Protein 8G6R (pdb70)

Structure (mmCIF, N/CA/C/O backbone):
data_8G6R
#
_entry.id   8G6R
#
_cell.length_a   1.00
_cell.length_b   1.00
_cell.length_c   1.00
_cell.angle_alpha   90.00
_cell.angle_beta   90.00
_cell.angle_gamma   90.00
#
_symmetry.space_group_name_H-M   'P 1'
#
loop_
_entity.id
_entity.type
_entity.pdbx_description
1 polymer nsp12
2 polymer nsp8
3 polymer nsp7
4 polymer "RNA (5'-R(P*AP*AP*GP*AP*AP*GP*CP*UP*AP*UP*UP*AP*AP*AP*AP*UP*CP*AP*CP*A)-3')"
5 polymer "RNA (5'-R(P*GP*GP*UP*UP*GP*UP*GP*AP*UP*UP*UP*UP*AP*AP*UP*AP*GP*CP*UP*U)-3')"
6 non-polymer 'ZINC ION'
#
loop_
_atom_site.group_PDB
_atom_site.id
_atom_site.type_symbol
_atom_site.label_atom_id
_atom_site.label_alt_id
_atom_site.label_comp_id
_atom_site.label_asym_id
_atom_site.label_entity_id
_atom_site.label_seq_id
_atom_site.pdbx_PDB_ins_code
_atom_site.Cartn_x
_atom_site.Cartn_y
_atom_site.Cartn_z
_atom_site.occupancy
_atom_site.B_iso_or_equiv
_atom_site.auth_seq_id
_atom_site.auth_comp_id
_atom_site.auth_asym_id
_atom_site.auth_atom_id
_atom_site.pdbx_PDB_model_num
ATOM 1 N N . ASP A 1 1 ? 146.384 120.471 148.420 1.00 181.89 3 ASP A N 1
ATOM 2 C CA . ASP A 1 1 ? 145.126 119.841 147.927 1.00 181.89 3 ASP A CA 1
ATOM 3 C C . ASP A 1 1 ? 144.594 118.827 148.932 1.00 181.89 3 ASP A C 1
ATOM 4 O O . ASP A 1 1 ? 143.409 118.834 149.266 1.00 181.89 3 ASP A O 1
ATOM 9 N N . MET A 1 2 ? 145.486 117.962 149.421 1.00 183.51 4 MET A N 1
ATOM 10 C CA . MET A 1 2 ? 145.065 116.892 150.319 1.00 183.51 4 MET A CA 1
ATOM 11 C C . MET A 1 2 ? 144.302 117.437 151.517 1.00 183.51 4 MET A C 1
ATOM 12 O O . MET A 1 2 ? 143.373 116.786 152.007 1.00 183.51 4 MET A O 1
ATOM 17 N N . ALA A 1 3 ? 144.672 118.625 151.999 1.00 180.18 5 ALA A N 1
ATOM 18 C CA . ALA A 1 3 ? 143.936 119.229 153.102 1.00 180.18 5 ALA A CA 1
ATOM 19 C C . ALA A 1 3 ? 142.459 119.357 152.757 1.00 180.18 5 ALA A C 1
ATOM 20 O O . ALA A 1 3 ? 141.589 118.946 153.532 1.00 180.18 5 ALA A O 1
ATOM 22 N N . TYR A 1 4 ? 142.160 119.902 151.577 1.00 178.87 6 TYR A N 1
ATOM 23 C CA . TYR A 1 4 ? 140.771 120.033 151.154 1.00 178.87 6 TYR A CA 1
ATOM 24 C C . TYR A 1 4 ? 140.103 118.669 151.059 1.00 178.87 6 TYR A C 1
ATOM 25 O O . TYR A 1 4 ? 138.958 118.496 151.492 1.00 178.87 6 TYR A O 1
ATOM 34 N N . LEU A 1 5 ? 140.808 117.682 150.503 1.00 179.79 7 LEU A N 1
ATOM 35 C CA . LEU A 1 5 ? 140.246 116.342 150.397 1.00 179.79 7 LEU A CA 1
ATOM 36 C C . LEU A 1 5 ? 139.997 115.725 151.766 1.00 179.79 7 LEU A C 1
ATOM 37 O O . LEU A 1 5 ? 139.080 114.911 151.919 1.00 179.79 7 LEU A O 1
ATOM 42 N N . ASN A 1 6 ? 140.793 116.103 152.769 1.00 179.08 8 ASN A N 1
ATOM 43 C CA . ASN A 1 6 ? 140.710 115.439 154.065 1.00 179.08 8 ASN A CA 1
ATOM 44 C C . ASN A 1 6 ? 139.300 115.507 154.635 1.00 179.08 8 ASN A C 1
ATOM 45 O O . ASN A 1 6 ? 138.838 114.558 155.278 1.00 179.08 8 ASN A O 1
ATOM 50 N N . ARG A 1 7 ? 138.600 116.619 154.411 1.00 173.44 9 ARG A N 1
ATOM 51 C CA . ARG A 1 7 ? 137.239 116.739 154.921 1.00 173.44 9 ARG A CA 1
ATOM 52 C C . ARG A 1 7 ? 136.350 115.641 154.353 1.00 173.44 9 ARG A C 1
ATOM 53 O O . ARG A 1 7 ? 135.596 114.992 155.087 1.00 173.44 9 ARG A O 1
ATOM 61 N N . VAL A 1 8 ? 136.429 115.417 153.041 1.00 174.41 10 VAL A N 1
ATOM 62 C CA . VAL A 1 8 ? 135.630 114.367 152.418 1.00 174.41 10 VAL A CA 1
ATOM 63 C C . VAL A 1 8 ? 136.145 112.993 152.822 1.00 174.41 10 VAL A C 1
ATOM 64 O O . VAL A 1 8 ? 135.363 112.083 153.124 1.00 174.41 10 VAL A O 1
ATOM 68 N N . ARG A 1 9 ? 137.467 112.823 152.840 1.00 180.56 11 ARG A N 1
ATOM 69 C CA . ARG A 1 9 ? 138.047 111.499 153.031 1.00 180.56 11 ARG A CA 1
ATOM 70 C C . ARG A 1 9 ? 137.677 110.900 154.381 1.00 180.56 11 ARG A C 1
ATOM 71 O O . ARG A 1 9 ? 137.544 109.676 154.498 1.00 180.56 11 ARG A O 1
ATOM 79 N N . GLY A 1 10 ? 137.505 111.735 155.406 1.00 179.36 12 GLY A N 1
ATOM 80 C CA . GLY A 1 10 ? 137.330 111.207 156.751 1.00 179.36 12 GLY A CA 1
ATOM 81 C C . GLY A 1 10 ? 136.142 110.271 156.865 1.00 179.36 12 GLY A C 1
ATOM 82 O O . GLY A 1 10 ? 136.250 109.174 157.419 1.00 179.36 12 GLY A O 1
ATOM 83 N N . SER A 1 11 ? 134.991 110.688 156.338 1.00 176.03 13 SER A N 1
ATOM 84 C CA . SER A 1 11 ? 133.802 109.848 156.413 1.00 176.03 13 SER A CA 1
ATOM 85 C C . SER A 1 11 ? 133.836 108.717 155.395 1.00 176.03 13 SER A C 1
ATOM 86 O O . SER A 1 11 ? 133.278 107.644 155.650 1.00 176.03 13 SER A O 1
ATOM 89 N N . SER A 1 12 ? 134.483 108.930 154.253 1.00 177.32 14 SER A N 1
ATOM 90 C CA . SER A 1 12 ? 134.499 107.964 153.164 1.00 177.32 14 SER A CA 1
ATOM 91 C C . SER A 1 12 ? 135.643 106.966 153.273 1.00 177.32 14 SER A C 1
ATOM 92 O O . SER A 1 12 ? 135.897 106.228 152.316 1.00 177.32 14 SER A O 1
ATOM 95 N N . ALA A 1 13 ? 136.343 106.931 154.405 1.00 178.43 15 ALA A N 1
ATOM 96 C CA . ALA A 1 13 ? 137.481 106.049 154.637 1.00 178.43 15 ALA A CA 1
ATOM 97 C C . ALA A 1 13 ? 138.670 106.389 153.749 1.00 178.43 15 ALA A C 1
ATOM 98 O O . ALA A 1 13 ? 139.603 105.583 153.641 1.00 178.43 15 ALA A O 1
ATOM 100 N N . ALA A 1 14 ? 138.665 107.555 153.105 1.00 179.05 16 ALA A N 1
ATOM 101 C CA . ALA A 1 14 ? 139.782 108.026 152.291 1.00 179.05 16 ALA A CA 1
ATOM 102 C C . ALA A 1 14 ? 140.048 107.128 151.088 1.00 179.05 16 ALA A C 1
ATOM 103 O O . ALA A 1 14 ? 141.143 107.163 150.517 1.00 179.05 16 ALA A O 1
ATOM 105 N N . ARG A 1 15 ? 139.070 106.323 150.682 1.00 170.60 17 ARG A N 1
ATOM 106 C CA . ARG A 1 15 ? 139.236 105.430 149.536 1.00 170.60 17 ARG A CA 1
ATOM 107 C C . ARG A 1 15 ? 138.783 106.132 148.254 1.00 170.60 17 ARG A C 1
ATOM 108 O O . ARG A 1 15 ? 137.911 105.667 147.521 1.00 170.60 17 ARG A O 1
ATOM 116 N N . LEU A 1 16 ? 139.411 107.276 147.991 1.00 170.45 18 LEU A N 1
ATOM 117 C CA . LEU A 1 16 ? 139.036 108.140 146.883 1.00 170.45 18 LEU A CA 1
ATOM 118 C C . LEU A 1 16 ? 140.274 108.527 146.087 1.00 170.45 18 LEU A C 1
ATOM 119 O O . LEU A 1 16 ? 141.399 108.492 146.589 1.00 170.45 18 LEU A O 1
ATOM 124 N N . GLU A 1 17 ? 140.048 108.895 144.827 1.00 169.66 19 GLU A N 1
ATOM 125 C CA . GLU A 1 17 ? 141.100 109.398 143.960 1.00 169.66 19 GLU A CA 1
ATOM 126 C C . GLU A 1 17 ? 140.629 110.675 143.278 1.00 169.66 19 GLU A C 1
ATOM 127 O O . GLU A 1 17 ? 139.466 110.765 142.867 1.00 169.66 19 GLU A O 1
ATOM 133 N N . PRO A 1 18 ? 141.495 111.677 143.144 1.00 173.92 20 PRO A N 1
ATOM 134 C CA . PRO A 1 18 ? 141.096 112.913 142.469 1.00 173.92 20 PRO A CA 1
ATOM 135 C C . PRO A 1 18 ? 141.410 112.909 140.983 1.00 173.92 20 PRO A C 1
ATOM 136 O O . PRO A 1 18 ? 142.330 112.242 140.506 1.00 173.92 20 PRO A O 1
ATOM 140 N N . CYS A 1 19 ? 140.614 113.682 140.249 1.00 178.17 21 CYS A N 1
ATOM 141 C CA . CYS A 1 19 ? 140.807 113.892 138.818 1.00 178.17 21 CYS A CA 1
ATOM 142 C C . CYS A 1 19 ? 141.500 115.235 138.622 1.00 178.17 21 CYS A C 1
ATOM 143 O O . CYS A 1 19 ? 140.892 116.290 138.831 1.00 178.17 21 CYS A O 1
ATOM 146 N N . ASN A 1 20 ? 142.768 115.196 138.217 1.00 182.29 22 ASN A N 1
ATOM 147 C CA . ASN A 1 20 ? 143.556 116.411 138.019 1.00 182.29 22 ASN A CA 1
ATOM 148 C C . ASN A 1 20 ? 143.566 117.266 139.282 1.00 182.29 22 ASN A C 1
ATOM 149 O O . ASN A 1 20 ? 143.436 118.491 139.234 1.00 182.29 22 ASN A O 1
ATOM 154 N N . GLY A 1 21 ? 143.719 116.610 140.430 1.00 181.31 23 GLY A N 1
ATOM 155 C CA . GLY A 1 21 ? 143.750 117.330 141.685 1.00 181.31 23 GLY A CA 1
ATOM 156 C C . GLY A 1 21 ? 142.381 117.877 142.062 1.00 181.31 23 GLY A C 1
ATOM 157 O O . GLY A 1 21 ? 141.337 117.441 141.569 1.00 181.31 23 GLY A O 1
ATOM 158 N N . THR A 1 22 ? 142.403 118.861 142.961 1.00 179.88 24 THR A N 1
ATOM 159 C CA . THR A 1 22 ? 141.178 119.486 143.441 1.00 179.88 24 THR A CA 1
ATOM 160 C C . THR A 1 22 ? 140.498 120.346 142.385 1.00 179.88 24 THR A C 1
ATOM 161 O O . THR A 1 22 ? 139.368 120.793 142.609 1.00 179.88 24 THR A O 1
ATOM 165 N N . ASP A 1 23 ? 141.153 120.592 141.253 1.00 178.80 25 ASP A N 1
ATOM 166 C CA . ASP A 1 23 ? 140.568 121.431 140.218 1.00 178.80 25 ASP A CA 1
ATOM 167 C C . ASP A 1 23 ? 139.285 120.810 139.682 1.00 178.80 25 ASP A C 1
ATOM 168 O O . ASP A 1 23 ? 139.210 119.601 139.443 1.00 178.80 25 ASP A O 1
ATOM 173 N N . THR A 1 24 ? 138.269 121.648 139.493 1.00 167.57 26 THR A N 1
ATOM 174 C CA . THR A 1 24 ? 137.019 121.179 138.912 1.00 167.57 26 THR A CA 1
ATOM 175 C C . THR A 1 24 ? 137.264 120.666 137.500 1.00 167.57 26 THR A C 1
ATOM 176 O O . THR A 1 24 ? 138.008 121.268 136.721 1.00 167.57 26 THR A O 1
ATOM 180 N N . GLN A 1 25 ? 136.633 119.544 137.171 1.00 159.73 27 GLN A N 1
ATOM 181 C CA . GLN A 1 25 ? 136.814 118.929 135.865 1.00 159.73 27 GLN A CA 1
ATOM 182 C C . GLN A 1 25 ? 136.073 119.729 134.802 1.00 159.73 27 GLN A C 1
ATOM 183 O O . GLN A 1 25 ? 134.914 120.110 134.993 1.00 159.73 27 GLN A O 1
ATOM 189 N N . HIS A 1 26 ? 136.747 119.987 133.684 1.00 150.45 28 HIS A N 1
ATOM 190 C CA . HIS A 1 26 ? 136.142 120.674 132.545 1.00 150.45 28 HIS A CA 1
ATOM 191 C C . HIS A 1 26 ? 135.450 119.623 131.689 1.00 150.45 28 HIS A C 1
ATOM 192 O O . HIS A 1 26 ? 136.068 119.016 130.810 1.00 150.45 28 HIS A O 1
ATOM 199 N N . VAL A 1 27 ? 134.165 119.401 131.945 1.00 139.01 29 VAL A N 1
ATOM 200 C CA . VAL A 1 27 ? 133.416 118.356 131.259 1.00 139.01 29 VAL A CA 1
ATOM 201 C C . VAL A 1 27 ? 132.048 118.901 130.884 1.00 139.01 29 VAL A C 1
ATOM 202 O O . VAL A 1 27 ? 131.373 119.539 131.695 1.00 139.01 29 VAL A O 1
ATOM 206 N N . TYR A 1 28 ? 131.643 118.636 129.646 1.00 125.82 30 TYR A N 1
ATOM 207 C CA . TYR A 1 28 ? 130.328 119.022 129.162 1.00 125.82 30 TYR A CA 1
ATOM 208 C C . TYR A 1 28 ? 129.290 118.061 129.715 1.00 125.82 30 TYR A C 1
ATOM 209 O O . TYR A 1 28 ? 129.545 116.859 129.824 1.00 125.82 30 TYR A O 1
ATOM 218 N N . ARG A 1 29 ? 128.125 118.591 130.067 1.00 117.31 31 ARG A N 1
ATOM 219 C CA . ARG A 1 29 ? 127.087 117.780 130.675 1.00 117.31 31 ARG A CA 1
ATOM 220 C C . ARG A 1 29 ? 125.733 118.248 130.173 1.00 117.31 31 ARG A C 1
ATOM 221 O O . ARG A 1 29 ? 125.497 119.446 130.012 1.00 117.31 31 ARG A O 1
ATOM 229 N N . ALA A 1 30 ? 124.845 117.295 129.923 1.00 108.03 32 ALA A N 1
ATOM 230 C CA . ALA A 1 30 ? 123.494 117.637 129.511 1.00 108.03 32 ALA A CA 1
ATOM 231 C C . ALA A 1 30 ? 122.757 118.328 130.648 1.00 108.03 32 ALA A C 1
ATOM 232 O O . ALA A 1 30 ? 123.036 118.101 131.826 1.00 108.03 32 ALA A O 1
ATOM 234 N N . PHE A 1 31 ? 121.814 119.191 130.287 1.00 109.81 33 PHE A N 1
ATOM 235 C CA . PHE A 1 31 ? 121.016 119.900 131.272 1.00 109.81 33 PHE A CA 1
ATOM 236 C C . PHE A 1 31 ? 119.654 120.234 130.698 1.00 109.81 33 PHE A C 1
ATOM 237 O O . PHE A 1 31 ? 119.460 120.264 129.482 1.00 109.81 33 PHE A O 1
ATOM 245 N N . ASP A 1 32 ? 118.713 120.489 131.597 1.00 108.36 34 ASP A N 1
ATOM 246 C CA . ASP A 1 32 ? 117.385 120.980 131.261 1.00 108.36 34 ASP A CA 1
ATOM 247 C C . ASP A 1 32 ? 117.136 122.166 132.178 1.00 108.36 34 ASP A C 1
ATOM 248 O O . ASP A 1 32 ? 116.539 122.018 133.246 1.00 108.36 34 ASP A O 1
ATOM 253 N N . ILE A 1 33 ? 117.592 123.342 131.763 1.00 105.66 35 ILE A N 1
ATOM 254 C CA . ILE A 1 33 ? 117.519 124.543 132.582 1.00 105.66 35 ILE A CA 1
ATOM 255 C C . ILE A 1 33 ? 116.550 125.508 131.924 1.00 105.66 35 ILE A C 1
ATOM 256 O O . ILE A 1 33 ? 116.748 125.908 130.772 1.00 105.66 35 ILE A O 1
ATOM 261 N N . TYR A 1 34 ? 115.502 125.872 132.651 1.00 102.48 36 TYR A N 1
ATOM 262 C CA . TYR A 1 34 ? 114.578 126.916 132.239 1.00 102.48 36 TYR A CA 1
ATOM 263 C C . TYR A 1 34 ? 114.831 128.127 133.119 1.00 102.48 36 TYR A C 1
ATOM 264 O O . TYR A 1 34 ? 114.733 128.038 134.346 1.00 102.48 36 TYR A O 1
ATOM 273 N N . ASN A 1 35 ? 115.150 129.252 132.494 1.00 104.47 37 ASN A N 1
ATOM 274 C CA . ASN A 1 35 ? 115.628 130.407 133.231 1.00 104.47 37 ASN A CA 1
ATOM 275 C C . ASN A 1 35 ? 115.366 131.651 132.400 1.00 104.47 37 ASN A C 1
ATOM 276 O O . ASN A 1 35 ? 115.091 131.571 131.202 1.00 104.47 37 ASN A O 1
ATOM 281 N N . LYS A 1 36 ? 115.451 132.807 133.057 1.00 106.93 38 LYS A N 1
ATOM 282 C CA . LYS A 1 36 ? 115.199 134.061 132.358 1.00 106.93 38 LYS A CA 1
ATOM 283 C C . LYS A 1 36 ? 116.119 134.207 131.157 1.00 106.93 38 LYS A C 1
ATOM 284 O O . LYS A 1 36 ? 115.674 134.573 130.064 1.00 106.93 38 LYS A O 1
ATOM 290 N N . ASP A 1 37 ? 117.403 133.915 131.334 1.00 110.61 39 ASP A N 1
ATOM 291 C CA . ASP A 1 37 ? 118.363 134.048 130.251 1.00 110.61 39 ASP A CA 1
ATOM 292 C C . ASP A 1 37 ? 118.393 132.842 129.327 1.00 110.61 39 ASP A C 1
ATOM 293 O O . ASP A 1 37 ? 118.669 133.005 128.134 1.00 110.61 39 ASP A O 1
ATOM 298 N N . VAL A 1 38 ? 118.123 131.644 129.838 1.00 105.61 40 VAL A N 1
ATOM 299 C CA . VAL A 1 38 ? 118.264 130.421 129.060 1.00 105.61 40 VAL A CA 1
ATOM 300 C C . VAL A 1 38 ? 117.033 129.552 129.258 1.00 105.61 40 VAL A C 1
ATOM 301 O O . VAL A 1 38 ? 116.465 129.497 130.353 1.00 105.61 40 VAL A O 1
ATOM 305 N N . ALA A 1 39 ? 116.619 128.879 128.188 1.00 100.59 41 ALA A N 1
ATOM 306 C CA . ALA A 1 39 ? 115.573 127.859 128.261 1.00 100.59 41 ALA A CA 1
ATOM 307 C C . ALA A 1 39 ? 115.931 126.814 127.208 1.00 100.59 41 ALA A C 1
ATOM 308 O O . ALA A 1 39 ? 115.546 126.931 126.045 1.00 100.59 41 ALA A O 1
ATOM 310 N N . CYS A 1 40 ? 116.658 125.788 127.636 1.00 105.79 42 CYS A N 1
ATOM 311 C CA . CYS A 1 40 ? 117.329 124.886 126.718 1.00 105.79 42 CYS A CA 1
ATOM 312 C C . CYS A 1 40 ? 117.306 123.472 127.271 1.00 105.79 42 CYS A C 1
ATOM 313 O O . CYS A 1 40 ? 117.100 123.252 128.465 1.00 105.79 42 CYS A O 1
ATOM 316 N N . LEU A 1 41 ? 117.517 122.509 126.377 1.00 100.25 43 LEU A N 1
ATOM 317 C CA . LEU A 1 41 ? 117.733 121.123 126.763 1.00 100.25 43 LEU A CA 1
ATOM 318 C C . LEU A 1 41 ? 119.071 120.602 126.267 1.00 100.25 43 LEU A C 1
ATOM 319 O O . LEU A 1 41 ? 119.321 119.397 126.342 1.00 100.25 43 LEU A O 1
ATOM 324 N N . GLY A 1 42 ? 119.932 121.475 125.756 1.00 103.56 44 GLY A N 1
ATOM 325 C CA . GLY A 1 42 ? 121.247 121.074 125.315 1.00 103.56 44 GLY A CA 1
ATOM 326 C C . GLY A 1 42 ? 122.224 121.020 126.463 1.00 103.56 44 GLY A C 1
ATOM 327 O O . GLY A 1 42 ? 121.895 121.283 127.618 1.00 103.56 44 GLY A O 1
ATOM 328 N N . LYS A 1 43 ? 123.460 120.673 126.134 1.00 107.82 45 LYS A N 1
ATOM 329 C CA . LYS A 1 43 ? 124.493 120.509 127.140 1.00 107.82 45 LYS A CA 1
ATOM 330 C C . LYS A 1 43 ? 125.359 121.755 127.219 1.00 107.82 45 LYS A C 1
ATOM 331 O O . LYS A 1 43 ? 125.476 122.516 126.258 1.00 107.82 45 LYS A O 1
ATOM 337 N N . PHE A 1 44 ? 125.962 121.955 128.385 1.00 113.39 46 PHE A N 1
ATOM 338 C CA . PHE A 1 44 ? 126.756 123.133 128.682 1.00 113.39 46 PHE A CA 1
ATOM 339 C C . PHE A 1 44 ? 128.076 122.699 129.297 1.00 113.39 46 PHE A C 1
ATOM 340 O O . PHE A 1 44 ? 128.371 121.508 129.418 1.00 113.39 46 PHE A O 1
ATOM 348 N N . LEU A 1 45 ? 128.871 123.685 129.688 1.00 131.39 47 LEU A N 1
ATOM 349 C CA . LEU A 1 45 ? 130.100 123.456 130.433 1.00 131.39 47 LEU A CA 1
ATOM 350 C C . LEU A 1 45 ? 129.959 124.079 131.813 1.00 131.39 47 LEU A C 1
ATOM 351 O O . LEU A 1 45 ? 129.693 125.279 131.929 1.00 131.39 47 LEU A O 1
ATOM 356 N N . LYS A 1 46 ? 130.138 123.269 132.852 1.00 137.51 48 LYS A N 1
ATOM 357 C CA . LYS A 1 46 ? 130.143 123.757 134.224 1.00 137.51 48 LYS A CA 1
ATOM 358 C C . LYS A 1 46 ? 131.419 123.298 134.908 1.00 137.51 48 LYS A C 1
ATOM 359 O O . LYS A 1 46 ? 131.764 122.114 134.856 1.00 137.51 48 LYS A O 1
ATOM 365 N N . VAL A 1 47 ? 132.112 124.237 135.547 1.00 150.68 49 VAL A N 1
ATOM 366 C CA . VAL A 1 47 ? 133.396 123.958 136.175 1.00 150.68 49 VAL A CA 1
ATOM 367 C C . VAL A 1 47 ? 133.358 124.410 137.627 1.00 150.68 49 VAL A C 1
ATOM 368 O O . VAL A 1 47 ? 134.395 124.727 138.218 1.00 150.68 49 VAL A O 1
ATOM 372 N N . ASN A 1 48 ? 132.164 124.448 138.209 1.00 157.88 50 ASN A N 1
ATOM 373 C CA . ASN A 1 48 ? 131.989 124.857 139.594 1.00 157.88 50 ASN A CA 1
ATOM 374 C C . ASN A 1 48 ? 131.881 123.673 140.546 1.00 157.88 50 ASN A C 1
ATOM 375 O O . ASN A 1 48 ? 131.496 123.859 141.704 1.00 157.88 50 ASN A O 1
ATOM 380 N N . CYS A 1 49 ? 132.199 122.466 140.086 1.00 162.88 51 CYS A N 1
ATOM 381 C CA . CYS A 1 49 ? 132.112 121.269 140.909 1.00 162.88 51 CYS A CA 1
ATOM 382 C C . CYS A 1 49 ? 133.338 120.399 140.679 1.00 162.88 51 CYS A C 1
ATOM 383 O O . CYS A 1 49 ? 133.798 120.247 139.544 1.00 162.88 51 CYS A O 1
ATOM 386 N N . VAL A 1 50 ? 133.866 119.833 141.762 1.00 167.22 52 VAL A N 1
ATOM 387 C CA . VAL A 1 50 ? 135.005 118.926 141.699 1.00 167.22 52 VAL A CA 1
ATOM 388 C C . VAL A 1 50 ? 134.485 117.500 141.756 1.00 167.22 52 VAL A C 1
ATOM 389 O O . VAL A 1 50 ? 133.519 117.195 142.463 1.00 167.22 52 VAL A O 1
ATOM 393 N N . ARG A 1 51 ? 135.135 116.613 141.005 1.00 158.49 53 ARG A N 1
ATOM 394 C CA . ARG A 1 51 ? 134.710 115.225 140.885 1.00 158.49 53 ARG A CA 1
ATOM 395 C C . ARG A 1 51 ? 135.824 114.318 141.382 1.00 158.49 53 ARG A C 1
ATOM 396 O O . ARG A 1 51 ? 136.957 114.400 140.898 1.00 158.49 53 ARG A O 1
ATOM 404 N N . LEU A 1 52 ? 135.496 113.452 142.336 1.00 167.05 54 LEU A N 1
ATOM 405 C CA . LEU A 1 52 ? 136.435 112.498 142.908 1.00 167.05 54 LEU A CA 1
ATOM 406 C C . LEU A 1 52 ? 135.914 111.092 142.656 1.00 167.05 54 LEU A C 1
ATOM 407 O O . LEU A 1 52 ? 134.756 110.793 142.965 1.00 167.05 54 LEU A O 1
ATOM 412 N N . LYS A 1 53 ? 136.764 110.232 142.104 1.00 163.47 55 LYS A N 1
ATOM 413 C CA . LYS A 1 53 ? 136.362 108.866 141.798 1.00 163.47 55 LYS A CA 1
ATOM 414 C C . LYS A 1 53 ? 136.451 108.011 143.053 1.00 163.47 55 LYS A C 1
ATOM 415 O O . LYS A 1 53 ? 137.526 107.883 143.649 1.00 163.47 55 LYS A O 1
ATOM 421 N N . ASN A 1 54 ? 135.328 107.422 143.451 1.00 166.39 56 ASN A N 1
ATOM 422 C CA . ASN A 1 54 ? 135.328 106.495 144.573 1.00 166.39 56 ASN A CA 1
ATOM 423 C C . ASN A 1 54 ? 135.972 105.185 144.142 1.00 166.39 56 ASN A C 1
ATOM 424 O O . ASN A 1 54 ? 135.410 104.448 143.326 1.00 166.39 56 ASN A O 1
ATOM 429 N N . LEU A 1 55 ? 137.149 104.894 144.690 1.00 167.11 57 LEU A N 1
ATOM 430 C CA . LEU A 1 55 ? 137.884 103.697 144.309 1.00 167.11 57 LEU A CA 1
ATOM 431 C C . LEU A 1 55 ? 137.249 102.418 144.834 1.00 167.11 57 LEU A C 1
ATOM 432 O O . LEU A 1 55 ? 137.668 101.329 144.429 1.00 167.11 57 LEU A O 1
ATOM 437 N N . ASP A 1 56 ? 136.255 102.518 145.717 1.00 164.94 58 ASP A N 1
ATOM 438 C CA . ASP A 1 56 ? 135.600 101.321 146.231 1.00 164.94 58 ASP A CA 1
ATOM 439 C C . ASP A 1 56 ? 134.677 100.708 145.185 1.00 164.94 58 ASP A C 1
ATOM 440 O O . ASP A 1 56 ? 134.898 99.581 144.730 1.00 164.94 58 ASP A O 1
ATOM 445 N N . LYS A 1 57 ? 133.643 101.440 144.787 1.00 162.19 59 LYS A N 1
ATOM 446 C CA . LYS A 1 57 ? 132.740 100.963 143.753 1.00 162.19 59 LYS A CA 1
ATOM 447 C C . LYS A 1 57 ? 133.351 101.189 142.378 1.00 162.19 59 LYS A C 1
ATOM 448 O O . LYS A 1 57 ? 134.138 102.115 142.167 1.00 162.19 59 LYS A O 1
ATOM 454 N N . HIS A 1 58 ? 132.982 100.323 141.435 1.00 153.05 60 HIS A N 1
ATOM 455 C CA . HIS A 1 58 ? 133.561 100.395 140.102 1.00 153.05 60 HIS A CA 1
ATOM 456 C C . HIS A 1 58 ? 133.177 101.671 139.367 1.00 153.05 60 HIS A C 1
ATOM 457 O O . HIS A 1 58 ? 133.868 102.050 138.416 1.00 153.05 60 HIS A O 1
ATOM 464 N N . ASP A 1 59 ? 132.097 102.339 139.778 1.00 150.07 61 ASP A N 1
ATOM 465 C CA . ASP A 1 59 ? 131.599 103.502 139.058 1.00 150.07 61 ASP A CA 1
ATOM 466 C C . ASP A 1 59 ? 131.290 104.694 139.953 1.00 150.07 61 ASP A C 1
ATOM 467 O O . ASP A 1 59 ? 131.239 105.817 139.447 1.00 150.07 61 ASP A O 1
ATOM 472 N N . ALA A 1 60 ? 131.106 104.500 141.255 1.00 158.85 62 ALA A N 1
ATOM 473 C CA . ALA A 1 60 ? 130.665 105.595 142.108 1.00 158.85 62 ALA A CA 1
ATOM 474 C C . ALA A 1 60 ? 131.660 106.750 142.067 1.00 158.85 62 ALA A C 1
ATOM 475 O O . ALA A 1 60 ? 132.874 106.554 141.965 1.00 158.85 62 ALA A O 1
ATOM 477 N N . PHE A 1 61 ? 131.129 107.968 142.136 1.00 155.79 63 PHE A N 1
ATOM 478 C CA . PHE A 1 61 ? 131.934 109.179 142.127 1.00 155.79 63 PHE A CA 1
ATOM 479 C C . PHE A 1 61 ? 131.499 110.093 143.261 1.00 155.79 63 PHE A C 1
ATOM 480 O O . PHE A 1 61 ? 130.323 110.118 143.635 1.00 155.79 63 PHE A O 1
ATOM 488 N N . TYR A 1 62 ? 132.459 110.834 143.804 1.00 161.91 64 TYR A N 1
ATOM 489 C CA . TYR A 1 62 ? 132.199 111.865 144.799 1.00 161.91 64 TYR A CA 1
ATOM 490 C C . TYR A 1 62 ? 132.301 113.224 144.122 1.00 161.91 64 TYR A C 1
ATOM 491 O O . TYR A 1 62 ? 133.350 113.566 143.565 1.00 161.91 64 TYR A O 1
ATOM 500 N N . VAL A 1 63 ? 131.220 113.995 144.172 1.00 157.67 65 VAL A N 1
ATOM 501 C CA . VAL A 1 63 ? 131.155 115.307 143.545 1.00 157.67 65 VAL A CA 1
ATOM 502 C C . VAL A 1 63 ? 130.802 116.328 144.612 1.00 157.67 65 VAL A C 1
ATOM 503 O O . VAL A 1 63 ? 129.882 116.108 145.408 1.00 157.67 65 VAL A O 1
ATOM 507 N N . VAL A 1 64 ? 131.534 117.438 144.629 1.00 163.88 66 VAL A N 1
ATOM 508 C CA . VAL A 1 64 ? 131.340 118.498 145.609 1.00 163.88 66 VAL A CA 1
ATOM 509 C C . VAL A 1 64 ? 131.168 119.814 144.868 1.00 163.88 66 VAL A C 1
ATOM 510 O O . VAL A 1 64 ? 131.945 120.125 143.958 1.00 163.88 66 VAL A O 1
ATOM 514 N N . LYS A 1 65 ? 130.155 120.581 145.258 1.00 163.09 67 LYS A N 1
ATOM 515 C CA . LYS A 1 65 ? 129.881 121.889 144.676 1.00 163.09 67 LYS A CA 1
ATOM 516 C C . LYS A 1 65 ? 130.395 122.955 145.637 1.00 163.09 67 LYS A C 1
ATOM 517 O O . LYS A 1 65 ? 129.834 123.147 146.720 1.00 163.09 67 LYS A O 1
ATOM 523 N N . ARG A 1 66 ? 131.462 123.643 145.239 1.00 172.63 68 ARG A N 1
ATOM 524 C CA . ARG A 1 66 ? 132.096 124.651 146.087 1.00 172.63 68 ARG A CA 1
ATOM 525 C C . ARG A 1 66 ? 131.608 126.043 145.690 1.00 172.63 68 ARG A C 1
ATOM 526 O O . ARG A 1 66 ? 132.335 126.856 145.120 1.00 172.63 68 ARG A O 1
ATOM 534 N N . CYS A 1 67 ? 130.347 126.316 146.012 1.00 169.66 69 CYS A N 1
ATOM 535 C CA . CYS A 1 67 ? 129.754 127.590 145.635 1.00 169.66 69 CYS A CA 1
ATOM 536 C C . CYS A 1 67 ? 128.549 127.872 146.520 1.00 169.66 69 CYS A C 1
ATOM 537 O O . CYS A 1 67 ? 128.040 126.993 147.218 1.00 169.66 69 CYS A O 1
ATOM 540 N N . THR A 1 68 ? 128.103 129.127 146.475 1.00 171.58 70 THR A N 1
ATOM 541 C CA . THR A 1 68 ? 126.860 129.558 147.109 1.00 171.58 70 THR A CA 1
ATOM 542 C C . THR A 1 68 ? 126.911 129.358 148.624 1.00 171.58 70 THR A C 1
ATOM 543 O O . THR A 1 68 ? 126.076 128.674 149.219 1.00 171.58 70 THR A O 1
ATOM 547 N N . LYS A 1 69 ? 127.911 129.987 149.244 1.00 173.54 71 LYS A N 1
ATOM 548 C CA . LYS A 1 69 ? 128.004 129.957 150.698 1.00 173.54 71 LYS A CA 1
ATOM 549 C C . LYS A 1 69 ? 126.693 130.398 151.333 1.00 173.54 71 LYS A C 1
ATOM 550 O O . LYS A 1 69 ? 126.238 129.809 152.319 1.00 173.54 71 LYS A O 1
ATOM 556 N N . SER A 1 70 ? 126.069 131.434 150.773 1.00 168.46 72 SER A N 1
ATOM 557 C CA . SER A 1 70 ? 124.804 131.913 151.314 1.00 168.46 72 SER A CA 1
ATOM 558 C C . SER A 1 70 ? 123.678 130.914 151.086 1.00 168.46 72 SER A C 1
ATOM 559 O O . SER A 1 70 ? 122.639 130.997 151.746 1.00 168.46 72 SER A O 1
ATOM 562 N N . ALA A 1 71 ? 123.852 129.980 150.155 1.00 166.11 73 ALA A N 1
ATOM 563 C CA . ALA A 1 71 ? 122.827 128.981 149.886 1.00 166.11 73 ALA A CA 1
ATOM 564 C C . ALA A 1 71 ? 122.982 127.731 150.739 1.00 166.11 73 ALA A C 1
ATOM 565 O O . ALA A 1 71 ? 122.123 126.845 150.668 1.00 166.11 73 ALA A O 1
ATOM 567 N N . MET A 1 72 ? 124.042 127.639 151.542 1.00 167.75 74 MET A N 1
ATOM 568 C CA . MET A 1 72 ? 124.271 126.428 152.319 1.00 167.75 74 MET A CA 1
ATOM 569 C C . MET A 1 72 ? 123.081 126.132 153.220 1.00 167.75 74 MET A C 1
ATOM 570 O O . MET A 1 72 ? 122.593 124.998 153.274 1.00 167.75 74 MET A O 1
ATOM 575 N N . GLU A 1 73 ? 122.594 127.149 153.931 1.00 167.15 75 GLU A N 1
ATOM 576 C CA . GLU A 1 73 ? 121.471 126.936 154.836 1.00 167.15 75 GLU A CA 1
ATOM 577 C C . GLU A 1 73 ? 120.215 126.541 154.070 1.00 167.15 75 GLU A C 1
ATOM 578 O O . GLU A 1 73 ? 119.454 125.678 154.519 1.00 167.15 75 GLU A O 1
ATOM 584 N N . HIS A 1 74 ? 119.979 127.158 152.912 1.00 156.43 76 HIS A N 1
ATOM 585 C CA . HIS A 1 74 ? 118.859 126.742 152.076 1.00 156.43 76 HIS A CA 1
ATOM 586 C C . HIS A 1 74 ? 119.021 125.288 151.656 1.00 156.43 76 HIS A C 1
ATOM 587 O O . HIS A 1 74 ? 118.122 124.458 151.854 1.00 156.43 76 HIS A O 1
ATOM 594 N N . GLU A 1 75 ? 120.184 124.962 151.093 1.00 160.41 77 GLU A N 1
ATOM 595 C CA . GLU A 1 75 ? 120.456 123.594 150.679 1.00 160.41 77 GLU A CA 1
ATOM 596 C C . GLU A 1 75 ? 120.415 122.648 151.868 1.00 160.41 77 GLU A C 1
ATOM 597 O O . GLU A 1 75 ? 119.861 121.548 151.776 1.00 160.41 77 GLU A O 1
ATOM 603 N N . GLN A 1 76 ? 121.001 123.058 152.993 1.00 159.87 78 GLN A N 1
ATOM 604 C CA . GLN A 1 76 ? 121.030 122.198 154.170 1.00 159.87 78 GLN A CA 1
ATOM 605 C C . GLN A 1 76 ? 119.621 121.888 154.654 1.00 159.87 78 GLN A C 1
ATOM 606 O O . GLN A 1 76 ? 119.292 120.734 154.949 1.00 159.87 78 GLN A O 1
ATOM 612 N N . SER A 1 77 ? 118.773 122.912 154.741 1.00 153.46 79 SER A N 1
ATOM 613 C CA . SER A 1 77 ? 117.411 122.705 155.214 1.00 153.46 79 SER A CA 1
ATOM 614 C C . SER A 1 77 ? 116.628 121.823 154.255 1.00 153.46 79 SER A C 1
ATOM 615 O O . SER A 1 77 ? 115.891 120.927 154.684 1.00 153.46 79 SER A O 1
ATOM 618 N N . ILE A 1 78 ? 116.771 122.059 152.950 1.00 147.93 80 ILE A N 1
ATOM 619 C CA . ILE A 1 78 ? 116.049 121.237 151.984 1.00 147.93 80 ILE A CA 1
ATOM 620 C C . ILE A 1 78 ? 116.506 119.789 152.079 1.00 147.93 80 ILE A C 1
ATOM 621 O O . ILE A 1 78 ? 115.689 118.861 152.071 1.00 147.93 80 ILE A O 1
ATOM 626 N N . TYR A 1 79 ? 117.816 119.572 152.179 1.00 148.97 81 TYR A N 1
ATOM 627 C CA . TYR A 1 79 ? 118.334 118.216 152.285 1.00 148.97 81 TYR A CA 1
ATOM 628 C C . TYR A 1 79 ? 117.837 117.542 153.553 1.00 148.97 81 TYR A C 1
ATOM 629 O O . TYR A 1 79 ? 117.481 116.358 153.539 1.00 148.97 81 TYR A O 1
ATOM 638 N N . SER A 1 80 ? 117.806 118.281 154.662 1.00 150.73 82 SER A N 1
ATOM 639 C CA . SER A 1 80 ? 117.281 117.724 155.902 1.00 150.73 82 SER A CA 1
ATOM 640 C C . SER A 1 80 ? 115.824 117.325 155.739 1.00 150.73 82 SER A C 1
ATOM 641 O O . SER A 1 80 ? 115.411 116.249 156.187 1.00 150.73 82 SER A O 1
ATOM 644 N N . ARG A 1 81 ? 115.031 118.178 155.093 1.00 147.31 83 ARG A N 1
ATOM 645 C CA . ARG A 1 81 ? 113.622 117.864 154.892 1.00 147.31 83 ARG A CA 1
ATOM 646 C C . ARG A 1 81 ? 113.457 116.629 154.016 1.00 147.31 83 ARG A C 1
ATOM 647 O O . ARG A 1 81 ? 112.575 115.799 154.261 1.00 147.31 83 ARG A O 1
ATOM 655 N N . LEU A 1 82 ? 114.300 116.489 152.992 1.00 141.96 84 LEU A N 1
ATOM 656 C CA . LEU A 1 82 ? 114.140 115.437 151.998 1.00 141.96 84 LEU A CA 1
ATOM 657 C C . LEU A 1 82 ? 114.980 114.196 152.268 1.00 141.96 84 LEU A C 1
ATOM 658 O O . LEU A 1 82 ? 114.702 113.147 151.680 1.00 141.96 84 LEU A O 1
ATOM 663 N N . GLU A 1 83 ? 115.994 114.280 153.130 1.00 147.34 85 GLU A N 1
ATOM 664 C CA . GLU A 1 83 ? 116.877 113.137 153.328 1.00 147.34 85 GLU A CA 1
ATOM 665 C C . GLU A 1 83 ? 116.130 111.904 153.819 1.00 147.34 85 GLU A C 1
ATOM 666 O O . GLU A 1 83 ? 116.564 110.781 153.544 1.00 147.34 85 GLU A O 1
ATOM 672 N N . LYS A 1 84 ? 115.011 112.078 154.521 1.00 146.53 86 LYS A N 1
ATOM 673 C CA . LYS A 1 84 ? 114.341 110.924 155.111 1.00 146.53 86 LYS A CA 1
ATOM 674 C C . LYS A 1 84 ? 113.866 109.939 154.049 1.00 146.53 86 LYS A C 1
ATOM 675 O O . LYS A 1 84 ? 113.888 108.726 154.282 1.00 146.53 86 LYS A O 1
ATOM 681 N N . CYS A 1 85 ? 113.438 110.428 152.890 1.00 134.90 87 CYS A N 1
ATOM 682 C CA . CYS A 1 85 ? 113.044 109.528 151.818 1.00 134.90 87 CYS A CA 1
ATOM 683 C C . CYS A 1 85 ? 114.270 108.817 151.253 1.00 134.90 87 CYS A C 1
ATOM 684 O O . CYS A 1 85 ? 115.411 109.254 151.422 1.00 134.90 87 CYS A O 1
ATOM 687 N N . GLY A 1 86 ? 114.020 107.706 150.573 1.00 125.91 88 GLY A N 1
ATOM 688 C CA . GLY A 1 86 ? 115.073 106.860 150.058 1.00 125.91 88 GLY A CA 1
ATOM 689 C C . GLY A 1 86 ? 115.530 107.171 148.651 1.00 125.91 88 GLY A C 1
ATOM 690 O O . GLY A 1 86 ? 116.273 106.372 148.072 1.00 125.91 88 GLY A O 1
ATOM 691 N N . ALA A 1 87 ? 115.116 108.298 148.078 1.00 122.65 89 ALA A N 1
ATOM 692 C CA . ALA A 1 87 ? 115.450 108.639 146.702 1.00 122.65 89 ALA A CA 1
ATOM 693 C C . ALA A 1 87 ? 116.438 109.793 146.600 1.00 122.65 89 ALA A C 1
ATOM 694 O O . ALA A 1 87 ? 116.634 110.331 145.506 1.00 122.65 89 ALA A O 1
ATOM 696 N N . VAL A 1 88 ? 117.070 110.181 147.702 1.00 133.23 90 VAL A N 1
ATOM 697 C CA . VAL A 1 88 ? 117.956 111.336 147.737 1.00 133.23 90 VAL A CA 1
ATOM 698 C C . VAL A 1 88 ? 119.358 110.860 148.075 1.00 133.23 90 VAL A C 1
ATOM 699 O O . VAL A 1 88 ? 119.553 110.139 149.059 1.00 133.23 90 VAL A O 1
ATOM 703 N N . ALA A 1 89 ? 120.329 111.267 147.266 1.00 138.32 91 ALA A N 1
ATOM 704 C CA . ALA A 1 89 ? 121.706 110.878 147.510 1.00 138.32 91 ALA A CA 1
ATOM 705 C C . ALA A 1 89 ? 122.236 111.561 148.764 1.00 138.32 91 ALA A C 1
ATOM 706 O O . ALA A 1 89 ? 121.687 112.555 149.245 1.00 138.32 91 ALA A O 1
ATOM 708 N N . GLU A 1 90 ? 123.316 111.004 149.301 1.00 152.03 92 GLU A N 1
ATOM 709 C CA . GLU A 1 90 ? 123.914 111.536 150.515 1.00 152.03 92 GLU A CA 1
ATOM 710 C C . GLU A 1 90 ? 124.631 112.848 150.228 1.00 152.03 92 GLU A C 1
ATOM 711 O O . GLU A 1 90 ? 125.320 112.989 149.214 1.00 152.03 92 GLU A O 1
ATOM 717 N N . HIS A 1 91 ? 124.472 113.806 151.136 1.00 150.78 93 HIS A N 1
ATOM 718 C CA . HIS A 1 91 ? 125.126 115.101 151.039 1.00 150.78 93 HIS A CA 1
ATOM 719 C C . HIS A 1 91 ? 125.920 115.382 152.305 1.00 150.78 93 HIS A C 1
ATOM 720 O O . HIS A 1 91 ? 125.546 114.957 153.402 1.00 150.78 93 HIS A O 1
ATOM 727 N N . ASP A 1 92 ? 127.020 116.108 152.140 1.00 161.19 94 ASP A N 1
ATOM 728 C CA . ASP A 1 92 ? 127.780 116.659 153.250 1.00 161.19 94 ASP A CA 1
ATOM 729 C C . ASP A 1 92 ? 127.920 118.159 153.051 1.00 161.19 94 ASP A C 1
ATOM 730 O O . ASP A 1 92 ? 128.150 118.627 151.932 1.00 161.19 94 ASP A O 1
ATOM 735 N N . PHE A 1 93 ? 127.779 118.910 154.139 1.00 159.76 95 PHE A N 1
ATOM 736 C CA . PHE A 1 93 ? 127.822 120.364 154.104 1.00 159.76 95 PHE A CA 1
ATOM 737 C C . PHE A 1 93 ? 128.936 120.856 155.013 1.00 159.76 95 PHE A C 1
ATOM 738 O O . PHE A 1 93 ? 129.067 120.391 156.150 1.00 159.76 95 PHE A O 1
ATOM 746 N N . PHE A 1 94 ? 129.732 121.791 154.512 1.00 171.41 96 PHE A N 1
ATOM 747 C CA . PHE A 1 94 ? 130.817 122.368 155.291 1.00 171.41 96 PHE A CA 1
ATOM 748 C C . PHE A 1 94 ? 131.360 123.567 154.530 1.00 171.41 96 PHE A C 1
ATOM 749 O O . PHE A 1 94 ? 131.051 123.774 153.353 1.00 171.41 96 PHE A O 1
ATOM 757 N N . THR A 1 95 ? 132.179 124.351 155.221 1.00 179.42 97 THR A N 1
ATOM 758 C CA . THR A 1 95 ? 132.855 125.500 154.640 1.00 179.42 97 THR A CA 1
ATOM 759 C C . THR A 1 95 ? 134.357 125.301 154.765 1.00 179.42 97 THR A C 1
ATOM 760 O O . THR A 1 95 ? 134.838 124.733 155.750 1.00 179.42 97 THR A O 1
ATOM 764 N N . TRP A 1 96 ? 135.094 125.765 153.761 1.00 180.47 98 TRP A N 1
ATOM 765 C CA . TRP A 1 96 ? 136.534 125.581 153.709 1.00 180.47 98 TRP A CA 1
ATOM 766 C C . TRP A 1 96 ? 137.210 126.911 153.415 1.00 180.47 98 TRP A C 1
ATOM 767 O O . TRP A 1 96 ? 136.682 127.746 152.676 1.00 180.47 98 TRP A O 1
ATOM 778 N N . LYS A 1 97 ? 138.386 127.098 154.005 1.00 186.11 99 LYS A N 1
ATOM 779 C CA . LYS A 1 97 ? 139.118 128.346 153.857 1.00 186.11 99 LYS A CA 1
ATOM 780 C C . LYS A 1 97 ? 139.862 128.382 152.531 1.00 186.11 99 LYS A C 1
ATOM 781 O O . LYS A 1 97 ? 140.408 127.373 152.078 1.00 186.11 99 LYS A O 1
ATOM 787 N N . ASP A 1 98 ? 139.882 129.560 151.911 1.00 195.60 100 ASP A N 1
ATOM 788 C CA . ASP A 1 98 ? 140.594 129.753 150.655 1.00 195.60 100 ASP A CA 1
ATOM 789 C C . ASP A 1 98 ? 140.785 131.242 150.430 1.00 195.60 100 ASP A C 1
ATOM 790 O O . ASP A 1 98 ? 139.815 132.004 150.458 1.00 195.60 100 ASP A O 1
ATOM 795 N N . GLY A 1 99 ? 142.027 131.650 150.199 1.00 201.35 101 GLY A N 1
ATOM 796 C CA . GLY A 1 99 ? 142.292 133.062 149.990 1.00 201.35 101 GLY A CA 1
ATOM 797 C C . GLY A 1 99 ? 141.883 133.872 151.203 1.00 201.35 101 GLY A C 1
ATOM 798 O O . GLY A 1 99 ? 142.212 133.537 152.346 1.00 201.35 101 GLY A O 1
ATOM 799 N N . ARG A 1 100 ? 141.150 134.956 150.957 1.00 202.26 102 ARG A N 1
ATOM 800 C CA . ARG A 1 100 ? 140.766 135.886 152.009 1.00 202.26 102 ARG A CA 1
ATOM 801 C C . ARG A 1 100 ? 139.408 135.578 152.628 1.00 202.26 102 ARG A C 1
ATOM 802 O O . ARG A 1 100 ? 139.015 136.262 153.579 1.00 202.26 102 ARG A O 1
ATOM 810 N N . ALA A 1 101 ? 138.685 134.579 152.126 1.00 195.26 103 ALA A N 1
ATOM 811 C CA . ALA A 1 101 ? 137.346 134.303 152.624 1.00 195.26 103 ALA A CA 1
ATOM 812 C C . ALA A 1 101 ? 137.033 132.825 152.461 1.00 195.26 103 ALA A C 1
ATOM 813 O O . ALA A 1 101 ? 137.671 132.114 151.681 1.00 195.26 103 ALA A O 1
ATOM 815 N N . ILE A 1 102 ? 136.036 132.372 153.212 1.00 186.77 104 ILE A N 1
ATOM 816 C CA . ILE A 1 102 ? 135.589 130.990 153.149 1.00 186.77 104 ILE A CA 1
ATOM 817 C C . ILE A 1 102 ? 134.426 130.886 152.170 1.00 186.77 104 ILE A C 1
ATOM 818 O O . ILE A 1 102 ? 133.700 131.851 151.921 1.00 186.77 104 ILE A O 1
ATOM 823 N N . TYR A 1 103 ? 134.246 129.692 151.611 1.00 181.50 105 TYR A N 1
ATOM 824 C CA . TYR A 1 103 ? 133.114 129.408 150.744 1.00 181.50 105 TYR A CA 1
ATOM 825 C C . TYR A 1 103 ? 132.507 128.074 151.149 1.00 181.50 105 TYR A C 1
ATOM 826 O O . TYR A 1 103 ? 133.198 127.177 151.639 1.00 181.50 105 TYR A O 1
ATOM 835 N N . GLY A 1 104 ? 131.201 127.953 150.936 1.00 177.54 106 GLY A N 1
ATOM 836 C CA . GLY A 1 104 ? 130.509 126.737 151.298 1.00 177.54 106 GLY A CA 1
ATOM 837 C C . GLY A 1 104 ? 130.852 125.584 150.377 1.00 177.54 106 GLY A C 1
ATOM 838 O O . GLY A 1 104 ? 131.239 125.757 149.221 1.00 177.54 106 GLY A O 1
ATOM 839 N N . ASN A 1 105 ? 130.706 124.376 150.913 1.00 173.38 107 ASN A N 1
ATOM 840 C CA . ASN A 1 105 ? 130.954 123.158 150.156 1.00 173.38 107 ASN A CA 1
ATOM 841 C C . ASN A 1 105 ? 129.814 122.185 150.400 1.00 173.38 107 ASN A C 1
ATOM 842 O O . ASN A 1 105 ? 129.476 121.898 151.552 1.00 173.38 107 ASN A O 1
ATOM 847 N N . VAL A 1 106 ? 129.223 121.687 149.319 1.00 162.89 108 VAL A N 1
ATOM 848 C CA . VAL A 1 106 ? 128.222 120.631 149.380 1.00 162.89 108 VAL A CA 1
ATOM 849 C C . VAL A 1 106 ? 128.806 119.441 148.640 1.00 162.89 108 VAL A C 1
ATOM 850 O O . VAL A 1 106 ? 129.011 119.500 147.421 1.00 162.89 108 VAL A O 1
ATOM 854 N N . CYS A 1 107 ? 129.075 118.364 149.369 1.00 163.76 109 CYS A N 1
ATOM 855 C CA . CYS A 1 107 ? 129.661 117.158 148.807 1.00 163.76 109 CYS A CA 1
ATOM 856 C C . CYS A 1 107 ? 128.588 116.090 148.673 1.00 163.76 109 CYS A C 1
ATOM 857 O O . CYS A 1 107 ? 127.929 115.738 149.657 1.00 163.76 109 CYS A O 1
ATOM 860 N N . ARG A 1 108 ? 128.422 115.580 147.459 1.00 153.58 110 ARG A N 1
ATOM 861 C CA . ARG A 1 108 ? 127.482 114.510 147.172 1.00 153.58 110 ARG A CA 1
ATOM 862 C C . ARG A 1 108 ? 128.260 113.212 147.035 1.00 153.58 110 ARG A C 1
ATOM 863 O O . ARG A 1 108 ? 129.275 113.165 146.332 1.00 153.58 110 ARG A O 1
ATOM 871 N N . LYS A 1 109 ? 127.789 112.171 147.706 1.00 157.29 111 LYS A N 1
ATOM 872 C CA . LYS A 1 109 ? 128.517 110.917 147.801 1.00 157.29 111 LYS A CA 1
ATOM 873 C C . LYS A 1 109 ? 127.983 109.896 146.806 1.00 157.29 111 LYS A C 1
ATOM 874 O O . LYS A 1 109 ? 126.827 109.945 146.380 1.00 157.29 111 LYS A O 1
ATOM 880 N N . ASP A 1 110 ? 128.859 108.960 146.445 1.00 156.62 112 ASP A N 1
ATOM 881 C CA . ASP A 1 110 ? 128.515 107.776 145.664 1.00 156.62 112 ASP A CA 1
ATOM 882 C C . ASP A 1 110 ? 127.596 108.079 144.488 1.00 156.62 112 ASP A C 1
ATOM 883 O O . ASP A 1 110 ? 126.773 107.240 144.111 1.00 156.62 112 ASP A O 1
ATOM 888 N N . LEU A 1 111 ? 127.727 109.259 143.895 1.00 143.60 113 LEU A N 1
ATOM 889 C CA . LEU A 1 111 ? 126.971 109.571 142.694 1.00 143.60 113 LEU A CA 1
ATOM 890 C C . LEU A 1 111 ? 127.636 108.945 141.478 1.00 143.60 113 LEU A C 1
ATOM 891 O O . LEU A 1 111 ? 128.864 108.861 141.389 1.00 143.60 113 LEU A O 1
ATOM 896 N N . THR A 1 112 ? 126.812 108.499 140.539 1.00 129.07 114 THR A N 1
ATOM 897 C CA . THR A 1 112 ? 127.321 107.888 139.325 1.00 129.07 114 THR A CA 1
ATOM 898 C C . THR A 1 112 ? 127.860 108.957 138.382 1.00 129.07 114 THR A C 1
ATOM 899 O O . THR A 1 112 ? 127.592 110.149 138.529 1.00 129.07 114 THR A O 1
ATOM 903 N N . GLU A 1 113 ? 128.633 108.508 137.394 1.00 135.75 115 GLU A N 1
ATOM 904 C CA . GLU A 1 113 ? 129.318 109.446 136.513 1.00 135.75 115 GLU A CA 1
ATOM 905 C C . GLU A 1 113 ? 128.336 110.302 135.729 1.00 135.75 115 GLU A C 1
ATOM 906 O O . GLU A 1 113 ? 128.515 111.519 135.621 1.00 135.75 115 GLU A O 1
ATOM 912 N N . TYR A 1 114 ? 127.297 109.690 135.176 1.00 117.07 116 TYR A N 1
ATOM 913 C CA . TYR A 1 114 ? 126.427 110.347 134.215 1.00 117.07 116 TYR A CA 1
ATOM 914 C C . TYR A 1 114 ? 125.015 110.446 134.762 1.00 117.07 116 TYR A C 1
ATOM 915 O O . TYR A 1 114 ? 124.482 109.482 135.314 1.00 117.07 116 TYR A O 1
ATOM 924 N N . THR A 1 115 ? 124.414 111.614 134.592 1.00 110.22 117 THR A N 1
ATOM 925 C CA . THR A 1 115 ? 123.063 111.841 135.062 1.00 110.22 117 THR A CA 1
ATOM 926 C C . THR A 1 115 ? 122.059 111.253 134.082 1.00 110.22 117 THR A C 1
ATOM 927 O O . THR A 1 115 ? 122.327 111.115 132.888 1.00 110.22 117 THR A O 1
ATOM 931 N N . MET A 1 116 ? 120.878 110.918 134.600 1.00 105.06 118 MET A N 1
ATOM 932 C CA . MET A 1 116 ? 119.853 110.321 133.752 1.00 105.06 118 MET A CA 1
ATOM 933 C C . MET A 1 116 ? 119.603 111.173 132.518 1.00 105.06 118 MET A C 1
ATOM 934 O O . MET A 1 116 ? 119.366 110.645 131.427 1.00 105.06 118 MET A O 1
ATOM 939 N N . MET A 1 117 ? 119.636 112.495 132.673 1.00 103.19 119 MET A N 1
ATOM 940 C CA . MET A 1 117 ? 119.598 113.376 131.513 1.00 103.19 119 MET A CA 1
ATOM 941 C C . MET A 1 117 ? 120.675 112.989 130.515 1.00 103.19 119 MET A C 1
ATOM 942 O O . MET A 1 117 ? 120.404 112.799 129.325 1.00 103.19 119 MET A O 1
ATOM 947 N N . ASP A 1 118 ? 121.905 112.831 130.995 1.00 106.04 120 ASP A N 1
ATOM 948 C CA . ASP A 1 118 ? 123.010 112.539 130.096 1.00 106.04 120 ASP A CA 1
ATOM 949 C C . ASP A 1 118 ? 122.754 111.273 129.297 1.00 106.04 120 ASP A C 1
ATOM 950 O O . ASP A 1 118 ? 123.324 111.097 128.217 1.00 106.04 120 ASP A O 1
ATOM 955 N N . LEU A 1 119 ? 121.923 110.373 129.817 1.00 99.01 121 LEU A N 1
ATOM 956 C CA . LEU A 1 119 ? 121.497 109.224 129.030 1.00 99.01 121 LEU A CA 1
ATOM 957 C C . LEU A 1 119 ? 120.399 109.620 128.055 1.00 99.01 121 LEU A C 1
ATOM 958 O O . LEU A 1 119 ? 120.570 109.523 126.835 1.00 99.01 121 LEU A O 1
ATOM 963 N N . CYS A 1 120 ? 119.266 110.093 128.579 1.00 96.76 122 CYS A N 1
ATOM 964 C CA . CYS A 1 120 ? 118.132 110.413 127.720 1.00 96.76 122 CYS A CA 1
ATOM 965 C C . CYS A 1 120 ? 118.556 111.311 126.575 1.00 96.76 122 CYS A C 1
ATOM 966 O O . CYS A 1 120 ? 118.101 111.142 125.441 1.00 96.76 122 CYS A O 1
ATOM 969 N N . TYR A 1 121 ? 119.426 112.278 126.852 1.00 96.81 123 TYR A N 1
ATOM 970 C CA . TYR A 1 121 ? 119.936 113.124 125.783 1.00 96.81 123 TYR A CA 1
ATOM 971 C C . TYR A 1 121 ? 120.804 112.331 124.826 1.00 96.81 123 TYR A C 1
ATOM 972 O O . TYR A 1 121 ? 120.636 112.421 123.607 1.00 96.81 123 TYR A O 1
ATOM 981 N N . ALA A 1 122 ? 121.736 111.543 125.355 1.00 91.49 124 ALA A N 1
ATOM 982 C CA . ALA A 1 122 ? 122.667 110.838 124.487 1.00 91.49 124 ALA A CA 1
ATOM 983 C C . ALA A 1 122 ? 121.939 109.858 123.585 1.00 91.49 124 ALA A C 1
ATOM 984 O O . ALA A 1 122 ? 122.281 109.722 122.408 1.00 91.49 124 ALA A O 1
ATOM 986 N N . LEU A 1 123 ? 120.944 109.156 124.116 1.00 89.46 125 LEU A N 1
ATOM 987 C CA . LEU A 1 123 ? 120.200 108.220 123.285 1.00 89.46 125 LEU A CA 1
ATOM 988 C C . LEU A 1 123 ? 119.460 108.949 122.173 1.00 89.46 125 LEU A C 1
ATOM 989 O O . LEU A 1 123 ? 119.481 108.513 121.019 1.00 89.46 125 LEU A O 1
ATOM 994 N N . ARG A 1 124 ? 118.795 110.053 122.496 1.00 90.52 126 ARG A N 1
ATOM 995 C CA . ARG A 1 124 ? 118.413 110.993 121.459 1.00 90.52 126 ARG A CA 1
ATOM 996 C C . ARG A 1 124 ? 119.671 111.686 120.949 1.00 90.52 126 ARG A C 1
ATOM 997 O O . ARG A 1 124 ? 120.776 111.449 121.435 1.00 90.52 126 ARG A O 1
ATOM 1005 N N . ASN A 1 125 ? 119.514 112.540 119.948 1.00 91.24 127 ASN A N 1
ATOM 1006 C CA . ASN A 1 125 ? 120.665 113.237 119.386 1.00 91.24 127 ASN A CA 1
ATOM 1007 C C . ASN A 1 125 ? 121.783 112.263 119.041 1.00 91.24 127 ASN A C 1
ATOM 1008 O O . ASN A 1 125 ? 122.964 112.608 119.085 1.00 91.24 127 ASN A O 1
ATOM 1013 N N . PHE A 1 126 ? 121.418 111.030 118.711 1.00 91.20 128 PHE A N 1
ATOM 1014 C CA . PHE A 1 126 ? 122.409 110.005 118.436 1.00 91.20 128 PHE A CA 1
ATOM 1015 C C . PHE A 1 126 ? 123.113 110.286 117.117 1.00 91.20 128 PHE A C 1
ATOM 1016 O O . PHE A 1 126 ? 122.575 110.958 116.235 1.00 91.20 128 PHE A O 1
ATOM 1024 N N . ASP A 1 127 ? 124.336 109.780 116.990 1.00 99.35 129 ASP A N 1
ATOM 1025 C CA . ASP A 1 127 ? 125.054 109.871 115.727 1.00 99.35 129 ASP A CA 1
ATOM 1026 C C . ASP A 1 127 ? 126.143 108.812 115.696 1.00 99.35 129 ASP A C 1
ATOM 1027 O O . ASP A 1 127 ? 126.549 108.289 116.735 1.00 99.35 129 ASP A O 1
ATOM 1032 N N . GLU A 1 128 ? 126.618 108.513 114.488 1.00 100.02 130 GLU A N 1
ATOM 1033 C CA . GLU A 1 128 ? 127.605 107.452 114.328 1.00 100.02 130 GLU A CA 1
ATOM 1034 C C . GLU A 1 128 ? 128.854 107.751 115.135 1.00 100.02 130 GLU A C 1
ATOM 1035 O O . GLU A 1 128 ? 129.310 106.918 115.925 1.00 100.02 130 GLU A O 1
ATOM 1041 N N . ASN A 1 129 ? 129.416 108.935 114.953 1.00 104.05 131 ASN A N 1
ATOM 1042 C CA . ASN A 1 129 ? 130.605 109.359 115.667 1.00 104.05 131 ASN A CA 1
ATOM 1043 C C . ASN A 1 129 ? 130.208 110.263 116.822 1.00 104.05 131 ASN A C 1
ATOM 1044 O O . ASN A 1 129 ? 129.034 110.578 117.023 1.00 104.05 131 ASN A O 1
ATOM 1049 N N . ASN A 1 130 ? 131.206 110.678 117.593 1.00 109.98 132 ASN A N 1
ATOM 1050 C CA . ASN A 1 130 ? 130.974 111.464 118.796 1.00 109.98 132 ASN A CA 1
ATOM 1051 C C . ASN A 1 130 ? 130.000 110.772 119.738 1.00 109.98 132 ASN A C 1
ATOM 1052 O O . ASN A 1 130 ? 129.329 111.430 120.537 1.00 109.98 132 ASN A O 1
ATOM 1057 N N . CYS A 1 131 ? 129.905 109.445 119.650 1.00 104.48 133 CYS A N 1
ATOM 1058 C CA . CYS A 1 131 ? 128.996 108.660 120.472 1.00 104.48 133 CYS A CA 1
ATOM 1059 C C . CYS A 1 131 ? 129.665 108.120 121.722 1.00 104.48 133 CYS A C 1
ATOM 1060 O O . CYS A 1 131 ? 129.269 107.063 122.226 1.00 104.48 133 CYS A O 1
ATOM 1063 N N . ASP A 1 132 ? 130.674 108.819 122.240 1.00 104.32 134 ASP A N 1
ATOM 1064 C CA . ASP A 1 132 ? 131.443 108.285 123.357 1.00 104.32 134 ASP A CA 1
ATOM 1065 C C . ASP A 1 132 ? 130.574 108.081 124.591 1.00 104.32 134 ASP A C 1
ATOM 1066 O O . ASP A 1 132 ? 130.691 107.060 125.280 1.00 104.32 134 ASP A O 1
ATOM 1071 N N . VAL A 1 133 ? 129.699 109.040 124.890 1.00 102.92 135 VAL A N 1
ATOM 1072 C CA . VAL A 1 133 ? 128.944 108.978 126.137 1.00 102.92 135 VAL A CA 1
ATOM 1073 C C . VAL A 1 133 ? 128.048 107.750 126.162 1.00 102.92 135 VAL A C 1
ATOM 1074 O O . VAL A 1 133 ? 127.930 107.073 127.190 1.00 102.92 135 VAL A O 1
ATOM 1078 N N . LEU A 1 134 ? 127.388 107.449 125.047 1.00 96.55 136 LEU A N 1
ATOM 1079 C CA . LEU A 1 134 ? 126.509 106.289 125.027 1.00 96.55 136 LEU A CA 1
ATOM 1080 C C . LEU A 1 134 ? 127.296 105.010 125.255 1.00 96.55 136 LEU A C 1
ATOM 1081 O O . LEU A 1 134 ? 126.864 104.131 126.008 1.00 96.55 136 LEU A O 1
ATOM 1086 N N . LYS A 1 135 ? 128.455 104.885 124.612 1.00 101.47 137 LYS A N 1
ATOM 1087 C CA . LYS A 1 135 ? 129.287 103.711 124.832 1.00 101.47 137 LYS A CA 1
ATOM 1088 C C . LYS A 1 135 ? 129.667 103.591 126.298 1.00 101.47 137 LYS A C 1
ATOM 1089 O O . LYS A 1 135 ? 129.569 102.513 126.896 1.00 101.47 137 LYS A O 1
ATOM 1095 N N . SER A 1 136 ? 130.114 104.695 126.893 1.00 105.04 138 SER A N 1
ATOM 1096 C CA . SER A 1 136 ? 130.554 104.637 128.278 1.00 105.04 138 SER A CA 1
ATOM 1097 C C . SER A 1 136 ? 129.408 104.234 129.191 1.00 105.04 138 SER A C 1
ATOM 1098 O O . SER A 1 136 ? 129.591 103.427 130.108 1.00 105.04 138 SER A O 1
ATOM 1101 N N . ILE A 1 137 ? 128.216 104.779 128.954 1.00 103.31 139 ILE A N 1
ATOM 1102 C CA . ILE A 1 137 ? 127.075 104.424 129.789 1.00 103.31 139 ILE A CA 1
ATOM 1103 C C . ILE A 1 137 ? 126.735 102.954 129.618 1.00 103.31 139 ILE A C 1
ATOM 1104 O O . ILE A 1 137 ? 126.436 102.255 130.593 1.00 103.31 139 ILE A O 1
ATOM 1109 N N . LEU A 1 138 ? 126.760 102.459 128.381 1.00 101.13 140 LEU A N 1
ATOM 1110 C CA . LEU A 1 138 ? 126.438 101.055 128.165 1.00 101.13 140 LEU A CA 1
ATOM 1111 C C . LEU A 1 138 ? 127.423 100.157 128.893 1.00 101.13 140 LEU A C 1
ATOM 1112 O O . LEU A 1 138 ? 127.027 99.160 129.508 1.00 101.13 140 LEU A O 1
ATOM 1117 N N . ILE A 1 139 ? 128.710 100.492 128.843 1.00 106.91 141 ILE A N 1
ATOM 1118 C CA . ILE A 1 139 ? 129.698 99.681 129.548 1.00 106.91 141 ILE A CA 1
ATOM 1119 C C . ILE A 1 139 ? 129.460 99.745 131.051 1.00 106.91 141 ILE A C 1
ATOM 1120 O O . ILE A 1 139 ? 129.405 98.715 131.732 1.00 106.91 141 ILE A O 1
ATOM 1125 N N . LYS A 1 140 ? 129.296 100.954 131.590 1.00 114.26 142 LYS A N 1
ATOM 1126 C CA . LYS A 1 140 ? 129.162 101.099 133.035 1.00 114.26 142 LYS A CA 1
ATOM 1127 C C . LYS A 1 140 ? 127.940 100.357 133.552 1.00 114.26 142 LYS A C 1
ATOM 1128 O O . LYS A 1 140 ? 128.015 99.655 134.566 1.00 114.26 142 LYS A O 1
ATOM 1134 N N . VAL A 1 141 ? 126.803 100.490 132.869 1.00 104.19 143 VAL A N 1
ATOM 1135 C CA . VAL A 1 141 ? 125.616 99.744 133.263 1.00 104.19 143 VAL A CA 1
ATOM 1136 C C . VAL A 1 141 ? 125.790 98.251 133.055 1.00 104.19 143 VAL A C 1
ATOM 1137 O O . VAL A 1 141 ? 124.962 97.466 133.526 1.00 104.19 143 VAL A O 1
ATOM 1141 N N . GLY A 1 142 ? 126.853 97.837 132.373 1.00 106.03 144 GLY A N 1
ATOM 1142 C CA . GLY A 1 142 ? 127.082 96.427 132.149 1.00 106.03 144 GLY A CA 1
ATOM 1143 C C . GLY A 1 142 ? 126.230 95.822 131.064 1.00 106.03 144 GLY A C 1
ATOM 1144 O O . GLY A 1 142 ? 126.107 94.596 130.999 1.00 106.03 144 GLY A O 1
ATOM 1145 N N . ALA A 1 143 ? 125.630 96.644 130.204 1.00 102.78 145 ALA A N 1
ATOM 1146 C CA . ALA A 1 143 ? 124.830 96.102 129.115 1.00 102.78 145 ALA A CA 1
ATOM 1147 C C . ALA A 1 143 ? 125.680 95.247 128.186 1.00 102.78 145 ALA A C 1
ATOM 1148 O O . ALA A 1 143 ? 125.238 94.189 127.726 1.00 102.78 145 ALA A O 1
ATOM 1150 N N . CYS A 1 144 ? 126.898 95.690 127.891 1.00 107.12 146 CYS A N 1
ATOM 1151 C CA . CYS A 1 144 ? 127.788 94.921 127.036 1.00 107.12 146 CYS A CA 1
ATOM 1152 C C . CYS A 1 144 ? 129.214 95.405 127.238 1.00 107.12 146 CYS A C 1
ATOM 1153 O O . CYS A 1 144 ? 129.455 96.606 127.376 1.00 107.12 146 CYS A O 1
ATOM 1156 N N . GLU A 1 145 ? 130.149 94.463 127.252 1.00 112.30 147 GLU A N 1
ATOM 1157 C CA . GLU A 1 145 ? 131.558 94.806 127.337 1.00 112.30 147 GLU A CA 1
ATOM 1158 C C . GLU A 1 145 ? 132.002 95.529 126.070 1.00 112.30 147 GLU A C 1
ATOM 1159 O O . GLU A 1 145 ? 131.386 95.415 125.009 1.00 112.30 147 GLU A O 1
ATOM 1165 N N . GLU A 1 146 ? 133.107 96.268 126.190 1.00 110.76 148 GLU A N 1
ATOM 1166 C CA . GLU A 1 146 ? 133.542 97.131 125.096 1.00 110.76 148 GLU A CA 1
ATOM 1167 C C . GLU A 1 146 ? 133.758 96.351 123.807 1.00 110.76 148 GLU A C 1
ATOM 1168 O O . GLU A 1 146 ? 133.625 96.911 122.714 1.00 110.76 148 GLU A O 1
ATOM 1174 N N . SER A 1 147 ? 134.084 95.063 123.908 1.00 107.92 149 SER A N 1
ATOM 1175 C CA . SER A 1 147 ? 134.278 94.268 122.704 1.00 107.92 149 SER A CA 1
ATOM 1176 C C . SER A 1 147 ? 133.043 94.288 121.820 1.00 107.92 149 SER A C 1
ATOM 1177 O O . SER A 1 147 ? 133.147 94.103 120.603 1.00 107.92 149 SER A O 1
ATOM 1180 N N . TYR A 1 148 ? 131.870 94.518 122.406 1.00 103.17 150 TYR A N 1
ATOM 1181 C CA . TYR A 1 148 ? 130.649 94.563 121.617 1.00 103.17 150 TYR A CA 1
ATOM 1182 C C . TYR A 1 148 ? 130.696 95.638 120.549 1.00 103.17 150 TYR A C 1
ATOM 1183 O O . TYR A 1 148 ? 129.938 95.561 119.579 1.00 103.17 150 TYR A O 1
ATOM 1192 N N . PHE A 1 149 ? 131.554 96.639 120.703 1.00 103.52 151 PHE A N 1
ATOM 1193 C CA . PHE A 1 149 ? 131.611 97.746 119.762 1.00 103.52 151 PHE A CA 1
ATOM 1194 C C . PHE A 1 149 ? 132.606 97.518 118.636 1.00 103.52 151 PHE A C 1
ATOM 1195 O O . PHE A 1 149 ? 132.825 98.428 117.831 1.00 103.52 151 PHE A O 1
ATOM 1203 N N . ASN A 1 150 ? 133.219 96.339 118.558 1.00 103.71 152 ASN A N 1
ATOM 1204 C CA . ASN A 1 150 ? 134.024 96.020 117.386 1.00 103.71 152 ASN A CA 1
ATOM 1205 C C . ASN A 1 150 ? 133.157 95.908 116.141 1.00 103.71 152 ASN A C 1
ATOM 1206 O O . ASN A 1 150 ? 133.628 96.165 115.029 1.00 103.71 152 ASN A O 1
ATOM 1211 N N . ASN A 1 151 ? 131.896 95.527 116.308 1.00 100.55 153 ASN A N 1
ATOM 1212 C CA . ASN A 1 151 ? 130.956 95.427 115.197 1.00 100.55 153 ASN A CA 1
ATOM 1213 C C . ASN A 1 151 ? 130.548 96.834 114.787 1.00 100.55 153 ASN A C 1
ATOM 1214 O O . ASN A 1 151 ? 129.629 97.419 115.361 1.00 100.55 153 ASN A O 1
ATOM 1219 N N . LYS A 1 152 ? 131.204 97.367 113.754 1.00 101.55 154 LYS A N 1
ATOM 1220 C CA . LYS A 1 152 ? 131.073 98.785 113.438 1.00 101.55 154 LYS A CA 1
ATOM 1221 C C . LYS A 1 152 ? 129.636 99.194 113.159 1.00 101.55 154 LYS A C 1
ATOM 1222 O O . LYS A 1 152 ? 129.319 100.384 113.238 1.00 101.55 154 LYS A O 1
ATOM 1228 N N . VAL A 1 153 ? 128.769 98.249 112.824 1.00 97.54 155 VAL A N 1
ATOM 1229 C CA . VAL A 1 153 ? 127.360 98.533 112.619 1.00 97.54 155 VAL A CA 1
ATOM 1230 C C . VAL A 1 153 ? 126.531 98.126 113.837 1.00 97.54 155 VAL A C 1
ATOM 1231 O O . VAL A 1 153 ? 125.335 97.874 113.713 1.00 97.54 155 VAL A O 1
ATOM 1235 N N . TRP A 1 154 ? 127.150 98.065 115.017 1.00 96.43 156 TRP A N 1
ATOM 1236 C CA . TRP A 1 154 ? 126.453 97.550 116.190 1.00 96.43 156 TRP A CA 1
ATOM 1237 C C . TRP A 1 154 ? 125.173 98.325 116.470 1.00 96.43 156 TRP A C 1
ATOM 1238 O O . TRP A 1 154 ? 124.156 97.735 116.847 1.00 96.43 156 TRP A O 1
ATOM 1249 N N . PHE A 1 155 ? 125.197 99.643 116.287 1.00 94.60 157 PHE A N 1
ATOM 1250 C CA . PHE A 1 155 ? 124.060 100.471 116.671 1.00 94.60 157 PHE A CA 1
ATOM 1251 C C . PHE A 1 155 ? 122.881 100.359 115.718 1.00 94.60 157 PHE A C 1
ATOM 1252 O O . PHE A 1 155 ? 121.768 100.738 116.092 1.00 94.60 157 PHE A O 1
ATOM 1260 N N . ASP A 1 156 ? 123.086 99.860 114.515 1.00 97.50 158 ASP A N 1
ATOM 1261 C CA . ASP A 1 156 ? 122.020 99.844 113.527 1.00 97.50 158 ASP A CA 1
ATOM 1262 C C . ASP A 1 156 ? 120.891 98.922 113.974 1.00 97.50 158 ASP A C 1
ATOM 1263 O O . ASP A 1 156 ? 121.119 97.717 114.140 1.00 97.50 158 ASP A O 1
ATOM 1268 N N . PRO A 1 157 ? 119.669 99.426 114.162 1.00 94.52 159 PRO A N 1
ATOM 1269 C CA . PRO A 1 157 ? 118.570 98.542 114.580 1.00 94.52 159 PRO A CA 1
ATOM 1270 C C . PRO A 1 157 ? 118.156 97.518 113.542 1.00 94.52 159 PRO A C 1
ATOM 1271 O O . PRO A 1 157 ? 117.621 96.472 113.924 1.00 94.52 159 PRO A O 1
ATOM 1275 N N . VAL A 1 158 ? 118.360 97.776 112.252 1.00 95.78 160 VAL A N 1
ATOM 1276 C CA . VAL A 1 158 ? 117.949 96.824 111.227 1.00 95.78 160 VAL A CA 1
ATOM 1277 C C . VAL A 1 158 ? 119.065 95.861 110.845 1.00 95.78 160 VAL A C 1
ATOM 1278 O O . VAL A 1 158 ? 118.780 94.808 110.257 1.00 95.78 160 VAL A O 1
ATOM 1282 N N . GLU A 1 159 ? 120.316 96.187 111.150 1.00 98.93 161 GLU A N 1
ATOM 1283 C CA . GLU A 1 159 ? 121.421 95.278 110.895 1.00 98.93 161 GLU A CA 1
ATOM 1284 C C . GLU A 1 159 ? 121.826 94.483 112.128 1.00 98.93 161 GLU A C 1
ATOM 1285 O O . GLU A 1 159 ? 122.384 93.391 111.987 1.00 98.93 161 GLU A O 1
ATOM 1291 N N . ASN A 1 160 ? 121.562 94.999 113.327 1.00 99.83 162 ASN A N 1
ATOM 1292 C CA . ASN A 1 160 ? 121.817 94.283 114.576 1.00 99.83 162 ASN A CA 1
ATOM 1293 C C . ASN A 1 160 ? 120.528 94.279 115.379 1.00 99.83 162 ASN A C 1
ATOM 1294 O O . ASN A 1 160 ? 120.343 95.114 116.265 1.00 99.83 162 ASN A O 1
ATOM 1299 N N . GLU A 1 161 ? 119.651 93.318 115.100 1.00 102.14 163 GLU A N 1
ATOM 1300 C CA . GLU A 1 161 ? 118.492 93.151 115.960 1.00 102.14 163 GLU A CA 1
ATOM 1301 C C . GLU A 1 161 ? 118.912 92.789 117.372 1.00 102.14 163 GLU A C 1
ATOM 1302 O O . GLU A 1 161 ? 118.101 92.889 118.298 1.00 102.14 163 GLU A O 1
ATOM 1308 N N . ASP A 1 162 ? 120.162 92.365 117.554 1.00 100.52 164 ASP A N 1
ATOM 1309 C CA . ASP A 1 162 ? 120.690 92.170 118.893 1.00 100.52 164 ASP A CA 1
ATOM 1310 C C . ASP A 1 162 ? 120.768 93.469 119.677 1.00 100.52 164 ASP A C 1
ATOM 1311 O O . ASP A 1 162 ? 120.816 93.428 120.910 1.00 100.52 164 ASP A O 1
ATOM 1316 N N . ILE A 1 163 ? 120.785 94.622 119.006 1.00 96.21 165 ILE A N 1
ATOM 1317 C CA . ILE A 1 163 ? 120.878 95.876 119.746 1.00 96.21 165 ILE A CA 1
ATOM 1318 C C . ILE A 1 163 ? 119.699 96.013 120.693 1.00 96.21 165 ILE A C 1
ATOM 1319 O O . ILE A 1 163 ? 119.865 96.380 121.860 1.00 96.21 165 ILE A O 1
ATOM 1324 N N . HIS A 1 164 ? 118.494 95.697 120.219 1.00 94.75 166 HIS A N 1
ATOM 1325 C CA . HIS A 1 164 ? 117.328 95.804 121.083 1.00 94.75 166 HIS A CA 1
ATOM 1326 C C . HIS A 1 164 ? 117.509 94.991 122.351 1.00 94.75 166 HIS A C 1
ATOM 1327 O O . HIS A 1 164 ? 117.004 95.374 123.409 1.00 94.75 166 HIS A O 1
ATOM 1334 N N . ARG A 1 165 ? 118.231 93.874 122.273 1.00 96.71 167 ARG A N 1
ATOM 1335 C CA . ARG A 1 165 ? 118.567 93.146 123.488 1.00 96.71 167 ARG A CA 1
ATOM 1336 C C . ARG A 1 165 ? 119.438 93.994 124.399 1.00 96.71 167 ARG A C 1
ATOM 1337 O O . ARG A 1 165 ? 119.227 94.027 125.615 1.00 96.71 167 ARG A O 1
ATOM 1345 N N . VAL A 1 166 ? 120.424 94.688 123.833 1.00 95.82 168 VAL A N 1
ATOM 1346 C CA . VAL A 1 166 ? 121.297 95.520 124.653 1.00 95.82 168 VAL A CA 1
ATOM 1347 C C . VAL A 1 166 ? 120.485 96.603 125.344 1.00 95.82 168 VAL A C 1
ATOM 1348 O O . VAL A 1 166 ? 120.619 96.832 126.549 1.00 95.82 168 VAL A O 1
ATOM 1352 N N . TYR A 1 167 ? 119.622 97.279 124.591 1.00 90.98 169 TYR A N 1
ATOM 1353 C CA . TYR A 1 167 ? 118.827 98.352 125.172 1.00 90.98 169 TYR A CA 1
ATOM 1354 C C . TYR A 1 167 ? 117.870 97.818 126.222 1.00 90.98 169 TYR A C 1
ATOM 1355 O O . TYR A 1 167 ? 117.681 98.443 127.270 1.00 90.98 169 TYR A O 1
ATOM 1364 N N . ALA A 1 168 ? 117.275 96.653 125.977 1.00 93.58 170 ALA A N 1
ATOM 1365 C CA . ALA A 1 168 ? 116.324 96.116 126.937 1.00 93.58 170 ALA A CA 1
ATOM 1366 C C . ALA A 1 168 ? 116.942 96.021 128.320 1.00 93.58 170 ALA A C 1
ATOM 1367 O O . ALA A 1 168 ? 116.232 96.112 129.326 1.00 93.58 170 ALA A O 1
ATOM 1369 N N . LEU A 1 169 ? 118.260 95.844 128.394 1.00 96.20 171 LEU A N 1
ATOM 1370 C CA . LEU A 1 169 ? 118.920 95.842 129.692 1.00 96.20 171 LEU A CA 1
ATOM 1371 C C . LEU A 1 169 ? 118.768 97.189 130.382 1.00 96.20 171 LEU A C 1
ATOM 1372 O O . LEU A 1 169 ? 118.528 97.249 131.592 1.00 96.20 171 LEU A O 1
ATOM 1377 N N . LEU A 1 170 ? 118.894 98.283 129.632 1.00 96.62 172 LEU A N 1
ATOM 1378 C CA . LEU A 1 170 ? 118.684 99.594 130.231 1.00 96.62 172 LEU A CA 1
ATOM 1379 C C . LEU A 1 170 ? 117.256 99.777 130.717 1.00 96.62 172 LEU A C 1
ATOM 1380 O O . LEU A 1 170 ? 116.998 100.678 131.521 1.00 96.62 172 LEU A O 1
ATOM 1385 N N . GLY A 1 171 ? 116.326 98.945 130.260 1.00 96.63 173 GLY A N 1
ATOM 1386 C CA . GLY A 1 171 ? 114.952 99.090 130.696 1.00 96.63 173 GLY A CA 1
ATOM 1387 C C . GLY A 1 171 ? 114.815 99.077 132.202 1.00 96.63 173 GLY A C 1
ATOM 1388 O O . GLY A 1 171 ? 113.973 99.785 132.760 1.00 96.63 173 GLY A O 1
ATOM 1389 N N . THR A 1 172 ? 115.637 98.282 132.885 1.00 100.63 174 THR A N 1
ATOM 1390 C CA . THR A 1 172 ? 115.588 98.267 134.340 1.00 100.63 174 THR A CA 1
ATOM 1391 C C . THR A 1 172 ? 115.960 99.625 134.909 1.00 100.63 174 THR A C 1
ATOM 1392 O O . THR A 1 172 ? 115.319 100.110 135.847 1.00 100.63 174 THR A O 1
ATOM 1396 N N . ILE A 1 173 ? 116.992 100.259 134.353 1.00 100.93 175 ILE A N 1
ATOM 1397 C CA . ILE A 1 173 ? 117.428 101.551 134.871 1.00 100.93 175 ILE A CA 1
ATOM 1398 C C . ILE A 1 173 ? 116.311 102.575 134.748 1.00 100.93 175 ILE A C 1
ATOM 1399 O O . ILE A 1 173 ? 116.034 103.332 135.683 1.00 100.93 175 ILE A O 1
ATOM 1404 N N . VAL A 1 174 ? 115.649 102.614 133.594 1.00 95.99 176 VAL A N 1
ATOM 1405 C CA . VAL A 1 174 ? 114.604 103.609 133.375 1.00 95.99 176 VAL A CA 1
ATOM 1406 C C . VAL A 1 174 ? 113.442 103.382 134.332 1.00 95.99 176 VAL A C 1
ATOM 1407 O O . VAL A 1 174 ? 112.907 104.326 134.925 1.00 95.99 176 VAL A O 1
ATOM 1411 N N . SER A 1 175 ? 113.017 102.128 134.480 1.00 98.54 177 SER A N 1
ATOM 1412 C CA . SER A 1 175 ? 111.905 101.840 135.375 1.00 98.54 177 SER A CA 1
ATOM 1413 C C . SER A 1 175 ? 112.255 102.198 136.810 1.00 98.54 177 SER A C 1
ATOM 1414 O O . SER A 1 175 ? 111.445 102.799 137.530 1.00 98.54 177 SER A O 1
ATOM 1417 N N . ARG A 1 176 ? 113.460 101.840 137.245 1.00 104.11 178 ARG A N 1
ATOM 1418 C CA . ARG A 1 176 ? 113.887 102.208 138.585 1.00 104.11 178 ARG A CA 1
ATOM 1419 C C . ARG A 1 176 ? 113.883 103.716 138.747 1.00 104.11 178 ARG A C 1
ATOM 1420 O O . ARG A 1 176 ? 113.466 104.237 139.787 1.00 104.11 178 ARG A O 1
ATOM 1428 N N . ALA A 1 177 ? 114.348 104.436 137.728 1.00 102.45 179 ALA A N 1
ATOM 1429 C CA . ALA A 1 177 ? 114.389 105.887 137.818 1.00 102.45 179 ALA A CA 1
ATOM 1430 C C . ALA A 1 177 ? 112.992 106.464 137.960 1.00 102.45 179 ALA A C 1
ATOM 1431 O O . ALA A 1 177 ? 112.770 107.370 138.766 1.00 102.45 179 ALA A O 1
ATOM 1433 N N . MET A 1 178 ? 112.033 105.957 137.188 1.00 100.24 180 MET A N 1
ATOM 1434 C CA . MET A 1 178 ? 110.673 106.469 137.316 1.00 100.24 180 MET A CA 1
ATOM 1435 C C . MET A 1 178 ? 110.116 106.186 138.700 1.00 100.24 180 MET A C 1
ATOM 1436 O O . MET A 1 178 ? 109.444 107.035 139.295 1.00 100.24 180 MET A O 1
ATOM 1441 N N . LEU A 1 179 ? 110.352 104.984 139.220 1.00 101.73 181 LEU A N 1
ATOM 1442 C CA . LEU A 1 179 ? 109.837 104.677 140.548 1.00 101.73 181 LEU A CA 1
ATOM 1443 C C . LEU A 1 179 ? 110.444 105.607 141.588 1.00 101.73 181 LEU A C 1
ATOM 1444 O O . LEU A 1 179 ? 109.738 106.134 142.461 1.00 101.73 181 LEU A O 1
ATOM 1449 N N . LYS A 1 180 ? 111.751 105.838 141.500 1.00 111.22 182 LYS A N 1
ATOM 1450 C CA . LYS A 1 180 ? 112.386 106.750 142.436 1.00 111.22 182 LYS A CA 1
ATOM 1451 C C . LYS A 1 180 ? 111.824 108.153 142.285 1.00 111.22 182 LYS A C 1
ATOM 1452 O O . LYS A 1 180 ? 111.658 108.868 143.274 1.00 111.22 182 LYS A O 1
ATOM 1458 N N . CYS A 1 181 ? 111.529 108.568 141.053 1.00 108.41 183 CYS A N 1
ATOM 1459 C CA . CYS A 1 181 ? 110.952 109.892 140.851 1.00 108.41 183 CYS A CA 1
ATOM 1460 C C . CYS A 1 181 ? 109.575 109.990 141.480 1.00 108.41 183 CYS A C 1
ATOM 1461 O O . CYS A 1 181 ? 109.213 111.028 142.038 1.00 108.41 183 CYS A O 1
ATOM 1464 N N . VAL A 1 182 ? 108.778 108.932 141.373 1.00 104.76 184 VAL A N 1
ATOM 1465 C CA . VAL A 1 182 ? 107.467 108.947 142.009 1.00 104.76 184 VAL A CA 1
ATOM 1466 C C . VAL A 1 182 ? 107.627 109.116 143.510 1.00 104.76 184 VAL A C 1
ATOM 1467 O O . VAL A 1 182 ? 106.960 109.946 144.142 1.00 104.76 184 VAL A O 1
ATOM 1471 N N . LYS A 1 183 ? 108.535 108.341 144.100 1.00 112.71 185 LYS A N 1
ATOM 1472 C CA . LYS A 1 183 ? 108.759 108.462 145.535 1.00 112.71 185 LYS A CA 1
ATOM 1473 C C . LYS A 1 183 ? 109.242 109.860 145.895 1.00 112.71 185 LYS A C 1
ATOM 1474 O O . LYS A 1 183 ? 108.812 110.437 146.899 1.00 112.71 185 LYS A O 1
ATOM 1480 N N . PHE A 1 184 ? 110.135 110.420 145.083 1.00 120.84 186 PHE A N 1
ATOM 1481 C CA . PHE A 1 184 ? 110.696 111.733 145.374 1.00 120.84 186 PHE A CA 1
ATOM 1482 C C . PHE A 1 184 ? 109.640 112.822 145.272 1.00 120.84 186 PHE A C 1
ATOM 1483 O O . PHE A 1 184 ? 109.613 113.747 146.089 1.00 120.84 186 PHE A O 1
ATOM 1491 N N . CYS A 1 185 ? 108.770 112.741 144.268 1.00 119.77 187 CYS A N 1
ATOM 1492 C CA . CYS A 1 185 ? 107.678 113.699 144.164 1.00 119.77 187 CYS A CA 1
ATOM 1493 C C . CYS A 1 185 ? 106.755 113.588 145.364 1.00 119.77 187 CYS A C 1
ATOM 1494 O O . CYS A 1 185 ? 106.307 114.603 145.910 1.00 119.77 187 CYS A O 1
ATOM 1497 N N . ASP A 1 186 ? 106.459 112.362 145.794 1.00 123.15 188 ASP A N 1
ATOM 1498 C CA . ASP A 1 186 ? 105.631 112.198 146.981 1.00 123.15 188 ASP A CA 1
ATOM 1499 C C . ASP A 1 186 ? 106.293 112.834 148.195 1.00 123.15 188 ASP A C 1
ATOM 1500 O O . ASP A 1 186 ? 105.633 113.507 148.998 1.00 123.15 188 ASP A O 1
ATOM 1505 N N . ALA A 1 187 ? 107.600 112.632 148.343 1.00 130.35 189 ALA A N 1
ATOM 1506 C CA . ALA A 1 187 ? 108.312 113.222 149.467 1.00 130.35 189 ALA A CA 1
ATOM 1507 C C . ALA A 1 187 ? 108.267 114.741 149.405 1.00 130.35 189 ALA A C 1
ATOM 1508 O O . ALA A 1 187 ? 108.065 115.403 150.427 1.00 130.35 189 ALA A O 1
ATOM 1510 N N . MET A 1 188 ? 108.464 115.313 148.218 1.00 132.67 190 MET A N 1
ATOM 1511 C CA . MET A 1 188 ? 108.394 116.764 148.087 1.00 132.67 190 MET A CA 1
ATOM 1512 C C . MET A 1 188 ? 107.011 117.273 148.456 1.00 132.67 190 MET A C 1
ATOM 1513 O O . MET A 1 188 ? 106.876 118.308 149.119 1.00 132.67 190 MET A O 1
ATOM 1518 N N . VAL A 1 189 ? 105.969 116.560 148.032 1.00 130.99 191 VAL A N 1
ATOM 1519 C CA . VAL A 1 189 ? 104.611 116.967 148.375 1.00 130.99 191 VAL A CA 1
ATOM 1520 C C . VAL A 1 189 ? 104.434 116.969 149.884 1.00 130.99 191 VAL A C 1
ATOM 1521 O O . VAL A 1 189 ? 103.931 117.935 150.470 1.00 130.99 191 VAL A O 1
ATOM 1525 N N . GLU A 1 190 ? 104.853 115.887 150.538 1.00 137.27 192 GLU A N 1
ATOM 1526 C CA . GLU A 1 190 ? 104.634 115.772 151.975 1.00 137.27 192 GLU A CA 1
ATOM 1527 C C . GLU A 1 190 ? 105.428 116.824 152.740 1.00 137.27 192 GLU A C 1
ATOM 1528 O O . GLU A 1 190 ? 104.884 117.523 153.600 1.00 137.27 192 GLU A O 1
ATOM 1534 N N . GLN A 1 191 ? 106.716 116.958 152.431 1.00 141.44 193 GLN A N 1
ATOM 1535 C CA . GLN A 1 191 ? 107.576 117.887 153.151 1.00 141.44 193 GLN A CA 1
ATOM 1536 C C . GLN A 1 191 ? 107.255 119.342 152.852 1.00 141.44 193 GLN A C 1
ATOM 1537 O O . GLN A 1 191 ? 107.799 120.224 153.523 1.00 141.44 193 GLN A O 1
ATOM 1543 N N . GLY A 1 192 ? 106.411 119.618 151.864 1.00 142.49 194 GLY A N 1
ATOM 1544 C CA . GLY A 1 192 ? 105.989 120.977 151.601 1.00 142.49 194 GLY A CA 1
ATOM 1545 C C . GLY A 1 192 ? 106.884 121.773 150.682 1.00 142.49 194 GLY A C 1
ATOM 1546 O O . GLY A 1 192 ? 106.812 123.006 150.694 1.00 142.49 194 GLY A O 1
ATOM 1547 N N . ILE A 1 193 ? 107.721 121.122 149.897 1.00 141.12 195 ILE A N 1
ATOM 1548 C CA . ILE A 1 193 ? 108.596 121.811 148.958 1.00 141.12 195 ILE A CA 1
ATOM 1549 C C . ILE A 1 193 ? 107.884 121.941 147.622 1.00 141.12 195 ILE A C 1
ATOM 1550 O O . ILE A 1 193 ? 107.066 121.099 147.241 1.00 141.12 195 ILE A O 1
ATOM 1555 N N . VAL A 1 194 ? 108.194 123.018 146.907 1.00 134.25 196 VAL A N 1
ATOM 1556 C CA . VAL A 1 194 ? 107.645 123.285 145.586 1.00 134.25 196 VAL A CA 1
ATOM 1557 C C . VAL A 1 194 ? 108.802 123.449 144.618 1.00 134.25 196 VAL A C 1
ATOM 1558 O O . VAL A 1 194 ? 109.784 124.133 144.928 1.00 134.25 196 VAL A O 1
ATOM 1562 N N . GLY A 1 195 ? 108.689 122.820 143.456 1.00 124.94 197 GLY A N 1
ATOM 1563 C CA . GLY A 1 195 ? 109.706 122.956 142.437 1.00 124.94 197 GLY A CA 1
ATOM 1564 C C . GLY A 1 195 ? 109.557 121.944 141.325 1.00 124.94 197 GLY A C 1
ATOM 1565 O O . GLY A 1 195 ? 108.806 120.974 141.448 1.00 124.94 197 GLY A O 1
ATOM 1566 N N . VAL A 1 196 ? 110.270 122.167 140.235 1.00 115.73 198 VAL A N 1
ATOM 1567 C CA . VAL A 1 196 ? 110.274 121.240 139.119 1.00 115.73 198 VAL A CA 1
ATOM 1568 C C . VAL A 1 196 ? 111.427 120.263 139.296 1.00 115.73 198 VAL A C 1
ATOM 1569 O O . VAL A 1 196 ? 112.443 120.569 139.921 1.00 115.73 198 VAL A O 1
ATOM 1573 N N . VAL A 1 197 ? 111.269 119.071 138.731 1.00 111.84 199 VAL A N 1
ATOM 1574 C CA . VAL A 1 197 ? 112.287 118.032 138.778 1.00 111.84 199 VAL A CA 1
ATOM 1575 C C . VAL A 1 197 ? 112.729 117.743 137.355 1.00 111.84 199 VAL A C 1
ATOM 1576 O O . VAL A 1 197 ? 111.892 117.562 136.466 1.00 111.84 199 VAL A O 1
ATOM 1580 N N . THR A 1 198 ? 114.037 117.715 137.139 1.00 108.49 200 THR A N 1
ATOM 1581 C CA . THR A 1 198 ? 114.598 117.516 135.816 1.00 108.49 200 THR A CA 1
ATOM 1582 C C . THR A 1 198 ? 115.594 116.372 135.857 1.00 108.49 200 THR A C 1
ATOM 1583 O O . THR A 1 198 ? 116.186 116.070 136.895 1.00 108.49 200 THR A O 1
ATOM 1587 N N . LEU A 1 199 ? 115.785 115.742 134.701 1.00 101.64 201 LEU A N 1
ATOM 1588 C CA . LEU A 1 199 ? 116.652 114.577 134.640 1.00 101.64 201 LEU A CA 1
ATOM 1589 C C . LEU A 1 199 ? 118.062 114.886 135.104 1.00 101.64 201 LEU A C 1
ATOM 1590 O O . LEU A 1 199 ? 118.757 113.981 135.572 1.00 101.64 201 LEU A O 1
ATOM 1595 N N . ASP A 1 200 ? 118.506 116.134 135.001 1.00 110.92 202 ASP A N 1
ATOM 1596 C CA . ASP A 1 200 ? 119.816 116.458 135.540 1.00 110.92 202 ASP A CA 1
ATOM 1597 C C . ASP A 1 200 ? 119.882 116.271 137.045 1.00 110.92 202 ASP A C 1
ATOM 1598 O O . ASP A 1 200 ? 120.984 116.222 137.599 1.00 110.92 202 ASP A O 1
ATOM 1603 N N . ASN A 1 201 ? 118.740 116.172 137.716 1.00 118.47 203 ASN A N 1
ATOM 1604 C CA . ASN A 1 201 ? 118.712 116.021 139.162 1.00 118.47 203 ASN A CA 1
ATOM 1605 C C . ASN A 1 201 ? 118.859 114.578 139.617 1.00 118.47 203 ASN A C 1
ATOM 1606 O O . ASN A 1 201 ? 118.928 114.342 140.824 1.00 118.47 203 ASN A O 1
ATOM 1611 N N . GLN A 1 202 ? 118.918 113.616 138.701 1.00 113.15 204 GLN A N 1
ATOM 1612 C CA . GLN A 1 202 ? 118.852 112.205 139.050 1.00 113.15 204 GLN A CA 1
ATOM 1613 C C . GLN A 1 202 ? 120.023 111.450 138.443 1.00 113.15 204 GLN A C 1
ATOM 1614 O O . GLN A 1 202 ? 120.467 111.760 137.336 1.00 113.15 204 GLN A O 1
ATOM 1620 N N . ASP A 1 203 ? 120.509 110.451 139.170 1.00 120.27 205 ASP A N 1
ATOM 1621 C CA . ASP A 1 203 ? 121.585 109.586 138.711 1.00 120.27 205 ASP A CA 1
ATOM 1622 C C . ASP A 1 203 ? 121.037 108.235 138.271 1.00 120.27 205 ASP A C 1
ATOM 1623 O O . ASP A 1 203 ? 119.934 107.831 138.642 1.00 120.27 205 ASP A O 1
ATOM 1628 N N . LEU A 1 204 ? 121.847 107.524 137.485 1.00 111.16 206 LEU A N 1
ATOM 1629 C CA . LEU A 1 204 ? 121.450 106.204 137.015 1.00 111.16 206 LEU A CA 1
ATOM 1630 C C . LEU A 1 204 ? 121.054 105.295 138.167 1.00 111.16 206 LEU A C 1
ATOM 1631 O O . LEU A 1 204 ? 120.173 104.444 138.012 1.00 111.16 206 LEU A O 1
ATOM 1636 N N . ASN A 1 205 ? 121.683 105.456 139.329 1.00 115.25 207 ASN A N 1
ATOM 1637 C CA . ASN A 1 205 ? 121.233 104.722 140.501 1.00 115.25 207 ASN A CA 1
ATOM 1638 C C . ASN A 1 205 ? 119.821 105.107 140.906 1.00 115.25 207 ASN A C 1
ATOM 1639 O O . ASN A 1 205 ? 119.199 104.381 141.686 1.00 115.25 207 ASN A O 1
ATOM 1644 N N . GLY A 1 206 ? 119.305 106.222 140.401 1.00 114.33 208 GLY A N 1
ATOM 1645 C CA . GLY A 1 206 ? 117.941 106.614 140.658 1.00 114.33 208 GLY A CA 1
ATOM 1646 C C . GLY A 1 206 ? 117.743 107.514 141.850 1.00 114.33 208 GLY A C 1
ATOM 1647 O O . GLY A 1 206 ? 116.618 107.609 142.347 1.00 114.33 208 GLY A O 1
ATOM 1648 N N . ASP A 1 207 ? 118.790 108.174 142.329 1.00 125.60 209 ASP A N 1
ATOM 1649 C CA . ASP A 1 207 ? 118.699 109.032 143.501 1.00 125.60 209 ASP A CA 1
ATOM 1650 C C . ASP A 1 207 ? 118.917 110.487 143.113 1.00 125.60 209 ASP A C 1
ATOM 1651 O O . ASP A 1 207 ? 119.872 110.816 142.405 1.00 125.60 209 ASP A O 1
ATOM 1656 N N . PHE A 1 208 ? 118.027 111.355 143.581 1.00 121.02 210 PHE A N 1
ATOM 1657 C CA . PHE A 1 208 ? 118.118 112.777 143.293 1.00 121.02 210 PHE A CA 1
ATOM 1658 C C . PHE A 1 208 ? 119.172 113.418 144.181 1.00 121.02 210 PHE A C 1
ATOM 1659 O O . PHE A 1 208 ? 119.362 113.014 145.330 1.00 121.02 210 PHE A O 1
ATOM 1667 N N . TYR A 1 209 ? 119.874 114.416 143.640 1.00 131.22 211 TYR A N 1
ATOM 1668 C CA . TYR A 1 209 ? 121.009 114.966 144.365 1.00 131.22 211 TYR A CA 1
ATOM 1669 C C . TYR A 1 209 ? 121.153 116.479 144.311 1.00 131.22 211 TYR A C 1
ATOM 1670 O O . TYR A 1 209 ? 122.091 116.999 144.924 1.00 131.22 211 TYR A O 1
ATOM 1679 N N . ASP A 1 210 ? 120.290 117.205 143.606 1.00 134.74 212 ASP A N 1
ATOM 1680 C CA . ASP A 1 210 ? 120.452 118.648 143.457 1.00 134.74 212 ASP A CA 1
ATOM 1681 C C . ASP A 1 210 ? 119.144 119.344 143.795 1.00 134.74 212 ASP A C 1
ATOM 1682 O O . ASP A 1 210 ? 118.111 119.059 143.181 1.00 134.74 212 ASP A O 1
ATOM 1687 N N . PHE A 1 211 ? 119.192 120.261 144.763 1.00 135.27 213 PHE A N 1
ATOM 1688 C CA . PHE A 1 211 ? 118.008 120.961 145.250 1.00 135.27 213 PHE A CA 1
ATOM 1689 C C . PHE A 1 211 ? 118.175 122.474 145.205 1.00 135.27 213 PHE A C 1
ATOM 1690 O O . PHE A 1 211 ? 117.458 123.192 145.909 1.00 135.27 213 PHE A O 1
ATOM 1698 N N . GLY A 1 212 ? 119.099 122.978 144.389 1.00 137.68 214 GLY A N 1
ATOM 1699 C CA . GLY A 1 212 ? 119.437 124.390 144.463 1.00 137.68 214 GLY A CA 1
ATOM 1700 C C . GLY A 1 212 ? 118.242 125.298 144.248 1.00 137.68 214 GLY A C 1
ATOM 1701 O O . GLY A 1 212 ? 118.016 126.240 145.011 1.00 137.68 214 GLY A O 1
ATOM 1702 N N . ASP A 1 213 ? 117.451 125.019 143.218 1.00 136.85 215 ASP A N 1
ATOM 1703 C CA . ASP A 1 213 ? 116.379 125.916 142.810 1.00 136.85 215 ASP A CA 1
ATOM 1704 C C . ASP A 1 213 ? 115.058 125.640 143.514 1.00 136.85 215 ASP A C 1
ATOM 1705 O O . ASP A 1 213 ? 114.083 126.356 143.267 1.00 136.85 215 ASP A O 1
ATOM 1710 N N . PHE A 1 214 ? 114.992 124.633 144.378 1.00 136.40 216 PHE A N 1
ATOM 1711 C CA . PHE A 1 214 ? 113.740 124.326 145.048 1.00 136.40 216 PHE A CA 1
ATOM 1712 C C . PHE A 1 214 ? 113.441 125.382 146.108 1.00 136.40 216 PHE A C 1
ATOM 1713 O O . PHE A 1 214 ? 114.304 126.170 146.503 1.00 136.40 216 PHE A O 1
ATOM 1721 N N . THR A 1 215 ? 112.193 125.399 146.567 1.00 140.35 217 THR A N 1
ATOM 1722 C CA . THR A 1 215 ? 111.756 126.364 147.563 1.00 140.35 217 THR A CA 1
ATOM 1723 C C . THR A 1 215 ? 110.930 125.661 148.625 1.00 140.35 217 THR A C 1
ATOM 1724 O O . THR A 1 215 ? 110.115 124.790 148.313 1.00 140.35 217 THR A O 1
ATOM 1728 N N . CYS A 1 216 ? 111.136 126.057 149.875 1.00 148.85 218 CYS A N 1
ATOM 1729 C CA . CYS A 1 216 ? 110.404 125.495 150.997 1.00 148.85 218 CYS A CA 1
ATOM 1730 C C . CYS A 1 216 ? 109.058 126.192 151.160 1.00 148.85 218 CYS A C 1
ATOM 1731 O O . CYS A 1 216 ? 108.868 127.339 150.751 1.00 148.85 218 CYS A O 1
ATOM 1734 N N . SER A 1 217 ? 108.116 125.477 151.766 1.00 146.87 219 SER A N 1
ATOM 1735 C CA . SER A 1 217 ? 106.778 126.003 151.999 1.00 146.87 219 SER A CA 1
ATOM 1736 C C . SER A 1 217 ? 106.104 125.140 153.062 1.00 146.87 219 SER A C 1
ATOM 1737 O O . SER A 1 217 ? 106.744 124.297 153.699 1.00 146.87 219 SER A O 1
ATOM 1740 N N . ILE A 1 218 ? 104.801 125.355 153.254 1.00 145.40 220 ILE A N 1
ATOM 1741 C CA . ILE A 1 218 ? 104.078 124.668 154.316 1.00 145.40 220 ILE A CA 1
ATOM 1742 C C . ILE A 1 218 ? 104.161 123.162 154.122 1.00 145.40 220 ILE A C 1
ATOM 1743 O O . ILE A 1 218 ? 104.049 122.649 153.001 1.00 145.40 220 ILE A O 1
ATOM 1748 N N . LYS A 1 219 ? 104.342 122.445 155.229 1.00 144.52 221 LYS A N 1
ATOM 1749 C CA . LYS A 1 219 ? 104.438 120.993 155.182 1.00 144.52 221 LYS A CA 1
ATOM 1750 C C . LYS A 1 219 ? 103.201 120.400 154.523 1.00 144.52 221 LYS A C 1
ATOM 1751 O O . LYS A 1 219 ? 102.070 120.774 154.844 1.00 144.52 221 LYS A O 1
ATOM 1757 N N . GLY A 1 220 ? 103.420 119.474 153.591 1.00 140.80 222 GLY A N 1
ATOM 1758 C CA . GLY A 1 220 ? 102.335 118.808 152.910 1.00 140.80 222 GLY A CA 1
ATOM 1759 C C . GLY A 1 220 ? 101.646 119.639 151.855 1.00 140.80 222 GLY A C 1
ATOM 1760 O O . GLY A 1 220 ? 100.799 119.106 151.128 1.00 140.80 222 GLY A O 1
ATOM 1761 N N . MET A 1 221 ? 101.978 120.921 151.741 1.00 142.28 223 MET A N 1
ATOM 1762 C CA . MET A 1 221 ? 101.373 121.810 150.762 1.00 142.28 223 MET A CA 1
ATOM 1763 C C . MET A 1 221 ? 102.209 121.932 149.498 1.00 142.28 223 MET A C 1
ATOM 1764 O O . MET A 1 221 ? 101.882 122.744 148.629 1.00 142.28 223 MET A O 1
ATOM 1769 N N . GLY A 1 222 ? 103.274 121.147 149.375 1.00 138.12 224 GLY A N 1
ATOM 1770 C CA . GLY A 1 222 ? 104.159 121.286 148.241 1.00 138.12 224 GLY A CA 1
ATOM 1771 C C . GLY A 1 222 ? 103.494 120.899 146.935 1.00 138.12 224 GLY A C 1
ATOM 1772 O O . GLY A 1 222 ? 102.477 120.206 146.896 1.00 138.12 224 GLY A O 1
ATOM 1773 N N . ILE A 1 223 ? 104.085 121.369 145.842 1.00 130.18 225 ILE A N 1
ATOM 1774 C CA . ILE A 1 223 ? 103.585 121.075 144.504 1.00 130.18 225 ILE A CA 1
ATOM 1775 C C . ILE A 1 223 ? 104.766 120.803 143.582 1.00 130.18 225 ILE A C 1
ATOM 1776 O O . ILE A 1 223 ? 105.492 121.739 143.220 1.00 130.18 225 ILE A O 1
ATOM 1781 N N . PRO A 1 224 ? 105.010 119.557 143.191 1.00 121.54 226 PRO A N 1
ATOM 1782 C CA . PRO A 1 224 ? 106.043 119.281 142.194 1.00 121.54 226 PRO A CA 1
ATOM 1783 C C . PRO A 1 224 ? 105.474 119.236 140.787 1.00 121.54 226 PRO A C 1
ATOM 1784 O O . PRO A 1 224 ? 104.396 118.698 140.534 1.00 121.54 226 PRO A O 1
ATOM 1788 N N . ILE A 1 225 ? 106.228 119.817 139.860 1.00 114.57 227 ILE A N 1
ATOM 1789 C CA . ILE A 1 225 ? 105.884 119.816 138.444 1.00 114.57 227 ILE A CA 1
ATOM 1790 C C . ILE A 1 225 ? 106.925 118.976 137.723 1.00 114.57 227 ILE A C 1
ATOM 1791 O O . ILE A 1 225 ? 108.108 119.336 137.696 1.00 114.57 227 ILE A O 1
ATOM 1796 N N . CYS A 1 226 ? 106.487 117.864 137.137 1.00 104.69 228 CYS A N 1
ATOM 1797 C CA . CYS A 1 226 ? 107.387 116.925 136.482 1.00 104.69 228 CYS A CA 1
ATOM 1798 C C . CYS A 1 226 ? 107.061 116.755 135.006 1.00 104.69 228 CYS A C 1
ATOM 1799 O O . CYS A 1 226 ? 107.412 115.733 134.414 1.00 104.69 228 CYS A O 1
ATOM 1802 N N . THR A 1 227 ? 106.399 117.737 134.397 1.00 98.86 229 THR A N 1
ATOM 1803 C CA . THR A 1 227 ? 105.977 117.583 133.011 1.00 98.86 229 THR A CA 1
ATOM 1804 C C . THR A 1 227 ? 107.170 117.333 132.104 1.00 98.86 229 THR A C 1
ATOM 1805 O O . THR A 1 227 ? 107.140 116.436 131.256 1.00 98.86 229 THR A O 1
ATOM 1809 N N . SER A 1 228 ? 108.235 118.119 132.267 1.00 98.55 230 SER A N 1
ATOM 1810 C CA . SER A 1 228 ? 109.409 117.948 131.421 1.00 98.55 230 SER A CA 1
ATOM 1811 C C . SER A 1 228 ? 110.199 116.701 131.780 1.00 98.55 230 SER A C 1
ATOM 1812 O O . SER A 1 228 ? 110.920 116.173 130.928 1.00 98.55 230 SER A O 1
ATOM 1815 N N . TYR A 1 229 ? 110.101 116.233 133.020 1.00 101.70 231 TYR A N 1
ATOM 1816 C CA . TYR A 1 229 ? 110.790 115.018 133.427 1.00 101.70 231 TYR A CA 1
ATOM 1817 C C . TYR A 1 229 ? 110.255 113.815 132.669 1.00 101.70 231 TYR A C 1
ATOM 1818 O O . TYR A 1 229 ? 110.965 113.217 131.860 1.00 101.70 231 TYR A O 1
ATOM 1827 N N . TYR A 1 230 ? 108.994 113.465 132.912 1.00 94.56 232 TYR A N 1
ATOM 1828 C CA . TYR A 1 230 ? 108.423 112.298 132.257 1.00 94.56 232 TYR A CA 1
ATOM 1829 C C . TYR A 1 230 ? 108.495 112.431 130.747 1.00 94.56 232 TYR A C 1
ATOM 1830 O O . TYR A 1 230 ? 108.978 111.531 130.054 1.00 94.56 232 TYR A O 1
ATOM 1839 N N . SER A 1 231 ? 108.030 113.557 130.217 1.00 94.17 233 SER A N 1
ATOM 1840 C CA . SER A 1 231 ? 107.864 113.663 128.776 1.00 94.17 233 SER A CA 1
ATOM 1841 C C . SER A 1 231 ? 109.187 113.481 128.058 1.00 94.17 233 SER A C 1
ATOM 1842 O O . SER A 1 231 ? 109.241 112.856 126.997 1.00 94.17 233 SER A O 1
ATOM 1845 N N . TYR A 1 232 ? 110.266 114.019 128.615 1.00 93.63 234 TYR A N 1
ATOM 1846 C CA . TYR A 1 232 ? 111.513 114.034 127.866 1.00 93.63 234 TYR A CA 1
ATOM 1847 C C . TYR A 1 232 ? 112.050 112.634 127.601 1.00 93.63 234 TYR A C 1
ATOM 1848 O O . TYR A 1 232 ? 112.583 112.388 126.517 1.00 93.63 234 TYR A O 1
ATOM 1857 N N . MET A 1 233 ? 111.953 111.713 128.559 1.00 92.68 235 MET A N 1
ATOM 1858 C CA . MET A 1 233 ? 112.488 110.377 128.333 1.00 92.68 235 MET A CA 1
ATOM 1859 C C . MET A 1 233 ? 111.530 109.483 127.569 1.00 92.68 235 MET A C 1
ATOM 1860 O O . MET A 1 233 ? 111.895 108.350 127.250 1.00 92.68 235 MET A O 1
ATOM 1865 N N . MET A 1 234 ? 110.321 109.943 127.280 1.00 88.80 236 MET A N 1
ATOM 1866 C CA . MET A 1 234 ? 109.338 109.061 126.664 1.00 88.80 236 MET A CA 1
ATOM 1867 C C . MET A 1 234 ? 109.892 108.311 125.464 1.00 88.80 236 MET A C 1
ATOM 1868 O O . MET A 1 234 ? 109.678 107.090 125.387 1.00 88.80 236 MET A O 1
ATOM 1873 N N . PRO A 1 235 ? 110.599 108.932 124.523 1.00 87.09 237 PRO A N 1
ATOM 1874 C CA . PRO A 1 235 ? 111.234 108.123 123.477 1.00 87.09 237 PRO A CA 1
ATOM 1875 C C . PRO A 1 235 ? 112.192 107.089 124.034 1.00 87.09 237 PRO A C 1
ATOM 1876 O O . PRO A 1 235 ? 112.202 105.947 123.563 1.00 87.09 237 PRO A O 1
ATOM 1880 N N . VAL A 1 236 ? 112.994 107.446 125.037 1.00 89.41 238 VAL A N 1
ATOM 1881 C CA . VAL A 1 236 ? 113.834 106.448 125.690 1.00 89.41 238 VAL A CA 1
ATOM 1882 C C . VAL A 1 236 ? 112.971 105.430 126.416 1.00 89.41 238 VAL A C 1
ATOM 1883 O O . VAL A 1 236 ? 113.233 104.225 126.373 1.00 89.41 238 VAL A O 1
ATOM 1887 N N . MET A 1 237 ? 111.925 105.897 127.091 1.00 89.95 239 MET A N 1
ATOM 1888 C CA . MET A 1 237 ? 111.050 104.987 127.815 1.00 89.95 239 MET A CA 1
ATOM 1889 C C . MET A 1 237 ? 110.461 103.937 126.891 1.00 89.95 239 MET A C 1
ATOM 1890 O O . MET A 1 237 ? 110.113 102.842 127.338 1.00 89.95 239 MET A O 1
ATOM 1895 N N . GLY A 1 238 ? 110.331 104.252 125.610 1.00 87.06 240 GLY A N 1
ATOM 1896 C CA . GLY A 1 238 ? 109.786 103.303 124.666 1.00 87.06 240 GLY A CA 1
ATOM 1897 C C . GLY A 1 238 ? 110.853 102.467 123.998 1.00 87.06 240 GLY A C 1
ATOM 1898 O O . GLY A 1 238 ? 110.637 101.291 123.702 1.00 87.06 240 GLY A O 1
ATOM 1899 N N . MET A 1 239 ? 112.013 103.069 123.745 1.00 88.65 241 MET A N 1
ATOM 1900 C CA . MET A 1 239 ? 113.077 102.358 123.049 1.00 88.65 241 MET A CA 1
ATOM 1901 C C . MET A 1 239 ? 113.634 101.226 123.901 1.00 88.65 241 MET A C 1
ATOM 1902 O O . MET A 1 239 ? 113.740 100.085 123.441 1.00 88.65 241 MET A O 1
ATOM 1907 N N . THR A 1 240 ? 113.999 101.522 125.143 1.00 89.28 242 THR A N 1
ATOM 1908 C CA . THR A 1 240 ? 114.627 100.538 126.011 1.00 89.28 242 THR A CA 1
ATOM 1909 C C . THR A 1 240 ? 113.628 99.584 126.632 1.00 89.28 242 THR A C 1
ATOM 1910 O O . THR A 1 240 ? 113.987 98.852 127.556 1.00 89.28 242 THR A O 1
ATOM 1914 N N . ASN A 1 241 ? 112.384 99.597 126.170 1.00 93.25 243 ASN A N 1
ATOM 1915 C CA . ASN A 1 241 ? 111.409 98.579 126.539 1.00 93.25 243 ASN A CA 1
ATOM 1916 C C . ASN A 1 241 ? 111.335 98.392 128.048 1.00 93.25 243 ASN A C 1
ATOM 1917 O O . ASN A 1 241 ? 111.288 97.270 128.552 1.00 93.25 243 ASN A O 1
ATOM 1922 N N . CYS A 1 242 ? 111.328 99.495 128.785 1.00 97.90 244 CYS A N 1
ATOM 1923 C CA . CYS A 1 242 ? 111.033 99.380 130.200 1.00 97.90 244 CYS A CA 1
ATOM 1924 C C . CYS A 1 242 ? 109.584 98.937 130.378 1.00 97.90 244 CYS A C 1
ATOM 1925 O O . CYS A 1 242 ? 108.822 98.810 129.418 1.00 97.90 244 CYS A O 1
ATOM 1928 N N . LEU A 1 243 ? 109.205 98.698 131.628 1.00 95.19 245 LEU A N 1
ATOM 1929 C CA . LEU A 1 243 ? 107.922 98.119 132.006 1.00 95.19 245 LEU A CA 1
ATOM 1930 C C . LEU A 1 243 ? 107.826 96.651 131.632 1.00 95.19 245 LEU A C 1
ATOM 1931 O O . LEU A 1 243 ? 106.827 96.009 131.966 1.00 95.19 245 LEU A O 1
ATOM 1936 N N . ALA A 1 244 ? 108.833 96.089 130.962 1.00 96.94 246 ALA A N 1
ATOM 1937 C CA . ALA A 1 244 ? 108.805 94.667 130.660 1.00 96.94 246 ALA A CA 1
ATOM 1938 C C . ALA A 1 244 ? 108.680 93.835 131.922 1.00 96.94 246 ALA A C 1
ATOM 1939 O O . ALA A 1 244 ? 108.175 92.710 131.866 1.00 96.94 246 ALA A O 1
ATOM 1941 N N . SER A 1 245 ? 109.116 94.370 133.060 1.00 101.71 247 SER A N 1
ATOM 1942 C CA . SER A 1 245 ? 108.952 93.681 134.329 1.00 101.71 247 SER A CA 1
ATOM 1943 C C . SER A 1 245 ? 107.491 93.530 134.720 1.00 101.71 247 SER A C 1
ATOM 1944 O O . SER A 1 245 ? 107.191 92.762 135.638 1.00 101.71 247 SER A O 1
ATOM 1947 N N . GLU A 1 246 ? 106.584 94.239 134.054 1.00 102.50 248 GLU A N 1
ATOM 1948 C CA . GLU A 1 246 ? 105.167 94.210 134.379 1.00 102.50 248 GLU A CA 1
ATOM 1949 C C . GLU A 1 246 ? 104.361 93.329 133.439 1.00 102.50 248 GLU A C 1
ATOM 1950 O O . GLU A 1 246 ? 103.130 93.407 133.443 1.00 102.50 248 GLU A O 1
ATOM 1956 N N . CYS A 1 247 ? 105.015 92.496 132.635 1.00 108.87 249 CYS A N 1
ATOM 1957 C CA . CYS A 1 247 ? 104.294 91.687 131.663 1.00 108.87 249 CYS A CA 1
ATOM 1958 C C . CYS A 1 247 ? 103.199 90.883 132.348 1.00 108.87 249 CYS A C 1
ATOM 1959 O O . CYS A 1 247 ? 103.432 90.231 133.368 1.00 108.87 249 CYS A O 1
ATOM 1962 N N . PHE A 1 248 ? 101.995 90.943 131.780 1.00 113.30 250 PHE A N 1
ATOM 1963 C CA . PHE A 1 248 ? 100.843 90.326 132.426 1.00 113.30 250 PHE A CA 1
ATOM 1964 C C . PHE A 1 248 ? 100.959 88.810 132.448 1.00 113.30 250 PHE A C 1
ATOM 1965 O O . PHE A 1 248 ? 100.772 88.186 133.497 1.00 113.30 250 PHE A O 1
ATOM 1973 N N . VAL A 1 249 ? 101.262 88.201 131.306 1.00 126.97 251 VAL A N 1
ATOM 1974 C CA . VAL A 1 249 ? 101.451 86.759 131.200 1.00 126.97 251 VAL A CA 1
ATOM 1975 C C . VAL A 1 249 ? 102.937 86.485 131.055 1.00 126.97 251 VAL A C 1
ATOM 1976 O O . VAL A 1 249 ? 103.621 87.124 130.247 1.00 126.97 251 VAL A O 1
ATOM 1980 N N . LYS A 1 250 ? 103.434 85.531 131.832 1.00 134.00 252 LYS A N 1
ATOM 1981 C CA . LYS A 1 250 ? 104.859 85.258 131.937 1.00 134.00 252 LYS A CA 1
ATOM 1982 C C . LYS A 1 250 ? 105.178 83.828 131.516 1.00 134.00 252 LYS A C 1
ATOM 1983 O O . LYS A 1 250 ? 105.985 83.143 132.145 1.00 134.00 252 LYS A O 1
ATOM 1989 N N . SER A 1 251 ? 104.546 83.358 130.443 1.00 141.21 253 SER A N 1
ATOM 1990 C CA . SER A 1 251 ? 104.824 82.026 129.928 1.00 141.21 253 SER A CA 1
ATOM 1991 C C . SER A 1 251 ? 104.565 82.004 128.429 1.00 141.21 253 SER A C 1
ATOM 1992 O O . SER A 1 251 ? 103.789 82.802 127.900 1.00 141.21 253 SER A O 1
ATOM 1995 N N . ASP A 1 252 ? 105.228 81.072 127.752 1.00 149.39 254 ASP A N 1
ATOM 1996 C CA . ASP A 1 252 ? 105.054 80.921 126.317 1.00 149.39 254 ASP A CA 1
ATOM 1997 C C . ASP A 1 252 ? 103.714 80.262 126.005 1.00 149.39 254 ASP A C 1
ATOM 1998 O O . ASP A 1 252 ? 103.143 79.529 126.817 1.00 149.39 254 ASP A O 1
ATOM 2003 N N . ILE A 1 253 ? 103.217 80.527 124.797 1.00 141.78 255 ILE A N 1
ATOM 2004 C CA . ILE A 1 253 ? 101.923 79.988 124.394 1.00 141.78 255 ILE A CA 1
ATOM 2005 C C . ILE A 1 253 ? 101.995 78.474 124.266 1.00 141.78 255 ILE A C 1
ATOM 2006 O O . ILE A 1 253 ? 101.135 77.750 124.781 1.00 141.78 255 ILE A O 1
ATOM 2011 N N . PHE A 1 254 ? 103.012 77.971 123.574 1.00 145.79 256 PHE A N 1
ATOM 2012 C CA . PHE A 1 254 ? 103.185 76.536 123.406 1.00 145.79 256 PHE A CA 1
ATOM 2013 C C . PHE A 1 254 ? 104.008 75.908 124.521 1.00 145.79 256 PHE A C 1
ATOM 2014 O O . PHE A 1 254 ? 104.213 74.690 124.507 1.00 145.79 256 PHE A O 1
ATOM 2022 N N . GLY A 1 255 ? 104.483 76.699 125.479 1.00 147.16 257 GLY A N 1
ATOM 2023 C CA . GLY A 1 255 ? 105.062 76.125 126.674 1.00 147.16 257 GLY A CA 1
ATOM 2024 C C . GLY A 1 255 ? 104.012 75.418 127.509 1.00 147.16 257 GLY A C 1
ATOM 2025 O O . GLY A 1 255 ? 102.860 75.841 127.596 1.00 147.16 257 GLY A O 1
ATOM 2026 N N . GLU A 1 256 ? 104.423 74.316 128.138 1.00 146.46 258 GLU A N 1
ATOM 2027 C CA . GLU A 1 256 ? 103.469 73.507 128.890 1.00 146.46 258 GLU A CA 1
ATOM 2028 C C . GLU A 1 256 ? 102.844 74.304 130.026 1.00 146.46 258 GLU A C 1
ATOM 2029 O O . GLU A 1 256 ? 101.655 74.147 130.326 1.00 146.46 258 GLU A O 1
ATOM 2035 N N . ASP A 1 257 ? 103.629 75.166 130.671 1.00 150.44 259 ASP A N 1
ATOM 2036 C CA . ASP A 1 257 ? 103.144 75.991 131.777 1.00 150.44 259 ASP A CA 1
ATOM 2037 C C . ASP A 1 257 ? 102.285 77.115 131.204 1.00 150.44 259 ASP A C 1
ATOM 2038 O O . ASP A 1 257 ? 102.726 78.250 131.006 1.00 150.44 259 ASP A O 1
ATOM 2043 N N . PHE A 1 258 ? 101.025 76.787 130.932 1.00 139.36 260 PHE A N 1
ATOM 2044 C CA . PHE A 1 258 ? 100.107 77.753 130.353 1.00 139.36 260 PHE A CA 1
ATOM 2045 C C . PHE A 1 258 ? 98.681 77.333 130.670 1.00 139.36 260 PHE A C 1
ATOM 2046 O O . PHE A 1 258 ? 98.414 76.178 131.008 1.00 139.36 260 PHE A O 1
ATOM 2054 N N . LYS A 1 259 ? 97.765 78.289 130.557 1.00 140.73 261 LYS A N 1
ATOM 2055 C CA . LYS A 1 259 ? 96.353 78.062 130.821 1.00 140.73 261 LYS A CA 1
ATOM 2056 C C . LYS A 1 259 ? 95.531 78.422 129.593 1.00 140.73 261 LYS A C 1
ATOM 2057 O O . LYS A 1 259 ? 95.770 79.448 128.951 1.00 140.73 261 LYS A O 1
ATOM 2063 N N . SER A 1 260 ? 94.560 77.567 129.273 1.00 138.69 262 SER A N 1
ATOM 2064 C CA . SER A 1 260 ? 93.714 77.810 128.111 1.00 138.69 262 SER A CA 1
ATOM 2065 C C . SER A 1 260 ? 92.842 79.042 128.312 1.00 138.69 262 SER A C 1
ATOM 2066 O O . SER A 1 260 ? 92.809 79.936 127.461 1.00 138.69 262 SER A O 1
ATOM 2069 N N . TYR A 1 261 ? 92.136 79.113 129.441 1.00 137.20 263 TYR A N 1
ATOM 2070 C CA . TYR A 1 261 ? 91.243 80.239 129.682 1.00 137.20 263 TYR A CA 1
ATOM 2071 C C . TYR A 1 261 ? 91.999 81.550 129.828 1.00 137.20 263 TYR A C 1
ATOM 2072 O O . TYR A 1 261 ? 91.379 82.617 129.798 1.00 137.20 263 TYR A O 1
ATOM 2081 N N . ASP A 1 262 ? 93.321 81.497 129.993 1.00 136.12 264 ASP A N 1
ATOM 2082 C CA . ASP A 1 262 ? 94.092 82.726 130.125 1.00 136.12 264 ASP A CA 1
ATOM 2083 C C . ASP A 1 262 ? 93.930 83.627 128.911 1.00 136.12 264 ASP A C 1
ATOM 2084 O O . ASP A 1 262 ? 93.836 84.850 129.054 1.00 136.12 264 ASP A O 1
ATOM 2089 N N . LEU A 1 263 ? 93.896 83.048 127.712 1.00 129.52 265 LEU A N 1
ATOM 2090 C CA . LEU A 1 263 ? 93.853 83.863 126.505 1.00 129.52 265 LEU A CA 1
ATOM 2091 C C . LEU A 1 263 ? 92.599 84.723 126.448 1.00 129.52 265 LEU A C 1
ATOM 2092 O O . LEU A 1 263 ? 92.640 85.844 125.932 1.00 129.52 265 LEU A O 1
ATOM 2097 N N . LEU A 1 264 ? 91.483 84.227 126.983 1.00 131.66 266 LEU A N 1
ATOM 2098 C CA . LEU A 1 264 ? 90.210 84.919 126.825 1.00 131.66 266 LEU A CA 1
ATOM 2099 C C . LEU A 1 264 ? 90.214 86.310 127.442 1.00 131.66 266 LEU A C 1
ATOM 2100 O O . LEU A 1 264 ? 89.359 87.128 127.092 1.00 131.66 266 LEU A O 1
ATOM 2105 N N . GLU A 1 265 ? 91.138 86.598 128.350 1.00 125.39 267 GLU A N 1
ATOM 2106 C CA . GLU A 1 265 ? 91.171 87.915 128.969 1.00 125.39 267 GLU A CA 1
ATOM 2107 C C . GLU A 1 265 ? 91.579 88.960 127.944 1.00 125.39 267 GLU A C 1
ATOM 2108 O O . GLU A 1 265 ? 92.575 88.794 127.234 1.00 125.39 267 GLU A O 1
ATOM 2114 N N . TYR A 1 266 ? 90.803 90.037 127.862 1.00 115.42 268 TYR A N 1
ATOM 2115 C CA . TYR A 1 266 ? 91.075 91.121 126.931 1.00 115.42 268 TYR A CA 1
ATOM 2116 C C . TYR A 1 266 ? 90.968 92.507 127.540 1.00 115.42 268 TYR A C 1
ATOM 2117 O O . TYR A 1 266 ? 91.566 93.439 126.994 1.00 115.42 268 TYR A O 1
ATOM 2126 N N . ASP A 1 267 ? 90.232 92.682 128.636 1.00 109.45 269 ASP A N 1
ATOM 2127 C CA . ASP A 1 267 ? 89.907 94.016 129.124 1.00 109.45 269 ASP A CA 1
ATOM 2128 C C . ASP A 1 267 ? 91.155 94.810 129.478 1.00 109.45 269 ASP A C 1
ATOM 2129 O O . ASP A 1 267 ? 91.456 95.822 128.840 1.00 109.45 269 ASP A O 1
ATOM 2134 N N . PHE A 1 268 ? 91.884 94.372 130.496 1.00 104.08 270 PHE A N 1
ATOM 2135 C CA . PHE A 1 268 ? 93.128 95.013 130.899 1.00 104.08 270 PHE A CA 1
ATOM 2136 C C . PHE A 1 268 ? 92.953 96.494 131.205 1.00 104.08 270 PHE A C 1
ATOM 2137 O O . PHE A 1 268 ? 93.935 97.237 131.252 1.00 104.08 270 PHE A O 1
ATOM 2145 N N . THR A 1 269 ? 91.723 96.956 131.412 1.00 104.24 271 THR A N 1
ATOM 2146 C CA . THR A 1 269 ? 91.529 98.354 131.772 1.00 104.24 271 THR A CA 1
ATOM 2147 C C . THR A 1 269 ? 92.125 98.646 133.140 1.00 104.24 271 THR A C 1
ATOM 2148 O O . THR A 1 269 ? 92.900 99.597 133.305 1.00 104.24 271 THR A O 1
ATOM 2152 N N . GLU A 1 270 ? 91.780 97.831 134.136 1.00 104.91 272 GLU A N 1
ATOM 2153 C CA . GLU A 1 270 ? 92.314 98.045 135.473 1.00 104.91 272 GLU A CA 1
ATOM 2154 C C . GLU A 1 270 ? 93.824 97.901 135.478 1.00 104.91 272 GLU A C 1
ATOM 2155 O O . GLU A 1 270 ? 94.526 98.666 136.142 1.00 104.91 272 GLU A O 1
ATOM 2161 N N . HIS A 1 271 ? 94.344 96.922 134.744 1.00 97.43 273 HIS A N 1
ATOM 2162 C CA . HIS A 1 271 ? 95.787 96.775 134.637 1.00 97.43 273 HIS A CA 1
ATOM 2163 C C . HIS A 1 271 ? 96.430 98.067 134.157 1.00 97.43 273 HIS A C 1
ATOM 2164 O O . HIS A 1 271 ? 97.373 98.577 134.772 1.00 97.43 273 HIS A O 1
ATOM 2171 N N . LYS A 1 272 ? 95.917 98.621 133.060 1.00 95.21 274 LYS A N 1
ATOM 2172 C CA . LYS A 1 272 ? 96.538 99.807 132.487 1.00 95.21 274 LYS A CA 1
ATOM 2173 C C . LYS A 1 272 ? 96.410 101.007 133.413 1.00 95.21 274 LYS A C 1
ATOM 2174 O O . LYS A 1 272 ? 97.381 101.745 133.613 1.00 95.21 274 LYS A O 1
ATOM 2180 N N . THR A 1 273 ? 95.230 101.230 133.987 1.00 95.23 275 THR A N 1
ATOM 2181 C CA . THR A 1 273 ? 95.078 102.392 134.853 1.00 95.23 275 THR A CA 1
ATOM 2182 C C . THR A 1 273 ? 95.941 102.262 136.102 1.00 95.23 275 THR A C 1
ATOM 2183 O O . THR A 1 273 ? 96.535 103.247 136.561 1.00 95.23 275 THR A O 1
ATOM 2187 N N . ALA A 1 274 ? 96.029 101.057 136.668 1.00 96.65 276 ALA A N 1
ATOM 2188 C CA . ALA A 1 274 ? 96.883 100.856 137.829 1.00 96.65 276 ALA A CA 1
ATOM 2189 C C . ALA A 1 274 ? 98.335 101.115 137.478 1.00 96.65 276 ALA A C 1
ATOM 2190 O O . ALA A 1 274 ? 99.065 101.734 138.255 1.00 96.65 276 ALA A O 1
ATOM 2192 N N . LEU A 1 275 ? 98.778 100.650 136.311 1.00 94.67 277 LEU A N 1
ATOM 2193 C CA . LEU A 1 275 ? 100.135 100.961 135.888 1.00 94.67 277 LEU A CA 1
ATOM 2194 C C . LEU A 1 275 ? 100.334 102.462 135.783 1.00 94.67 277 LEU A C 1
ATOM 2195 O O . LEU A 1 275 ? 101.348 102.998 136.245 1.00 94.67 277 LEU A O 1
ATOM 2200 N N . PHE A 1 276 ? 99.371 103.158 135.183 1.00 92.43 278 PHE A N 1
ATOM 2201 C CA . PHE A 1 276 ? 99.516 104.596 135.010 1.00 92.43 278 PHE A CA 1
ATOM 2202 C C . PHE A 1 276 ? 99.672 105.286 136.354 1.00 92.43 278 PHE A C 1
ATOM 2203 O O . PHE A 1 276 ? 100.543 106.145 136.528 1.00 92.43 278 PHE A O 1
ATOM 2211 N N . ASN A 1 277 ? 98.839 104.915 137.325 1.00 95.00 279 ASN A N 1
ATOM 2212 C CA . ASN A 1 277 ? 98.950 105.535 138.640 1.00 95.00 279 ASN A CA 1
ATOM 2213 C C . ASN A 1 277 ? 100.249 105.152 139.335 1.00 95.00 279 ASN A C 1
ATOM 2214 O O . ASN A 1 277 ? 100.847 105.981 140.029 1.00 95.00 279 ASN A O 1
ATOM 2219 N N . LYS A 1 278 ? 100.699 103.910 139.166 1.00 95.78 280 LYS A N 1
ATOM 2220 C CA . LYS A 1 278 ? 101.929 103.475 139.812 1.00 95.78 280 LYS A CA 1
ATOM 2221 C C . LYS A 1 278 ? 103.131 104.247 139.294 1.00 95.78 280 LYS A C 1
ATOM 2222 O O . LYS A 1 278 ? 104.000 104.644 140.074 1.00 95.78 280 LYS A O 1
ATOM 2228 N N . TYR A 1 279 ? 103.205 104.462 137.985 1.00 97.31 281 TYR A N 1
ATOM 2229 C CA . TYR A 1 279 ? 104.382 105.083 137.395 1.00 97.31 281 TYR A CA 1
ATOM 2230 C C . TYR A 1 279 ? 104.209 106.562 137.096 1.00 97.31 281 TYR A C 1
ATOM 2231 O O . TYR A 1 279 ? 105.189 107.309 137.160 1.00 97.31 281 TYR A O 1
ATOM 2240 N N . PHE A 1 280 ? 103.004 107.007 136.771 1.00 91.48 282 PHE A N 1
ATOM 2241 C CA . PHE A 1 280 ? 102.767 108.367 136.316 1.00 91.48 282 PHE A CA 1
ATOM 2242 C C . PHE A 1 280 ? 101.801 109.092 137.237 1.00 91.48 282 PHE A C 1
ATOM 2243 O O . PHE A 1 280 ? 100.914 109.817 136.789 1.00 91.48 282 PHE A O 1
ATOM 2251 N N . LYS A 1 281 ? 101.966 108.912 138.545 1.00 100.40 283 LYS A N 1
ATOM 2252 C CA . LYS A 1 281 ? 101.013 109.496 139.479 1.00 100.40 283 LYS A CA 1
ATOM 2253 C C . LYS A 1 281 ? 100.976 111.012 139.372 1.00 100.40 283 LYS A C 1
ATOM 2254 O O . LYS A 1 281 ? 99.959 111.630 139.704 1.00 100.40 283 LYS A O 1
ATOM 2260 N N . TYR A 1 282 ? 102.061 111.628 138.908 1.00 105.76 284 TYR A N 1
ATOM 2261 C CA . TYR A 1 282 ? 102.186 113.079 138.886 1.00 105.76 284 TYR A CA 1
ATOM 2262 C C . TYR A 1 282 ? 102.168 113.649 137.474 1.00 105.76 284 TYR A C 1
ATOM 2263 O O . TYR A 1 282 ? 102.800 114.676 137.219 1.00 105.76 284 TYR A O 1
ATOM 2272 N N . TRP A 1 283 ? 101.459 113.009 136.550 1.00 93.94 285 TRP A N 1
ATOM 2273 C CA . TRP A 1 283 ? 101.381 113.536 135.197 1.00 93.94 285 TRP A CA 1
ATOM 2274 C C . TRP A 1 283 ? 100.314 114.606 135.041 1.00 93.94 285 TRP A C 1
ATOM 2275 O O . TRP A 1 283 ? 100.244 115.238 133.983 1.00 93.94 285 TRP A O 1
ATOM 2286 N N . GLY A 1 284 ? 99.475 114.813 136.046 1.00 95.29 286 GLY A N 1
ATOM 2287 C CA . GLY A 1 284 ? 98.536 115.913 136.013 1.00 95.29 286 GLY A CA 1
ATOM 2288 C C . GLY A 1 284 ? 97.427 115.711 135.007 1.00 95.29 286 GLY A C 1
ATOM 2289 O O . GLY A 1 284 ? 96.249 115.684 135.370 1.00 95.29 286 GLY A O 1
ATOM 2290 N N . LEU A 1 285 ? 97.787 115.566 133.737 1.00 93.49 287 LEU A N 1
ATOM 2291 C CA . LEU A 1 285 ? 96.781 115.370 132.707 1.00 93.49 287 LEU A CA 1
ATOM 2292 C C . LEU A 1 285 ? 96.102 114.022 132.890 1.00 93.49 287 LEU A C 1
ATOM 2293 O O . LEU A 1 285 ? 96.757 113.014 133.160 1.00 93.49 287 LEU A O 1
ATOM 2298 N N . GLN A 1 286 ? 94.783 114.006 132.740 1.00 95.95 288 GLN A N 1
ATOM 2299 C CA . GLN A 1 286 ? 94.035 112.777 132.936 1.00 95.95 288 GLN A CA 1
ATOM 2300 C C . GLN A 1 286 ? 94.436 111.745 131.893 1.00 95.95 288 GLN A C 1
ATOM 2301 O O . GLN A 1 286 ? 94.880 112.081 130.794 1.00 95.95 288 GLN A O 1
ATOM 2307 N N . TYR A 1 287 ? 94.291 110.477 132.255 1.00 93.51 289 TYR A N 1
ATOM 2308 C CA . TYR A 1 287 ? 94.536 109.361 131.355 1.00 93.51 289 TYR A CA 1
ATOM 2309 C C . TYR A 1 287 ? 93.236 108.608 131.136 1.00 93.51 289 TYR A C 1
ATOM 2310 O O . TYR A 1 287 ? 92.529 108.297 132.099 1.00 93.51 289 TYR A O 1
ATOM 2319 N N . HIS A 1 288 ? 92.929 108.309 129.880 1.00 97.78 290 HIS A N 1
ATOM 2320 C CA . HIS A 1 288 ? 91.734 107.546 129.542 1.00 97.78 290 HIS A CA 1
ATOM 2321 C C . HIS A 1 288 ? 92.137 106.184 128.999 1.00 97.78 290 HIS A C 1
ATOM 2322 O O . HIS A 1 288 ? 92.687 106.107 127.892 1.00 97.78 290 HIS A O 1
ATOM 2329 N N . PRO A 1 289 ? 91.895 105.089 129.714 1.00 96.55 291 PRO A N 1
ATOM 2330 C CA . PRO A 1 289 ? 92.270 103.784 129.155 1.00 96.55 291 PRO A CA 1
ATOM 2331 C C . PRO A 1 289 ? 91.636 103.518 127.806 1.00 96.55 291 PRO A C 1
ATOM 2332 O O . PRO A 1 289 ? 92.293 102.969 126.917 1.00 96.55 291 PRO A O 1
ATOM 2336 N N . ASN A 1 290 ? 90.378 103.904 127.624 1.00 97.62 292 ASN A N 1
ATOM 2337 C CA . ASN A 1 290 ? 89.658 103.703 126.374 1.00 97.62 292 ASN A CA 1
ATOM 2338 C C . ASN A 1 290 ? 89.475 105.052 125.702 1.00 97.62 292 ASN A C 1
ATOM 2339 O O . ASN A 1 290 ? 88.731 105.901 126.203 1.00 97.62 292 ASN A O 1
ATOM 2344 N N . CYS A 1 291 ? 90.136 105.242 124.563 1.00 99.25 293 CYS A N 1
ATOM 2345 C CA . CYS A 1 291 ? 90.143 106.554 123.939 1.00 99.25 293 CYS A CA 1
ATOM 2346 C C . CYS A 1 291 ? 88.747 107.026 123.580 1.00 99.25 293 CYS A C 1
ATOM 2347 O O . CYS A 1 291 ? 88.516 108.237 123.520 1.00 99.25 293 CYS A O 1
ATOM 2350 N N . VAL A 1 292 ? 87.803 106.106 123.371 1.00 99.05 294 VAL A N 1
ATOM 2351 C CA . VAL A 1 292 ? 86.443 106.505 123.032 1.00 99.05 294 VAL A CA 1
ATOM 2352 C C . VAL A 1 292 ? 85.896 107.514 124.026 1.00 99.05 294 VAL A C 1
ATOM 2353 O O . VAL A 1 292 ? 84.939 108.229 123.718 1.00 99.05 294 VAL A O 1
ATOM 2357 N N . ASP A 1 293 ? 86.474 107.588 125.221 1.00 100.99 295 ASP A N 1
ATOM 2358 C CA . ASP A 1 293 ? 86.061 108.580 126.200 1.00 100.99 295 ASP A CA 1
ATOM 2359 C C . ASP A 1 293 ? 86.673 109.949 125.952 1.00 100.99 295 ASP A C 1
ATOM 2360 O O . ASP A 1 293 ? 86.200 110.931 126.532 1.00 100.99 295 ASP A O 1
ATOM 2365 N N . CYS A 1 294 ? 87.698 110.045 125.113 1.00 104.05 296 CYS A N 1
ATOM 2366 C CA . CYS A 1 294 ? 88.369 111.321 124.913 1.00 104.05 296 CYS A CA 1
ATOM 2367 C C . CYS A 1 294 ? 87.427 112.331 124.272 1.00 104.05 296 CYS A C 1
ATOM 2368 O O . CYS A 1 294 ? 86.499 111.976 123.542 1.00 104.05 296 CYS A O 1
ATOM 2371 N N . SER A 1 295 ? 87.675 113.607 124.556 1.00 103.96 297 SER A N 1
ATOM 2372 C CA . SER A 1 295 ? 86.864 114.698 124.032 1.00 103.96 297 SER A CA 1
ATOM 2373 C C . SER A 1 295 ? 87.535 115.442 122.888 1.00 103.96 297 SER A C 1
ATOM 2374 O O . SER A 1 295 ? 86.950 115.565 121.810 1.00 103.96 297 SER A O 1
ATOM 2377 N N . ASP A 1 296 ? 88.749 115.935 123.093 1.00 102.79 298 ASP A N 1
ATOM 2378 C CA . ASP A 1 296 ? 89.465 116.702 122.088 1.00 102.79 298 ASP A CA 1
ATOM 2379 C C . ASP A 1 296 ? 90.442 115.797 121.356 1.00 102.79 298 ASP A C 1
ATOM 2380 O O . ASP A 1 296 ? 91.125 114.978 121.974 1.00 102.79 298 ASP A O 1
ATOM 2385 N N . GLU A 1 297 ? 90.520 115.967 120.037 1.00 99.67 299 GLU A N 1
ATOM 2386 C CA . GLU A 1 297 ? 91.394 115.109 119.250 1.00 99.67 299 GLU A CA 1
ATOM 2387 C C . GLU A 1 297 ? 92.822 115.146 119.769 1.00 99.67 299 GLU A C 1
ATOM 2388 O O . GLU A 1 297 ? 93.547 114.155 119.650 1.00 99.67 299 GLU A O 1
ATOM 2394 N N . GLN A 1 298 ? 93.250 116.267 120.347 1.00 94.26 300 GLN A N 1
ATOM 2395 C CA . GLN A 1 298 ? 94.568 116.294 120.969 1.00 94.26 300 GLN A CA 1
ATOM 2396 C C . GLN A 1 298 ? 94.628 115.346 122.156 1.00 94.26 300 GLN A C 1
ATOM 2397 O O . GLN A 1 298 ? 95.609 114.617 122.329 1.00 94.26 300 GLN A O 1
ATOM 2403 N N . CYS A 1 299 ? 93.585 115.336 122.986 1.00 97.50 301 CYS A N 1
ATOM 2404 C CA . CYS A 1 299 ? 93.574 114.424 124.121 1.00 97.50 301 CYS A CA 1
ATOM 2405 C C . CYS A 1 299 ? 93.730 112.984 123.668 1.00 97.50 301 CYS A C 1
ATOM 2406 O O . CYS A 1 299 ? 94.347 112.173 124.369 1.00 97.50 301 CYS A O 1
ATOM 2409 N N . ILE A 1 300 ? 93.184 112.647 122.501 1.00 93.87 302 ILE A N 1
ATOM 2410 C CA . ILE A 1 300 ? 93.351 111.294 121.991 1.00 93.87 302 ILE A CA 1
ATOM 2411 C C . ILE A 1 300 ? 94.820 111.008 121.743 1.00 93.87 302 ILE A C 1
ATOM 2412 O O . ILE A 1 300 ? 95.288 109.895 121.978 1.00 93.87 302 ILE A O 1
ATOM 2417 N N . VAL A 1 301 ? 95.574 111.996 121.266 1.00 88.98 303 VAL A N 1
ATOM 2418 C CA . VAL A 1 301 ? 96.989 111.755 121.002 1.00 88.98 303 VAL A CA 1
ATOM 2419 C C . VAL A 1 301 ? 97.699 111.369 122.288 1.00 88.98 303 VAL A C 1
ATOM 2420 O O . VAL A 1 301 ? 98.443 110.387 122.339 1.00 88.98 303 VAL A O 1
ATOM 2424 N N . HIS A 1 302 ? 97.463 112.129 123.352 1.00 91.42 304 HIS A N 1
ATOM 2425 C CA . HIS A 1 302 ? 98.104 111.866 124.633 1.00 91.42 304 HIS A CA 1
ATOM 2426 C C . HIS A 1 302 ? 97.707 110.503 125.189 1.00 91.42 304 HIS A C 1
ATOM 2427 O O . HIS A 1 302 ? 98.561 109.670 125.528 1.00 91.42 304 HIS A O 1
ATOM 2434 N N . CYS A 1 303 ? 96.402 110.256 125.280 1.00 91.72 305 CYS A N 1
ATOM 2435 C CA . CYS A 1 303 ? 95.951 108.997 125.853 1.00 91.72 305 CYS A CA 1
ATOM 2436 C C . CYS A 1 303 ? 96.394 107.812 125.010 1.00 91.72 305 CYS A C 1
ATOM 2437 O O . CYS A 1 303 ? 96.772 106.772 125.556 1.00 91.72 305 CYS A O 1
ATOM 2440 N N . ALA A 1 304 ? 96.385 107.944 123.686 1.00 89.53 306 ALA A N 1
ATOM 2441 C CA . ALA A 1 304 ? 96.820 106.848 122.838 1.00 89.53 306 ALA A CA 1
ATOM 2442 C C . ALA A 1 304 ? 98.318 106.629 122.928 1.00 89.53 306 ALA A C 1
ATOM 2443 O O . ALA A 1 304 ? 98.774 105.490 122.837 1.00 89.53 306 ALA A O 1
ATOM 2445 N N . ASN A 1 305 ? 99.108 107.686 123.098 1.00 85.92 307 ASN A N 1
ATOM 2446 C CA . ASN A 1 305 ? 100.533 107.479 123.312 1.00 85.92 307 ASN A CA 1
ATOM 2447 C C . ASN A 1 305 ? 100.760 106.675 124.576 1.00 85.92 307 ASN A C 1
ATOM 2448 O O . ASN A 1 305 ? 101.521 105.699 124.586 1.00 85.92 307 ASN A O 1
ATOM 2453 N N . PHE A 1 306 ? 100.075 107.046 125.654 1.00 89.33 308 PHE A N 1
ATOM 2454 C CA . PHE A 1 306 ? 100.236 106.272 126.876 1.00 89.33 308 PHE A CA 1
ATOM 2455 C C . PHE A 1 306 ? 99.805 104.830 126.660 1.00 89.33 308 PHE A C 1
ATOM 2456 O O . PHE A 1 306 ? 100.497 103.902 127.087 1.00 89.33 308 PHE A O 1
ATOM 2464 N N . ASN A 1 307 ? 98.683 104.617 125.973 1.00 88.42 309 ASN A N 1
ATOM 2465 C CA . ASN A 1 307 ? 98.243 103.253 125.710 1.00 88.42 309 ASN A CA 1
ATOM 2466 C C . ASN A 1 307 ? 99.280 102.491 124.902 1.00 88.42 309 ASN A C 1
ATOM 2467 O O . ASN A 1 307 ? 99.475 101.288 125.104 1.00 88.42 309 ASN A O 1
ATOM 2472 N N . THR A 1 308 ? 99.949 103.167 123.973 1.00 86.84 310 THR A N 1
ATOM 2473 C CA . THR A 1 308 ? 101.022 102.516 123.238 1.00 86.84 310 THR A CA 1
ATOM 2474 C C . THR A 1 308 ? 102.124 102.077 124.178 1.00 86.84 310 THR A C 1
ATOM 2475 O O . THR A 1 308 ? 102.654 100.970 124.052 1.00 86.84 310 THR A O 1
ATOM 2479 N N . LEU A 1 309 ? 102.484 102.929 125.134 1.00 87.50 311 LEU A N 1
ATOM 2480 C CA . LEU A 1 309 ? 103.537 102.551 126.068 1.00 87.50 311 LEU A CA 1
ATOM 2481 C C . LEU A 1 309 ? 103.146 101.306 126.852 1.00 87.50 311 LEU A C 1
ATOM 2482 O O . LEU A 1 309 ? 103.950 100.385 127.013 1.00 87.50 311 LEU A O 1
ATOM 2487 N N . PHE A 1 310 ? 101.908 101.254 127.341 1.00 89.99 312 PHE A N 1
ATOM 2488 C CA . PHE A 1 310 ? 101.458 100.085 128.083 1.00 89.99 312 PHE A CA 1
ATOM 2489 C C . PHE A 1 310 ? 101.114 98.916 127.180 1.00 89.99 312 PHE A C 1
ATOM 2490 O O . PHE A 1 310 ? 100.910 97.809 127.681 1.00 89.99 312 PHE A O 1
ATOM 2498 N N . SER A 1 311 ? 101.038 99.131 125.871 1.00 91.67 313 SER A N 1
ATOM 2499 C CA . SER A 1 311 ? 100.695 98.033 124.979 1.00 91.67 313 SER A CA 1
ATOM 2500 C C . SER A 1 311 ? 101.675 96.880 125.111 1.00 91.67 313 SER A C 1
ATOM 2501 O O . SER A 1 311 ? 101.310 95.726 124.870 1.00 91.67 313 SER A O 1
ATOM 2504 N N . THR A 1 312 ? 102.921 97.166 125.487 1.00 91.69 314 THR A N 1
ATOM 2505 C CA . THR A 1 312 ? 103.914 96.104 125.585 1.00 91.69 314 THR A CA 1
ATOM 2506 C C . THR A 1 312 ? 103.506 95.065 126.616 1.00 91.69 314 THR A C 1
ATOM 2507 O O . THR A 1 312 ? 103.623 93.859 126.374 1.00 91.69 314 THR A O 1
ATOM 2511 N N . THR A 1 313 ? 103.012 95.509 127.766 1.00 94.83 315 THR A N 1
ATOM 2512 C CA . THR A 1 313 ? 102.753 94.599 128.870 1.00 94.83 315 THR A CA 1
ATOM 2513 C C . THR A 1 313 ? 101.587 93.658 128.615 1.00 94.83 315 THR A C 1
ATOM 2514 O O . THR A 1 313 ? 101.481 92.638 129.301 1.00 94.83 315 THR A O 1
ATOM 2518 N N . ILE A 1 314 ? 100.715 93.961 127.661 1.00 98.69 316 ILE A N 1
ATOM 2519 C CA . ILE A 1 314 ? 99.527 93.147 127.422 1.00 98.69 316 ILE A CA 1
ATOM 2520 C C . ILE A 1 314 ? 99.898 92.018 126.469 1.00 98.69 316 ILE A C 1
ATOM 2521 O O . ILE A 1 314 ? 100.794 92.193 125.634 1.00 98.69 316 ILE A O 1
ATOM 2526 N N . PRO A 1 315 ? 99.262 90.850 126.555 1.00 103.12 317 PRO A N 1
ATOM 2527 C CA . PRO A 1 315 ? 99.557 89.790 125.586 1.00 103.12 317 PRO A CA 1
ATOM 2528 C C . PRO A 1 315 ? 99.234 90.231 124.169 1.00 103.12 317 PRO A C 1
ATOM 2529 O O . PRO A 1 315 ? 98.243 90.919 123.924 1.00 103.12 317 PRO A O 1
ATOM 2533 N N . ILE A 1 316 ? 100.077 89.808 123.225 1.00 101.26 318 ILE A N 1
ATOM 2534 C CA . ILE A 1 316 ? 99.882 90.196 121.832 1.00 101.26 318 ILE A CA 1
ATOM 2535 C C . ILE A 1 316 ? 98.567 89.660 121.293 1.00 101.26 318 ILE A C 1
ATOM 2536 O O . ILE A 1 316 ? 97.984 90.241 120.372 1.00 101.26 318 ILE A O 1
ATOM 2541 N N . THR A 1 317 ? 98.085 88.543 121.832 1.00 109.11 319 THR A N 1
ATOM 2542 C CA . THR A 1 317 ? 96.850 87.964 121.328 1.00 109.11 319 THR A CA 1
ATOM 2543 C C . THR A 1 317 ? 95.620 88.722 121.792 1.00 109.11 319 THR A C 1
ATOM 2544 O O . THR A 1 317 ? 94.556 88.577 121.186 1.00 109.11 319 THR A O 1
ATOM 2548 N N . ALA A 1 318 ? 95.731 89.517 122.855 1.00 104.27 320 ALA A N 1
ATOM 2549 C CA . ALA A 1 318 ? 94.561 90.226 123.358 1.00 104.27 320 ALA A CA 1
ATOM 2550 C C . ALA A 1 318 ? 94.008 91.182 122.313 1.00 104.27 320 ALA A C 1
ATOM 2551 O O . ALA A 1 318 ? 92.790 91.302 122.155 1.00 104.27 320 ALA A O 1
ATOM 2553 N N . PHE A 1 319 ? 94.883 91.868 121.586 1.00 98.13 321 PHE A N 1
ATOM 2554 C CA . PHE A 1 319 ? 94.439 92.787 120.552 1.00 98.13 321 PHE A CA 1
ATOM 2555 C C . PHE A 1 319 ? 93.688 92.021 119.468 1.00 98.13 321 PHE A C 1
ATOM 2556 O O . PHE A 1 319 ? 93.553 90.798 119.511 1.00 98.13 321 PHE A O 1
ATOM 2564 N N . GLY A 1 320 ? 93.175 92.753 118.488 1.00 105.66 322 GLY A N 1
ATOM 2565 C CA . GLY A 1 320 ? 92.464 92.147 117.389 1.00 105.66 322 GLY A CA 1
ATOM 2566 C C . GLY A 1 320 ? 90.964 92.239 117.559 1.00 105.66 322 GLY A C 1
ATOM 2567 O O . GLY A 1 320 ? 90.462 92.653 118.605 1.00 105.66 322 GLY A O 1
ATOM 2568 N N . PRO A 1 321 ? 90.216 91.852 116.530 1.00 108.71 323 PRO A N 1
ATOM 2569 C CA . PRO A 1 321 ? 88.761 92.011 116.581 1.00 108.71 323 PRO A CA 1
ATOM 2570 C C . PRO A 1 321 ? 88.148 91.262 117.750 1.00 108.71 323 PRO A C 1
ATOM 2571 O O . PRO A 1 321 ? 88.537 90.138 118.064 1.00 108.71 323 PRO A O 1
ATOM 2575 N N . LEU A 1 322 ? 87.167 91.896 118.384 1.00 113.01 324 LEU A N 1
ATOM 2576 C CA . LEU A 1 322 ? 86.410 91.296 119.473 1.00 113.01 324 LEU A CA 1
ATOM 2577 C C . LEU A 1 322 ? 85.077 90.815 118.924 1.00 113.01 324 LEU A C 1
ATOM 2578 O O . LEU A 1 322 ? 84.227 91.631 118.553 1.00 113.01 324 LEU A O 1
ATOM 2583 N N . CYS A 1 323 ? 84.890 89.502 118.886 1.00 128.02 325 CYS A N 1
ATOM 2584 C CA . CYS A 1 323 ? 83.702 88.900 118.309 1.00 128.02 325 CYS A CA 1
ATOM 2585 C C . CYS A 1 323 ? 82.932 88.160 119.388 1.00 128.02 325 CYS A C 1
ATOM 2586 O O . CYS A 1 323 ? 83.425 87.950 120.497 1.00 128.02 325 CYS A O 1
ATOM 2589 N N . ARG A 1 324 ? 81.706 87.768 119.051 1.00 140.20 326 ARG A N 1
ATOM 2590 C CA . ARG A 1 324 ? 80.868 87.028 119.981 1.00 140.20 326 ARG A CA 1
ATOM 2591 C C . ARG A 1 324 ? 79.821 86.245 119.202 1.00 140.20 326 ARG A C 1
ATOM 2592 O O . ARG A 1 324 ? 79.515 86.555 118.048 1.00 140.20 326 ARG A O 1
ATOM 2600 N N . LYS A 1 325 ? 79.280 85.218 119.851 1.00 151.80 327 LYS A N 1
ATOM 2601 C CA . LYS A 1 325 ? 78.205 84.434 119.261 1.00 151.80 327 LYS A CA 1
ATOM 2602 C C . LYS A 1 325 ? 76.928 85.263 119.196 1.00 151.80 327 LYS A C 1
ATOM 2603 O O . LYS A 1 325 ? 76.612 86.018 120.119 1.00 151.80 327 LYS A O 1
ATOM 2609 N N . CYS A 1 326 ? 76.191 85.123 118.095 1.00 158.53 328 CYS A N 1
ATOM 2610 C CA . CYS A 1 326 ? 74.965 85.885 117.906 1.00 158.53 328 CYS A CA 1
ATOM 2611 C C . CYS A 1 326 ? 74.016 85.111 117.003 1.00 158.53 328 CYS A C 1
ATOM 2612 O O . CYS A 1 326 ? 74.423 84.212 116.263 1.00 158.53 328 CYS A O 1
ATOM 2615 N N . TRP A 1 327 ? 72.740 85.485 117.070 1.00 164.63 329 TRP A N 1
ATOM 2616 C CA . TRP A 1 327 ? 71.680 84.831 116.304 1.00 164.63 329 TRP A CA 1
ATOM 2617 C C . TRP A 1 327 ? 71.567 85.513 114.947 1.00 164.63 329 TRP A C 1
ATOM 2618 O O . TRP A 1 327 ? 71.041 86.623 114.839 1.00 164.63 329 TRP A O 1
ATOM 2629 N N . ILE A 1 328 ? 72.050 84.845 113.902 1.00 160.57 330 ILE A N 1
ATOM 2630 C CA . ILE A 1 328 ? 72.068 85.395 112.552 1.00 160.57 330 ILE A CA 1
ATOM 2631 C C . ILE A 1 328 ? 71.448 84.379 111.605 1.00 160.57 330 ILE A C 1
ATOM 2632 O O . ILE A 1 328 ? 71.787 83.192 111.655 1.00 160.57 330 ILE A O 1
ATOM 2637 N N . ASP A 1 329 ? 70.541 84.846 110.746 1.00 166.59 331 ASP A N 1
ATOM 2638 C CA . ASP A 1 329 ? 69.926 84.000 109.722 1.00 166.59 331 ASP A CA 1
ATOM 2639 C C . ASP A 1 329 ? 69.329 82.734 110.328 1.00 166.59 331 ASP A C 1
ATOM 2640 O O . ASP A 1 329 ? 69.236 81.695 109.670 1.00 166.59 331 ASP A O 1
ATOM 2645 N N . GLY A 1 330 ? 68.922 82.812 111.593 1.00 166.73 332 GLY A N 1
ATOM 2646 C CA . GLY A 1 330 ? 68.396 81.661 112.294 1.00 166.73 332 GLY A CA 1
ATOM 2647 C C . GLY A 1 330 ? 69.429 80.633 112.689 1.00 166.73 332 GLY A C 1
ATOM 2648 O O . GLY A 1 330 ? 69.066 79.615 113.289 1.00 166.73 332 GLY A O 1
ATOM 2649 N N . VAL A 1 331 ? 70.705 80.864 112.379 1.00 162.81 333 VAL A N 1
ATOM 2650 C CA . VAL A 1 331 ? 71.785 79.962 112.746 1.00 162.81 333 VAL A CA 1
ATOM 2651 C C . VAL A 1 331 ? 72.744 80.741 113.638 1.00 162.81 333 VAL A C 1
ATOM 2652 O O . VAL A 1 331 ? 73.376 81.695 113.178 1.00 162.81 333 VAL A O 1
ATOM 2656 N N . PRO A 1 332 ? 72.877 80.396 114.923 1.00 161.69 334 PRO A N 1
ATOM 2657 C CA . PRO A 1 332 ? 73.719 81.211 115.808 1.00 161.69 334 PRO A CA 1
ATOM 2658 C C . PRO A 1 332 ? 75.186 81.146 115.421 1.00 161.69 334 PRO A C 1
ATOM 2659 O O . PRO A 1 332 ? 75.822 80.099 115.561 1.00 161.69 334 PRO A O 1
ATOM 2663 N N . LEU A 1 333 ? 75.741 82.263 114.959 1.00 155.17 335 LEU A N 1
ATOM 2664 C CA . LEU A 1 333 ? 77.116 82.315 114.487 1.00 155.17 335 LEU A CA 1
ATOM 2665 C C . LEU A 1 333 ? 77.849 83.445 115.193 1.00 155.17 335 LEU A C 1
ATOM 2666 O O . LEU A 1 333 ? 77.237 84.372 115.730 1.00 155.17 335 LEU A O 1
ATOM 2671 N N . VAL A 1 334 ? 79.174 83.357 115.186 1.00 144.08 336 VAL A N 1
ATOM 2672 C CA . VAL A 1 334 ? 80.004 84.359 115.843 1.00 144.08 336 VAL A CA 1
ATOM 2673 C C . VAL A 1 334 ? 80.041 85.614 114.984 1.00 144.08 336 VAL A C 1
ATOM 2674 O O . VAL A 1 334 ? 80.370 85.559 113.794 1.00 144.08 336 VAL A O 1
ATOM 2678 N N . THR A 1 335 ? 79.701 86.751 115.586 1.00 145.18 337 THR A N 1
ATOM 2679 C CA . THR A 1 335 ? 79.661 88.031 114.897 1.00 145.18 337 THR A CA 1
ATOM 2680 C C . THR A 1 335 ? 80.655 88.988 115.534 1.00 145.18 337 THR A C 1
ATOM 2681 O O . THR A 1 335 ? 80.930 88.917 116.735 1.00 145.18 337 THR A O 1
ATOM 2685 N N . THR A 1 336 ? 81.197 89.884 114.718 1.00 128.74 338 THR A N 1
ATOM 2686 C CA . THR A 1 336 ? 82.024 90.955 115.251 1.00 128.74 338 THR A CA 1
ATOM 2687 C C . THR A 1 336 ? 81.156 91.904 116.061 1.00 128.74 338 THR A C 1
ATOM 2688 O O . THR A 1 336 ? 80.070 92.294 115.625 1.00 128.74 338 THR A O 1
ATOM 2692 N N . ALA A 1 337 ? 81.628 92.266 117.248 1.00 121.94 339 ALA A N 1
ATOM 2693 C CA . ALA A 1 337 ? 80.937 93.224 118.089 1.00 121.94 339 ALA A CA 1
ATOM 2694 C C . ALA A 1 337 ? 81.852 94.301 118.638 1.00 121.94 339 ALA A C 1
ATOM 2695 O O . ALA A 1 337 ? 81.358 95.243 119.266 1.00 121.94 339 ALA A O 1
ATOM 2697 N N . GLY A 1 338 ? 83.156 94.197 118.427 1.00 111.60 340 GLY A N 1
ATOM 2698 C CA . GLY A 1 338 ? 84.060 95.225 118.901 1.00 111.60 340 GLY A CA 1
ATOM 2699 C C . GLY A 1 338 ? 85.468 94.936 118.445 1.00 111.60 340 GLY A C 1
ATOM 2700 O O . GLY A 1 338 ? 85.783 93.841 117.972 1.00 111.60 340 GLY A O 1
ATOM 2701 N N . TYR A 1 339 ? 86.317 95.939 118.610 1.00 103.70 341 TYR A N 1
ATOM 2702 C CA . TYR A 1 339 ? 87.717 95.856 118.237 1.00 103.70 341 TYR A CA 1
ATOM 2703 C C . TYR A 1 339 ? 88.555 96.343 119.404 1.00 103.70 341 TYR A C 1
ATOM 2704 O O . TYR A 1 339 ? 88.146 97.252 120.128 1.00 103.70 341 TYR A O 1
ATOM 2713 N N . HIS A 1 340 ? 89.715 95.732 119.596 1.00 103.19 342 HIS A N 1
ATOM 2714 C CA . HIS A 1 340 ? 90.615 96.077 120.691 1.00 103.19 342 HIS A CA 1
ATOM 2715 C C . HIS A 1 340 ? 91.883 96.658 120.078 1.00 103.19 342 HIS A C 1
ATOM 2716 O O . HIS A 1 340 ? 92.880 95.958 119.905 1.00 103.19 342 HIS A O 1
ATOM 2723 N N . PHE A 1 341 ? 91.850 97.946 119.765 1.00 99.08 343 PHE A N 1
ATOM 2724 C CA . PHE A 1 341 ? 93.006 98.584 119.157 1.00 99.08 343 PHE A CA 1
ATOM 2725 C C . PHE A 1 341 ? 94.161 98.631 120.140 1.00 99.08 343 PHE A C 1
ATOM 2726 O O . PHE A 1 341 ? 93.967 98.780 121.346 1.00 99.08 343 PHE A O 1
ATOM 2734 N N . LYS A 1 342 ? 95.374 98.504 119.615 1.00 94.93 344 LYS A N 1
ATOM 2735 C CA . LYS A 1 342 ? 96.543 98.591 120.474 1.00 94.93 344 LYS A CA 1
ATOM 2736 C C . LYS A 1 342 ? 96.638 99.963 121.120 1.00 94.93 344 LYS A C 1
ATOM 2737 O O . LYS A 1 342 ? 96.951 100.076 122.309 1.00 94.93 344 LYS A O 1
ATOM 2743 N N . GLN A 1 343 ? 96.361 101.017 120.358 1.00 91.58 345 GLN A N 1
ATOM 2744 C CA . GLN A 1 343 ? 96.497 102.377 120.858 1.00 91.58 345 GLN A CA 1
ATOM 2745 C C . GLN A 1 343 ? 95.196 102.919 121.431 1.00 91.58 345 GLN A C 1
ATOM 2746 O O . GLN A 1 343 ? 95.189 103.508 122.514 1.00 91.58 345 GLN A O 1
ATOM 2752 N N . LEU A 1 344 ? 94.091 102.735 120.723 1.00 96.49 346 LEU A N 1
ATOM 2753 C CA . LEU A 1 344 ? 92.862 103.409 121.101 1.00 96.49 346 LEU A CA 1
ATOM 2754 C C . LEU A 1 344 ? 92.111 102.704 122.219 1.00 96.49 346 LEU A C 1
ATOM 2755 O O . LEU A 1 344 ? 91.229 103.315 122.826 1.00 96.49 346 LEU A O 1
ATOM 2760 N N . GLY A 1 345 ? 92.431 101.455 122.512 1.00 95.57 347 GLY A N 1
ATOM 2761 C CA . GLY A 1 345 ? 91.715 100.736 123.542 1.00 95.57 347 GLY A CA 1
ATOM 2762 C C . GLY A 1 345 ? 90.444 100.104 123.016 1.00 95.57 347 GLY A C 1
ATOM 2763 O O . GLY A 1 345 ? 90.165 100.078 121.817 1.00 95.57 347 GLY A O 1
ATOM 2764 N N . ILE A 1 346 ? 89.649 99.592 123.953 1.00 100.36 348 ILE A N 1
ATOM 2765 C CA . ILE A 1 346 ? 88.445 98.852 123.598 1.00 100.36 348 ILE A CA 1
ATOM 2766 C C . ILE A 1 346 ? 87.442 99.783 122.941 1.00 100.36 348 ILE A C 1
ATOM 2767 O O . ILE A 1 346 ? 87.151 100.868 123.455 1.00 100.36 348 ILE A O 1
ATOM 2772 N N . VAL A 1 347 ? 86.892 99.354 121.812 1.00 101.06 349 VAL A N 1
ATOM 2773 C CA . VAL A 1 347 ? 85.791 100.049 121.161 1.00 101.06 349 VAL A CA 1
ATOM 2774 C C . VAL A 1 347 ? 84.761 99.008 120.767 1.00 101.06 349 VAL A C 1
ATOM 2775 O O . VAL A 1 347 ? 85.103 97.996 120.148 1.00 101.06 349 VAL A O 1
ATOM 2779 N N . TRP A 1 348 ? 83.506 99.257 121.109 1.00 109.98 350 TRP A N 1
ATOM 2780 C CA . TRP A 1 348 ? 82.429 98.313 120.871 1.00 109.98 350 TRP A CA 1
ATOM 2781 C C . TRP A 1 348 ? 81.486 98.859 119.814 1.00 109.98 350 TRP A C 1
ATOM 2782 O O . TRP A 1 348 ? 81.177 100.053 119.804 1.00 109.98 350 TRP A O 1
ATOM 2793 N N . ASN A 1 349 ? 81.026 97.981 118.930 1.00 116.27 351 ASN A N 1
ATOM 2794 C CA . ASN A 1 349 ? 80.127 98.407 117.870 1.00 116.27 351 ASN A CA 1
ATOM 2795 C C . ASN A 1 349 ? 78.864 99.001 118.471 1.00 116.27 351 ASN A C 1
ATOM 2796 O O . ASN A 1 349 ? 78.251 98.414 119.366 1.00 116.27 351 ASN A O 1
ATOM 2801 N N . ASN A 1 350 ? 78.472 100.171 117.968 1.00 117.73 352 ASN A N 1
ATOM 2802 C CA . ASN A 1 350 ? 77.369 100.902 118.577 1.00 117.73 352 ASN A CA 1
ATOM 2803 C C . ASN A 1 350 ? 76.036 100.209 118.339 1.00 117.73 352 ASN A C 1
ATOM 2804 O O . ASN A 1 350 ? 75.195 100.150 119.242 1.00 117.73 352 ASN A O 1
ATOM 2809 N N . ASP A 1 351 ? 75.819 99.691 117.137 1.00 124.67 353 ASP A N 1
ATOM 2810 C CA . ASP A 1 351 ? 74.548 99.090 116.761 1.00 124.67 353 ASP A CA 1
ATOM 2811 C C . ASP A 1 351 ? 74.709 97.585 116.611 1.00 124.67 353 ASP A C 1
ATOM 2812 O O . ASP A 1 351 ? 75.737 97.105 116.125 1.00 124.67 353 ASP A O 1
ATOM 2817 N N . LEU A 1 352 ? 73.689 96.847 117.032 1.00 132.01 354 LEU A N 1
ATOM 2818 C CA . LEU A 1 352 ? 73.702 95.393 117.010 1.00 132.01 354 LEU A CA 1
ATOM 2819 C C . LEU A 1 352 ? 72.786 94.896 115.903 1.00 132.01 354 LEU A C 1
ATOM 2820 O O . LEU A 1 352 ? 71.629 95.318 115.811 1.00 132.01 354 LEU A O 1
ATOM 2825 N N . ASN A 1 353 ? 73.305 94.002 115.071 1.00 143.31 355 ASN A N 1
ATOM 2826 C CA . ASN A 1 353 ? 72.532 93.440 113.974 1.00 143.31 355 ASN A CA 1
ATOM 2827 C C . ASN A 1 353 ? 71.470 92.484 114.503 1.00 143.31 355 ASN A C 1
ATOM 2828 O O . ASN A 1 353 ? 71.403 92.220 115.703 1.00 143.31 355 ASN A O 1
ATOM 2833 N N . SER A 1 360 ? 68.912 92.095 103.914 1.00 151.91 362 SER A N 1
ATOM 2834 C CA . SER A 1 360 ? 69.302 93.124 102.959 1.00 151.91 362 SER A CA 1
ATOM 2835 C C . SER A 1 360 ? 70.768 92.978 102.573 1.00 151.91 362 SER A C 1
ATOM 2836 O O . SER A 1 360 ? 71.615 92.692 103.418 1.00 151.91 362 SER A O 1
ATOM 2839 N N . ILE A 1 361 ? 71.064 93.181 101.287 1.00 155.26 363 ILE A N 1
ATOM 2840 C CA . ILE A 1 361 ? 72.446 93.095 100.827 1.00 155.26 363 ILE A CA 1
ATOM 2841 C C . ILE A 1 361 ? 73.303 94.127 101.541 1.00 155.26 363 ILE A C 1
ATOM 2842 O O . ILE A 1 361 ? 74.461 93.857 101.882 1.00 155.26 363 ILE A O 1
ATOM 2847 N N . ASN A 1 362 ? 72.754 95.318 101.783 1.00 147.99 364 ASN A N 1
ATOM 2848 C CA . ASN A 1 362 ? 73.481 96.318 102.555 1.00 147.99 364 ASN A CA 1
ATOM 2849 C C . ASN A 1 362 ? 73.910 95.756 103.902 1.00 147.99 364 ASN A C 1
ATOM 2850 O O . ASN A 1 362 ? 75.026 96.017 104.367 1.00 147.99 364 ASN A O 1
ATOM 2855 N N . GLU A 1 363 ? 73.040 94.979 104.543 1.00 151.24 365 GLU A N 1
ATOM 2856 C CA . GLU A 1 363 ? 73.355 94.386 105.836 1.00 151.24 365 GLU A CA 1
ATOM 2857 C C . GLU A 1 363 ? 74.060 93.044 105.699 1.00 151.24 365 GLU A C 1
ATOM 2858 O O . GLU A 1 363 ? 74.984 92.751 106.464 1.00 151.24 365 GLU A O 1
ATOM 2864 N N . LEU A 1 364 ? 73.645 92.221 104.737 1.00 154.48 366 LEU A N 1
ATOM 2865 C CA . LEU A 1 364 ? 74.197 90.878 104.617 1.00 154.48 366 LEU A CA 1
ATOM 2866 C C . LEU A 1 364 ? 75.580 90.869 103.982 1.00 154.48 366 LEU A C 1
ATOM 2867 O O . LEU A 1 364 ? 76.365 89.950 104.237 1.00 154.48 366 LEU A O 1
ATOM 2872 N N . LEU A 1 365 ? 75.897 91.865 103.155 1.00 149.03 367 LEU A N 1
ATOM 2873 C CA . LEU A 1 365 ? 77.158 91.830 102.424 1.00 149.03 367 LEU A CA 1
ATOM 2874 C C . LEU A 1 365 ? 78.350 91.821 103.372 1.00 149.03 367 LEU A C 1
ATOM 2875 O O . LEU A 1 365 ? 79.310 91.068 103.166 1.00 149.03 367 LEU A O 1
ATOM 2880 N N . GLN A 1 366 ? 78.308 92.644 104.421 1.00 143.51 368 GLN A N 1
ATOM 2881 C CA . GLN A 1 366 ? 79.464 92.769 105.301 1.00 143.51 368 GLN A CA 1
ATOM 2882 C C . GLN A 1 366 ? 79.837 91.439 105.938 1.00 143.51 368 GLN A C 1
ATOM 2883 O O . GLN A 1 366 ? 81.018 91.189 106.203 1.00 143.51 368 GLN A O 1
ATOM 2889 N N . PHE A 1 367 ? 78.855 90.572 106.187 1.00 149.00 369 PHE A N 1
ATOM 2890 C CA . PHE A 1 367 ? 79.149 89.323 106.877 1.00 149.00 369 PHE A CA 1
ATOM 2891 C C . PHE A 1 367 ? 80.133 88.476 106.083 1.00 149.00 369 PHE A C 1
ATOM 2892 O O . PHE A 1 367 ? 81.056 87.886 106.654 1.00 149.00 369 PHE A O 1
ATOM 2900 N N . CYS A 1 368 ? 79.959 88.408 104.764 1.00 148.36 370 CYS A N 1
ATOM 2901 C CA . CYS A 1 368 ? 80.860 87.600 103.955 1.00 148.36 370 CYS A CA 1
ATOM 2902 C C . CYS A 1 368 ? 82.275 88.157 103.939 1.00 148.36 370 CYS A C 1
ATOM 2903 O O . CYS A 1 368 ? 83.220 87.401 103.693 1.00 148.36 370 CYS A O 1
ATOM 2906 N N . SER A 1 369 ? 82.444 89.453 104.189 1.00 138.14 371 SER A N 1
ATOM 2907 C CA . SER A 1 369 ? 83.767 90.060 104.240 1.00 138.14 371 SER A CA 1
ATOM 2908 C C . SER A 1 369 ? 84.332 90.142 105.648 1.00 138.14 371 SER A C 1
ATOM 2909 O O . SER A 1 369 ? 85.555 90.142 105.814 1.00 138.14 371 SER A O 1
ATOM 2912 N N . ASP A 1 370 ? 83.479 90.214 106.659 1.00 134.49 372 ASP A N 1
ATOM 2913 C CA . ASP A 1 370 ? 83.960 90.278 108.029 1.00 134.49 372 ASP A CA 1
ATOM 2914 C C . ASP A 1 370 ? 84.676 88.973 108.371 1.00 134.49 372 ASP A C 1
ATOM 2915 O O . ASP A 1 370 ? 84.089 87.894 108.213 1.00 134.49 372 ASP A O 1
ATOM 2920 N N . PRO A 1 371 ? 85.930 89.017 108.827 1.00 126.93 373 PRO A N 1
ATOM 2921 C CA . PRO A 1 371 ? 86.641 87.759 109.097 1.00 126.93 373 PRO A CA 1
ATOM 2922 C C . PRO A 1 371 ? 86.005 86.921 110.185 1.00 126.93 373 PRO A C 1
ATOM 2923 O O . PRO A 1 371 ? 86.275 85.716 110.247 1.00 126.93 373 PRO A O 1
ATOM 2927 N N . ALA A 1 372 ? 85.161 87.510 111.033 1.00 132.38 374 ALA A N 1
ATOM 2928 C CA . ALA A 1 372 ? 84.673 86.802 112.211 1.00 132.38 374 ALA A CA 1
ATOM 2929 C C . ALA A 1 372 ? 84.126 85.429 111.848 1.00 132.38 374 ALA A C 1
ATOM 2930 O O . ALA A 1 372 ? 84.378 84.442 112.546 1.00 132.38 374 ALA A O 1
ATOM 2932 N N . LEU A 1 373 ? 83.374 85.345 110.752 1.00 145.08 375 LEU A N 1
ATOM 2933 C CA . LEU A 1 373 ? 82.804 84.062 110.364 1.00 145.08 375 LEU A CA 1
ATOM 2934 C C . LEU A 1 373 ? 83.862 83.135 109.782 1.00 145.08 375 LEU A C 1
ATOM 2935 O O . LEU A 1 373 ? 83.883 81.939 110.089 1.00 145.08 375 LEU A O 1
ATOM 2940 N N . LEU A 1 374 ? 84.746 83.663 108.936 1.00 133.12 376 LEU A N 1
ATOM 2941 C CA . LEU A 1 374 ? 85.689 82.802 108.231 1.00 133.12 376 LEU A CA 1
ATOM 2942 C C . LEU A 1 374 ? 86.691 82.170 109.188 1.00 133.12 376 LEU A C 1
ATOM 2943 O O . LEU A 1 374 ? 86.868 80.947 109.196 1.00 133.12 376 LEU A O 1
ATOM 2948 N N . ILE A 1 375 ? 87.342 82.983 110.020 1.00 125.71 377 ILE A N 1
ATOM 2949 C CA . ILE A 1 375 ? 88.439 82.470 110.834 1.00 125.71 377 ILE A CA 1
ATOM 2950 C C . ILE A 1 375 ? 87.941 81.395 111.785 1.00 125.71 377 ILE A C 1
ATOM 2951 O O . ILE A 1 375 ? 88.554 80.330 111.916 1.00 125.71 377 ILE A O 1
ATOM 2956 N N . ALA A 1 376 ? 86.815 81.646 112.452 1.00 135.22 378 ALA A N 1
ATOM 2957 C CA . ALA A 1 376 ? 86.304 80.688 113.423 1.00 135.22 378 ALA A CA 1
ATOM 2958 C C . ALA A 1 376 ? 86.023 79.335 112.793 1.00 135.22 378 ALA A C 1
ATOM 2959 O O . ALA A 1 376 ? 85.955 78.330 113.507 1.00 135.22 378 ALA A O 1
ATOM 2961 N N . SER A 1 377 ? 85.858 79.288 111.478 1.00 143.23 379 SER A N 1
ATOM 2962 C CA . SER A 1 377 ? 85.550 78.060 110.768 1.00 143.23 379 SER A CA 1
ATOM 2963 C C . SER A 1 377 ? 86.786 77.381 110.190 1.00 143.23 379 SER A C 1
ATOM 2964 O O . SER A 1 377 ? 86.656 76.590 109.251 1.00 143.23 379 SER A O 1
ATOM 2967 N N . SER A 1 378 ? 87.975 77.667 110.720 1.00 131.17 380 SER A N 1
ATOM 2968 C CA . SER A 1 378 ? 89.189 77.124 110.140 1.00 131.17 380 SER A CA 1
ATOM 2969 C C . SER A 1 378 ? 90.100 76.541 111.215 1.00 131.17 380 SER A C 1
ATOM 2970 O O . SER A 1 378 ? 90.132 77.051 112.337 1.00 131.17 380 SER A O 1
ATOM 2973 N N . PRO A 1 379 ? 90.847 75.482 110.909 1.00 127.71 381 PRO A N 1
ATOM 2974 C CA . PRO A 1 379 ? 91.798 74.948 111.890 1.00 127.71 381 PRO A CA 1
ATOM 2975 C C . PRO A 1 379 ? 92.911 75.936 112.196 1.00 127.71 381 PRO A C 1
ATOM 2976 O O . PRO A 1 379 ? 93.253 76.791 111.379 1.00 127.71 381 PRO A O 1
ATOM 2980 N N . ALA A 1 380 ? 93.479 75.804 113.392 1.00 125.68 382 ALA A N 1
ATOM 2981 C CA . ALA A 1 380 ? 94.480 76.747 113.868 1.00 125.68 382 ALA A CA 1
ATOM 2982 C C . ALA A 1 380 ? 95.826 76.517 113.188 1.00 125.68 382 ALA A C 1
ATOM 2983 O O . ALA A 1 380 ? 96.136 75.424 112.710 1.00 125.68 382 ALA A O 1
ATOM 2985 N N . LEU A 1 381 ? 96.636 77.574 113.163 1.00 124.19 383 LEU A N 1
ATOM 2986 C CA . LEU A 1 381 ? 97.909 77.579 112.458 1.00 124.19 383 LEU A CA 1
ATOM 2987 C C . LEU A 1 381 ? 98.981 78.209 113.330 1.00 124.19 383 LEU A C 1
ATOM 2988 O O . LEU A 1 381 ? 98.768 79.276 113.908 1.00 124.19 383 LEU A O 1
ATOM 2993 N N . VAL A 1 382 ? 100.136 77.555 113.405 1.00 129.98 384 VAL A N 1
ATOM 2994 C CA . VAL A 1 382 ? 101.321 78.108 114.050 1.00 129.98 384 VAL A CA 1
ATOM 2995 C C . VAL A 1 382 ? 102.454 78.064 113.042 1.00 129.98 384 VAL A C 1
ATOM 2996 O O . VAL A 1 382 ? 102.781 76.992 112.524 1.00 129.98 384 VAL A O 1
ATOM 3000 N N . ASP A 1 383 ? 103.053 79.215 112.764 1.00 129.46 385 ASP A N 1
ATOM 3001 C CA . ASP A 1 383 ? 104.123 79.315 111.783 1.00 129.46 385 ASP A CA 1
ATOM 3002 C C . ASP A 1 383 ? 105.342 79.929 112.447 1.00 129.46 385 ASP A C 1
ATOM 3003 O O . ASP A 1 383 ? 105.248 80.996 113.060 1.00 129.46 385 ASP A O 1
ATOM 3008 N N . GLN A 1 384 ? 106.480 79.260 112.315 1.00 135.72 386 GLN A N 1
ATOM 3009 C CA . GLN A 1 384 ? 107.719 79.737 112.905 1.00 135.72 386 GLN A CA 1
ATOM 3010 C C . GLN A 1 384 ? 108.548 80.577 111.947 1.00 135.72 386 GLN A C 1
ATOM 3011 O O . GLN A 1 384 ? 109.547 81.165 112.371 1.00 135.72 386 GLN A O 1
ATOM 3017 N N . ARG A 1 385 ? 108.166 80.647 110.672 1.00 129.25 387 ARG A N 1
ATOM 3018 C CA . ARG A 1 385 ? 108.950 81.415 109.713 1.00 129.25 387 ARG A CA 1
ATOM 3019 C C . ARG A 1 385 ? 108.959 82.895 110.065 1.00 129.25 387 ARG A C 1
ATOM 3020 O O . ARG A 1 385 ? 110.006 83.549 110.000 1.00 129.25 387 ARG A O 1
ATOM 3028 N N . THR A 1 386 ? 107.810 83.439 110.445 1.00 119.77 388 THR A N 1
ATOM 3029 C CA . THR A 1 386 ? 107.659 84.865 110.695 1.00 119.77 388 THR A CA 1
ATOM 3030 C C . THR A 1 386 ? 107.428 85.111 112.177 1.00 119.77 388 THR A C 1
ATOM 3031 O O . THR A 1 386 ? 106.634 84.410 112.811 1.00 119.77 388 THR A O 1
ATOM 3035 N N . VAL A 1 387 ? 108.124 86.109 112.721 1.00 116.15 389 VAL A N 1
ATOM 3036 C CA . VAL A 1 387 ? 107.911 86.488 114.112 1.00 116.15 389 VAL A CA 1
ATOM 3037 C C . VAL A 1 387 ? 106.494 86.995 114.316 1.00 116.15 389 VAL A C 1
ATOM 3038 O O . VAL A 1 387 ? 105.947 86.909 115.422 1.00 116.15 389 VAL A O 1
ATOM 3042 N N . CYS A 1 388 ? 105.876 87.528 113.267 1.00 116.35 390 CYS A N 1
ATOM 3043 C CA . CYS A 1 388 ? 104.516 88.027 113.384 1.00 116.35 390 CYS A CA 1
ATOM 3044 C C . CYS A 1 388 ? 103.566 86.893 113.746 1.00 116.35 390 CYS A C 1
ATOM 3045 O O . CYS A 1 388 ? 103.793 85.728 113.412 1.00 116.35 390 CYS A O 1
ATOM 3048 N N . PHE A 1 389 ? 102.492 87.246 114.443 1.00 113.30 391 PHE A N 1
ATOM 3049 C CA . PHE A 1 389 ? 101.559 86.247 114.936 1.00 113.30 391 PHE A CA 1
ATOM 3050 C C . PHE A 1 389 ? 100.834 85.568 113.781 1.00 113.30 391 PHE A C 1
ATOM 3051 O O . PHE A 1 389 ? 100.747 86.100 112.673 1.00 113.30 391 PHE A O 1
ATOM 3059 N N . SER A 1 390 ? 100.327 84.370 114.048 1.00 114.87 392 SER A N 1
ATOM 3060 C CA . SER A 1 390 ? 99.547 83.605 113.090 1.00 114.87 392 SER A CA 1
ATOM 3061 C C . SER A 1 390 ? 98.235 83.192 113.737 1.00 114.87 392 SER A C 1
ATOM 3062 O O . SER A 1 390 ? 98.174 82.956 114.945 1.00 114.87 392 SER A O 1
ATOM 3065 N N . VAL A 1 391 ? 97.184 83.098 112.929 1.00 117.92 393 VAL A N 1
ATOM 3066 C CA . VAL A 1 391 ? 95.818 82.975 113.429 1.00 117.92 393 VAL A CA 1
ATOM 3067 C C . VAL A 1 391 ? 95.213 81.619 113.081 1.00 117.92 393 VAL A C 1
ATOM 3068 O O . VAL A 1 391 ? 94.811 80.867 113.968 1.00 117.92 393 VAL A O 1
ATOM 3072 N N . ALA A 1 392 ? 95.114 81.299 111.795 1.00 123.46 394 ALA A N 1
ATOM 3073 C CA . ALA A 1 392 ? 94.443 80.071 111.395 1.00 123.46 394 ALA A CA 1
ATOM 3074 C C . ALA A 1 392 ? 94.810 79.736 109.957 1.00 123.46 394 ALA A C 1
ATOM 3075 O O . ALA A 1 392 ? 95.465 80.515 109.263 1.00 123.46 394 ALA A O 1
ATOM 3077 N N . ALA A 1 393 ? 94.377 78.553 109.522 1.00 125.32 395 ALA A N 1
ATOM 3078 C CA . ALA A 1 393 ? 94.623 78.071 108.172 1.00 125.32 395 ALA A CA 1
ATOM 3079 C C . ALA A 1 393 ? 93.349 77.451 107.622 1.00 125.32 395 ALA A C 1
ATOM 3080 O O . ALA A 1 393 ? 92.593 76.806 108.351 1.00 125.32 395 ALA A O 1
ATOM 3082 N N . LEU A 1 394 ? 93.135 77.624 106.323 1.00 126.70 396 LEU A N 1
ATOM 3083 C CA . LEU A 1 394 ? 91.927 77.122 105.692 1.00 126.70 396 LEU A CA 1
ATOM 3084 C C . LEU A 1 394 ? 91.909 75.598 105.701 1.00 126.70 396 LEU A C 1
ATOM 3085 O O . LEU A 1 394 ? 92.907 74.934 105.991 1.00 126.70 396 LEU A O 1
ATOM 3090 N N . GLY A 1 395 ? 90.744 75.041 105.369 1.00 127.27 397 GLY A N 1
ATOM 3091 C CA . GLY A 1 395 ? 90.611 73.597 105.334 1.00 127.27 397 GLY A CA 1
ATOM 3092 C C . GLY A 1 395 ? 91.494 72.945 104.291 1.00 127.27 397 GLY A C 1
ATOM 3093 O O . GLY A 1 395 ? 92.007 71.844 104.509 1.00 127.27 397 GLY A O 1
ATOM 3094 N N . THR A 1 396 ? 91.695 73.611 103.154 1.00 131.23 398 THR A N 1
ATOM 3095 C CA . THR A 1 396 ? 92.499 73.045 102.079 1.00 131.23 398 THR A CA 1
ATOM 3096 C C . THR A 1 396 ? 93.974 72.937 102.434 1.00 131.23 398 THR A C 1
ATOM 3097 O O . THR A 1 396 ? 94.725 72.301 101.690 1.00 131.23 398 THR A O 1
ATOM 3101 N N . GLY A 1 397 ? 94.406 73.541 103.530 1.00 131.58 399 GLY A N 1
ATOM 3102 C CA . GLY A 1 397 ? 95.799 73.512 103.909 1.00 131.58 399 GLY A CA 1
ATOM 3103 C C . GLY A 1 397 ? 96.604 74.595 103.214 1.00 131.58 399 GLY A C 1
ATOM 3104 O O . GLY A 1 397 ? 96.184 75.195 102.227 1.00 131.58 399 GLY A O 1
ATOM 3105 N N . MET A 1 398 ? 97.796 74.835 103.746 1.00 134.75 400 MET A N 1
ATOM 3106 C CA . MET A 1 398 ? 98.641 75.894 103.225 1.00 134.75 400 MET A CA 1
ATOM 3107 C C . MET A 1 398 ? 99.116 75.552 101.817 1.00 134.75 400 MET A C 1
ATOM 3108 O O . MET A 1 398 ? 99.186 74.386 101.420 1.00 134.75 400 MET A O 1
ATOM 3113 N N . THR A 1 399 ? 99.442 76.594 101.056 1.00 137.52 401 THR A N 1
ATOM 3114 C CA . THR A 1 399 ? 99.984 76.426 99.715 1.00 137.52 401 THR A CA 1
ATOM 3115 C C . THR A 1 399 ? 100.848 77.630 99.384 1.00 137.52 401 THR A C 1
ATOM 3116 O O . THR A 1 399 ? 100.418 78.772 99.566 1.00 137.52 401 THR A O 1
ATOM 3120 N N . ASN A 1 400 ? 102.053 77.371 98.893 1.00 137.92 402 ASN A N 1
ATOM 3121 C CA . ASN A 1 400 ? 103.007 78.425 98.596 1.00 137.92 402 ASN A CA 1
ATOM 3122 C C . ASN A 1 400 ? 102.877 78.878 97.144 1.00 137.92 402 ASN A C 1
ATOM 3123 O O . ASN A 1 400 ? 102.260 78.217 96.308 1.00 137.92 402 ASN A O 1
ATOM 3128 N N . GLN A 1 401 ? 103.479 80.029 96.853 1.00 140.78 403 GLN A N 1
ATOM 3129 C CA . GLN A 1 401 ? 103.420 80.638 95.533 1.00 140.78 403 GLN A CA 1
ATOM 3130 C C . GLN A 1 401 ? 104.788 81.208 95.190 1.00 140.78 403 GLN A C 1
ATOM 3131 O O . GLN A 1 401 ? 105.459 81.795 96.040 1.00 140.78 403 GLN A O 1
ATOM 3137 N N . THR A 1 402 ? 105.188 81.047 93.932 1.00 141.26 404 THR A N 1
ATOM 3138 C CA . THR A 1 402 ? 106.531 81.383 93.483 1.00 141.26 404 THR A CA 1
ATOM 3139 C C . THR A 1 402 ? 106.487 82.502 92.450 1.00 141.26 404 THR A C 1
ATOM 3140 O O . THR A 1 402 ? 105.423 82.900 91.972 1.00 141.26 404 THR A O 1
ATOM 3144 N N . VAL A 1 403 ? 107.670 83.004 92.103 1.00 138.94 405 VAL A N 1
ATOM 3145 C CA . VAL A 1 403 ? 107.829 84.087 91.139 1.00 138.94 405 VAL A CA 1
ATOM 3146 C C . VAL A 1 403 ? 108.682 83.588 89.983 1.00 138.94 405 VAL A C 1
ATOM 3147 O O . VAL A 1 403 ? 109.748 83.001 90.200 1.00 138.94 405 VAL A O 1
ATOM 3151 N N . LYS A 1 404 ? 108.220 83.835 88.760 1.00 142.00 406 LYS A N 1
ATOM 3152 C CA . LYS A 1 404 ? 108.980 83.481 87.573 1.00 142.00 406 LYS A CA 1
ATOM 3153 C C . LYS A 1 404 ? 109.684 84.714 87.015 1.00 142.00 406 LYS A C 1
ATOM 3154 O O . LYS A 1 404 ? 109.179 85.833 87.141 1.00 142.00 406 LYS A O 1
ATOM 3160 N N . PRO A 1 405 ? 110.848 84.555 86.394 1.00 144.47 407 PRO A N 1
ATOM 3161 C CA . PRO A 1 405 ? 111.568 85.722 85.880 1.00 144.47 407 PRO A CA 1
ATOM 3162 C C . PRO A 1 405 ? 110.926 86.261 84.613 1.00 144.47 407 PRO A C 1
ATOM 3163 O O . PRO A 1 405 ? 110.079 85.622 83.987 1.00 144.47 407 PRO A O 1
ATOM 3167 N N . GLY A 1 406 ? 111.344 87.470 84.243 1.00 141.20 408 GLY A N 1
ATOM 3168 C CA . GLY A 1 406 ? 110.773 88.124 83.087 1.00 141.20 408 GLY A CA 1
ATOM 3169 C C . GLY A 1 406 ? 111.364 87.638 81.778 1.00 141.20 408 GLY A C 1
ATOM 3170 O O . GLY A 1 406 ? 112.420 87.012 81.726 1.00 141.20 408 GLY A O 1
ATOM 3171 N N . HIS A 1 407 ? 110.656 87.946 80.696 1.00 139.35 409 HIS A N 1
ATOM 3172 C CA . HIS A 1 407 ? 111.092 87.551 79.367 1.00 139.35 409 HIS A CA 1
ATOM 3173 C C . HIS A 1 407 ? 112.168 88.502 78.863 1.00 139.35 409 HIS A C 1
ATOM 3174 O O . HIS A 1 407 ? 112.103 89.713 79.086 1.00 139.35 409 HIS A O 1
ATOM 3181 N N . PHE A 1 408 ? 113.163 87.941 78.183 1.00 137.88 410 PHE A N 1
ATOM 3182 C CA . PHE A 1 408 ? 114.298 88.697 77.668 1.00 137.88 410 PHE A CA 1
ATOM 3183 C C . PHE A 1 408 ? 114.077 88.968 76.184 1.00 137.88 410 PHE A C 1
ATOM 3184 O O . PHE A 1 408 ? 113.975 88.032 75.386 1.00 137.88 410 PHE A O 1
ATOM 3192 N N . ASN A 1 409 ? 114.008 90.247 75.810 1.00 140.00 411 ASN A N 1
ATOM 3193 C CA . ASN A 1 409 ? 113.764 90.647 74.422 1.00 140.00 411 ASN A CA 1
ATOM 3194 C C . ASN A 1 409 ? 115.095 90.662 73.675 1.00 140.00 411 ASN A C 1
ATOM 3195 O O . ASN A 1 409 ? 115.845 91.641 73.675 1.00 140.00 411 ASN A O 1
ATOM 3200 N N . LYS A 1 410 ? 115.374 89.547 73.002 1.00 140.17 412 LYS A N 1
ATOM 3201 C CA . LYS A 1 410 ? 116.688 89.351 72.402 1.00 140.17 412 LYS A CA 1
ATOM 3202 C C . LYS A 1 410 ? 116.975 90.396 71.333 1.00 140.17 412 LYS A C 1
ATOM 3203 O O . LYS A 1 410 ? 118.089 90.921 71.250 1.00 140.17 412 LYS A O 1
ATOM 3209 N N . GLU A 1 411 ? 115.985 90.704 70.497 1.00 140.81 413 GLU A N 1
ATOM 3210 C CA . GLU A 1 411 ? 116.232 91.601 69.373 1.00 140.81 413 GLU A CA 1
ATOM 3211 C C . GLU A 1 411 ? 116.695 92.965 69.861 1.00 140.81 413 GLU A C 1
ATOM 3212 O O . GLU A 1 411 ? 117.648 93.544 69.324 1.00 140.81 413 GLU A O 1
ATOM 3218 N N . PHE A 1 412 ? 116.022 93.499 70.879 1.00 134.20 414 PHE A N 1
ATOM 3219 C CA . PHE A 1 412 ? 116.393 94.805 71.404 1.00 134.20 414 PHE A CA 1
ATOM 3220 C C . PHE A 1 412 ? 117.809 94.779 71.954 1.00 134.20 414 PHE A C 1
ATOM 3221 O O . PHE A 1 412 ? 118.587 95.717 71.751 1.00 134.20 414 PHE A O 1
ATOM 3229 N N . TYR A 1 413 ? 118.160 93.704 72.657 1.00 139.95 415 TYR A N 1
ATOM 3230 C CA . TYR A 1 413 ? 119.512 93.574 73.186 1.00 139.95 415 TYR A CA 1
ATOM 3231 C C . TYR A 1 413 ? 120.540 93.548 72.065 1.00 139.95 415 TYR A C 1
ATOM 3232 O O . TYR A 1 413 ? 121.590 94.196 72.149 1.00 139.95 415 TYR A O 1
ATOM 3241 N N . ASP A 1 414 ? 120.260 92.788 71.010 1.00 139.37 416 ASP A N 1
ATOM 3242 C CA . ASP A 1 414 ? 121.185 92.728 69.888 1.00 139.37 416 ASP A CA 1
ATOM 3243 C C . ASP A 1 414 ? 121.356 94.103 69.267 1.00 139.37 416 ASP A C 1
ATOM 3244 O O . ASP A 1 414 ? 122.472 94.517 68.938 1.00 139.37 416 ASP A O 1
ATOM 3249 N N . PHE A 1 415 ? 120.252 94.829 69.103 1.00 135.87 417 PHE A N 1
ATOM 3250 C CA . PHE A 1 415 ? 120.344 96.171 68.546 1.00 135.87 417 PHE A CA 1
ATOM 3251 C C . PHE A 1 415 ? 121.197 97.062 69.435 1.00 135.87 417 PHE A C 1
ATOM 3252 O O . PHE A 1 415 ? 122.062 97.800 68.951 1.00 135.87 417 PHE A O 1
ATOM 3260 N N . LEU A 1 416 ? 120.979 96.990 70.748 1.00 135.22 418 LEU A N 1
ATOM 3261 C CA . LEU A 1 416 ? 121.776 97.785 71.674 1.00 135.22 418 LEU A CA 1
ATOM 3262 C C . LEU A 1 416 ? 123.253 97.478 71.507 1.00 135.22 418 LEU A C 1
ATOM 3263 O O . LEU A 1 416 ? 124.093 98.384 71.473 1.00 135.22 418 LEU A O 1
ATOM 3268 N N . LEU A 1 417 ? 123.588 96.195 71.399 1.00 138.30 419 LEU A N 1
ATOM 3269 C CA . LEU A 1 417 ? 124.978 95.817 71.182 1.00 138.30 419 LEU A CA 1
ATOM 3270 C C . LEU A 1 417 ? 125.499 96.407 69.882 1.00 138.30 419 LEU A C 1
ATOM 3271 O O . LEU A 1 417 ? 126.630 96.902 69.817 1.00 138.30 419 LEU A O 1
ATOM 3276 N N . GLU A 1 418 ? 124.680 96.369 68.832 1.00 138.29 420 GLU A N 1
ATOM 3277 C CA . GLU A 1 418 ? 125.112 96.895 67.545 1.00 138.29 420 GLU A CA 1
ATOM 3278 C C . GLU A 1 418 ? 125.452 98.374 67.645 1.00 138.29 420 GLU A C 1
ATOM 3279 O O . GLU A 1 418 ? 126.445 98.831 67.070 1.00 138.29 420 GLU A O 1
ATOM 3285 N N . GLN A 1 419 ? 124.641 99.138 68.375 1.00 137.50 421 GLN A N 1
ATOM 3286 C CA . GLN A 1 419 ? 124.892 100.565 68.510 1.00 137.50 421 GLN A CA 1
ATOM 3287 C C . GLN A 1 419 ? 126.183 100.862 69.258 1.00 137.50 421 GLN A C 1
ATOM 3288 O O . GLN A 1 419 ? 126.635 102.011 69.239 1.00 137.50 421 GLN A O 1
ATOM 3294 N N . GLY A 1 420 ? 126.781 99.871 69.910 1.00 139.57 422 GLY A N 1
ATOM 3295 C CA . GLY A 1 420 ? 128.031 100.059 70.612 1.00 139.57 422 GLY A CA 1
ATOM 3296 C C . GLY A 1 420 ? 127.918 100.191 72.113 1.00 139.57 422 GLY A C 1
ATOM 3297 O O . GLY A 1 420 ? 128.914 100.535 72.759 1.00 139.57 422 GLY A O 1
ATOM 3298 N N . PHE A 1 421 ? 126.747 99.938 72.686 1.00 137.04 423 PHE A N 1
ATOM 3299 C CA . PHE A 1 421 ? 126.593 100.024 74.127 1.00 137.04 423 PHE A CA 1
ATOM 3300 C C . PHE A 1 421 ? 127.141 98.772 74.802 1.00 137.04 423 PHE A C 1
ATOM 3301 O O . PHE A 1 421 ? 127.465 97.771 74.158 1.00 137.04 423 PHE A O 1
ATOM 3309 N N . PHE A 1 422 ? 127.242 98.841 76.127 1.00 138.44 424 PHE A N 1
ATOM 3310 C CA . PHE A 1 422 ? 127.755 97.735 76.926 1.00 138.44 424 PHE A CA 1
ATOM 3311 C C . PHE A 1 422 ? 129.156 97.338 76.484 1.00 138.44 424 PHE A C 1
ATOM 3312 O O . PHE A 1 422 ? 129.585 96.200 76.684 1.00 138.44 424 PHE A O 1
ATOM 3320 N N . SER A 1 423 ? 129.875 98.274 75.875 1.00 151.94 425 SER A N 1
ATOM 3321 C CA . SER A 1 423 ? 131.259 98.033 75.519 1.00 151.94 425 SER A CA 1
ATOM 3322 C C . SER A 1 423 ? 132.089 97.881 76.787 1.00 151.94 425 SER A C 1
ATOM 3323 O O . SER A 1 423 ? 131.603 98.047 77.909 1.00 151.94 425 SER A O 1
ATOM 3326 N N . GLU A 1 424 ? 133.369 97.562 76.607 1.00 156.52 426 GLU A N 1
ATOM 3327 C CA . GLU A 1 424 ? 134.259 97.449 77.752 1.00 156.52 426 GLU A CA 1
ATOM 3328 C C . GLU A 1 424 ? 134.459 98.783 78.455 1.00 156.52 426 GLU A C 1
ATOM 3329 O O . GLU A 1 424 ? 134.970 98.801 79.580 1.00 156.52 426 GLU A O 1
ATOM 3335 N N . GLY A 1 425 ? 134.075 99.889 77.824 1.00 155.38 427 GLY A N 1
ATOM 3336 C CA . GLY A 1 425 ? 134.033 101.151 78.534 1.00 155.38 427 GLY A CA 1
ATOM 3337 C C . GLY A 1 425 ? 133.101 101.079 79.727 1.00 155.38 427 GLY A C 1
ATOM 3338 O O . GLY A 1 425 ? 132.008 100.514 79.664 1.00 155.38 427 GLY A O 1
ATOM 3339 N N . SER A 1 426 ? 133.545 101.667 80.828 1.00 153.53 428 SER A N 1
ATOM 3340 C CA . SER A 1 426 ? 132.870 101.519 82.106 1.00 153.53 428 SER A CA 1
ATOM 3341 C C . SER A 1 426 ? 131.662 102.452 82.177 1.00 153.53 428 SER A C 1
ATOM 3342 O O . SER A 1 426 ? 131.184 102.975 81.167 1.00 153.53 428 SER A O 1
ATOM 3345 N N . GLU A 1 427 ? 131.131 102.620 83.388 1.00 150.72 429 GLU A N 1
ATOM 3346 C CA . GLU A 1 427 ? 130.121 103.631 83.705 1.00 150.72 429 GLU A CA 1
ATOM 3347 C C . GLU A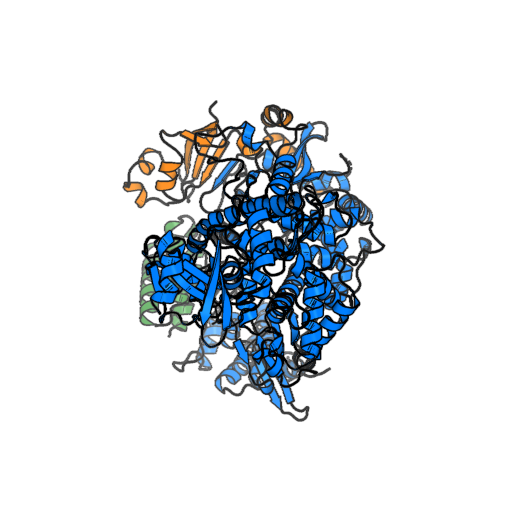 1 427 ? 128.869 103.502 82.841 1.00 150.72 429 GLU A C 1
ATOM 3348 O O . GLU A 1 427 ? 128.193 104.495 82.566 1.00 150.72 429 GLU A O 1
ATOM 3354 N N . LEU A 1 428 ? 128.544 102.286 82.406 1.00 136.02 430 LEU A N 1
ATOM 3355 C CA . LEU A 1 428 ? 127.221 102.015 81.855 1.00 136.02 430 LEU A CA 1
ATOM 3356 C C . LEU A 1 428 ? 127.012 100.518 81.682 1.00 136.02 430 LEU A C 1
ATOM 3357 O O . LEU A 1 428 ? 127.854 99.835 81.093 1.00 136.02 430 LEU A O 1
ATOM 3362 N N . THR A 1 429 ? 125.898 99.998 82.189 1.00 137.00 431 THR A N 1
ATOM 3363 C CA . THR A 1 429 ? 125.609 98.574 82.092 1.00 137.00 431 THR A CA 1
ATOM 3364 C C . THR A 1 429 ? 124.245 98.325 82.718 1.00 137.00 431 THR A C 1
ATOM 3365 O O . THR A 1 429 ? 123.757 99.131 83.513 1.00 137.00 431 THR A O 1
ATOM 3369 N N . LEU A 1 430 ? 123.635 97.202 82.349 1.00 134.74 432 LEU A N 1
ATOM 3370 C CA . LEU A 1 430 ? 122.371 96.806 82.952 1.00 134.74 432 LEU A CA 1
ATOM 3371 C C . LEU A 1 430 ? 122.526 96.664 84.458 1.00 134.74 432 LEU A C 1
ATOM 3372 O O . LEU A 1 430 ? 123.485 96.059 84.942 1.00 134.74 432 LEU A O 1
ATOM 3377 N N . LYS A 1 431 ? 121.573 97.230 85.202 1.00 132.12 433 LYS A N 1
ATOM 3378 C CA . LYS A 1 431 ? 121.602 97.129 86.655 1.00 132.12 433 LYS A CA 1
ATOM 3379 C C . LYS A 1 431 ? 120.214 96.922 87.247 1.00 132.12 433 LYS A C 1
ATOM 3380 O O . LYS A 1 431 ? 120.006 97.227 88.426 1.00 132.12 433 LYS A O 1
ATOM 3386 N N . HIS A 1 432 ? 119.258 96.430 86.467 1.00 129.72 434 HIS A N 1
ATOM 3387 C CA . HIS A 1 432 ? 117.929 96.124 86.975 1.00 129.72 434 HIS A CA 1
ATOM 3388 C C . HIS A 1 432 ? 117.397 94.912 86.234 1.00 129.72 434 HIS A C 1
ATOM 3389 O O . HIS A 1 432 ? 117.462 94.861 85.005 1.00 129.72 434 HIS A O 1
ATOM 3396 N N . PHE A 1 433 ? 116.870 93.944 86.976 1.00 131.31 435 PHE A N 1
ATOM 3397 C CA . PHE A 1 433 ? 116.454 92.683 86.386 1.00 131.31 435 PHE A CA 1
ATOM 3398 C C . PHE A 1 433 ? 115.238 92.168 87.136 1.00 131.31 435 PHE A C 1
ATOM 3399 O O . PHE A 1 433 ? 114.979 92.556 88.276 1.00 131.31 435 PHE A O 1
ATOM 3407 N N . PHE A 1 434 ? 114.491 91.282 86.481 1.00 132.85 436 PHE A N 1
ATOM 3408 C CA . PHE A 1 434 ? 113.316 90.667 87.093 1.00 132.85 436 PHE A CA 1
ATOM 3409 C C . PHE A 1 434 ? 113.760 89.469 87.930 1.00 132.85 436 PHE A C 1
ATOM 3410 O O . PHE A 1 434 ? 113.685 88.310 87.518 1.00 132.85 436 PHE A O 1
ATOM 3418 N N . PHE A 1 435 ? 114.230 89.770 89.137 1.00 136.73 437 PHE A N 1
ATOM 3419 C CA . PHE A 1 435 ? 114.717 88.721 90.021 1.00 136.73 437 PHE A CA 1
ATOM 3420 C C . PHE A 1 435 ? 113.597 87.753 90.372 1.00 136.73 437 PHE A C 1
ATOM 3421 O O . PHE A 1 435 ? 112.436 88.144 90.512 1.00 136.73 437 PHE A O 1
ATOM 3429 N N . ALA A 1 436 ? 113.952 86.482 90.506 1.00 141.28 438 ALA A N 1
ATOM 3430 C CA . ALA A 1 436 ? 113.006 85.450 90.895 1.00 141.28 438 ALA A CA 1
ATOM 3431 C C . ALA A 1 436 ? 113.162 85.128 92.374 1.00 141.28 438 ALA A C 1
ATOM 3432 O O . ALA A 1 436 ? 114.239 85.269 92.956 1.00 141.28 438 ALA A O 1
ATOM 3434 N N . GLN A 1 437 ? 112.065 84.679 92.977 1.00 139.42 439 GLN A N 1
ATOM 3435 C CA . GLN A 1 437 ? 111.994 84.467 94.414 1.00 139.42 439 GLN A CA 1
ATOM 3436 C C . GLN A 1 437 ? 111.540 83.048 94.716 1.00 139.42 439 GLN A C 1
ATOM 3437 O O . GLN A 1 437 ? 110.892 82.395 93.895 1.00 139.42 439 GLN A O 1
ATOM 3443 N N . LYS A 1 438 ? 111.867 82.590 95.924 1.00 140.25 440 LYS A N 1
ATOM 3444 C CA . LYS A 1 438 ? 111.657 81.201 96.308 1.00 140.25 440 LYS A CA 1
ATOM 3445 C C . LYS A 1 438 ? 110.181 80.840 96.279 1.00 140.25 440 LYS A C 1
ATOM 3446 O O . LYS A 1 438 ? 109.330 81.686 95.991 1.00 140.25 440 LYS A O 1
ATOM 3452 N N . GLY A 1 439 ? 109.872 79.576 96.566 1.00 143.20 441 GLY A N 1
ATOM 3453 C CA . GLY A 1 439 ? 108.509 79.096 96.444 1.00 143.20 441 GLY A CA 1
ATOM 3454 C C . GLY A 1 439 ? 107.533 79.744 97.402 1.00 143.20 441 GLY A C 1
ATOM 3455 O O . GLY A 1 439 ? 106.325 79.723 97.146 1.00 143.20 441 GLY A O 1
ATOM 3456 N N . ASP A 1 440 ? 108.019 80.310 98.504 1.00 136.81 442 ASP A N 1
ATOM 3457 C CA . ASP A 1 440 ? 107.153 80.940 99.493 1.00 136.81 442 ASP A CA 1
ATOM 3458 C C . ASP A 1 440 ? 107.760 82.247 99.978 1.00 136.81 442 ASP A C 1
ATOM 3459 O O . ASP A 1 440 ? 107.765 82.540 101.177 1.00 136.81 442 ASP A O 1
ATOM 3464 N N . ALA A 1 441 ? 108.286 83.051 99.056 1.00 130.61 443 ALA A N 1
ATOM 3465 C CA . ALA A 1 441 ? 108.856 84.335 99.437 1.00 130.61 443 ALA A CA 1
ATOM 3466 C C . ALA A 1 441 ? 107.808 85.315 99.936 1.00 130.61 443 ALA A C 1
ATOM 3467 O O . ALA A 1 441 ? 108.174 86.347 100.506 1.00 130.61 443 ALA A O 1
ATOM 3469 N N . ALA A 1 442 ? 106.522 85.028 99.733 1.00 125.18 444 ALA A N 1
ATOM 3470 C CA . ALA A 1 442 ? 105.485 85.932 100.214 1.00 125.18 444 ALA A CA 1
ATOM 3471 C C . ALA A 1 442 ? 105.542 86.072 101.728 1.00 125.18 444 ALA A C 1
ATOM 3472 O O . ALA A 1 442 ? 105.608 87.185 102.259 1.00 125.18 444 ALA A O 1
ATOM 3474 N N . VAL A 1 443 ? 105.534 84.946 102.441 1.00 122.15 445 VAL A N 1
ATOM 3475 C CA . VAL A 1 443 ? 105.486 85.001 103.898 1.00 122.15 445 VAL A CA 1
ATOM 3476 C C . VAL A 1 443 ? 106.803 85.517 104.459 1.00 122.15 445 VAL A C 1
ATOM 3477 O O . VAL A 1 443 ? 106.816 86.343 105.377 1.00 122.15 445 VAL A O 1
ATOM 3481 N N . LYS A 1 444 ? 107.929 85.046 103.923 1.00 121.50 446 LYS A N 1
ATOM 3482 C CA . LYS A 1 444 ? 109.220 85.479 104.443 1.00 121.50 446 LYS A CA 1
ATOM 3483 C C . LYS A 1 444 ? 109.438 86.970 104.252 1.00 121.50 446 LYS A C 1
ATOM 3484 O O . LYS A 1 444 ? 110.232 87.566 104.985 1.00 121.50 446 LYS A O 1
ATOM 3490 N N . ASP A 1 445 ? 108.774 87.581 103.272 1.00 122.62 447 ASP A N 1
ATOM 3491 C CA . ASP A 1 445 ? 108.804 89.034 103.159 1.00 122.62 447 ASP A CA 1
ATOM 3492 C C . ASP A 1 445 ? 107.920 89.688 104.211 1.00 122.62 447 ASP A C 1
ATOM 3493 O O . ASP A 1 445 ? 108.289 90.718 104.785 1.00 122.62 447 ASP A O 1
ATOM 3498 N N . PHE A 1 446 ? 106.750 89.106 104.477 1.00 113.63 448 PHE A N 1
ATOM 3499 C CA . PHE A 1 446 ? 105.895 89.616 105.539 1.00 113.63 448 PHE A CA 1
ATOM 3500 C C . PHE A 1 446 ? 106.594 89.580 106.887 1.00 113.63 448 PHE A C 1
ATOM 3501 O O . PHE A 1 446 ? 106.220 90.334 107.789 1.00 113.63 448 PHE A O 1
ATOM 3509 N N . ASP A 1 447 ? 107.600 88.721 107.042 1.00 115.81 449 ASP A N 1
ATOM 3510 C CA . ASP A 1 447 ? 108.377 88.692 108.272 1.00 115.81 449 ASP A CA 1
ATOM 3511 C C . ASP A 1 447 ? 109.124 89.992 108.507 1.00 115.81 449 ASP A C 1
ATOM 3512 O O . ASP A 1 447 ? 109.550 90.255 109.636 1.00 115.81 449 ASP A O 1
ATOM 3517 N N . TYR A 1 448 ? 109.298 90.812 107.474 1.00 112.72 450 TYR A N 1
ATOM 3518 C CA . TYR A 1 448 ? 110.034 92.053 107.647 1.00 112.72 450 TYR A CA 1
ATOM 3519 C C . TYR A 1 448 ? 109.300 93.049 108.529 1.00 112.72 450 TYR A C 1
ATOM 3520 O O . TYR A 1 448 ? 109.899 94.055 108.918 1.00 112.72 450 TYR A O 1
ATOM 3529 N N . TYR A 1 449 ? 108.029 92.804 108.852 1.00 106.96 451 TYR A N 1
ATOM 3530 C CA . TYR A 1 449 ? 107.305 93.714 109.728 1.00 106.96 451 TYR A CA 1
ATOM 3531 C C . TYR A 1 449 ? 107.808 93.667 111.159 1.00 106.96 451 TYR A C 1
ATOM 3532 O O . TYR A 1 449 ? 107.396 94.504 111.966 1.00 106.96 451 TYR A O 1
ATOM 3541 N N . ARG A 1 450 ? 108.688 92.725 111.494 1.00 108.04 452 ARG A N 1
ATOM 3542 C CA . ARG A 1 450 ? 109.238 92.685 112.840 1.00 108.04 452 ARG A CA 1
ATOM 3543 C C . ARG A 1 450 ? 109.997 93.957 113.177 1.00 108.04 452 ARG A C 1
ATOM 3544 O O . ARG A 1 450 ? 110.248 94.220 114.356 1.00 108.04 452 ARG A O 1
ATOM 3552 N N . TYR A 1 451 ? 110.378 94.746 112.175 1.00 101.65 453 TYR A N 1
ATOM 3553 C CA . TYR A 1 451 ? 110.983 96.041 112.440 1.00 101.65 453 TYR A CA 1
ATOM 3554 C C . TYR A 1 451 ? 110.000 97.041 113.026 1.00 101.65 453 TYR A C 1
ATOM 3555 O O . TYR A 1 451 ? 110.427 98.102 113.488 1.00 101.65 453 TYR A O 1
ATOM 3564 N N . ASN A 1 452 ? 108.703 96.735 113.016 1.00 99.57 454 ASN A N 1
ATOM 3565 C CA . ASN A 1 452 ? 107.678 97.660 113.494 1.00 99.57 454 ASN A CA 1
ATOM 3566 C C . ASN A 1 452 ? 107.574 97.581 115.016 1.00 99.57 454 ASN A C 1
ATOM 3567 O O . ASN A 1 452 ? 106.563 97.174 115.589 1.00 99.57 454 ASN A O 1
ATOM 3572 N N . ARG A 1 453 ? 108.649 97.988 115.673 1.00 97.32 455 ARG A N 1
ATOM 3573 C CA . ARG A 1 453 ? 108.647 97.960 117.128 1.00 97.32 455 ARG A CA 1
ATOM 3574 C C . ARG A 1 453 ? 107.839 99.133 117.676 1.00 97.32 455 ARG A C 1
ATOM 3575 O O . ARG A 1 453 ? 107.832 100.211 117.079 1.00 97.32 455 ARG A O 1
ATOM 3583 N N . PRO A 1 454 ? 107.151 98.957 118.802 1.00 92.22 456 PRO A N 1
ATOM 3584 C CA . PRO A 1 454 ? 106.422 100.084 119.391 1.00 92.22 456 PRO A CA 1
ATOM 3585 C C . PRO A 1 454 ? 107.364 101.232 119.707 1.00 92.22 456 PRO A C 1
ATOM 3586 O O . PRO A 1 454 ? 108.464 101.030 120.221 1.00 92.22 456 PRO A O 1
ATOM 3590 N N . THR A 1 455 ? 106.921 102.444 119.397 1.00 88.28 457 THR A N 1
ATOM 3591 C CA . THR A 1 455 ? 107.669 103.651 119.699 1.00 88.28 457 THR A CA 1
ATOM 3592 C C . THR A 1 455 ? 106.747 104.663 120.352 1.00 88.28 457 THR A C 1
ATOM 3593 O O . THR A 1 455 ? 105.624 104.883 119.888 1.00 88.28 457 THR A O 1
ATOM 3597 N N . VAL A 1 456 ? 107.228 105.277 121.424 1.00 86.49 458 VAL A N 1
ATOM 3598 C CA . VAL A 1 456 ? 106.459 106.241 122.195 1.00 86.49 458 VAL A CA 1
ATOM 3599 C C . VAL A 1 456 ? 107.101 107.598 121.956 1.00 86.49 458 VAL A C 1
ATOM 3600 O O . VAL A 1 456 ? 108.227 107.854 122.396 1.00 86.49 458 VAL A O 1
ATOM 3604 N N . LEU A 1 457 ? 106.393 108.462 121.242 1.00 86.84 459 LEU A N 1
ATOM 3605 C CA . LEU A 1 457 ? 106.860 109.818 121.001 1.00 86.84 459 LEU A CA 1
ATOM 3606 C C . LEU A 1 457 ? 106.438 110.731 122.146 1.00 86.84 459 LEU A C 1
ATOM 3607 O O . LEU A 1 457 ? 105.313 110.644 122.642 1.00 86.84 459 LEU A O 1
ATOM 3612 N N . ASP A 1 458 ? 107.358 111.591 122.589 1.00 87.82 460 ASP A N 1
ATOM 3613 C CA . ASP A 1 458 ? 107.125 112.365 123.804 1.00 87.82 460 ASP A CA 1
ATOM 3614 C C . ASP A 1 458 ? 106.001 113.358 123.575 1.00 87.82 460 ASP A C 1
ATOM 3615 O O . ASP A 1 458 ? 106.103 114.242 122.721 1.00 87.82 460 ASP A O 1
ATOM 3620 N N . ILE A 1 459 ? 104.939 113.224 124.364 1.00 89.95 461 ILE A N 1
ATOM 3621 C CA . ILE A 1 459 ? 103.687 113.890 124.041 1.00 89.95 461 ILE A CA 1
ATOM 3622 C C . ILE A 1 459 ? 103.828 115.398 124.153 1.00 89.95 461 ILE A C 1
ATOM 3623 O O . ILE A 1 459 ? 103.240 116.145 123.366 1.00 89.95 461 ILE A O 1
ATOM 3628 N N . CYS A 1 460 ? 104.592 115.880 125.131 1.00 94.67 462 CYS A N 1
ATOM 3629 C CA . CYS A 1 460 ? 104.701 117.322 125.319 1.00 94.67 462 CYS A CA 1
ATOM 3630 C C . CYS A 1 460 ? 105.312 117.991 124.095 1.00 94.67 462 CYS A C 1
ATOM 3631 O O . CYS A 1 460 ? 104.835 119.034 123.639 1.00 94.67 462 CYS A O 1
ATOM 3634 N N . GLN A 1 461 ? 106.372 117.405 123.550 1.00 90.26 463 GLN A N 1
ATOM 3635 C CA . GLN A 1 461 ? 107.049 117.985 122.401 1.00 90.26 463 GLN A CA 1
ATOM 3636 C C . GLN A 1 461 ? 106.390 117.613 121.087 1.00 90.26 463 GLN A C 1
ATOM 3637 O O . GLN A 1 461 ? 106.758 118.167 120.051 1.00 90.26 463 GLN A O 1
ATOM 3643 N N . ALA A 1 462 ? 105.436 116.691 121.099 1.00 87.57 464 ALA A N 1
ATOM 3644 C CA . ALA A 1 462 ? 104.770 116.282 119.874 1.00 87.57 464 ALA A CA 1
ATOM 3645 C C . ALA A 1 462 ? 103.404 116.922 119.695 1.00 87.57 464 ALA A C 1
ATOM 3646 O O . ALA A 1 462 ? 102.892 116.947 118.575 1.00 87.57 464 ALA A O 1
ATOM 3648 N N . ARG A 1 463 ? 102.794 117.428 120.763 1.00 91.10 465 ARG A N 1
ATOM 3649 C CA . ARG A 1 463 ? 101.579 118.215 120.598 1.00 91.10 465 ARG A CA 1
ATOM 3650 C C . ARG A 1 463 ? 101.860 119.470 119.786 1.00 91.10 465 ARG A C 1
ATOM 3651 O O . ARG A 1 463 ? 101.100 119.819 118.874 1.00 91.10 465 ARG A O 1
ATOM 3659 N N . VAL A 1 464 ? 102.968 120.147 120.080 1.00 89.89 466 VAL A N 1
ATOM 3660 C CA . VAL A 1 464 ? 103.340 121.322 119.305 1.00 89.89 466 VAL A CA 1
ATOM 3661 C C . VAL A 1 464 ? 103.574 120.947 117.852 1.00 89.89 466 VAL A C 1
ATOM 3662 O O . VAL A 1 464 ? 103.161 121.665 116.937 1.00 89.89 466 VAL A O 1
ATOM 3666 N N . VAL A 1 465 ? 104.262 119.836 117.613 1.00 84.06 467 VAL A N 1
ATOM 3667 C CA . VAL A 1 465 ? 104.553 119.457 116.238 1.00 84.06 467 VAL A CA 1
ATOM 3668 C C . VAL A 1 465 ? 103.274 119.092 115.507 1.00 84.06 467 VAL A C 1
ATOM 3669 O O . VAL A 1 465 ? 103.134 119.357 114.312 1.00 84.06 467 VAL A O 1
ATOM 3673 N N . TYR A 1 466 ? 102.329 118.462 116.195 1.00 86.07 468 TYR A N 1
ATOM 3674 C CA . TYR A 1 466 ? 101.043 118.195 115.569 1.00 86.07 468 TYR A CA 1
ATOM 3675 C C . TYR A 1 466 ? 100.358 119.495 115.183 1.00 86.07 468 TYR A C 1
ATOM 3676 O O . TYR A 1 466 ? 99.825 119.625 114.074 1.00 86.07 468 TYR A O 1
ATOM 3685 N N . GLN A 1 467 ? 100.391 120.484 116.074 1.00 88.87 469 GLN A N 1
ATOM 3686 C CA . GLN A 1 467 ? 99.806 121.776 115.741 1.00 88.87 469 GLN A CA 1
ATOM 3687 C C . GLN A 1 467 ? 100.472 122.381 114.515 1.00 88.87 469 GLN A C 1
ATOM 3688 O O . GLN A 1 467 ? 99.791 122.878 113.613 1.00 88.87 469 GLN A O 1
ATOM 3694 N N . ILE A 1 468 ? 101.803 122.349 114.460 1.00 88.01 470 ILE A N 1
ATOM 3695 C CA . ILE A 1 468 ? 102.507 122.962 113.336 1.00 88.01 470 ILE A CA 1
ATOM 3696 C C . ILE A 1 468 ? 102.170 122.240 112.042 1.00 88.01 470 ILE A C 1
ATOM 3697 O O . ILE A 1 468 ? 101.772 122.860 111.051 1.00 88.01 470 ILE A O 1
ATOM 3702 N N . VAL A 1 469 ? 102.313 120.916 112.030 1.00 85.45 471 VAL A N 1
ATOM 3703 C CA . VAL A 1 469 ? 102.080 120.176 110.798 1.00 85.45 471 VAL A CA 1
ATOM 3704 C C . VAL A 1 469 ? 100.651 120.365 110.335 1.00 85.45 471 VAL A C 1
ATOM 3705 O O . VAL A 1 469 ? 100.375 120.344 109.133 1.00 85.45 471 VAL A O 1
ATOM 3709 N N . GLN A 1 470 ? 99.717 120.555 111.264 1.00 89.92 472 GLN A N 1
ATOM 3710 C CA . GLN A 1 470 ? 98.353 120.834 110.839 1.00 89.92 472 GLN A CA 1
ATOM 3711 C C . GLN A 1 470 ? 98.283 122.095 109.994 1.00 89.92 472 GLN A C 1
ATOM 3712 O O . GLN A 1 470 ? 97.410 122.212 109.130 1.00 89.92 472 GLN A O 1
ATOM 3718 N N . ARG A 1 471 ? 99.186 123.049 110.221 1.00 93.53 473 ARG A N 1
ATOM 3719 C CA . ARG A 1 471 ? 99.168 124.274 109.430 1.00 93.53 473 ARG A CA 1
ATOM 3720 C C . ARG A 1 471 ? 99.527 123.999 107.978 1.00 93.53 473 ARG A C 1
ATOM 3721 O O . ARG A 1 471 ? 98.979 124.629 107.068 1.00 93.53 473 ARG A O 1
ATOM 3729 N N . TYR A 1 472 ? 100.435 123.056 107.736 1.00 88.52 474 TYR A N 1
ATOM 3730 C CA . TYR A 1 472 ? 100.801 122.725 106.368 1.00 88.52 474 TYR A CA 1
ATOM 3731 C C . TYR A 1 472 ? 99.627 122.181 105.573 1.00 88.52 474 TYR A C 1
ATOM 3732 O O . TYR A 1 472 ? 99.714 122.118 104.343 1.00 88.52 474 TYR A O 1
ATOM 3741 N N . PHE A 1 473 ? 98.543 121.781 106.238 1.00 92.20 475 PHE A N 1
ATOM 3742 C CA . PHE A 1 473 ? 97.391 121.176 105.583 1.00 92.20 475 PHE A CA 1
ATOM 3743 C C . PHE A 1 473 ? 96.115 121.984 105.762 1.00 92.20 475 PHE A C 1
ATOM 3744 O O . PHE A 1 473 ? 95.021 121.433 105.606 1.00 92.20 475 PHE A O 1
ATOM 3752 N N . ASP A 1 474 ? 96.218 123.266 106.094 1.00 97.83 476 ASP A N 1
ATOM 3753 C CA . ASP A 1 474 ? 95.034 124.102 106.212 1.00 97.83 476 ASP A CA 1
ATOM 3754 C C . ASP A 1 474 ? 94.564 124.654 104.876 1.00 97.83 476 ASP A C 1
ATOM 3755 O O . ASP A 1 474 ? 93.437 125.150 104.794 1.00 97.83 476 ASP A O 1
ATOM 3760 N N . ILE A 1 475 ? 95.395 124.587 103.835 1.00 94.13 477 ILE A N 1
ATOM 3761 C CA . ILE A 1 475 ? 95.036 125.194 102.559 1.00 94.13 477 ILE A CA 1
ATOM 3762 C C . ILE A 1 475 ? 93.893 124.435 101.902 1.00 94.13 477 ILE A C 1
ATOM 3763 O O . ILE A 1 475 ? 93.008 125.034 101.281 1.00 94.13 477 ILE A O 1
ATOM 3768 N N . TYR A 1 476 ? 93.889 123.116 102.026 1.00 93.79 478 TYR A N 1
ATOM 3769 C CA . TYR A 1 476 ? 93.004 122.283 101.234 1.00 93.79 478 TYR A CA 1
ATOM 3770 C C . TYR A 1 476 ? 91.605 122.258 101.840 1.00 93.79 478 TYR A C 1
ATOM 3771 O O . TYR A 1 476 ? 91.333 122.877 102.870 1.00 93.79 478 TYR A O 1
ATOM 3780 N N . GLU A 1 477 ? 90.698 121.540 101.179 1.00 96.41 479 GLU A N 1
ATOM 3781 C CA . GLU A 1 477 ? 89.322 121.398 101.630 1.00 96.41 479 GLU A CA 1
ATOM 3782 C C . GLU A 1 477 ? 88.905 119.938 101.563 1.00 96.41 479 GLU A C 1
ATOM 3783 O O . GLU A 1 477 ? 89.338 119.196 100.680 1.00 96.41 479 GLU A O 1
ATOM 3789 N N . GLY A 1 478 ? 88.049 119.538 102.496 1.00 98.80 480 GLY A N 1
ATOM 3790 C CA . GLY A 1 478 ? 87.610 118.159 102.612 1.00 98.80 480 GLY A CA 1
ATOM 3791 C C . GLY A 1 478 ? 86.101 118.074 102.729 1.00 98.80 480 GLY A C 1
ATOM 3792 O O . GLY A 1 478 ? 85.360 118.797 102.071 1.00 98.80 480 GLY A O 1
ATOM 3793 N N . GLY A 1 479 ? 85.651 117.167 103.583 1.00 102.48 481 GLY A N 1
ATOM 3794 C CA . GLY A 1 479 ? 84.239 116.949 103.802 1.00 102.48 481 GLY A CA 1
ATOM 3795 C C . GLY A 1 479 ? 83.761 115.643 103.192 1.00 102.48 481 GLY A C 1
ATOM 3796 O O . GLY A 1 479 ? 84.462 114.982 102.426 1.00 102.48 481 GLY A O 1
ATOM 3797 N N . CYS A 1 480 ? 82.540 115.263 103.552 1.00 111.18 482 CYS A N 1
ATOM 3798 C CA . CYS A 1 480 ? 81.937 114.059 103.006 1.00 111.18 482 CYS A CA 1
ATOM 3799 C C . CYS A 1 480 ? 81.241 114.360 101.684 1.00 111.18 482 CYS A C 1
ATOM 3800 O O . CYS A 1 480 ? 80.862 115.496 101.394 1.00 111.18 482 CYS A O 1
ATOM 3803 N N . ILE A 1 481 ? 81.070 113.315 100.882 1.00 110.24 483 ILE A N 1
ATOM 3804 C CA . ILE A 1 481 ? 80.423 113.424 99.582 1.00 110.24 483 ILE A CA 1
ATOM 3805 C C . ILE A 1 481 ? 79.512 112.225 99.388 1.00 110.24 483 ILE A C 1
ATOM 3806 O O . ILE A 1 481 ? 79.874 111.095 99.728 1.00 110.24 483 ILE A O 1
ATOM 3811 N N . THR A 1 482 ? 78.331 112.471 98.831 1.00 120.32 484 THR A N 1
ATOM 3812 C CA . THR A 1 482 ? 77.400 111.386 98.570 1.00 120.32 484 THR A CA 1
ATOM 3813 C C . THR A 1 482 ? 78.015 110.398 97.590 1.00 120.32 484 THR A C 1
ATOM 3814 O O . THR A 1 482 ? 78.904 110.738 96.806 1.00 120.32 484 THR A O 1
ATOM 3818 N N . ALA A 1 483 ? 77.532 109.156 97.647 1.00 126.30 485 ALA A N 1
ATOM 3819 C CA . ALA A 1 483 ? 78.128 108.091 96.850 1.00 126.30 485 ALA A CA 1
ATOM 3820 C C . ALA A 1 483 ? 78.234 108.480 95.383 1.00 126.30 485 ALA A C 1
ATOM 3821 O O . ALA A 1 483 ? 79.251 108.218 94.733 1.00 126.30 485 ALA A O 1
ATOM 3823 N N . LYS A 1 484 ? 77.198 109.123 94.845 1.00 129.55 486 LYS A N 1
ATOM 3824 C CA . LYS A 1 484 ? 77.182 109.432 93.422 1.00 129.55 486 LYS A CA 1
ATOM 3825 C C . LYS A 1 484 ? 78.352 110.308 93.005 1.00 129.55 486 LYS A C 1
ATOM 3826 O O . LYS A 1 484 ? 78.711 110.320 91.823 1.00 129.55 486 LYS A O 1
ATOM 3832 N N . GLU A 1 485 ? 78.958 111.034 93.938 1.00 124.30 487 GLU A N 1
ATOM 3833 C CA . GLU A 1 485 ? 80.004 111.990 93.608 1.00 124.30 487 GLU A CA 1
ATOM 3834 C C . GLU A 1 485 ? 81.406 111.399 93.659 1.00 124.30 487 GLU A C 1
ATOM 3835 O O . GLU A 1 485 ? 82.364 112.096 93.311 1.00 124.30 487 GLU A O 1
ATOM 3841 N N . VAL A 1 486 ? 81.555 110.149 94.075 1.00 118.27 488 VAL A N 1
ATOM 3842 C CA . VAL A 1 486 ? 82.877 109.549 94.203 1.00 118.27 488 VAL A CA 1
ATOM 3843 C C . VAL A 1 486 ? 83.366 109.115 92.830 1.00 118.27 488 VAL A C 1
ATOM 3844 O O . VAL A 1 486 ? 82.666 108.399 92.106 1.00 118.27 488 VAL A O 1
ATOM 3848 N N . VAL A 1 487 ? 84.568 109.549 92.467 1.00 122.10 489 VAL A N 1
ATOM 3849 C CA . VAL A 1 487 ? 85.199 109.088 91.235 1.00 122.10 489 VAL A CA 1
ATOM 3850 C C . VAL A 1 487 ? 85.792 107.711 91.487 1.00 122.10 489 VAL A C 1
ATOM 3851 O O . VAL A 1 487 ? 86.573 107.519 92.425 1.00 122.10 489 VAL A O 1
ATOM 3855 N N . VAL A 1 488 ? 85.423 106.746 90.651 1.00 136.06 490 VAL A N 1
ATOM 3856 C CA . VAL A 1 488 ? 85.761 105.347 90.871 1.00 136.06 490 VAL A CA 1
ATOM 3857 C C . VAL A 1 488 ? 86.532 104.827 89.668 1.00 136.06 490 VAL A C 1
ATOM 3858 O O . VAL A 1 488 ? 86.096 104.995 88.524 1.00 136.06 490 VAL A O 1
ATOM 3862 N N . THR A 1 489 ? 87.678 104.200 89.929 1.00 137.30 491 THR A N 1
ATOM 3863 C CA . THR A 1 489 ? 88.409 103.466 88.900 1.00 137.30 491 THR A CA 1
ATOM 3864 C C . THR A 1 489 ? 87.809 102.066 88.836 1.00 137.30 491 THR A C 1
ATOM 3865 O O . THR A 1 489 ? 88.373 101.081 89.320 1.00 137.30 491 THR A O 1
ATOM 3869 N N . ASN A 1 490 ? 86.630 101.986 88.221 1.00 146.86 492 ASN A N 1
ATOM 3870 C CA . ASN A 1 490 ? 85.878 100.739 88.164 1.00 146.86 492 ASN A CA 1
ATOM 3871 C C . ASN A 1 490 ? 86.742 99.630 87.586 1.00 146.86 492 ASN A C 1
ATOM 3872 O O . ASN A 1 490 ? 87.799 99.896 87.005 1.00 146.86 492 ASN A O 1
ATOM 3877 N N . LEU A 1 491 ? 86.311 98.383 87.753 1.00 147.73 493 LEU A N 1
ATOM 3878 C CA . LEU A 1 491 ? 87.093 97.234 87.308 1.00 147.73 493 LEU A CA 1
ATOM 3879 C C . LEU A 1 491 ? 88.450 97.210 88.005 1.00 147.73 493 LEU A C 1
ATOM 3880 O O . LEU A 1 491 ? 89.464 96.823 87.422 1.00 147.73 493 LEU A O 1
ATOM 3885 N N . ASN A 1 492 ? 88.474 97.641 89.263 1.00 142.37 494 ASN A N 1
ATOM 3886 C CA . ASN A 1 492 ? 89.695 97.531 90.045 1.00 142.37 494 ASN A CA 1
ATOM 3887 C C . ASN A 1 492 ? 90.143 96.078 90.071 1.00 142.37 494 ASN A C 1
ATOM 3888 O O . ASN A 1 492 ? 89.346 95.172 90.334 1.00 142.37 494 ASN A O 1
ATOM 3893 N N . LYS A 1 493 ? 91.428 95.859 89.799 1.00 144.55 495 LYS A N 1
ATOM 3894 C CA . LYS A 1 493 ? 91.920 94.522 89.495 1.00 144.55 495 LYS A CA 1
ATOM 3895 C C . LYS A 1 493 ? 91.745 93.536 90.643 1.00 144.55 495 LYS A C 1
ATOM 3896 O O . LYS A 1 493 ? 92.041 92.350 90.461 1.00 144.55 495 LYS A O 1
ATOM 3902 N N . SER A 1 494 ? 91.282 93.978 91.810 1.00 143.79 496 SER A N 1
ATOM 3903 C CA . SER A 1 494 ? 91.113 93.064 92.929 1.00 143.79 496 SER A CA 1
ATOM 3904 C C . SER A 1 494 ? 90.082 93.632 93.889 1.00 143.79 496 SER A C 1
ATOM 3905 O O . SER A 1 494 ? 89.723 94.810 93.821 1.00 143.79 496 SER A O 1
ATOM 3908 N N . ALA A 1 495 ? 89.603 92.763 94.784 1.00 142.24 497 ALA A N 1
ATOM 3909 C CA . ALA A 1 495 ? 88.639 93.167 95.799 1.00 142.24 497 ALA A CA 1
ATOM 3910 C C . ALA A 1 495 ? 88.918 92.533 97.157 1.00 142.24 497 ALA A C 1
ATOM 3911 O O . ALA A 1 495 ? 88.072 92.636 98.054 1.00 142.24 497 ALA A O 1
ATOM 3913 N N . GLY A 1 496 ? 90.066 91.893 97.342 1.00 137.26 498 GLY A N 1
ATOM 3914 C CA . GLY A 1 496 ? 90.369 91.208 98.579 1.00 137.26 498 GLY A CA 1
ATOM 3915 C C . GLY A 1 496 ? 89.951 89.748 98.547 1.00 137.26 498 GLY A C 1
ATOM 3916 O O . GLY A 1 496 ? 89.136 89.318 97.733 1.00 137.26 498 GLY A O 1
ATOM 3917 N N . TYR A 1 497 ? 90.529 88.974 99.465 1.00 132.92 499 TYR A N 1
ATOM 3918 C CA . TYR A 1 497 ? 90.278 87.534 99.471 1.00 132.92 499 TYR A CA 1
ATOM 3919 C C . TYR A 1 497 ? 88.800 87.192 99.560 1.00 132.92 499 TYR A C 1
ATOM 3920 O O . TYR A 1 497 ? 88.342 86.324 98.796 1.00 132.92 499 TYR A O 1
ATOM 3929 N N . PRO A 1 498 ? 88.007 87.798 100.444 1.00 135.54 500 PRO A N 1
ATOM 3930 C CA . PRO A 1 498 ? 86.611 87.356 100.577 1.00 135.54 500 PRO A CA 1
ATOM 3931 C C . PRO A 1 498 ? 85.819 87.460 99.290 1.00 135.54 500 PRO A C 1
ATOM 3932 O O . PRO A 1 498 ? 84.948 86.618 99.040 1.00 135.54 500 PRO A O 1
ATOM 3936 N N . LEU A 1 499 ? 86.104 88.459 98.454 1.00 143.43 501 LEU A N 1
ATOM 3937 C CA . LEU A 1 499 ? 85.261 88.782 97.314 1.00 143.43 501 LEU A CA 1
ATOM 3938 C C . LEU A 1 499 ? 85.931 88.567 95.966 1.00 143.43 501 LEU A C 1
ATOM 3939 O O . LEU A 1 499 ? 85.241 88.615 94.943 1.00 143.43 501 LEU A O 1
ATOM 3944 N N . ASN A 1 500 ? 87.243 88.334 95.926 1.00 144.40 502 ASN A N 1
ATOM 3945 C CA . ASN A 1 500 ? 87.923 88.206 94.644 1.00 144.40 502 ASN A CA 1
ATOM 3946 C C . ASN A 1 500 ? 87.504 86.961 93.876 1.00 144.40 502 ASN A C 1
ATOM 3947 O O . ASN A 1 500 ? 87.781 86.878 92.675 1.00 144.40 502 ASN A O 1
ATOM 3952 N N . LYS A 1 501 ? 86.861 85.993 94.529 1.00 146.75 503 LYS A N 1
ATOM 3953 C CA . LYS A 1 501 ? 86.430 84.794 93.819 1.00 146.75 503 LYS A CA 1
ATOM 3954 C C . LYS A 1 501 ? 85.347 85.120 92.800 1.00 146.75 503 LYS A C 1
ATOM 3955 O O . LYS A 1 501 ? 85.397 84.664 91.652 1.00 146.75 503 LYS A O 1
ATOM 3961 N N . PHE A 1 502 ? 84.356 85.917 93.202 1.00 157.78 504 PHE A N 1
ATOM 3962 C CA . PHE A 1 502 ? 83.194 86.127 92.347 1.00 157.78 504 PHE A CA 1
ATOM 3963 C C . PHE A 1 502 ? 83.534 86.995 91.142 1.00 157.78 504 PHE A C 1
ATOM 3964 O O . PHE A 1 502 ? 83.170 86.661 90.009 1.00 157.78 504 PHE A O 1
ATOM 3972 N N . GLY A 1 503 ? 84.228 88.104 91.357 1.00 153.58 505 GLY A N 1
ATOM 3973 C CA . GLY A 1 503 ? 84.571 88.982 90.257 1.00 153.58 505 GLY A CA 1
ATOM 3974 C C . GLY A 1 503 ? 85.252 90.237 90.757 1.00 153.58 505 GLY A C 1
ATOM 3975 O O . GLY A 1 503 ? 85.488 90.417 91.956 1.00 153.58 505 GLY A O 1
ATOM 3976 N N . LYS A 1 504 ? 85.556 91.112 89.802 1.00 150.62 506 LYS A N 1
ATOM 3977 C CA . LYS A 1 504 ? 86.245 92.354 90.109 1.00 150.62 506 LYS A CA 1
ATOM 3978 C C . LYS A 1 504 ? 85.317 93.321 90.839 1.00 150.62 506 LYS A C 1
ATOM 3979 O O . LYS A 1 504 ? 84.113 93.094 90.983 1.00 150.62 506 LYS A O 1
ATOM 3985 N N . ALA A 1 505 ? 85.907 94.422 91.302 1.00 148.88 507 ALA A N 1
ATOM 3986 C CA . ALA A 1 505 ? 85.189 95.343 92.174 1.00 148.88 507 ALA A CA 1
ATOM 3987 C C . ALA A 1 505 ? 83.984 95.960 91.468 1.00 148.88 507 ALA A C 1
ATOM 3988 O O . ALA A 1 505 ? 82.950 96.217 92.099 1.00 148.88 507 ALA A O 1
ATOM 3990 N N . GLY A 1 506 ? 84.099 96.214 90.163 1.00 153.38 508 GLY A N 1
ATOM 3991 C CA . GLY A 1 506 ? 82.965 96.755 89.428 1.00 153.38 508 GLY A CA 1
ATOM 3992 C C . GLY A 1 506 ? 81.688 95.990 89.699 1.00 153.38 508 GLY A C 1
ATOM 3993 O O . GLY A 1 506 ? 80.697 96.559 90.166 1.00 153.38 508 GLY A O 1
ATOM 3994 N N . LEU A 1 507 ? 81.713 94.675 89.471 1.00 158.41 509 LEU A N 1
ATOM 3995 C CA . LEU A 1 507 ? 80.549 93.843 89.748 1.00 158.41 509 LEU A CA 1
ATOM 3996 C C . LEU A 1 507 ? 79.822 94.320 90.996 1.00 158.41 509 LEU A C 1
ATOM 3997 O O . LEU A 1 507 ? 78.599 94.479 90.995 1.00 158.41 509 LEU A O 1
ATOM 4002 N N . TYR A 1 508 ? 80.570 94.592 92.067 1.00 150.99 510 TYR A N 1
ATOM 4003 C CA . TYR A 1 508 ? 79.944 95.088 93.287 1.00 150.99 510 TYR A CA 1
ATOM 4004 C C . TYR A 1 508 ? 79.492 96.541 93.158 1.00 150.99 510 TYR A C 1
ATOM 4005 O O . TYR A 1 508 ? 78.406 96.888 93.636 1.00 150.99 510 TYR A O 1
ATOM 4014 N N . TYR A 1 509 ? 80.291 97.407 92.524 1.00 147.25 511 TYR A N 1
ATOM 4015 C CA . TYR A 1 509 ? 79.868 98.802 92.388 1.00 147.25 511 TYR A CA 1
ATOM 4016 C C . TYR A 1 509 ? 78.508 98.912 91.708 1.00 147.25 511 TYR A C 1
ATOM 4017 O O . TYR A 1 509 ? 77.595 99.562 92.230 1.00 147.25 511 TYR A O 1
ATOM 4026 N N . GLU A 1 510 ? 78.348 98.286 90.542 1.00 155.84 512 GLU A N 1
ATOM 4027 C CA . GLU A 1 510 ? 77.022 98.307 89.922 1.00 155.84 512 GLU A CA 1
ATOM 4028 C C . GLU A 1 510 ? 76.042 97.387 90.638 1.00 155.84 512 GLU A C 1
ATOM 4029 O O . GLU A 1 510 ? 74.827 97.549 90.484 1.00 155.84 512 GLU A O 1
ATOM 4035 N N . SER A 1 511 ? 76.531 96.424 91.420 1.00 154.98 513 SER A N 1
ATOM 4036 C CA . SER A 1 511 ? 75.622 95.622 92.229 1.00 154.98 513 SER A CA 1
ATOM 4037 C C . SER A 1 511 ? 74.941 96.476 93.290 1.00 154.98 513 SER A C 1
ATOM 4038 O O . SER A 1 511 ? 73.734 96.347 93.525 1.00 154.98 513 SER A O 1
ATOM 4041 N N . LEU A 1 512 ? 75.699 97.358 93.935 1.00 144.81 514 LEU A N 1
ATOM 4042 C CA . LEU A 1 512 ? 75.191 98.179 95.024 1.00 144.81 514 LEU A CA 1
ATOM 4043 C C . LEU A 1 512 ? 74.745 99.528 94.476 1.00 144.81 514 LEU A C 1
ATOM 4044 O O . LEU A 1 512 ? 75.569 100.304 93.982 1.00 144.81 514 LEU A O 1
ATOM 4049 N N . SER A 1 513 ? 73.448 99.808 94.562 1.00 139.22 515 SER A N 1
ATOM 4050 C CA . SER A 1 513 ? 72.959 101.113 94.150 1.00 139.22 515 SER A CA 1
ATOM 4051 C C . SER A 1 513 ? 73.368 102.168 95.171 1.00 139.22 515 SER A C 1
ATOM 4052 O O . SER A 1 513 ? 73.602 101.873 96.346 1.00 139.22 515 SER A O 1
ATOM 4055 N N . TYR A 1 514 ? 73.450 103.415 94.707 1.00 133.77 516 TYR A N 1
ATOM 4056 C CA . TYR A 1 514 ? 74.093 104.461 95.495 1.00 133.77 516 TYR A CA 1
ATOM 4057 C C . TYR A 1 514 ? 73.454 104.604 96.868 1.00 133.77 516 TYR A C 1
ATOM 4058 O O . TYR A 1 514 ? 74.142 104.902 97.852 1.00 133.77 516 TYR A O 1
ATOM 4067 N N . GLU A 1 515 ? 72.141 104.399 96.961 1.00 138.87 517 GLU A N 1
ATOM 4068 C CA . GLU A 1 515 ? 71.481 104.525 98.254 1.00 138.87 517 GLU A CA 1
ATOM 4069 C C . GLU A 1 515 ? 72.057 103.537 99.258 1.00 138.87 517 GLU A C 1
ATOM 4070 O O . GLU A 1 515 ? 72.291 103.884 100.421 1.00 138.87 517 GLU A O 1
ATOM 4076 N N . GLU A 1 516 ? 72.285 102.296 98.830 1.00 137.53 518 GLU A N 1
ATOM 4077 C CA . GLU A 1 516 ? 72.864 101.309 99.733 1.00 137.53 518 GLU A CA 1
ATOM 4078 C C . GLU A 1 516 ? 74.276 101.701 100.136 1.00 137.53 518 GLU A C 1
ATOM 4079 O O . GLU A 1 516 ? 74.681 101.490 101.284 1.00 137.53 518 GLU A O 1
ATOM 4085 N N . GLN A 1 517 ? 75.049 102.264 99.207 1.00 133.74 519 GLN A N 1
ATOM 4086 C CA . GLN A 1 517 ? 76.386 102.722 99.565 1.00 133.74 519 GLN A CA 1
ATOM 4087 C C . GLN A 1 517 ? 76.320 103.807 100.628 1.00 133.74 519 GLN A C 1
ATOM 4088 O O . GLN A 1 517 ? 77.101 103.798 101.586 1.00 133.74 519 GLN A O 1
ATOM 4094 N N . ASP A 1 518 ? 75.390 104.750 100.483 1.00 131.44 520 ASP A N 1
ATOM 4095 C CA . ASP A 1 518 ? 75.249 105.786 101.498 1.00 131.44 520 ASP A CA 1
ATOM 4096 C C . ASP A 1 518 ? 74.836 105.190 102.835 1.00 131.44 520 ASP A C 1
ATOM 4097 O O . ASP A 1 518 ? 75.328 105.607 103.890 1.00 131.44 520 ASP A O 1
ATOM 4102 N N . GLU A 1 519 ? 73.918 104.226 102.814 1.00 132.32 521 GLU A N 1
ATOM 4103 C CA . GLU A 1 519 ? 73.506 103.587 104.058 1.00 132.32 521 GLU A CA 1
ATOM 4104 C C . GLU A 1 519 ? 74.686 102.901 104.728 1.00 132.32 521 GLU A C 1
ATOM 4105 O O . GLU A 1 519 ? 74.867 103.002 105.947 1.00 132.32 521 GLU A O 1
ATOM 4111 N N . LEU A 1 520 ? 75.504 102.203 103.944 1.00 126.13 522 LEU A N 1
ATOM 4112 C CA . LEU A 1 520 ? 76.672 101.534 104.498 1.00 126.13 522 LEU A CA 1
ATOM 4113 C C . LEU A 1 520 ? 77.651 102.541 105.080 1.00 126.13 522 LEU A C 1
ATOM 4114 O O . LEU A 1 520 ? 78.254 102.300 106.129 1.00 126.13 522 LEU A O 1
ATOM 4119 N N . TYR A 1 521 ? 77.833 103.673 104.405 1.00 116.24 523 TYR A N 1
ATOM 4120 C CA . TYR A 1 521 ? 78.718 104.703 104.933 1.00 116.24 523 TYR A CA 1
ATOM 4121 C C . TYR A 1 521 ? 78.207 105.228 106.266 1.00 116.24 523 TYR A C 1
ATOM 4122 O O . TYR A 1 521 ? 78.966 105.349 107.236 1.00 116.24 523 TYR A O 1
ATOM 4131 N N . ALA A 1 522 ? 76.913 105.539 106.335 1.00 119.11 524 ALA A N 1
ATOM 4132 C CA . ALA A 1 522 ? 76.344 106.017 107.590 1.00 119.11 524 ALA A CA 1
ATOM 4133 C C . ALA A 1 522 ? 76.529 104.984 108.689 1.00 119.11 524 ALA A C 1
ATOM 4134 O O . ALA A 1 522 ? 76.836 105.330 109.834 1.00 119.11 524 ALA A O 1
ATOM 4136 N N . TYR A 1 523 ? 76.346 103.708 108.356 1.00 119.76 525 TYR A N 1
ATOM 4137 C CA . TYR A 1 523 ? 76.635 102.648 109.313 1.00 119.76 525 TYR A CA 1
ATOM 4138 C C . TYR A 1 523 ? 78.077 102.733 109.792 1.00 119.76 525 TYR A C 1
ATOM 4139 O O . TYR A 1 523 ? 78.346 102.708 110.997 1.00 119.76 525 TYR A O 1
ATOM 4148 N N . THR A 1 524 ? 79.018 102.856 108.859 1.00 111.82 526 THR A N 1
ATOM 4149 C CA . THR A 1 524 ? 80.423 102.932 109.239 1.00 111.82 526 THR A CA 1
ATOM 4150 C C . THR A 1 524 ? 80.696 104.126 110.136 1.00 111.82 526 THR A C 1
ATOM 4151 O O . THR A 1 524 ? 81.633 104.098 110.938 1.00 111.82 526 THR A O 1
ATOM 4155 N N . LYS A 1 525 ? 79.904 105.171 110.022 1.00 112.52 527 LYS A N 1
ATOM 4156 C CA . LYS A 1 525 ? 80.058 106.289 110.949 1.00 112.52 527 LYS A CA 1
ATOM 4157 C C . LYS A 1 525 ? 79.544 105.976 112.337 1.00 112.52 527 LYS A C 1
ATOM 4158 O O . LYS A 1 525 ? 79.461 106.893 113.157 1.00 112.52 527 LYS A O 1
ATOM 4164 N N . ARG A 1 526 ? 79.181 104.729 112.631 1.00 113.65 528 ARG A N 1
ATOM 4165 C CA . ARG A 1 526 ? 78.687 104.351 113.947 1.00 113.65 528 ARG A CA 1
ATOM 4166 C C . ARG A 1 526 ? 79.301 103.078 114.501 1.00 113.65 528 ARG A C 1
ATOM 4167 O O . ARG A 1 526 ? 79.177 102.839 115.706 1.00 113.65 528 ARG A O 1
ATOM 4175 N N . ASN A 1 527 ? 79.943 102.254 113.680 1.00 116.07 529 ASN A N 1
ATOM 4176 C CA . ASN A 1 527 ? 80.422 100.952 114.108 1.00 116.07 529 ASN A CA 1
ATOM 4177 C C . ASN A 1 527 ? 81.836 100.751 113.586 1.00 116.07 529 ASN A C 1
ATOM 4178 O O . ASN A 1 527 ? 82.469 101.679 113.078 1.00 116.07 529 ASN A O 1
ATOM 4183 N N . ILE A 1 528 ? 82.336 99.527 113.727 1.00 109.55 530 ILE A N 1
ATOM 4184 C CA . ILE A 1 528 ? 83.632 99.128 113.194 1.00 109.55 530 ILE A CA 1
ATOM 4185 C C . ILE A 1 528 ? 83.436 97.849 112.399 1.00 109.55 530 ILE A C 1
ATOM 4186 O O . ILE A 1 528 ? 82.747 96.930 112.856 1.00 109.55 530 ILE A O 1
ATOM 4191 N N . LEU A 1 529 ? 84.037 97.792 111.215 1.00 120.92 531 LEU A N 1
ATOM 4192 C CA . LEU A 1 529 ? 83.841 96.690 110.275 1.00 120.92 531 LEU A CA 1
ATOM 4193 C C . LEU A 1 529 ? 85.190 96.233 109.736 1.00 120.92 531 LEU A C 1
ATOM 4194 O O . LEU A 1 529 ? 85.594 96.629 108.637 1.00 120.92 531 LEU A O 1
ATOM 4199 N N . PRO A 1 530 ? 85.906 95.388 110.471 1.00 117.11 532 PRO A N 1
ATOM 4200 C CA . PRO A 1 530 ? 87.225 94.953 110.009 1.00 117.11 532 PRO A CA 1
ATOM 4201 C C . PRO A 1 530 ? 87.116 94.030 108.809 1.00 117.11 532 PRO A C 1
ATOM 4202 O O . PRO A 1 530 ? 86.088 93.396 108.569 1.00 117.11 532 PRO A O 1
ATOM 4206 N N . THR A 1 531 ? 88.206 93.958 108.049 1.00 121.98 533 THR A N 1
ATOM 4207 C CA . THR A 1 531 ? 88.238 93.132 106.851 1.00 121.98 533 THR A CA 1
ATOM 4208 C C . THR A 1 531 ? 89.652 92.629 106.617 1.00 121.98 533 THR A C 1
ATOM 4209 O O . THR A 1 531 ? 90.628 93.218 107.084 1.00 121.98 533 THR A O 1
ATOM 4213 N N . MET A 1 532 ? 89.750 91.533 105.871 1.00 123.53 534 MET A N 1
ATOM 4214 C CA . MET A 1 532 ? 91.046 90.983 105.515 1.00 123.53 534 MET A CA 1
ATOM 4215 C C . MET A 1 532 ? 91.752 91.920 104.543 1.00 123.53 534 MET A C 1
ATOM 4216 O O . MET A 1 532 ? 91.219 92.950 104.129 1.00 123.53 534 MET A O 1
ATOM 4221 N N . THR A 1 533 ? 92.978 91.559 104.178 1.00 118.91 535 THR A N 1
ATOM 4222 C CA . THR A 1 533 ? 93.694 92.234 103.101 1.00 118.91 535 THR A CA 1
ATOM 4223 C C . THR A 1 533 ? 94.631 91.212 102.482 1.00 118.91 535 THR A C 1
ATOM 4224 O O . THR A 1 533 ? 95.696 90.937 103.036 1.00 118.91 535 THR A O 1
ATOM 4228 N N . GLN A 1 534 ? 94.254 90.675 101.331 1.00 124.21 536 GLN A N 1
ATOM 4229 C CA . GLN A 1 534 ? 94.985 89.562 100.739 1.00 124.21 536 GLN A CA 1
ATOM 4230 C C . GLN A 1 534 ? 96.351 90.043 100.285 1.00 124.21 536 GLN A C 1
ATOM 4231 O O . GLN A 1 534 ? 96.495 90.620 99.207 1.00 124.21 536 GLN A O 1
ATOM 4237 N N . LEU A 1 535 ? 97.368 89.796 101.100 1.00 120.60 537 LEU A N 1
ATOM 4238 C CA . LEU A 1 535 ? 98.728 90.098 100.690 1.00 120.60 537 LEU A CA 1
ATOM 4239 C C . LEU A 1 535 ? 99.102 89.229 99.500 1.00 120.60 537 LEU A C 1
ATOM 4240 O O . LEU A 1 535 ? 98.685 88.073 99.404 1.00 120.60 537 LEU A O 1
ATOM 4245 N N . ASN A 1 536 ? 99.886 89.791 98.584 1.00 127.71 538 ASN A N 1
ATOM 4246 C CA . ASN A 1 536 ? 100.214 89.093 97.351 1.00 127.71 538 ASN A CA 1
ATOM 4247 C C . ASN A 1 536 ? 101.484 89.674 96.749 1.00 127.71 538 ASN A C 1
ATOM 4248 O O . ASN A 1 536 ? 101.911 90.780 97.086 1.00 127.71 538 ASN A O 1
ATOM 4253 N N . LEU A 1 537 ? 102.075 88.905 95.841 1.00 130.16 539 LEU A N 1
ATOM 4254 C CA . LEU A 1 537 ? 103.363 89.224 95.252 1.00 130.16 539 LEU A CA 1
ATOM 4255 C C . LEU A 1 537 ? 103.187 90.134 94.038 1.00 130.16 539 LEU A C 1
ATOM 4256 O O . LEU A 1 537 ? 102.084 90.318 93.520 1.00 130.16 539 LEU A O 1
ATOM 4261 N N . LYS A 1 538 ? 104.298 90.707 93.576 1.00 132.38 540 LYS A N 1
ATOM 4262 C CA . LYS A 1 538 ? 104.266 91.746 92.552 1.00 132.38 540 LYS A CA 1
ATOM 4263 C C . LYS A 1 538 ? 105.364 91.505 91.526 1.00 132.38 540 LYS A C 1
ATOM 4264 O O . LYS A 1 538 ? 106.551 91.619 91.848 1.00 132.38 540 LYS A O 1
ATOM 4270 N N . TYR A 1 539 ? 104.970 91.181 90.294 1.00 138.58 541 TYR A N 1
ATOM 4271 C CA . TYR A 1 539 ? 105.904 91.183 89.174 1.00 138.58 541 TYR A CA 1
ATOM 4272 C C . TYR A 1 539 ? 106.394 92.602 88.936 1.00 138.58 541 TYR A C 1
ATOM 4273 O O . TYR A 1 539 ? 105.597 93.480 88.597 1.00 138.58 541 TYR A O 1
ATOM 4282 N N . ALA A 1 540 ? 107.689 92.848 89.098 1.00 131.37 542 ALA A N 1
ATOM 4283 C CA . ALA A 1 540 ? 108.204 94.189 88.854 1.00 131.37 542 ALA A CA 1
ATOM 4284 C C . ALA A 1 540 ? 109.723 94.206 88.794 1.00 131.37 542 ALA A C 1
ATOM 4285 O O . ALA A 1 540 ? 110.391 93.633 89.659 1.00 131.37 542 ALA A O 1
ATOM 4287 N N . ILE A 1 541 ? 110.276 94.869 87.783 1.00 128.50 543 ILE A N 1
ATOM 4288 C CA . ILE A 1 541 ? 111.717 95.052 87.701 1.00 128.50 543 ILE A CA 1
ATOM 4289 C C . ILE A 1 541 ? 112.189 95.668 89.006 1.00 128.50 543 ILE A C 1
ATOM 4290 O O . ILE A 1 541 ? 111.450 96.411 89.656 1.00 128.50 543 ILE A O 1
ATOM 4295 N N . SER A 1 542 ? 113.416 95.354 89.405 1.00 129.56 544 SER A N 1
ATOM 4296 C CA . SER A 1 542 ? 113.984 95.928 90.611 1.00 129.56 544 SER A CA 1
ATOM 4297 C C . SER A 1 542 ? 115.497 95.854 90.521 1.00 129.56 544 SER A C 1
ATOM 4298 O O . SER A 1 542 ? 116.050 95.010 89.814 1.00 129.56 544 SER A O 1
ATOM 4301 N N . GLY A 1 543 ? 116.160 96.748 91.239 1.00 129.78 545 GLY A N 1
ATOM 4302 C CA . GLY A 1 543 ? 117.603 96.772 91.267 1.00 129.78 545 GLY A CA 1
ATOM 4303 C C . GLY A 1 543 ? 118.235 95.953 92.363 1.00 129.78 545 GLY A C 1
ATOM 4304 O O . GLY A 1 543 ? 119.462 95.960 92.494 1.00 129.78 545 GLY A O 1
ATOM 4305 N N . LYS A 1 544 ? 117.441 95.242 93.162 1.00 134.71 546 LYS A N 1
ATOM 4306 C CA . LYS A 1 544 ? 117.971 94.498 94.294 1.00 134.71 546 LYS A CA 1
ATOM 4307 C C . LYS A 1 544 ? 117.127 93.253 94.525 1.00 134.71 546 LYS A C 1
ATOM 4308 O O . LYS A 1 544 ? 115.950 93.194 94.159 1.00 134.71 546 LYS A O 1
ATOM 4314 N N . GLU A 1 545 ? 117.748 92.261 95.163 1.00 140.66 547 GLU A N 1
ATOM 4315 C CA . GLU A 1 545 ? 117.166 90.928 95.252 1.00 140.66 547 GLU A CA 1
ATOM 4316 C C . GLU A 1 545 ? 115.872 90.895 96.050 1.00 140.66 547 GLU A C 1
ATOM 4317 O O . GLU A 1 545 ? 115.098 89.945 95.901 1.00 140.66 547 GLU A O 1
ATOM 4323 N N . ARG A 1 546 ? 115.622 91.892 96.892 1.00 133.28 548 ARG A N 1
ATOM 4324 C CA . ARG A 1 546 ? 114.494 91.815 97.808 1.00 133.28 548 ARG A CA 1
ATOM 4325 C C . ARG A 1 546 ? 113.192 91.628 97.042 1.00 133.28 548 ARG A C 1
ATOM 4326 O O . ARG A 1 546 ? 112.974 92.238 95.994 1.00 133.28 548 ARG A O 1
ATOM 4334 N N . ALA A 1 547 ? 112.327 90.768 97.572 1.00 133.65 549 ALA A N 1
ATOM 4335 C CA . ALA A 1 547 ? 111.007 90.589 96.997 1.00 133.65 549 ALA A CA 1
ATOM 4336 C C . ALA A 1 547 ? 110.135 91.804 97.298 1.00 133.65 549 ALA A C 1
ATOM 4337 O O . ALA A 1 547 ? 110.459 92.646 98.138 1.00 133.65 549 ALA A O 1
ATOM 4339 N N . ARG A 1 548 ? 109.016 91.894 96.590 1.00 129.28 550 ARG A N 1
ATOM 4340 C CA . ARG A 1 548 ? 108.063 92.975 96.780 1.00 129.28 550 ARG A CA 1
ATOM 4341 C C . ARG A 1 548 ? 106.661 92.400 96.852 1.00 129.28 550 ARG A C 1
ATOM 4342 O O . ARG A 1 548 ? 106.314 91.494 96.090 1.00 129.28 550 ARG A O 1
ATOM 4350 N N . THR A 1 549 ? 105.856 92.939 97.761 1.00 125.34 551 THR A N 1
ATOM 4351 C CA . THR A 1 549 ? 104.480 92.499 97.912 1.00 125.34 551 THR A CA 1
ATOM 4352 C C . THR A 1 549 ? 103.615 93.709 98.215 1.00 125.34 551 THR A C 1
ATOM 4353 O O . THR A 1 549 ? 104.102 94.746 98.668 1.00 125.34 551 THR A O 1
ATOM 4357 N N . VAL A 1 550 ? 102.319 93.568 97.952 1.00 125.28 552 VAL A N 1
ATOM 4358 C CA . VAL A 1 550 ? 101.378 94.665 98.107 1.00 125.28 552 VAL A CA 1
ATOM 4359 C C . VAL A 1 550 ? 100.130 94.154 98.807 1.00 125.28 552 VAL A C 1
ATOM 4360 O O . VAL A 1 550 ? 99.765 92.982 98.706 1.00 125.28 552 VAL A O 1
ATOM 4364 N N . GLY A 1 551 ? 99.460 95.065 99.506 1.00 120.46 553 GLY A N 1
ATOM 4365 C CA . GLY A 1 551 ? 98.334 94.702 100.341 1.00 120.46 553 GLY A CA 1
ATOM 4366 C C . GLY A 1 551 ? 97.085 94.322 99.575 1.00 120.46 553 GLY A C 1
ATOM 4367 O O . GLY A 1 551 ? 96.644 93.172 99.629 1.00 120.46 553 GLY A O 1
ATOM 4368 N N . GLY A 1 552 ? 96.508 95.274 98.854 1.00 121.48 554 GLY A N 1
ATOM 4369 C CA . GLY A 1 552 ? 95.255 95.031 98.171 1.00 121.48 554 GLY A CA 1
ATOM 4370 C C . GLY A 1 552 ? 94.090 94.929 99.130 1.00 121.48 554 GLY A C 1
ATOM 4371 O O . GLY A 1 552 ? 93.485 93.865 99.275 1.00 121.48 554 GLY A O 1
ATOM 4372 N N . VAL A 1 553 ? 93.763 96.040 99.789 1.00 120.65 555 VAL A N 1
ATOM 4373 C CA . VAL A 1 553 ? 92.700 96.027 100.781 1.00 120.65 555 VAL A CA 1
ATOM 4374 C C . VAL A 1 553 ? 91.385 95.612 100.136 1.00 120.65 555 VAL A C 1
ATOM 4375 O O . VAL A 1 553 ? 91.163 95.803 98.935 1.00 120.65 555 VAL A O 1
ATOM 4379 N N . SER A 1 554 ? 90.496 95.048 100.947 1.00 128.81 556 SER A N 1
ATOM 4380 C CA . SER A 1 554 ? 89.237 94.538 100.435 1.00 128.81 556 SER A CA 1
ATOM 4381 C C . SER A 1 554 ? 88.373 95.676 99.904 1.00 128.81 556 SER A C 1
ATOM 4382 O O . SER A 1 554 ? 88.706 96.857 100.018 1.00 128.81 556 SER A O 1
ATOM 4385 N N . LEU A 1 555 ? 87.239 95.298 99.313 1.00 135.63 557 LEU A N 1
ATOM 4386 C CA . LEU A 1 555 ? 86.398 96.271 98.625 1.00 135.63 557 LEU A CA 1
ATOM 4387 C C . LEU A 1 555 ? 85.732 97.232 99.601 1.00 135.63 557 LEU A C 1
ATOM 4388 O O . LEU A 1 555 ? 85.768 98.452 99.406 1.00 135.63 557 LEU A O 1
ATOM 4393 N N . LEU A 1 556 ? 85.116 96.704 100.659 1.00 128.19 558 LEU A N 1
ATOM 4394 C CA . LEU A 1 556 ? 84.308 97.553 101.527 1.00 128.19 558 LEU A CA 1
ATOM 4395 C C . LEU A 1 556 ? 85.121 98.683 102.132 1.00 128.19 558 LEU A C 1
ATOM 4396 O O . LEU A 1 556 ? 84.606 99.792 102.298 1.00 128.19 558 LEU A O 1
ATOM 4401 N N . SER A 1 557 ? 86.381 98.432 102.475 1.00 120.16 559 SER A N 1
ATOM 4402 C CA . SER A 1 557 ? 87.194 99.496 103.045 1.00 120.16 559 SER A CA 1
ATOM 4403 C C . SER A 1 557 ? 87.362 100.641 102.057 1.00 120.16 559 SER A C 1
ATOM 4404 O O . SER A 1 557 ? 87.084 101.801 102.380 1.00 120.16 559 SER A O 1
ATOM 4407 N N . THR A 1 558 ? 87.799 100.333 100.836 1.00 119.69 560 THR A N 1
ATOM 4408 C CA . THR A 1 558 ? 88.046 101.391 99.866 1.00 119.69 560 THR A CA 1
ATOM 4409 C C . THR A 1 558 ? 86.769 102.149 99.544 1.00 119.69 560 THR A C 1
ATOM 4410 O O . THR A 1 558 ? 86.782 103.379 99.438 1.00 119.69 560 THR A O 1
ATOM 4414 N N . MET A 1 559 ? 85.654 101.438 99.389 1.00 125.39 561 MET A N 1
ATOM 4415 C CA . MET A 1 559 ? 84.405 102.108 99.048 1.00 125.39 561 MET A CA 1
ATOM 4416 C C . MET A 1 559 ? 84.079 103.198 100.056 1.00 125.39 561 MET A C 1
ATOM 4417 O O . MET A 1 559 ? 83.807 104.343 99.683 1.00 125.39 561 MET A O 1
ATOM 4422 N N . THR A 1 560 ? 84.097 102.862 101.341 1.00 116.85 562 THR A N 1
ATOM 4423 C CA . THR A 1 560 ? 83.817 103.873 102.349 1.00 116.85 562 THR A CA 1
ATOM 4424 C C . THR A 1 560 ? 85.014 104.784 102.578 1.00 116.85 562 THR A C 1
ATOM 4425 O O . THR A 1 560 ? 84.848 105.999 102.725 1.00 116.85 562 THR A O 1
ATOM 4429 N N . THR A 1 561 ? 86.225 104.229 102.598 1.00 110.86 563 THR A N 1
ATOM 4430 C CA . THR A 1 561 ? 87.389 105.051 102.906 1.00 110.86 563 THR A CA 1
ATOM 4431 C C . THR A 1 561 ? 87.507 106.213 101.934 1.00 110.86 563 THR A C 1
ATOM 4432 O O . THR A 1 561 ? 87.661 107.367 102.345 1.00 110.86 563 THR A O 1
ATOM 4436 N N . ARG A 1 562 ? 87.420 105.935 100.634 1.00 114.04 564 ARG A N 1
ATOM 4437 C CA . ARG A 1 562 ? 87.521 107.019 99.667 1.00 114.04 564 ARG A CA 1
ATOM 4438 C C . ARG A 1 562 ? 86.374 108.001 99.842 1.00 114.04 564 ARG A C 1
ATOM 4439 O O . ARG A 1 562 ? 86.570 109.217 99.757 1.00 114.04 564 ARG A O 1
ATOM 4447 N N . GLN A 1 563 ? 85.177 107.497 100.125 1.00 111.54 565 GLN A N 1
ATOM 4448 C CA . GLN A 1 563 ? 84.032 108.376 100.300 1.00 111.54 565 GLN A CA 1
ATOM 4449 C C . GLN A 1 563 ? 84.198 109.314 101.480 1.00 111.54 565 GLN A C 1
ATOM 4450 O O . GLN A 1 563 ? 83.433 110.274 101.594 1.00 111.54 565 GLN A O 1
ATOM 4456 N N . TYR A 1 564 ? 85.156 109.054 102.364 1.00 107.99 566 TYR A N 1
ATOM 4457 C CA . TYR A 1 564 ? 85.409 109.926 103.502 1.00 107.99 566 TYR A CA 1
ATOM 4458 C C . TYR A 1 564 ? 86.556 110.896 103.251 1.00 107.99 566 TYR A C 1
ATOM 4459 O O . TYR A 1 564 ? 86.554 112.006 103.792 1.00 107.99 566 TYR A O 1
ATOM 4468 N N . HIS A 1 565 ? 87.537 110.507 102.441 1.00 102.08 567 HIS A N 1
ATOM 4469 C CA . HIS A 1 565 ? 88.708 111.332 102.198 1.00 102.08 567 HIS A CA 1
ATOM 4470 C C . HIS A 1 565 ? 88.759 111.933 100.804 1.00 102.08 567 HIS A C 1
ATOM 4471 O O . HIS A 1 565 ? 89.577 112.828 100.570 1.00 102.08 567 HIS A O 1
ATOM 4478 N N . GLN A 1 566 ? 87.908 111.484 99.881 1.00 104.25 568 GLN A N 1
ATOM 4479 C CA . GLN A 1 566 ? 88.097 111.837 98.479 1.00 104.25 568 GLN A CA 1
ATOM 4480 C C . GLN A 1 566 ? 88.259 113.338 98.309 1.00 104.25 568 GLN A C 1
ATOM 4481 O O . GLN A 1 566 ? 89.217 113.801 97.683 1.00 104.25 568 GLN A O 1
ATOM 4487 N N . LYS A 1 567 ? 87.347 114.120 98.883 1.00 100.08 569 LYS A N 1
ATOM 4488 C CA . LYS A 1 567 ? 87.426 115.561 98.692 1.00 100.08 569 LYS A CA 1
ATOM 4489 C C . LYS A 1 567 ? 88.770 116.098 99.151 1.00 100.08 569 LYS A C 1
ATOM 4490 O O . LYS A 1 567 ? 89.396 116.899 98.450 1.00 100.08 569 LYS A O 1
ATOM 4496 N N . HIS A 1 568 ? 89.240 115.664 100.316 1.00 95.02 570 HIS A N 1
ATOM 4497 C CA . HIS A 1 568 ? 90.514 116.169 100.809 1.00 95.02 570 HIS A CA 1
ATOM 4498 C C . HIS A 1 568 ? 91.651 115.778 99.877 1.00 95.02 570 HIS A C 1
ATOM 4499 O O . HIS A 1 568 ? 92.498 116.607 99.528 1.00 95.02 570 HIS A O 1
ATOM 4506 N N . LEU A 1 569 ? 91.680 114.521 99.447 1.00 97.21 571 LEU A N 1
ATOM 4507 C CA . LEU A 1 569 ? 92.765 114.088 98.577 1.00 97.21 571 LEU A CA 1
ATOM 4508 C C . LEU A 1 569 ? 92.720 114.821 97.244 1.00 97.21 571 LEU A C 1
ATOM 4509 O O . LEU A 1 569 ? 93.757 115.242 96.720 1.00 97.21 571 LEU A O 1
ATOM 4514 N N . LYS A 1 570 ? 91.526 114.989 96.679 1.00 98.85 572 LYS A N 1
ATOM 4515 C CA . LYS A 1 570 ? 91.421 115.726 95.428 1.00 98.85 572 LYS A CA 1
ATOM 4516 C C . LYS A 1 570 ? 91.900 117.160 95.602 1.00 98.85 572 LYS A C 1
ATOM 4517 O O . LYS A 1 570 ? 92.626 117.687 94.753 1.00 98.85 572 LYS A O 1
ATOM 4523 N N . SER A 1 571 ? 91.518 117.807 96.702 1.00 94.52 573 SER A N 1
ATOM 4524 C CA . SER A 1 571 ? 92.051 119.135 96.970 1.00 94.52 573 SER A CA 1
ATOM 4525 C C . SER A 1 571 ? 93.564 119.104 97.068 1.00 94.52 573 SER A C 1
ATOM 4526 O O . SER A 1 571 ? 94.228 120.088 96.731 1.00 94.52 573 SER A O 1
ATOM 4529 N N . ILE A 1 572 ? 94.126 117.993 97.536 1.00 95.55 574 ILE A N 1
ATOM 4530 C CA . ILE A 1 572 ? 95.577 117.900 97.647 1.00 95.55 574 ILE A CA 1
ATOM 4531 C C . ILE A 1 572 ? 96.218 117.825 96.267 1.00 95.55 574 ILE A C 1
ATOM 4532 O O . ILE A 1 572 ? 97.227 118.486 95.999 1.00 95.55 574 ILE A O 1
ATOM 4537 N N . VAL A 1 573 ? 95.661 117.005 95.375 1.00 98.62 575 VAL A N 1
ATOM 4538 C CA . VAL A 1 573 ? 96.287 116.841 94.066 1.00 98.62 575 VAL A CA 1
ATOM 4539 C C . VAL A 1 573 ? 96.115 118.101 93.229 1.00 98.62 575 VAL A C 1
ATOM 4540 O O . VAL A 1 573 ? 97.049 118.543 92.553 1.00 98.62 575 VAL A O 1
ATOM 4544 N N . ASN A 1 574 ? 94.927 118.704 93.263 1.00 100.35 576 ASN A N 1
ATOM 4545 C CA . ASN A 1 574 ? 94.655 119.845 92.401 1.00 100.35 576 ASN A CA 1
ATOM 4546 C C . ASN A 1 574 ? 95.484 121.065 92.764 1.00 100.35 576 ASN A C 1
ATOM 4547 O O . ASN A 1 574 ? 95.870 121.821 91.869 1.00 100.35 576 ASN A O 1
ATOM 4552 N N . THR A 1 575 ? 95.765 121.280 94.043 1.00 95.81 577 THR A N 1
ATOM 4553 C CA . THR A 1 575 ? 96.534 122.445 94.446 1.00 95.81 577 THR A CA 1
ATOM 4554 C C . THR A 1 575 ? 97.952 122.371 93.900 1.00 95.81 577 THR A C 1
ATOM 4555 O O . THR A 1 575 ? 98.548 121.297 93.795 1.00 95.81 577 THR A O 1
ATOM 4559 N N . ARG A 1 576 ? 98.491 123.534 93.549 1.00 101.07 578 ARG A N 1
ATOM 4560 C CA . ARG A 1 576 ? 99.842 123.651 93.027 1.00 101.07 578 ARG A CA 1
ATOM 4561 C C . ARG A 1 576 ? 100.577 124.749 93.774 1.00 101.07 578 ARG A C 1
ATOM 4562 O O . ARG A 1 576 ? 99.977 125.730 94.220 1.00 101.07 578 ARG A O 1
ATOM 4570 N N . GLY A 1 577 ? 101.888 124.576 93.904 1.00 101.03 579 GLY A N 1
ATOM 4571 C CA . GLY A 1 577 ? 102.713 125.511 94.630 1.00 101.03 579 GLY A CA 1
ATOM 4572 C C . GLY A 1 577 ? 102.811 125.246 96.115 1.00 101.03 579 GLY A C 1
ATOM 4573 O O . GLY A 1 577 ? 103.596 125.918 96.796 1.00 101.03 579 GLY A O 1
ATOM 4574 N N . ALA A 1 578 ? 102.055 124.287 96.638 1.00 95.88 580 ALA A N 1
ATOM 4575 C CA . ALA A 1 578 ? 102.115 123.970 98.053 1.00 95.88 580 ALA A CA 1
ATOM 4576 C C . ALA A 1 578 ? 103.444 123.294 98.375 1.00 95.88 580 ALA A C 1
ATOM 4577 O O . ALA A 1 578 ? 104.339 123.184 97.534 1.00 95.88 580 ALA A O 1
ATOM 4579 N N . SER A 1 579 ? 103.588 122.858 99.626 1.00 93.95 581 SER A N 1
ATOM 4580 C CA . SER A 1 579 ? 104.786 122.132 100.025 1.00 93.95 581 SER A CA 1
ATOM 4581 C C . SER A 1 579 ? 104.657 120.632 99.806 1.00 93.95 581 SER A C 1
ATOM 4582 O O . SER A 1 579 ? 105.637 119.909 100.001 1.00 93.95 581 SER A O 1
ATOM 4585 N N . VAL A 1 580 ? 103.481 120.153 99.413 1.00 92.71 582 VAL A N 1
ATOM 4586 C CA . VAL A 1 580 ? 103.268 118.759 99.043 1.00 92.71 582 VAL A CA 1
ATOM 4587 C C . VAL A 1 580 ? 102.923 118.713 97.563 1.00 92.71 582 VAL A C 1
ATOM 4588 O O . VAL A 1 580 ? 101.989 119.388 97.117 1.00 92.71 582 VAL A O 1
ATOM 4592 N N . VAL A 1 581 ? 103.659 117.905 96.805 1.00 93.88 583 VAL A N 1
ATOM 4593 C CA . VAL A 1 581 ? 103.641 117.997 95.350 1.00 93.88 583 VAL A CA 1
ATOM 4594 C C . VAL A 1 581 ? 103.142 116.706 94.725 1.00 93.88 583 VAL A C 1
ATOM 4595 O O . VAL A 1 581 ? 103.616 116.302 93.660 1.00 93.88 583 VAL A O 1
ATOM 4599 N N . ILE A 1 582 ? 102.193 116.042 95.378 1.00 94.92 584 ILE A N 1
ATOM 4600 C CA . ILE A 1 582 ? 101.689 114.775 94.855 1.00 94.92 584 ILE A CA 1
ATOM 4601 C C . ILE A 1 582 ? 101.065 114.972 93.479 1.00 94.92 584 ILE A C 1
ATOM 4602 O O . ILE A 1 582 ? 101.344 114.221 92.538 1.00 94.92 584 ILE A O 1
ATOM 4607 N N . GLY A 1 583 ? 100.220 115.981 93.336 1.00 99.89 585 GLY A N 1
ATOM 4608 C CA . GLY A 1 583 ? 99.458 116.128 92.114 1.00 99.89 585 GLY A CA 1
ATOM 4609 C C . GLY A 1 583 ? 100.162 116.805 90.965 1.00 99.89 585 GLY A C 1
ATOM 4610 O O . GLY A 1 583 ? 99.574 116.936 89.890 1.00 99.89 585 GLY A O 1
ATOM 4611 N N . THR A 1 584 ? 101.401 117.242 91.143 1.00 102.61 586 THR A N 1
ATOM 4612 C CA . THR A 1 584 ? 102.080 118.008 90.112 1.00 102.61 586 THR A CA 1
ATOM 4613 C C . THR A 1 584 ? 102.738 117.088 89.093 1.00 102.61 586 THR A C 1
ATOM 4614 O O . THR A 1 584 ? 103.183 115.985 89.414 1.00 102.61 586 THR A O 1
ATOM 4618 N N . THR A 1 585 ? 102.791 117.558 87.852 1.00 109.24 587 THR A N 1
ATOM 4619 C CA . THR A 1 585 ? 103.433 116.830 86.769 1.00 109.24 587 THR A CA 1
ATOM 4620 C C . THR A 1 585 ? 104.858 117.316 86.583 1.00 109.24 587 THR A C 1
ATOM 4621 O O . THR A 1 585 ? 105.147 118.504 86.744 1.00 109.24 587 THR A O 1
ATOM 4625 N N . LYS A 1 586 ? 105.748 116.395 86.226 1.00 105.91 588 LYS A N 1
ATOM 4626 C CA . LYS A 1 586 ? 107.104 116.791 85.886 1.00 105.91 588 LYS A CA 1
ATOM 4627 C C . LYS A 1 586 ? 107.226 117.245 84.441 1.00 105.91 588 LYS A C 1
ATOM 4628 O O . LYS A 1 586 ? 108.285 117.745 84.053 1.00 105.91 588 LYS A O 1
ATOM 4634 N N . PHE A 1 587 ? 106.178 117.081 83.641 1.00 111.82 589 PHE A N 1
ATOM 4635 C CA . PHE A 1 587 ? 106.221 117.491 82.250 1.00 111.82 589 PHE A CA 1
ATOM 4636 C C . PHE A 1 587 ? 105.870 118.967 82.109 1.00 111.82 589 PHE A C 1
ATOM 4637 O O . PHE A 1 587 ? 105.396 119.619 83.041 1.00 111.82 589 PHE A O 1
ATOM 4645 N N . TYR A 1 588 ? 106.106 119.496 80.912 1.00 112.10 590 TYR A N 1
ATOM 4646 C CA . TYR A 1 588 ? 105.783 120.884 80.603 1.00 112.10 590 TYR A CA 1
ATOM 4647 C C . TYR A 1 588 ? 106.466 121.835 81.576 1.00 112.10 590 TYR A C 1
ATOM 4648 O O . TYR A 1 588 ? 105.873 122.808 82.043 1.00 112.10 590 TYR A O 1
ATOM 4657 N N . GLY A 1 589 ? 107.720 121.544 81.899 1.00 110.70 591 GLY A N 1
ATOM 4658 C CA . GLY A 1 589 ? 108.459 122.390 82.807 1.00 110.70 591 GLY A CA 1
ATOM 4659 C C . GLY A 1 589 ? 107.974 122.345 84.233 1.00 110.70 591 GLY A C 1
ATOM 4660 O O . GLY A 1 589 ? 108.486 123.092 85.070 1.00 110.70 591 GLY A O 1
ATOM 4661 N N . GLY A 1 590 ? 107.012 121.478 84.545 1.00 108.83 592 GLY A N 1
ATOM 4662 C CA . GLY A 1 590 ? 106.528 121.400 85.910 1.00 108.83 592 GLY A CA 1
ATOM 4663 C C . GLY A 1 590 ? 107.642 121.108 86.893 1.00 108.83 592 GLY A C 1
ATOM 4664 O O . GLY A 1 590 ? 107.679 121.669 87.988 1.00 108.83 592 GLY A O 1
ATOM 4665 N N . TRP A 1 591 ? 108.571 120.234 86.511 1.00 102.18 593 TRP A N 1
ATOM 4666 C CA . TRP A 1 591 ? 109.703 119.933 87.378 1.00 102.18 593 TRP A CA 1
ATOM 4667 C C . TRP A 1 591 ? 110.462 121.199 87.734 1.00 102.18 593 TRP A C 1
ATOM 4668 O O . TRP A 1 591 ? 110.796 121.437 88.904 1.00 102.18 593 TRP A O 1
ATOM 4679 N N . ASP A 1 592 ? 110.749 122.026 86.734 1.00 109.21 594 ASP A N 1
ATOM 4680 C CA . ASP A 1 592 ? 111.482 123.251 87.006 1.00 109.21 594 ASP A CA 1
ATOM 4681 C C . ASP A 1 592 ? 110.663 124.197 87.866 1.00 109.21 594 ASP A C 1
ATOM 4682 O O . ASP A 1 592 ? 111.214 124.904 88.711 1.00 109.21 594 ASP A O 1
ATOM 4687 N N . ASN A 1 593 ? 109.346 124.235 87.664 1.00 108.81 595 ASN A N 1
ATOM 4688 C CA . ASN A 1 593 ? 108.512 125.059 88.531 1.00 108.81 595 ASN A CA 1
ATOM 4689 C C . ASN A 1 593 ? 108.601 124.593 89.975 1.00 108.81 595 ASN A C 1
ATOM 4690 O O . ASN A 1 593 ? 108.702 125.412 90.894 1.00 108.81 595 ASN A O 1
ATOM 4695 N N . MET A 1 594 ? 108.564 123.282 90.197 1.00 102.59 596 MET A N 1
ATOM 4696 C CA . MET A 1 594 ? 108.694 122.764 91.552 1.00 102.59 596 MET A CA 1
ATOM 4697 C C . MET A 1 594 ? 110.013 123.201 92.166 1.00 102.59 596 MET A C 1
ATOM 4698 O O . MET A 1 594 ? 110.045 123.776 93.260 1.00 102.59 596 MET A O 1
ATOM 4703 N N . LEU A 1 595 ? 111.117 122.956 91.464 1.00 101.83 597 LEU A N 1
ATOM 4704 C CA . LEU A 1 595 ? 112.414 123.294 92.038 1.00 101.83 597 LEU A CA 1
ATOM 4705 C C . LEU A 1 595 ? 112.589 124.794 92.200 1.00 101.83 597 LEU A C 1
ATOM 4706 O O . LEU A 1 595 ? 113.349 125.236 93.067 1.00 101.83 597 LEU A O 1
ATOM 4711 N N . LYS A 1 596 ? 111.918 125.595 91.380 1.00 104.57 598 LYS A N 1
ATOM 4712 C CA . LYS A 1 596 ? 112.049 127.038 91.516 1.00 104.57 598 LYS A CA 1
ATOM 4713 C C . LYS A 1 596 ? 111.246 127.542 92.703 1.00 104.57 598 LYS A C 1
ATOM 4714 O O . LYS A 1 596 ? 111.688 128.445 93.420 1.00 104.57 598 LYS A O 1
ATOM 4720 N N . ASN A 1 597 ? 110.063 126.975 92.924 1.00 102.40 599 ASN A N 1
ATOM 4721 C CA . ASN A 1 597 ? 109.299 127.322 94.115 1.00 102.40 599 ASN A CA 1
ATOM 4722 C C . ASN A 1 597 ? 110.043 126.916 95.375 1.00 102.40 599 ASN A C 1
ATOM 4723 O O . ASN A 1 597 ? 110.123 127.689 96.334 1.00 102.40 599 ASN A O 1
ATOM 4728 N N . LEU A 1 598 ? 110.600 125.708 95.387 1.00 94.97 600 LEU A N 1
ATOM 4729 C CA . LEU A 1 598 ? 111.285 125.229 96.581 1.00 94.97 600 LEU A CA 1
ATOM 4730 C C . LEU A 1 598 ? 112.483 126.104 96.919 1.00 94.97 600 LEU A C 1
ATOM 4731 O O . LEU A 1 598 ? 112.699 126.448 98.084 1.00 94.97 600 LEU A O 1
ATOM 4736 N N . ILE A 1 599 ? 113.273 126.481 95.915 1.00 98.06 601 ILE A N 1
ATOM 4737 C CA . ILE A 1 599 ? 114.459 127.293 96.165 1.00 98.06 601 ILE A CA 1
ATOM 4738 C C . ILE A 1 599 ? 114.121 128.744 96.450 1.00 98.06 601 ILE A C 1
ATOM 4739 O O . ILE A 1 599 ? 114.990 129.496 96.902 1.00 98.06 601 ILE A O 1
ATOM 4744 N N . ASP A 1 600 ? 112.885 129.159 96.211 1.00 101.46 602 ASP A N 1
ATOM 4745 C CA . ASP A 1 600 ? 112.530 130.558 96.385 1.00 101.46 602 ASP A CA 1
ATOM 4746 C C . ASP A 1 600 ? 112.638 130.975 97.845 1.00 101.46 602 ASP A C 1
ATOM 4747 O O . ASP A 1 600 ? 112.328 130.203 98.755 1.00 101.46 602 ASP A O 1
ATOM 4752 N N . GLY A 1 601 ? 113.084 132.209 98.064 1.00 95.13 603 GLY A N 1
ATOM 4753 C CA . GLY A 1 601 ? 113.050 132.811 99.382 1.00 95.13 603 GLY A CA 1
ATOM 4754 C C . GLY A 1 601 ? 114.212 132.451 100.283 1.00 95.13 603 GLY A C 1
ATOM 4755 O O . GLY A 1 601 ? 114.701 133.297 101.035 1.00 95.13 603 GLY A O 1
ATOM 4756 N N . VAL A 1 602 ? 114.671 131.204 100.218 1.00 92.91 604 VAL A N 1
ATOM 4757 C CA . VAL A 1 602 ? 115.707 130.742 101.131 1.00 92.91 604 VAL A CA 1
ATOM 4758 C C . VAL A 1 602 ? 116.997 131.506 100.875 1.00 92.91 604 VAL A C 1
ATOM 4759 O O . VAL A 1 602 ? 117.421 131.675 99.726 1.00 92.91 604 VAL A O 1
ATOM 4763 N N . GLU A 1 603 ? 117.631 131.960 101.947 1.00 96.78 605 GLU A N 1
ATOM 4764 C CA . GLU A 1 603 ? 118.862 132.729 101.869 1.00 96.78 605 GLU A CA 1
ATOM 4765 C C . GLU A 1 603 ? 120.051 131.824 102.153 1.00 96.78 605 GLU A C 1
ATOM 4766 O O . GLU A 1 603 ? 120.013 131.008 103.076 1.00 96.78 605 GLU A O 1
ATOM 4772 N N . ASN A 1 604 ? 121.108 131.977 101.362 1.00 98.24 606 ASN A N 1
ATOM 4773 C CA . ASN A 1 604 ? 122.254 131.078 101.384 1.00 98.24 606 ASN A CA 1
ATOM 4774 C C . ASN A 1 604 ? 121.800 129.632 101.160 1.00 98.24 606 ASN A C 1
ATOM 4775 O O . ASN A 1 604 ? 122.231 128.724 101.874 1.00 98.24 606 ASN A O 1
ATOM 4780 N N . PRO A 1 605 ? 120.950 129.388 100.169 1.00 95.45 607 PRO A N 1
ATOM 4781 C CA . PRO A 1 605 ? 120.313 128.076 100.061 1.00 95.45 607 PRO A CA 1
ATOM 4782 C C . PRO A 1 605 ? 121.328 126.962 99.893 1.00 95.45 607 PRO A C 1
ATOM 4783 O O . PRO A 1 605 ? 122.396 127.139 99.307 1.00 95.45 607 PRO A O 1
ATOM 4787 N N . CYS A 1 606 ? 120.983 125.807 100.449 1.00 98.75 608 CYS A N 1
ATOM 4788 C CA . CYS A 1 606 ? 121.715 124.569 100.244 1.00 98.75 608 CYS A CA 1
ATOM 4789 C C . CYS A 1 606 ? 120.700 123.443 100.288 1.00 98.75 608 CYS A C 1
ATOM 4790 O O . CYS A 1 606 ? 119.739 123.508 101.054 1.00 98.75 608 CYS A O 1
ATOM 4793 N N . LEU A 1 607 ? 120.902 122.427 99.464 1.00 98.86 609 LEU A N 1
ATOM 4794 C CA . LEU A 1 607 ? 119.921 121.365 99.323 1.00 98.86 609 LEU A CA 1
ATOM 4795 C C . LEU A 1 607 ? 120.372 120.107 100.051 1.00 98.86 609 LEU A C 1
ATOM 4796 O O . LEU A 1 607 ? 121.559 119.778 100.087 1.00 98.86 609 LEU A O 1
ATOM 4801 N N . MET A 1 608 ? 119.405 119.408 100.640 1.00 98.84 610 MET A N 1
ATOM 4802 C CA . MET A 1 608 ? 119.659 118.118 101.258 1.00 98.84 610 MET A CA 1
ATOM 4803 C C . MET A 1 608 ? 118.507 117.191 100.920 1.00 98.84 610 MET A C 1
ATOM 4804 O O . MET A 1 608 ? 117.415 117.633 100.561 1.00 98.84 610 MET A O 1
ATOM 4809 N N . GLY A 1 609 ? 118.761 115.893 101.052 1.00 98.53 611 GLY A N 1
ATOM 4810 C CA . GLY A 1 609 ? 117.745 114.894 100.798 1.00 98.53 611 GLY A CA 1
ATOM 4811 C C . GLY A 1 609 ? 117.910 113.747 101.765 1.00 98.53 611 GLY A C 1
ATOM 4812 O O . GLY A 1 609 ? 118.841 113.715 102.571 1.00 98.53 611 GLY A O 1
ATOM 4813 N N . TRP A 1 610 ? 116.992 112.795 101.679 1.00 98.21 612 TRP A N 1
ATOM 4814 C CA . TRP A 1 610 ? 117.028 111.640 102.562 1.00 98.21 612 TRP A CA 1
ATOM 4815 C C . TRP A 1 610 ? 116.043 110.601 102.045 1.00 98.21 612 TRP A C 1
ATOM 4816 O O . TRP A 1 610 ? 115.459 110.750 100.967 1.00 98.21 612 TRP A O 1
ATOM 4827 N N . ASP A 1 611 ? 115.856 109.544 102.832 1.00 103.95 613 ASP A N 1
ATOM 4828 C CA . ASP A 1 611 ? 114.800 108.566 102.623 1.00 103.95 613 ASP A CA 1
ATOM 4829 C C . ASP A 1 611 ? 114.749 107.668 103.848 1.00 103.95 613 ASP A C 1
ATOM 4830 O O . ASP A 1 611 ? 115.781 107.398 104.461 1.00 103.95 613 ASP A O 1
ATOM 4835 N N . TYR A 1 612 ? 113.550 107.211 104.195 1.00 96.84 614 TYR A N 1
ATOM 4836 C CA . TYR A 1 612 ? 113.344 106.474 105.432 1.00 96.84 614 TYR A CA 1
ATOM 4837 C C . TYR A 1 612 ? 113.564 104.992 105.180 1.00 96.84 614 TYR A C 1
ATOM 4838 O O . TYR A 1 612 ? 112.759 104.373 104.470 1.00 96.84 614 TYR A O 1
ATOM 4847 N N . PRO A 1 613 ? 114.599 104.376 105.743 1.00 97.71 615 PRO A N 1
ATOM 4848 C CA . PRO A 1 613 ? 114.794 102.944 105.512 1.00 97.71 615 PRO A CA 1
ATOM 4849 C C . PRO A 1 613 ? 113.586 102.153 105.982 1.00 97.71 615 PRO A C 1
ATOM 4850 O O . PRO A 1 613 ? 112.970 102.474 106.998 1.00 97.71 615 PRO A O 1
ATOM 4854 N N . LYS A 1 614 ? 113.240 101.119 105.219 1.00 103.26 616 LYS A N 1
ATOM 4855 C CA . LYS A 1 614 ? 112.108 100.260 105.551 1.00 103.26 616 LYS A CA 1
ATOM 4856 C C . LYS A 1 614 ? 110.872 101.099 105.854 1.00 103.26 616 LYS A C 1
ATOM 4857 O O . LYS A 1 614 ? 110.128 100.833 106.799 1.00 103.26 616 LYS A O 1
ATOM 4863 N N . CYS A 1 615 ? 110.649 102.126 105.035 1.00 103.56 617 CYS A N 1
ATOM 4864 C CA . CYS A 1 615 ? 109.634 103.122 105.354 1.00 103.56 617 CYS A CA 1
ATOM 4865 C C . CYS A 1 615 ? 108.268 102.488 105.571 1.00 103.56 617 CYS A C 1
ATOM 4866 O O . CYS A 1 615 ? 107.594 102.766 106.567 1.00 103.56 617 CYS A O 1
ATOM 4869 N N . ASP A 1 616 ? 107.834 101.640 104.638 1.00 108.59 618 ASP A N 1
ATOM 4870 C CA . ASP A 1 616 ? 106.485 101.091 104.724 1.00 108.59 618 ASP A CA 1
ATOM 4871 C C . ASP A 1 616 ? 106.302 100.273 105.993 1.00 108.59 618 ASP A C 1
ATOM 4872 O O . ASP A 1 616 ? 105.204 100.228 106.558 1.00 108.59 618 ASP A O 1
ATOM 4877 N N . ARG A 1 617 ? 107.361 99.618 106.453 1.00 106.85 619 ARG A N 1
ATOM 4878 C CA . ARG A 1 617 ? 107.260 98.730 107.601 1.00 106.85 619 ARG A CA 1
ATOM 4879 C C . ARG A 1 617 ? 107.590 99.427 108.912 1.00 106.85 619 ARG A C 1
ATOM 4880 O O . ARG A 1 617 ? 106.848 99.290 109.889 1.00 106.85 619 ARG A O 1
ATOM 4888 N N . ALA A 1 618 ? 108.685 100.182 108.952 1.00 97.60 620 ALA A N 1
ATOM 4889 C CA . ALA A 1 618 ? 109.123 100.796 110.197 1.00 97.60 620 ALA A CA 1
ATOM 4890 C C . ALA A 1 618 ? 108.216 101.926 110.656 1.00 97.60 620 ALA A C 1
ATOM 4891 O O . ALA A 1 618 ? 108.404 102.423 111.770 1.00 97.60 620 ALA A O 1
ATOM 4893 N N . LEU A 1 619 ? 107.262 102.355 109.837 1.00 94.25 621 LEU A N 1
ATOM 4894 C CA . LEU A 1 619 ? 106.353 103.420 110.235 1.00 94.25 621 LEU A CA 1
ATOM 4895 C C . LEU A 1 619 ? 105.799 103.167 111.627 1.00 94.25 621 LEU A C 1
ATOM 4896 O O . LEU A 1 619 ? 105.001 102.242 111.809 1.00 94.25 621 LEU A O 1
ATOM 4901 N N . PRO A 1 620 ? 106.174 103.958 112.629 1.00 89.87 622 PRO A N 1
ATOM 4902 C CA . PRO A 1 620 ? 105.631 103.724 113.968 1.00 89.87 622 PRO A CA 1
ATOM 4903 C C . PRO A 1 620 ? 104.117 103.786 113.927 1.00 89.87 622 PRO A C 1
ATOM 4904 O O . PRO A 1 620 ? 103.531 104.805 113.568 1.00 89.87 622 PRO A O 1
ATOM 4908 N N . ASN A 1 621 ? 103.483 102.683 114.316 1.00 94.62 623 ASN A N 1
ATOM 4909 C CA . ASN A 1 621 ? 102.038 102.573 114.189 1.00 94.62 623 ASN A CA 1
ATOM 4910 C C . ASN A 1 621 ? 101.297 103.675 114.926 1.00 94.62 623 ASN A C 1
ATOM 4911 O O . ASN A 1 621 ? 100.068 103.731 114.837 1.00 94.62 623 ASN A O 1
ATOM 4916 N N . MET A 1 622 ? 101.992 104.534 115.664 1.00 86.87 624 MET A N 1
ATOM 4917 C CA . MET A 1 622 ? 101.348 105.714 116.214 1.00 86.87 624 MET A CA 1
ATOM 4918 C C . MET A 1 622 ? 101.247 106.807 115.161 1.00 86.87 624 MET A C 1
ATOM 4919 O O . MET A 1 622 ? 100.142 107.198 114.777 1.00 86.87 624 MET A O 1
ATOM 4924 N N . ILE A 1 623 ? 102.391 107.291 114.670 1.00 86.21 625 ILE A N 1
ATOM 4925 C CA . ILE A 1 623 ? 102.379 108.444 113.773 1.00 86.21 625 ILE A CA 1
ATOM 4926 C C . ILE A 1 623 ? 101.438 108.215 112.608 1.00 86.21 625 ILE A C 1
ATOM 4927 O O . ILE A 1 623 ? 100.885 109.169 112.049 1.00 86.21 625 ILE A O 1
ATOM 4932 N N . ARG A 1 624 ? 101.228 106.960 112.222 1.00 93.97 626 ARG A N 1
ATOM 4933 C CA . ARG A 1 624 ? 100.206 106.682 111.226 1.00 93.97 626 ARG A CA 1
ATOM 4934 C C . ARG A 1 624 ? 98.841 107.111 111.734 1.00 93.97 626 ARG A C 1
ATOM 4935 O O . ARG A 1 624 ? 98.035 107.661 110.980 1.00 93.97 626 ARG A O 1
ATOM 4943 N N . MET A 1 625 ? 98.563 106.874 113.015 1.00 91.92 627 MET A N 1
ATOM 4944 C CA . MET A 1 625 ? 97.299 107.331 113.578 1.00 91.92 627 MET A CA 1
ATOM 4945 C C . MET A 1 625 ? 97.205 108.848 113.539 1.00 91.92 627 MET A C 1
ATOM 4946 O O . MET A 1 625 ? 96.159 109.406 113.187 1.00 91.92 627 MET A O 1
ATOM 4951 N N . ILE A 1 626 ? 98.292 109.537 113.887 1.00 88.43 628 ILE A N 1
ATOM 4952 C CA . ILE A 1 626 ? 98.289 110.994 113.826 1.00 88.43 628 ILE A CA 1
ATOM 4953 C C . ILE A 1 626 ? 97.940 111.455 112.421 1.00 88.43 628 ILE A C 1
ATOM 4954 O O . ILE A 1 626 ? 97.065 112.304 112.225 1.00 88.43 628 ILE A O 1
ATOM 4959 N N . SER A 1 627 ? 98.607 110.889 111.417 1.00 90.14 629 SER A N 1
ATOM 4960 C CA . SER A 1 627 ? 98.287 111.255 110.045 1.00 90.14 629 SER A CA 1
ATOM 4961 C C . SER A 1 627 ? 96.826 110.974 109.736 1.00 90.14 629 SER A C 1
ATOM 4962 O O . SER A 1 627 ? 96.156 111.776 109.079 1.00 90.14 629 SER A O 1
ATOM 4965 N N . ALA A 1 628 ? 96.306 109.846 110.211 1.00 90.78 630 ALA A N 1
ATOM 4966 C CA . ALA A 1 628 ? 94.898 109.555 109.992 1.00 90.78 630 ALA A CA 1
ATOM 4967 C C . ALA A 1 628 ? 94.009 110.638 110.580 1.00 90.78 630 ALA A C 1
ATOM 4968 O O . ALA A 1 628 ? 92.935 110.915 110.039 1.00 90.78 630 ALA A O 1
ATOM 4970 N N . MET A 1 629 ? 94.420 111.251 111.690 1.00 91.27 631 MET A N 1
ATOM 4971 C CA . MET A 1 629 ? 93.610 112.331 112.247 1.00 91.27 631 MET A CA 1
ATOM 4972 C C . MET A 1 629 ? 93.747 113.619 111.449 1.00 91.27 631 MET A C 1
ATOM 4973 O O . MET A 1 629 ? 92.757 114.328 111.251 1.00 91.27 631 MET A O 1
ATOM 4978 N N . ILE A 1 630 ? 94.954 113.952 110.993 1.00 87.94 632 ILE A N 1
ATOM 4979 C CA . ILE A 1 630 ? 95.135 115.215 110.283 1.00 87.94 632 ILE A CA 1
ATOM 4980 C C . ILE A 1 630 ? 94.290 115.234 109.020 1.00 87.94 632 ILE A C 1
ATOM 4981 O O . ILE A 1 630 ? 93.580 116.205 108.743 1.00 87.94 632 ILE A O 1
ATOM 4986 N N . LEU A 1 631 ? 94.345 114.157 108.239 1.00 91.16 633 LEU A N 1
ATOM 4987 C CA . LEU A 1 631 ? 93.590 114.126 106.995 1.00 91.16 633 LEU A CA 1
ATOM 4988 C C . LEU A 1 631 ? 92.101 114.257 107.260 1.00 91.16 633 LEU A C 1
ATOM 4989 O O . LEU A 1 631 ? 91.394 114.963 106.536 1.00 91.16 633 LEU A O 1
ATOM 4994 N N . GLY A 1 632 ? 91.606 113.588 108.286 1.00 94.53 634 GLY A N 1
ATOM 4995 C CA . GLY A 1 632 ? 90.201 113.668 108.604 1.00 94.53 634 GLY A CA 1
ATOM 4996 C C . GLY A 1 632 ? 89.800 114.867 109.418 1.00 94.53 634 GLY A C 1
ATOM 4997 O O . GLY A 1 632 ? 88.614 115.042 109.703 1.00 94.53 634 GLY A O 1
ATOM 4998 N N . SER A 1 633 ? 90.746 115.722 109.790 1.00 95.10 635 SER A N 1
ATOM 4999 C CA . SER A 1 633 ? 90.430 116.803 110.709 1.00 95.10 635 SER A CA 1
ATOM 5000 C C . SER A 1 633 ? 89.451 117.806 110.123 1.00 95.10 635 SER A C 1
ATOM 5001 O O . SER A 1 633 ? 88.921 118.631 110.872 1.00 95.10 635 SER A O 1
ATOM 5004 N N . LYS A 1 634 ? 89.198 117.764 108.821 1.00 95.95 636 LYS A N 1
ATOM 5005 C CA . LYS A 1 634 ? 88.400 118.789 108.168 1.00 95.95 636 LYS A CA 1
ATOM 5006 C C . LYS A 1 634 ? 86.925 118.439 108.068 1.00 95.95 636 LYS A C 1
ATOM 5007 O O . LYS A 1 634 ? 86.167 119.204 107.469 1.00 95.95 636 LYS A O 1
ATOM 5013 N N . HIS A 1 635 ? 86.493 117.320 108.645 1.00 105.83 637 HIS A N 1
ATOM 5014 C CA . HIS A 1 635 ? 85.070 116.993 108.716 1.00 105.83 637 HIS A CA 1
ATOM 5015 C C . HIS A 1 635 ? 84.427 117.754 109.875 1.00 105.83 637 HIS A C 1
ATOM 5016 O O . HIS A 1 635 ? 83.773 117.194 110.752 1.00 105.83 637 HIS A O 1
ATOM 5023 N N . THR A 1 636 ? 84.630 119.070 109.859 1.00 110.02 638 THR A N 1
ATOM 5024 C CA . THR A 1 636 ? 84.224 119.887 110.995 1.00 110.02 638 THR A CA 1
ATOM 5025 C C . THR A 1 636 ? 82.717 119.860 111.190 1.00 110.02 638 THR A C 1
ATOM 5026 O O . THR A 1 636 ? 82.234 119.738 112.321 1.00 110.02 638 THR A O 1
ATOM 5030 N N . THR A 1 637 ? 81.956 119.968 110.107 1.00 110.70 639 THR A N 1
ATOM 5031 C CA . THR A 1 637 ? 80.507 120.098 110.184 1.00 110.70 639 THR A CA 1
ATOM 5032 C C . THR A 1 637 ? 79.760 118.867 109.706 1.00 110.70 639 THR A C 1
ATOM 5033 O O . THR A 1 637 ? 78.681 118.567 110.219 1.00 110.70 639 THR A O 1
ATOM 5037 N N . CYS A 1 638 ? 80.305 118.146 108.730 1.00 110.13 640 CYS A N 1
ATOM 5038 C CA . CYS A 1 638 ? 79.600 116.993 108.190 1.00 110.13 640 CYS A CA 1
ATOM 5039 C C . CYS A 1 638 ? 79.399 115.908 109.237 1.00 110.13 640 CYS A C 1
ATOM 5040 O O . CYS A 1 638 ? 78.384 115.204 109.206 1.00 110.13 640 CYS A O 1
ATOM 5043 N N . CYS A 1 639 ? 80.336 115.758 110.170 1.00 111.44 641 CYS A N 1
ATOM 5044 C CA . CYS A 1 639 ? 80.274 114.689 111.156 1.00 111.44 641 CYS A CA 1
ATOM 5045 C C . CYS A 1 639 ? 80.592 115.221 112.544 1.00 111.44 641 CYS A C 1
ATOM 5046 O O . CYS A 1 639 ? 81.446 116.096 112.705 1.00 111.44 641 CYS A O 1
ATOM 5049 N N . SER A 1 640 ? 79.906 114.675 113.543 1.00 108.25 642 SER A N 1
ATOM 5050 C CA . SER A 1 640 ? 80.195 115.013 114.925 1.00 108.25 642 SER A CA 1
ATOM 5051 C C . SER A 1 640 ? 81.485 114.331 115.373 1.00 108.25 642 SER A C 1
ATOM 5052 O O . SER A 1 640 ? 82.103 113.561 114.634 1.00 108.25 642 SER A O 1
ATOM 5055 N N . SER A 1 641 ? 81.891 114.618 116.610 1.00 101.78 643 SER A N 1
ATOM 5056 C CA . SER A 1 641 ? 83.152 114.077 117.103 1.00 101.78 643 SER A CA 1
ATOM 5057 C C . SER A 1 641 ? 83.116 112.558 117.165 1.00 101.78 643 SER A C 1
ATOM 5058 O O . SER A 1 641 ? 84.086 111.894 116.786 1.00 101.78 643 SER A O 1
ATOM 5061 N N . THR A 1 642 ? 82.013 111.986 117.645 1.00 100.79 644 THR A N 1
ATOM 5062 C CA . THR A 1 642 ? 81.937 110.534 117.749 1.00 100.79 644 THR A CA 1
ATOM 5063 C C . THR A 1 642 ? 82.030 109.884 116.377 1.00 100.79 644 THR A C 1
ATOM 5064 O O . THR A 1 642 ? 82.694 108.854 116.209 1.00 100.79 644 THR A O 1
ATOM 5068 N N . ASP A 1 643 ? 81.362 110.465 115.383 1.00 107.39 645 ASP A N 1
ATOM 5069 C CA . ASP A 1 643 ? 81.442 109.923 114.034 1.00 107.39 645 ASP A CA 1
ATOM 5070 C C . ASP A 1 643 ? 82.869 109.980 113.517 1.00 107.39 645 ASP A C 1
ATOM 5071 O O . ASP A 1 643 ? 83.356 109.027 112.901 1.00 107.39 645 ASP A O 1
ATOM 5076 N N . ARG A 1 644 ? 83.554 111.093 113.766 1.00 102.93 646 ARG A N 1
ATOM 5077 C CA . ARG A 1 644 ? 84.942 111.217 113.343 1.00 102.93 646 ARG A CA 1
ATOM 5078 C C . ARG A 1 644 ? 85.810 110.165 114.017 1.00 102.93 646 ARG A C 1
ATOM 5079 O O . ARG A 1 644 ? 86.684 109.563 113.381 1.00 102.93 646 ARG A O 1
ATOM 5087 N N . PHE A 1 645 ? 85.583 109.926 115.306 1.00 101.37 647 PHE A N 1
ATOM 5088 C CA . PHE A 1 645 ? 86.391 108.943 116.013 1.00 101.37 647 PHE A CA 1
ATOM 5089 C C . PHE A 1 645 ? 86.145 107.541 115.477 1.00 101.37 647 PHE A C 1
ATOM 5090 O O . PHE A 1 645 ? 87.091 106.765 115.306 1.00 101.37 647 PHE A O 1
ATOM 5098 N N . PHE A 1 646 ? 84.887 107.182 115.225 1.00 104.12 648 PHE A N 1
ATOM 5099 C CA . PHE A 1 646 ? 84.634 105.869 114.645 1.00 104.12 648 PHE A CA 1
ATOM 5100 C C . PHE A 1 646 ? 85.241 105.745 113.258 1.00 104.12 648 PHE A C 1
ATOM 5101 O O . PHE A 1 646 ? 85.768 104.687 112.902 1.00 104.12 648 PHE A O 1
ATOM 5109 N N . ARG A 1 647 ? 85.186 106.801 112.455 1.00 106.51 649 ARG A N 1
ATOM 5110 C CA . ARG A 1 647 ? 85.830 106.718 111.152 1.00 106.51 649 ARG A CA 1
ATOM 5111 C C . ARG A 1 647 ? 87.325 106.482 111.308 1.00 106.51 649 ARG A C 1
ATOM 5112 O O . ARG A 1 647 ? 87.908 105.653 110.602 1.00 106.51 649 ARG A O 1
ATOM 5120 N N . LEU A 1 648 ? 87.961 107.188 112.243 1.00 98.75 650 LEU A N 1
ATOM 5121 C CA . LEU A 1 648 ? 89.393 107.003 112.453 1.00 98.75 650 LEU A CA 1
ATOM 5122 C C . LEU A 1 648 ? 89.703 105.582 112.898 1.00 98.75 650 LEU A C 1
ATOM 5123 O O . LEU A 1 648 ? 90.643 104.948 112.402 1.00 98.75 650 LEU A O 1
ATOM 5128 N N . CYS A 1 649 ? 88.932 105.066 113.850 1.00 104.81 651 CYS A N 1
ATOM 5129 C CA . CYS A 1 649 ? 89.247 103.742 114.355 1.00 104.81 651 CYS A CA 1
ATOM 5130 C C . CYS A 1 649 ? 88.994 102.694 113.290 1.00 104.81 651 CYS A C 1
ATOM 5131 O O . CYS A 1 649 ? 89.724 101.705 113.212 1.00 104.81 651 CYS A O 1
ATOM 5134 N N . ASN A 1 650 ? 87.974 102.891 112.457 1.00 106.40 652 ASN A N 1
ATOM 5135 C CA . ASN A 1 650 ? 87.741 101.967 111.357 1.00 106.40 652 ASN A CA 1
ATOM 5136 C C . ASN A 1 650 ? 88.883 102.017 110.355 1.00 106.40 652 ASN A C 1
ATOM 5137 O O . ASN A 1 650 ? 89.290 100.985 109.810 1.00 106.40 652 ASN A O 1
ATOM 5142 N N . GLU A 1 651 ? 89.414 103.211 110.099 1.00 103.68 653 GLU A N 1
ATOM 5143 C CA . GLU A 1 651 ? 90.566 103.320 109.215 1.00 103.68 653 GLU A CA 1
ATOM 5144 C C . GLU A 1 651 ? 91.746 102.541 109.769 1.00 103.68 653 GLU A C 1
ATOM 5145 O O . GLU A 1 651 ? 92.437 101.837 109.027 1.00 103.68 653 GLU A O 1
ATOM 5151 N N . LEU A 1 652 ? 92.000 102.656 111.072 1.00 98.85 654 LEU A N 1
ATOM 5152 C CA . LEU A 1 652 ? 93.064 101.851 111.667 1.00 98.85 654 LEU A CA 1
ATOM 5153 C C . LEU A 1 652 ? 92.757 100.365 111.559 1.00 98.85 654 LEU A C 1
ATOM 5154 O O . LEU A 1 652 ? 93.644 99.560 111.258 1.00 98.85 654 LEU A O 1
ATOM 5159 N N . ALA A 1 653 ? 91.506 99.981 111.798 1.00 104.68 655 ALA A N 1
ATOM 5160 C CA . ALA A 1 653 ? 91.155 98.570 111.765 1.00 104.68 655 ALA A CA 1
ATOM 5161 C C . ALA A 1 653 ? 91.388 97.972 110.390 1.00 104.68 655 ALA A C 1
ATOM 5162 O O . ALA A 1 653 ? 91.830 96.824 110.281 1.00 104.68 655 ALA A O 1
ATOM 5164 N N . GLN A 1 654 ? 91.088 98.720 109.333 1.00 111.70 656 GLN A N 1
ATOM 5165 C CA . GLN A 1 654 ? 91.261 98.200 107.985 1.00 111.70 656 GLN A CA 1
ATOM 5166 C C . GLN A 1 654 ? 92.706 98.218 107.513 1.00 111.70 656 GLN A C 1
ATOM 5167 O O . GLN A 1 654 ? 93.037 97.495 106.571 1.00 111.70 656 GLN A O 1
ATOM 5173 N N . VAL A 1 655 ? 93.570 99.020 108.130 1.00 104.45 657 VAL A N 1
ATOM 5174 C CA . VAL A 1 655 ? 94.827 99.379 107.486 1.00 104.45 657 VAL A CA 1
ATOM 5175 C C . VAL A 1 655 ? 96.045 99.132 108.365 1.00 104.45 657 VAL A C 1
ATOM 5176 O O . VAL A 1 655 ? 97.156 98.981 107.850 1.00 104.45 657 VAL A O 1
ATOM 5180 N N . LEU A 1 656 ? 95.871 99.104 109.684 1.00 100.03 658 LEU A N 1
ATOM 5181 C CA . LEU A 1 656 ? 96.995 98.875 110.582 1.00 100.03 658 LEU A CA 1
ATOM 5182 C C . LEU A 1 656 ? 96.977 97.485 111.205 1.00 100.03 658 LEU A C 1
ATOM 5183 O O . LEU A 1 656 ? 97.941 96.735 111.052 1.00 100.03 658 LEU A O 1
ATOM 5188 N N . THR A 1 657 ? 95.905 97.109 111.895 1.00 107.50 659 THR A N 1
ATOM 5189 C CA . THR A 1 657 ? 95.868 95.857 112.639 1.00 107.50 659 THR A CA 1
ATOM 5190 C C . THR A 1 657 ? 94.864 94.873 112.052 1.00 107.50 659 THR A C 1
ATOM 5191 O O . THR A 1 657 ? 94.202 94.140 112.787 1.00 107.50 659 THR A O 1
ATOM 5195 N N . GLU A 1 658 ? 94.735 94.855 110.735 1.00 114.30 660 GLU A N 1
ATOM 5196 C CA . GLU A 1 658 ? 93.819 93.943 110.074 1.00 114.30 660 GLU A CA 1
ATOM 5197 C C . GLU A 1 658 ? 94.448 92.567 109.920 1.00 114.30 660 GLU A C 1
ATOM 5198 O O . GLU A 1 658 ? 95.670 92.426 109.847 1.00 114.30 660 GLU A O 1
ATOM 5204 N N . VAL A 1 659 ? 93.599 91.545 109.856 1.00 115.54 661 VAL A N 1
ATOM 5205 C CA . VAL A 1 659 ? 94.091 90.189 109.653 1.00 115.54 661 VAL A CA 1
ATOM 5206 C C . VAL A 1 659 ? 94.525 90.051 108.202 1.00 115.54 661 VAL A C 1
ATOM 5207 O O . VAL A 1 659 ? 93.723 90.231 107.281 1.00 115.54 661 VAL A O 1
ATOM 5211 N N . VAL A 1 660 ? 95.795 89.729 107.989 1.00 112.76 662 VAL A N 1
ATOM 5212 C CA . VAL A 1 660 ? 96.380 89.700 106.655 1.00 112.76 662 VAL A CA 1
ATOM 5213 C C . VAL A 1 660 ? 96.419 88.263 106.165 1.00 112.76 662 VAL A C 1
ATOM 5214 O O . VAL A 1 660 ? 97.152 87.432 106.710 1.00 112.76 662 VAL A O 1
ATOM 5218 N N . TYR A 1 661 ? 95.654 87.982 105.120 1.00 120.94 663 TYR A N 1
ATOM 5219 C CA . TYR A 1 661 ? 95.644 86.678 104.481 1.00 120.94 663 TYR A CA 1
ATOM 5220 C C . TYR A 1 661 ? 96.814 86.546 103.518 1.00 120.94 663 TYR A C 1
ATOM 5221 O O . TYR A 1 661 ? 97.217 87.519 102.878 1.00 120.94 663 TYR A O 1
ATOM 5230 N N . SER A 1 662 ? 97.357 85.335 103.418 1.00 118.18 664 SER A N 1
ATOM 5231 C CA . SER A 1 662 ? 98.342 85.036 102.387 1.00 118.18 664 SER A CA 1
ATOM 5232 C C . SER A 1 662 ? 98.636 83.545 102.322 1.00 118.18 664 SER A C 1
ATOM 5233 O O . SER A 1 662 ? 98.838 82.898 103.354 1.00 118.18 664 SER A O 1
ATOM 5236 N N . ASN A 1 663 ? 98.665 82.990 101.111 1.00 125.67 665 ASN A N 1
ATOM 5237 C CA . ASN A 1 663 ? 99.072 81.605 100.893 1.00 125.67 665 ASN A CA 1
ATOM 5238 C C . ASN A 1 663 ? 98.230 80.630 101.704 1.00 125.67 665 ASN A C 1
ATOM 5239 O O . ASN A 1 663 ? 98.701 79.558 102.088 1.00 125.67 665 ASN A O 1
ATOM 5244 N N . GLY A 1 664 ? 96.980 80.988 101.976 1.00 122.86 666 GLY A N 1
ATOM 5245 C CA . GLY A 1 664 ? 96.103 80.129 102.737 1.00 122.86 666 GLY A CA 1
ATOM 5246 C C . GLY A 1 664 ? 96.326 80.158 104.230 1.00 122.86 666 GLY A C 1
ATOM 5247 O O . GLY A 1 664 ? 95.606 79.466 104.958 1.00 122.86 666 GLY A O 1
ATOM 5248 N N . GLY A 1 665 ? 97.292 80.935 104.710 1.00 120.39 667 GLY A N 1
ATOM 5249 C CA . GLY A 1 665 ? 97.546 81.037 106.131 1.00 120.39 667 GLY A CA 1
ATOM 5250 C C . GLY A 1 665 ? 97.314 82.439 106.645 1.00 120.39 667 GLY A C 1
ATOM 5251 O O . GLY A 1 665 ? 98.012 83.373 106.248 1.00 120.39 667 GLY A O 1
ATOM 5252 N N . PHE A 1 666 ? 96.334 82.601 107.525 1.00 119.10 668 PHE A N 1
ATOM 5253 C CA . PHE A 1 666 ? 96.010 83.912 108.058 1.00 119.10 668 PHE A CA 1
ATOM 5254 C C . PHE A 1 666 ? 97.109 84.394 108.990 1.00 119.10 668 PHE A C 1
ATOM 5255 O O . PHE A 1 666 ? 97.898 83.609 109.516 1.00 119.10 668 PHE A O 1
ATOM 5263 N N . TYR A 1 667 ? 97.167 85.706 109.175 1.00 114.33 669 TYR A N 1
ATOM 5264 C CA . TYR A 1 667 ? 98.109 86.321 110.091 1.00 114.33 669 TYR A CA 1
ATOM 5265 C C . TYR A 1 667 ? 97.471 87.578 110.656 1.00 114.33 669 TYR A C 1
ATOM 5266 O O . TYR A 1 667 ? 96.317 87.898 110.364 1.00 114.33 669 TYR A O 1
ATOM 5275 N N . LEU A 1 668 ? 98.227 88.291 111.481 1.00 107.70 670 LEU A N 1
ATOM 5276 C CA . LEU A 1 668 ? 97.745 89.500 112.136 1.00 107.70 670 LEU A CA 1
ATOM 5277 C C . LEU A 1 668 ? 98.856 90.536 112.061 1.00 107.70 670 LEU A C 1
ATOM 5278 O O . LEU A 1 668 ? 99.871 90.415 112.750 1.00 107.70 670 LEU A O 1
ATOM 5283 N N . LYS A 1 669 ? 98.662 91.548 111.235 1.00 106.84 671 LYS A N 1
ATOM 5284 C CA . LYS A 1 669 ? 99.737 92.484 110.935 1.00 106.84 671 LYS A CA 1
ATOM 5285 C C . LYS A 1 669 ? 100.105 93.292 112.173 1.00 106.84 671 LYS A C 1
ATOM 5286 O O . LYS A 1 669 ? 99.227 93.905 112.788 1.00 106.84 671 LYS A O 1
ATOM 5292 N N . PRO A 1 670 ? 101.378 93.320 112.575 1.00 103.37 672 PRO A N 1
ATOM 5293 C CA . PRO A 1 670 ? 101.746 94.179 113.709 1.00 103.37 672 PRO A CA 1
ATOM 5294 C C . PRO A 1 670 ? 101.447 95.642 113.470 1.00 103.37 672 PRO A C 1
ATOM 5295 O O . PRO A 1 670 ? 100.948 96.325 114.370 1.00 103.37 672 PRO A O 1
ATOM 5299 N N . GLY A 1 671 ? 101.720 96.142 112.272 1.00 102.52 673 GLY A N 1
ATOM 5300 C CA . GLY A 1 671 ? 101.554 97.564 112.017 1.00 102.52 673 GLY A CA 1
ATOM 5301 C C . GLY A 1 671 ? 102.056 97.941 110.643 1.00 102.52 673 GLY A C 1
ATOM 5302 O O . GLY A 1 671 ? 101.936 97.168 109.687 1.00 102.52 673 GLY A O 1
ATOM 5303 N N . GLY A 1 672 ? 102.606 99.147 110.553 1.00 102.07 674 GLY A N 1
ATOM 5304 C CA . GLY A 1 672 ? 103.123 99.635 109.293 1.00 102.07 674 GLY A CA 1
ATOM 5305 C C . GLY A 1 672 ? 102.029 99.810 108.263 1.00 102.07 674 GLY A C 1
ATOM 5306 O O . GLY A 1 672 ? 100.915 99.312 108.443 1.00 102.07 674 GLY A O 1
ATOM 5307 N N . THR A 1 673 ? 102.333 100.507 107.175 1.00 103.18 675 THR A N 1
ATOM 5308 C CA . THR A 1 673 ? 101.332 100.782 106.160 1.00 103.18 675 THR A CA 1
ATOM 5309 C C . THR A 1 673 ? 101.126 99.576 105.255 1.00 103.18 675 THR A C 1
ATOM 5310 O O . THR A 1 673 ? 101.950 98.662 105.186 1.00 103.18 675 THR A O 1
ATOM 5314 N N . THR A 1 674 ? 100.001 99.592 104.550 1.00 108.20 676 THR A N 1
ATOM 5315 C CA . THR A 1 674 ? 99.698 98.622 103.509 1.00 108.20 676 THR A CA 1
ATOM 5316 C C . THR A 1 674 ? 99.506 99.390 102.211 1.00 108.20 676 THR A C 1
ATOM 5317 O O . THR A 1 674 ? 98.675 100.301 102.142 1.00 108.20 676 THR A O 1
ATOM 5321 N N . SER A 1 675 ? 100.278 99.028 101.187 1.00 113.32 677 SER A N 1
ATOM 5322 C CA . SER A 1 675 ? 100.266 99.792 99.947 1.00 113.32 677 SER A CA 1
ATOM 5323 C C . SER A 1 675 ? 98.891 99.828 99.300 1.00 113.32 677 SER A C 1
ATOM 5324 O O . SER A 1 675 ? 98.611 100.740 98.517 1.00 113.32 677 SER A O 1
ATOM 5327 N N . GLY A 1 676 ? 98.025 98.867 99.609 1.00 117.35 678 GLY A N 1
ATOM 5328 C CA . GLY A 1 676 ? 96.725 98.803 98.970 1.00 117.35 678 GLY A CA 1
ATOM 5329 C C . GLY A 1 676 ? 95.760 99.889 99.401 1.00 117.35 678 GLY A C 1
ATOM 5330 O O . GLY A 1 676 ? 94.674 99.990 98.820 1.00 117.35 678 GLY A O 1
ATOM 5331 N N . ASP A 1 677 ? 96.111 100.686 100.404 1.00 110.24 679 ASP A N 1
ATOM 5332 C CA . ASP A 1 677 ? 95.195 101.705 100.892 1.00 110.24 679 ASP A CA 1
ATOM 5333 C C . ASP A 1 677 ? 95.115 102.884 99.934 1.00 110.24 679 ASP A C 1
ATOM 5334 O O . ASP A 1 677 ? 96.073 103.216 99.231 1.00 110.24 679 ASP A O 1
ATOM 5339 N N . ALA A 1 678 ? 93.949 103.530 99.928 1.00 109.01 680 ALA A N 1
ATOM 5340 C CA . ALA A 1 678 ? 93.765 104.710 99.096 1.00 109.01 680 ALA A CA 1
ATOM 5341 C C . ALA A 1 678 ? 94.700 105.834 99.516 1.00 109.01 680 ALA A C 1
ATOM 5342 O O . ALA A 1 678 ? 95.274 106.521 98.666 1.00 109.01 680 ALA A O 1
ATOM 5344 N N . THR A 1 679 ? 94.868 106.034 100.819 1.00 100.22 681 THR A N 1
ATOM 5345 C CA . THR A 1 679 ? 95.555 107.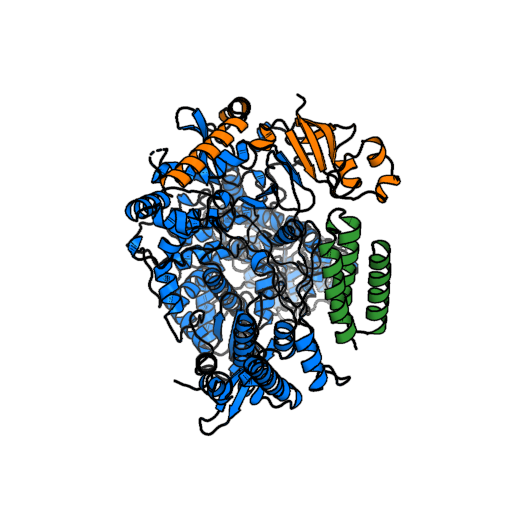204 101.344 1.00 100.22 681 THR A CA 1
ATOM 5346 C C . THR A 1 679 ? 97.026 106.958 101.626 1.00 100.22 681 THR A C 1
ATOM 5347 O O . THR A 1 679 ? 97.668 107.803 102.256 1.00 100.22 681 THR A O 1
ATOM 5351 N N . THR A 1 680 ? 97.576 105.828 101.185 1.00 101.79 682 THR A N 1
ATOM 5352 C CA . THR A 1 680 ? 98.943 105.488 101.556 1.00 101.79 682 THR A CA 1
ATOM 5353 C C . THR A 1 680 ? 99.900 106.622 101.229 1.00 101.79 682 THR A C 1
ATOM 5354 O O . THR A 1 680 ? 100.692 107.045 102.076 1.00 101.79 682 THR A O 1
ATOM 5358 N N . ALA A 1 681 ? 99.842 107.130 100.000 1.00 97.08 683 ALA A N 1
ATOM 5359 C CA . ALA A 1 681 ? 100.753 108.199 99.617 1.00 97.08 683 ALA A CA 1
ATOM 5360 C C . ALA A 1 681 ? 100.511 109.450 100.449 1.00 97.08 683 ALA A C 1
ATOM 5361 O O . ALA A 1 681 ? 101.459 110.085 100.922 1.00 97.08 683 ALA A O 1
ATOM 5363 N N . TYR A 1 682 ? 99.247 109.808 100.661 1.00 98.07 684 TYR A N 1
ATOM 5364 C CA . TYR A 1 682 ? 98.944 111.029 101.398 1.00 98.07 684 TYR A CA 1
ATOM 5365 C C . TYR A 1 682 ? 99.314 110.887 102.870 1.00 98.07 684 TYR A C 1
ATOM 5366 O O . TYR A 1 682 ? 99.919 111.789 103.464 1.00 98.07 684 TYR A O 1
ATOM 5375 N N . ALA A 1 683 ? 98.957 109.756 103.476 1.00 93.22 685 ALA A N 1
ATOM 5376 C CA . ALA A 1 683 ? 99.316 109.532 104.870 1.00 93.22 685 ALA A CA 1
ATOM 5377 C C . ALA A 1 683 ? 100.825 109.529 105.044 1.00 93.22 685 ALA A C 1
ATOM 5378 O O . ALA A 1 683 ? 101.347 110.063 106.028 1.00 93.22 685 ALA A O 1
ATOM 5380 N N . ASN A 1 684 ? 101.548 108.937 104.097 1.00 96.42 686 ASN A N 1
ATOM 5381 C CA . ASN A 1 684 ? 102.999 108.944 104.183 1.00 96.42 686 ASN A CA 1
ATOM 5382 C C . ASN A 1 684 ? 103.549 110.352 104.023 1.00 96.42 686 ASN A C 1
ATOM 5383 O O . ASN A 1 684 ? 104.555 110.702 104.643 1.00 96.42 686 ASN A O 1
ATOM 5388 N N . SER A 1 685 ? 102.916 111.173 103.189 1.00 91.58 687 SER A N 1
ATOM 5389 C CA . SER A 1 685 ? 103.357 112.558 103.076 1.00 91.58 687 SER A CA 1
ATOM 5390 C C . SER A 1 685 ? 103.185 113.293 104.396 1.00 91.58 687 SER A C 1
ATOM 5391 O O . SER A 1 685 ? 104.072 114.043 104.821 1.00 91.58 687 SER A O 1
ATOM 5394 N N . VAL A 1 686 ? 102.050 113.091 105.062 1.00 88.17 688 VAL A N 1
ATOM 5395 C CA . VAL A 1 686 ? 101.858 113.720 106.367 1.00 88.17 688 VAL A CA 1
ATOM 5396 C C . VAL A 1 686 ? 102.913 113.228 107.344 1.00 88.17 688 VAL A C 1
ATOM 5397 O O . VAL A 1 686 ? 103.506 114.011 108.093 1.00 88.17 688 VAL A O 1
ATOM 5401 N N . PHE A 1 687 ? 103.146 111.918 107.363 1.00 88.67 689 PHE A N 1
ATOM 5402 C CA . PHE A 1 687 ? 104.201 111.350 108.191 1.00 88.67 689 PHE A CA 1
ATOM 5403 C C . PHE A 1 687 ? 105.530 112.042 107.941 1.00 88.67 689 PHE A C 1
ATOM 5404 O O . PHE A 1 687 ? 106.246 112.400 108.883 1.00 88.67 689 PHE A O 1
ATOM 5412 N N . ASN A 1 688 ? 105.892 112.202 106.674 1.00 88.64 690 ASN A N 1
ATOM 5413 C CA . ASN A 1 688 ? 107.180 112.790 106.348 1.00 88.64 690 ASN A CA 1
ATOM 5414 C C . ASN A 1 688 ? 107.258 114.227 106.825 1.00 88.64 690 ASN A C 1
ATOM 5415 O O . ASN A 1 688 ? 108.295 114.662 107.336 1.00 88.64 690 ASN A O 1
ATOM 5420 N N . ILE A 1 689 ? 106.177 114.988 106.657 1.00 86.44 691 ILE A N 1
ATOM 5421 C CA . ILE A 1 689 ? 106.171 116.351 107.177 1.00 86.44 691 ILE A CA 1
ATOM 5422 C C . ILE A 1 689 ? 106.368 116.334 108.681 1.00 86.44 691 ILE A C 1
ATOM 5423 O O . ILE A 1 689 ? 107.100 117.158 109.238 1.00 86.44 691 ILE A O 1
ATOM 5428 N N . PHE A 1 690 ? 105.707 115.402 109.362 1.00 85.32 692 PHE A N 1
ATOM 5429 C CA . PHE A 1 690 ? 105.819 115.323 110.811 1.00 85.32 692 PHE A CA 1
ATOM 5430 C C . PHE A 1 690 ? 107.260 115.084 111.225 1.00 85.32 692 PHE A C 1
ATOM 5431 O O . PHE A 1 690 ? 107.785 115.749 112.123 1.00 85.32 692 PHE A O 1
ATOM 5439 N N . GLN A 1 691 ? 107.922 114.137 110.570 1.00 87.57 693 GLN A N 1
ATOM 5440 C CA . GLN A 1 691 ? 109.307 113.851 110.919 1.00 87.57 693 GLN A CA 1
ATOM 5441 C C . GLN A 1 691 ? 110.208 115.035 110.613 1.00 87.57 693 GLN A C 1
ATOM 5442 O O . GLN A 1 691 ? 111.068 115.392 111.424 1.00 87.57 693 GLN A O 1
ATOM 5448 N N . ALA A 1 692 ? 110.027 115.662 109.453 1.00 86.49 694 ALA A N 1
ATOM 5449 C CA . ALA A 1 692 ? 110.884 116.784 109.098 1.00 86.49 694 ALA A CA 1
ATOM 5450 C C . ALA A 1 692 ? 110.728 117.920 110.091 1.00 86.49 694 ALA A C 1
ATOM 5451 O O . ALA A 1 692 ? 111.717 118.533 110.504 1.00 86.49 694 ALA A O 1
ATOM 5453 N N . VAL A 1 693 ? 109.493 118.216 110.491 1.00 85.71 695 VAL A N 1
ATOM 5454 C CA . VAL A 1 693 ? 109.273 119.254 111.490 1.00 85.71 695 VAL A CA 1
ATOM 5455 C C . VAL A 1 693 ? 109.936 118.869 112.801 1.00 85.71 695 VAL A C 1
ATOM 5456 O O . VAL A 1 693 ? 110.712 119.640 113.376 1.00 85.71 695 VAL A O 1
ATOM 5460 N N . SER A 1 694 ? 109.662 117.655 113.282 1.00 86.88 696 SER A N 1
ATOM 5461 C CA . SER A 1 694 ? 110.108 117.289 114.619 1.00 86.88 696 SER A CA 1
ATOM 5462 C C . SER A 1 694 ? 111.615 117.400 114.755 1.00 86.88 696 SER A C 1
ATOM 5463 O O . SER A 1 694 ? 112.115 117.724 115.834 1.00 86.88 696 SER A O 1
ATOM 5466 N N . ALA A 1 695 ? 112.358 117.146 113.681 1.00 88.10 697 ALA A N 1
ATOM 5467 C CA . ALA A 1 695 ? 113.793 117.381 113.733 1.00 88.10 697 ALA A CA 1
ATOM 5468 C C . ALA A 1 695 ? 114.087 118.837 114.050 1.00 88.10 697 ALA A C 1
ATOM 5469 O O . ALA A 1 695 ? 115.054 119.144 114.756 1.00 88.10 697 ALA A O 1
ATOM 5471 N N . ASN A 1 696 ? 113.258 119.748 113.547 1.00 89.51 698 ASN A N 1
ATOM 5472 C CA . ASN A 1 696 ? 113.478 121.164 113.808 1.00 89.51 698 ASN A CA 1
ATOM 5473 C C . ASN A 1 696 ? 113.267 121.487 115.276 1.00 89.51 698 ASN A C 1
ATOM 5474 O O . ASN A 1 696 ? 114.116 122.121 115.911 1.00 89.51 698 ASN A O 1
ATOM 5479 N N . VAL A 1 697 ? 112.140 121.054 115.837 1.00 90.02 699 VAL A N 1
ATOM 5480 C CA . VAL A 1 697 ? 111.886 121.305 117.249 1.00 90.02 699 VAL A CA 1
ATOM 5481 C C . VAL A 1 697 ? 112.979 120.673 118.094 1.00 90.02 699 VAL A C 1
ATOM 5482 O O . VAL A 1 697 ? 113.480 121.281 119.045 1.00 90.02 699 VAL A O 1
ATOM 5486 N N . ASN A 1 698 ? 113.376 119.449 117.754 1.00 89.56 700 ASN A N 1
ATOM 5487 C CA . ASN A 1 698 ? 114.436 118.788 118.503 1.00 89.56 700 ASN A CA 1
ATOM 5488 C C . ASN A 1 698 ? 115.711 119.618 118.492 1.00 89.56 700 ASN A C 1
ATOM 5489 O O . ASN A 1 698 ? 116.284 119.908 119.546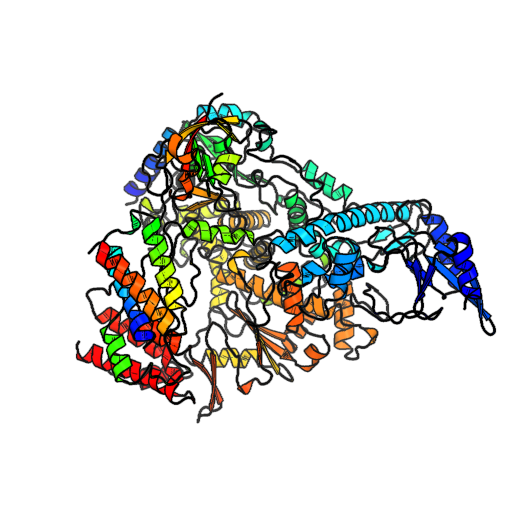 1.00 89.56 700 ASN A O 1
ATOM 5494 N N . LYS A 1 699 ? 116.173 120.016 117.309 1.00 89.43 701 LYS A N 1
ATOM 5495 C CA . LYS A 1 699 ? 117.415 120.774 117.247 1.00 89.43 701 LYS A CA 1
ATOM 5496 C C . LYS A 1 699 ? 117.262 122.138 117.895 1.00 89.43 701 LYS A C 1
ATOM 5497 O O . LYS A 1 699 ? 118.182 122.622 118.560 1.00 89.43 701 LYS A O 1
ATOM 5503 N N . LEU A 1 700 ? 116.110 122.776 117.709 1.00 92.75 702 LEU A N 1
ATOM 5504 C CA . LEU A 1 700 ? 115.950 124.144 118.184 1.00 92.75 702 LEU A CA 1
ATOM 5505 C C . LEU A 1 700 ? 116.077 124.226 119.698 1.00 92.75 702 LEU A C 1
ATOM 5506 O O . LEU A 1 700 ? 116.680 125.165 120.226 1.00 92.75 702 LEU A O 1
ATOM 5511 N N . LEU A 1 701 ? 115.507 123.263 120.419 1.00 95.39 703 LEU A N 1
ATOM 5512 C CA . LEU A 1 701 ? 115.550 123.325 121.873 1.00 95.39 703 LEU A CA 1
ATOM 5513 C C . LEU A 1 701 ? 116.962 123.207 122.421 1.00 95.39 703 LEU A C 1
ATOM 5514 O O . LEU A 1 701 ? 117.203 123.607 123.564 1.00 95.39 703 LEU A O 1
ATOM 5519 N N . SER A 1 702 ? 117.897 122.664 121.647 1.00 94.27 704 SER A N 1
ATOM 5520 C CA . SER A 1 702 ? 119.255 122.395 122.113 1.00 94.27 704 SER A CA 1
ATOM 5521 C C . SER A 1 702 ? 120.255 123.395 121.557 1.00 94.27 704 SER A C 1
ATOM 5522 O O . SER A 1 702 ? 121.374 123.031 121.195 1.00 94.27 704 SER A O 1
ATOM 5525 N N . VAL A 1 703 ? 119.874 124.670 121.480 1.00 96.45 705 VAL A N 1
ATOM 5526 C CA . VAL A 1 703 ? 120.674 125.661 120.769 1.00 96.45 705 VAL A CA 1
ATOM 5527 C C . VAL A 1 703 ? 121.691 126.372 121.651 1.00 96.45 705 VAL A C 1
ATOM 5528 O O . VAL A 1 703 ? 122.510 127.144 121.130 1.00 96.45 705 VAL A O 1
ATOM 5532 N N . ASP A 1 704 ? 121.705 126.114 122.958 1.00 105.39 706 ASP A N 1
ATOM 5533 C CA . ASP A 1 704 ? 122.607 126.815 123.871 1.00 105.39 706 ASP A CA 1
ATOM 5534 C C . ASP A 1 704 ? 122.332 128.322 123.843 1.00 105.39 706 ASP A C 1
ATOM 5535 O O . ASP A 1 704 ? 123.153 129.138 123.419 1.00 105.39 706 ASP A O 1
ATOM 5540 N N . SER A 1 705 ? 121.134 128.657 124.325 1.00 105.08 707 SER A N 1
ATOM 5541 C CA . SER A 1 705 ? 120.607 130.011 124.193 1.00 105.08 707 SER A CA 1
ATOM 5542 C C . SER A 1 705 ? 121.636 131.071 124.552 1.00 105.08 707 SER A C 1
ATOM 5543 O O . SER A 1 705 ? 121.728 132.107 123.885 1.00 105.08 707 SER A O 1
ATOM 5546 N N . ASN A 1 706 ? 122.417 130.840 125.605 1.00 108.79 708 ASN A N 1
ATOM 5547 C CA . ASN A 1 706 ? 123.316 131.883 126.078 1.00 108.79 708 ASN A CA 1
ATOM 5548 C C . ASN A 1 706 ? 124.280 132.348 125.000 1.00 108.79 708 ASN A C 1
ATOM 5549 O O . ASN A 1 706 ? 124.755 133.487 125.061 1.00 108.79 708 ASN A O 1
ATOM 5554 N N . VAL A 1 707 ? 124.580 131.503 124.019 1.00 110.63 709 VAL A N 1
ATOM 5555 C CA . VAL A 1 707 ? 125.549 131.869 122.994 1.00 110.63 709 VAL A CA 1
ATOM 5556 C C . VAL A 1 707 ? 124.893 132.579 121.814 1.00 110.63 709 VAL A C 1
ATOM 5557 O O . VAL A 1 707 ? 125.550 133.365 121.125 1.00 110.63 709 VAL A O 1
ATOM 5561 N N . CYS A 1 708 ? 123.613 132.326 121.567 1.00 113.89 710 CYS A N 1
ATOM 5562 C CA . CYS A 1 708 ? 122.959 132.869 120.390 1.00 113.89 710 CYS A CA 1
ATOM 5563 C C . CYS A 1 708 ? 122.901 134.391 120.455 1.00 113.89 710 CYS A C 1
ATOM 5564 O O . CYS A 1 708 ? 123.006 135.003 121.520 1.00 113.89 710 CYS A O 1
ATOM 5567 N N . HIS A 1 709 ? 122.742 135.001 119.282 1.00 114.18 711 HIS A N 1
ATOM 5568 C CA . HIS A 1 709 ? 122.593 136.446 119.166 1.00 114.18 711 HIS A CA 1
ATOM 5569 C C . HIS A 1 709 ? 121.447 136.875 118.267 1.00 114.18 711 HIS A C 1
ATOM 5570 O O . HIS A 1 709 ? 121.029 138.035 118.353 1.00 114.18 711 HIS A O 1
ATOM 5577 N N . ASN A 1 710 ? 120.920 135.995 117.422 1.00 106.74 712 ASN A N 1
ATOM 5578 C CA . ASN A 1 710 ? 119.758 136.324 116.605 1.00 106.74 712 ASN A CA 1
ATOM 5579 C C . ASN A 1 710 ? 118.550 136.395 117.521 1.00 106.74 712 ASN A C 1
ATOM 5580 O O . ASN A 1 710 ? 117.928 135.378 117.830 1.00 106.74 712 ASN A O 1
ATOM 5585 N N . LEU A 1 711 ? 118.205 137.610 117.948 1.00 108.37 713 LEU A N 1
ATOM 5586 C CA . LEU A 1 711 ? 117.155 137.768 118.943 1.00 108.37 713 LEU A CA 1
ATOM 5587 C C . LEU A 1 711 ? 115.889 137.047 118.521 1.00 108.37 713 LEU A C 1
ATOM 5588 O O . LEU A 1 711 ? 115.169 136.500 119.366 1.00 108.37 713 LEU A O 1
ATOM 5593 N N . GLU A 1 712 ? 115.607 137.022 117.221 1.00 105.31 714 GLU A N 1
ATOM 5594 C CA . GLU A 1 712 ? 114.463 136.266 116.736 1.00 105.31 714 GLU A CA 1
ATOM 5595 C C . GLU A 1 712 ? 114.537 134.819 117.201 1.00 105.31 714 GLU A C 1
ATOM 5596 O O . GLU A 1 712 ? 113.570 134.282 117.747 1.00 105.31 714 GLU A O 1
ATOM 5602 N N . VAL A 1 713 ? 115.693 134.180 117.025 1.00 101.60 715 VAL A N 1
ATOM 5603 C CA . VAL A 1 713 ? 115.801 132.760 117.338 1.00 101.60 715 VAL A CA 1
ATOM 5604 C C . VAL A 1 713 ? 115.730 132.531 118.841 1.00 101.60 715 VAL A C 1
ATOM 5605 O O . VAL A 1 713 ? 115.099 131.574 119.305 1.00 101.60 715 VAL A O 1
ATOM 5609 N N . LYS A 1 714 ? 116.402 133.374 119.626 1.00 105.37 716 LYS A N 1
ATOM 5610 C CA . LYS A 1 714 ? 116.337 133.224 121.075 1.00 105.37 716 LYS A CA 1
ATOM 5611 C C . LYS A 1 714 ? 114.900 133.318 121.555 1.00 105.37 716 LYS A C 1
ATOM 5612 O O . LYS A 1 714 ? 114.420 132.456 122.302 1.00 105.37 716 LYS A O 1
ATOM 5618 N N . GLN A 1 715 ? 114.199 134.371 121.138 1.00 103.46 717 GLN A N 1
ATOM 5619 C CA . GLN A 1 715 ? 112.798 134.497 121.504 1.00 103.46 717 GLN A CA 1
ATOM 5620 C C . GLN A 1 715 ? 112.012 133.287 121.033 1.00 103.46 717 GLN A C 1
ATOM 5621 O O . GLN A 1 715 ? 111.128 132.794 121.744 1.00 103.46 717 GLN A O 1
ATOM 5627 N N . LEU A 1 716 ? 112.332 132.781 119.843 1.00 100.14 718 LEU A N 1
ATOM 5628 C CA . LEU A 1 716 ? 111.566 131.673 119.293 1.00 100.14 718 LEU A CA 1
ATOM 5629 C C . LEU A 1 716 ? 111.714 130.425 120.145 1.00 100.14 718 LEU A C 1
ATOM 5630 O O . LEU A 1 716 ? 110.724 129.758 120.451 1.00 100.14 718 LEU A O 1
ATOM 5635 N N . GLN A 1 717 ? 112.939 130.093 120.551 1.00 101.16 719 GLN A N 1
ATOM 5636 C CA . GLN A 1 717 ? 113.112 128.884 121.350 1.00 101.16 719 GLN A CA 1
ATOM 5637 C C . GLN A 1 717 ? 112.559 129.071 122.748 1.00 101.16 719 GLN A C 1
ATOM 5638 O O . GLN A 1 717 ? 112.008 128.133 123.328 1.00 101.16 719 GLN A O 1
ATOM 5644 N N . ARG A 1 718 ? 112.716 130.258 123.328 1.00 102.54 720 ARG A N 1
ATOM 5645 C CA . ARG A 1 718 ? 112.120 130.475 124.637 1.00 102.54 720 ARG A CA 1
ATOM 5646 C C . ARG A 1 718 ? 110.622 130.247 124.572 1.00 102.54 720 ARG A C 1
ATOM 5647 O O . ARG A 1 718 ? 110.050 129.540 125.409 1.00 102.54 720 ARG A O 1
ATOM 5655 N N . LYS A 1 719 ? 109.972 130.805 123.552 1.00 104.00 721 LYS A N 1
ATOM 5656 C CA . LYS A 1 719 ? 108.538 130.606 123.415 1.00 104.00 721 LYS A CA 1
ATOM 5657 C C . LYS A 1 719 ? 108.209 129.143 123.152 1.00 104.00 721 LYS A C 1
ATOM 5658 O O . LYS A 1 719 ? 107.243 128.608 123.704 1.00 104.00 721 LYS A O 1
ATOM 5664 N N . LEU A 1 720 ? 109.005 128.474 122.320 1.00 98.05 722 LEU A N 1
ATOM 5665 C CA . LEU A 1 720 ? 108.736 127.076 122.007 1.00 98.05 722 LEU A CA 1
ATOM 5666 C C . LEU A 1 720 ? 108.795 126.218 123.259 1.00 98.05 722 LEU A C 1
ATOM 5667 O O . LEU A 1 720 ? 107.879 125.438 123.536 1.00 98.05 722 LEU A O 1
ATOM 5672 N N . TYR A 1 721 ? 109.875 126.343 124.025 1.00 98.22 723 TYR A N 1
ATOM 5673 C CA . TYR A 1 721 ? 109.990 125.583 125.261 1.00 98.22 723 TYR A CA 1
ATOM 5674 C C . TYR A 1 721 ? 108.840 125.908 126.196 1.00 98.22 723 TYR A C 1
ATOM 5675 O O . TYR A 1 721 ? 108.195 125.006 126.738 1.00 98.22 723 TYR A O 1
ATOM 5684 N N . GLU A 1 722 ? 108.554 127.193 126.389 1.00 104.81 724 GLU A N 1
ATOM 5685 C CA . GLU A 1 722 ? 107.475 127.559 127.291 1.00 104.81 724 GLU A CA 1
ATOM 5686 C C . GLU A 1 722 ? 106.131 127.043 126.803 1.00 104.81 724 GLU A C 1
ATOM 5687 O O . GLU A 1 722 ? 105.197 126.928 127.602 1.00 104.81 724 GLU A O 1
ATOM 5693 N N . CYS A 1 723 ? 106.011 126.734 125.512 1.00 103.40 725 CYS A N 1
ATOM 5694 C CA . CYS A 1 723 ? 104.762 126.193 124.989 1.00 103.40 725 CYS A CA 1
ATOM 5695 C C . CYS A 1 723 ? 104.700 124.678 125.092 1.00 103.40 725 CYS A C 1
ATOM 5696 O O . CYS A 1 723 ? 103.618 124.116 125.282 1.00 103.40 725 CYS A O 1
ATOM 5699 N N . CYS A 1 724 ? 105.837 124.001 124.957 1.00 99.28 726 CYS A N 1
ATOM 5700 C CA . CYS A 1 724 ? 105.834 122.545 124.997 1.00 99.28 726 CYS A CA 1
ATOM 5701 C C . CYS A 1 724 ? 105.511 122.040 126.394 1.00 99.28 726 CYS A C 1
ATOM 5702 O O . CYS A 1 724 ? 104.496 121.369 126.608 1.00 99.28 726 CYS A O 1
ATOM 5705 N N . TYR A 1 725 ? 106.354 122.376 127.366 1.00 96.86 727 TYR A N 1
ATOM 5706 C CA . TYR A 1 725 ? 106.299 121.756 128.680 1.00 96.86 727 TYR A CA 1
ATOM 5707 C C . TYR A 1 725 ? 105.599 122.597 129.732 1.00 96.86 727 TYR A C 1
ATOM 5708 O O . TYR A 1 725 ? 104.940 122.038 130.611 1.00 96.86 727 TYR A O 1
ATOM 5717 N N . ARG A 1 726 ? 105.718 123.920 129.672 1.00 102.09 728 ARG A N 1
ATOM 5718 C CA . ARG A 1 726 ? 105.251 124.787 130.743 1.00 102.09 728 ARG A CA 1
ATOM 5719 C C . ARG A 1 726 ? 103.897 125.415 130.445 1.00 102.09 728 ARG A C 1
ATOM 5720 O O . ARG A 1 726 ? 103.622 126.527 130.906 1.00 102.09 728 ARG A O 1
ATOM 5728 N N . SER A 1 727 ? 103.046 124.733 129.687 1.00 104.48 729 SER A N 1
ATOM 5729 C CA . SER A 1 727 ? 101.716 125.251 129.408 1.00 104.48 729 SER A CA 1
ATOM 5730 C C . SER A 1 727 ? 100.839 124.107 128.928 1.00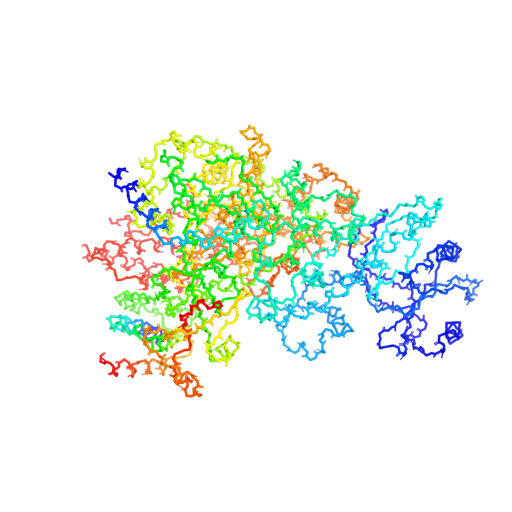 104.48 729 SER A C 1
ATOM 5731 O O . SER A 1 727 ? 101.330 123.047 128.536 1.00 104.48 729 SER A O 1
ATOM 5734 N N . THR A 1 728 ? 99.529 124.339 128.965 1.00 106.62 730 THR A N 1
ATOM 5735 C CA . THR A 1 728 ? 98.547 123.329 128.593 1.00 106.62 730 THR A CA 1
ATOM 5736 C C . THR A 1 728 ? 98.103 123.455 127.143 1.00 106.62 730 THR A C 1
ATOM 5737 O O . THR A 1 728 ? 98.215 122.496 126.374 1.00 106.62 730 THR A O 1
ATOM 5741 N N . THR A 1 729 ? 97.598 124.621 126.754 1.00 106.91 731 THR A N 1
ATOM 5742 C CA . THR A 1 729 ? 97.101 124.859 125.408 1.00 106.91 731 THR A CA 1
ATOM 5743 C C . THR A 1 729 ? 98.142 125.639 124.622 1.00 106.91 731 THR A C 1
ATOM 5744 O O . THR A 1 729 ? 98.636 126.670 125.090 1.00 106.91 731 THR A O 1
ATOM 5748 N N . VAL A 1 730 ? 98.466 125.150 123.433 1.00 100.09 732 VAL A N 1
ATOM 5749 C CA . VAL A 1 730 ? 99.478 125.786 122.601 1.00 100.09 732 VAL A CA 1
ATOM 5750 C C . VAL A 1 730 ? 98.878 127.031 121.967 1.00 100.09 732 VAL A C 1
ATOM 5751 O O . VAL A 1 730 ? 97.784 126.985 121.394 1.00 100.09 732 VAL A O 1
ATOM 5755 N N . ASP A 1 731 ? 99.590 128.150 122.070 1.00 106.10 733 ASP A N 1
ATOM 5756 C CA . ASP A 1 731 ? 99.097 129.404 121.521 1.00 106.10 733 ASP A CA 1
ATOM 5757 C C . ASP A 1 731 ? 99.268 129.409 120.010 1.00 106.10 733 ASP A C 1
ATOM 5758 O O . ASP A 1 731 ? 100.384 129.272 119.500 1.00 106.10 733 ASP A O 1
ATOM 5763 N N . ASP A 1 732 ? 98.159 129.587 119.295 1.00 108.53 734 ASP A N 1
ATOM 5764 C CA . ASP A 1 732 ? 98.231 129.636 117.843 1.00 108.53 734 ASP A CA 1
ATOM 5765 C C . ASP A 1 732 ? 99.212 130.695 117.370 1.00 108.53 734 ASP A C 1
ATOM 5766 O O . ASP A 1 732 ? 99.818 130.547 116.305 1.00 108.53 734 ASP A O 1
ATOM 5771 N N . GLN A 1 733 ? 99.368 131.777 118.134 1.00 106.77 735 GLN A N 1
ATOM 5772 C CA . GLN A 1 733 ? 100.303 132.822 117.739 1.00 106.77 735 GLN A CA 1
ATOM 5773 C C . GLN A 1 733 ? 101.695 132.253 117.523 1.00 106.77 735 GLN A C 1
ATOM 5774 O O . GLN A 1 733 ? 102.321 132.479 116.479 1.00 106.77 735 GLN A O 1
ATOM 5780 N N . PHE A 1 734 ? 102.200 131.506 118.503 1.00 101.68 736 PHE A N 1
ATOM 5781 C CA . PHE A 1 734 ? 103.523 130.925 118.344 1.00 101.68 736 PHE A CA 1
ATOM 5782 C C . PHE A 1 734 ? 103.552 129.949 117.183 1.00 101.68 736 PHE A C 1
ATOM 5783 O O . PHE A 1 734 ? 104.551 129.860 116.464 1.00 101.68 736 PHE A O 1
ATOM 5791 N N . VAL A 1 735 ? 102.481 129.179 117.005 1.00 97.78 737 VAL A N 1
ATOM 5792 C CA . VAL A 1 735 ? 102.467 128.187 115.938 1.00 97.78 737 VAL A CA 1
ATOM 5793 C C . VAL A 1 735 ? 102.614 128.867 114.587 1.00 97.78 737 VAL A C 1
ATOM 5794 O O . VAL A 1 735 ? 103.395 128.432 113.739 1.00 97.78 737 VAL A O 1
ATOM 5798 N N . VAL A 1 736 ? 101.868 129.948 114.364 1.00 99.41 738 VAL A N 1
ATOM 5799 C CA . VAL A 1 736 ? 101.962 130.632 113.080 1.00 99.41 738 VAL A CA 1
ATOM 5800 C C . VAL A 1 736 ? 103.322 131.294 112.933 1.00 99.41 738 VAL A C 1
ATOM 5801 O O . VAL A 1 736 ? 103.910 131.295 111.844 1.00 99.41 738 VAL A O 1
ATOM 5805 N N . GLU A 1 737 ? 103.858 131.855 114.018 1.00 97.43 739 GLU A N 1
ATOM 5806 C CA . GLU A 1 737 ? 105.184 132.449 113.920 1.00 97.43 739 GLU A CA 1
ATOM 5807 C C . GLU A 1 737 ? 106.211 131.403 113.519 1.00 97.43 739 GLU A C 1
ATOM 5808 O O . GLU A 1 737 ? 107.068 131.652 112.664 1.00 97.43 739 GLU A O 1
ATOM 5814 N N . TYR A 1 738 ? 106.130 130.218 114.115 1.00 91.67 740 TYR A N 1
ATOM 5815 C CA . TYR A 1 738 ? 107.096 129.173 113.808 1.00 91.67 740 TYR A CA 1
ATOM 5816 C C . TYR A 1 738 ? 106.887 128.629 112.406 1.00 91.67 740 TYR A C 1
ATOM 5817 O O . TYR A 1 738 ? 107.851 128.301 111.711 1.00 91.67 740 TYR A O 1
ATOM 5826 N N . TYR A 1 739 ? 105.635 128.504 111.980 1.00 89.86 741 TYR A N 1
ATOM 5827 C CA . TYR A 1 739 ? 105.356 128.111 110.608 1.00 89.86 741 TYR A CA 1
ATOM 5828 C C . TYR A 1 739 ? 106.042 129.060 109.639 1.00 89.86 741 TYR A C 1
ATOM 5829 O O . TYR A 1 739 ? 106.729 128.632 108.703 1.00 89.86 741 TYR A O 1
ATOM 5838 N N . GLY A 1 740 ? 105.882 130.361 109.866 1.00 90.87 742 GLY A N 1
ATOM 5839 C CA . GLY A 1 740 ? 106.562 131.327 109.026 1.00 90.87 742 GLY A CA 1
ATOM 5840 C C . GLY A 1 740 ? 108.067 131.176 109.086 1.00 90.87 742 GLY A C 1
ATOM 5841 O O . GLY A 1 740 ? 108.747 131.208 108.057 1.00 90.87 742 GLY A O 1
ATOM 5842 N N . TYR A 1 741 ? 108.610 130.991 110.287 1.00 91.60 743 TYR A N 1
ATOM 5843 C CA . TYR A 1 741 ? 110.057 130.881 110.417 1.00 91.60 743 TYR A CA 1
ATOM 5844 C C . TYR A 1 741 ? 110.584 129.687 109.637 1.00 91.60 743 TYR A C 1
ATOM 5845 O O . TYR A 1 741 ? 111.604 129.786 108.947 1.00 91.60 743 TYR A O 1
ATOM 5854 N N . LEU A 1 742 ? 109.901 128.548 109.732 1.00 88.29 744 LEU A N 1
ATOM 5855 C CA . LEU A 1 742 ? 110.312 127.376 108.970 1.00 88.29 744 LEU A CA 1
ATOM 5856 C C . LEU A 1 742 ? 110.241 127.654 107.479 1.00 88.29 744 LEU A C 1
ATOM 5857 O O . LEU A 1 742 ? 111.185 127.369 106.736 1.00 88.29 744 LEU A O 1
ATOM 5862 N N . ARG A 1 743 ? 109.130 128.228 107.022 1.00 91.66 745 ARG A N 1
ATOM 5863 C CA . ARG A 1 743 ? 109.008 128.523 105.603 1.00 91.66 745 ARG A CA 1
ATOM 5864 C C . ARG A 1 743 ? 110.037 129.540 105.141 1.00 91.66 745 ARG A C 1
ATOM 5865 O O . ARG A 1 743 ? 110.249 129.686 103.935 1.00 91.66 745 ARG A O 1
ATOM 5873 N N . LYS A 1 744 ? 110.671 130.252 106.064 1.00 88.88 746 LYS A N 1
ATOM 5874 C CA . LYS A 1 744 ? 111.625 131.277 105.678 1.00 88.88 746 LYS A CA 1
ATOM 5875 C C . LYS A 1 744 ? 113.062 130.781 105.631 1.00 88.88 746 LYS A C 1
ATOM 5876 O O . LYS A 1 744 ? 113.899 131.433 105.001 1.00 88.88 746 LYS A O 1
ATOM 5882 N N . HIS A 1 745 ? 113.382 129.667 106.287 1.00 87.35 747 HIS A N 1
ATOM 5883 C CA . HIS A 1 745 ? 114.739 129.139 106.259 1.00 87.35 747 HIS A CA 1
ATOM 5884 C C . HIS A 1 745 ? 114.827 127.635 106.087 1.00 87.35 747 HIS A C 1
ATOM 5885 O O . HIS A 1 745 ? 115.938 127.118 105.956 1.00 87.35 747 HIS A O 1
ATOM 5892 N N . PHE A 1 746 ? 113.712 126.919 106.099 1.00 86.65 748 PHE A N 1
ATOM 5893 C CA . PHE A 1 746 ? 113.706 125.465 105.951 1.00 86.65 748 PHE A CA 1
ATOM 5894 C C . PHE A 1 746 ? 112.516 125.114 105.068 1.00 86.65 748 PHE A C 1
ATOM 5895 O O . PHE A 1 746 ? 111.416 124.864 105.564 1.00 86.65 748 PHE A O 1
ATOM 5903 N N . SER A 1 747 ? 112.746 125.081 103.764 1.00 88.41 749 SER A N 1
ATOM 5904 C CA . SER A 1 747 ? 111.685 124.854 102.799 1.00 88.41 749 SER A CA 1
ATOM 5905 C C . SER A 1 747 ? 111.659 123.390 102.399 1.00 88.41 749 SER A C 1
ATOM 5906 O O . SER A 1 747 ? 112.704 122.798 102.121 1.00 88.41 749 SER A O 1
ATOM 5909 N N . MET A 1 748 ? 110.464 122.815 102.358 1.00 90.70 750 MET A N 1
ATOM 5910 C CA . MET A 1 748 ? 110.285 121.392 102.130 1.00 90.70 750 MET A CA 1
ATOM 5911 C C . MET A 1 748 ? 109.454 121.156 100.882 1.00 90.70 750 MET A C 1
ATOM 5912 O O . MET A 1 748 ? 108.487 121.876 100.619 1.00 90.70 750 MET A O 1
ATOM 5917 N N . MET A 1 749 ? 109.835 120.133 100.128 1.00 94.94 751 MET A N 1
ATOM 5918 C CA . MET A 1 749 ? 109.049 119.631 99.012 1.00 94.94 751 MET A CA 1
ATOM 5919 C C . MET A 1 749 ? 108.926 118.130 99.192 1.00 94.94 751 MET A C 1
ATOM 5920 O O . MET A 1 749 ? 109.913 117.406 99.047 1.00 94.94 751 MET A O 1
ATOM 5925 N N . ILE A 1 750 ? 107.726 117.669 99.519 1.00 93.45 752 ILE A N 1
ATOM 5926 C CA . ILE A 1 750 ? 107.495 116.300 99.957 1.00 93.45 752 ILE A CA 1
ATOM 5927 C C . ILE A 1 750 ? 106.579 115.608 98.966 1.00 93.45 752 ILE A C 1
ATOM 5928 O O . ILE A 1 750 ? 105.521 116.140 98.617 1.00 93.45 752 ILE A O 1
ATOM 5933 N N . LEU A 1 751 ? 106.976 114.421 98.529 1.00 97.44 753 LEU A N 1
ATOM 5934 C CA . LEU A 1 751 ? 106.154 113.573 97.677 1.00 97.44 753 LEU A CA 1
ATOM 5935 C C . LEU A 1 751 ? 106.024 112.223 98.363 1.00 97.44 753 LEU A C 1
ATOM 5936 O O . LEU A 1 751 ? 107.007 111.485 98.476 1.00 97.44 753 LEU A O 1
ATOM 5941 N N . SER A 1 752 ? 104.819 111.903 98.826 1.00 97.80 754 SER A N 1
ATOM 5942 C CA . SER A 1 752 ? 104.583 110.637 99.507 1.00 97.80 754 SER A CA 1
ATOM 5943 C C . SER A 1 752 ? 105.581 110.447 100.641 1.00 97.80 754 SER A C 1
ATOM 5944 O O . SER A 1 752 ? 105.372 110.968 101.738 1.00 97.80 754 SER A O 1
ATOM 5947 N N . ASP A 1 753 ? 106.651 109.689 100.410 1.00 101.60 755 ASP A N 1
ATOM 5948 C CA . ASP A 1 753 ? 107.645 109.421 101.441 1.00 101.60 755 ASP A CA 1
ATOM 5949 C C . ASP A 1 753 ? 109.054 109.804 101.004 1.00 101.60 755 ASP A C 1
ATOM 5950 O O . ASP A 1 753 ? 110.031 109.213 101.466 1.00 101.60 755 ASP A O 1
ATOM 5955 N N . ASP A 1 754 ? 109.180 110.770 100.104 1.00 100.44 756 ASP A N 1
ATOM 5956 C CA . ASP A 1 754 ? 110.484 111.281 99.721 1.00 100.44 756 ASP A CA 1
ATOM 5957 C C . ASP A 1 754 ? 110.366 112.761 99.418 1.00 100.44 756 ASP A C 1
ATOM 5958 O O . ASP A 1 754 ? 109.304 113.245 99.023 1.00 100.44 756 ASP A O 1
ATOM 5963 N N . GLY A 1 755 ? 111.469 113.474 99.595 1.00 97.26 757 GLY A N 1
ATOM 5964 C CA . GLY A 1 755 ? 111.431 114.905 99.376 1.00 97.26 757 GLY A CA 1
ATOM 5965 C C . GLY A 1 755 ? 112.817 115.496 99.422 1.00 97.26 757 GLY A C 1
ATOM 5966 O O . GLY A 1 755 ? 113.808 114.804 99.659 1.00 97.26 757 GLY A O 1
ATOM 5967 N N . VAL A 1 756 ? 112.867 116.800 99.183 1.00 97.51 758 VAL A N 1
ATOM 5968 C CA . VAL A 1 756 ? 114.105 117.559 99.196 1.00 97.51 758 VAL A CA 1
ATOM 5969 C C . VAL A 1 756 ? 113.881 118.795 100.047 1.00 97.51 758 VAL A C 1
ATOM 5970 O O . VAL A 1 756 ? 112.755 119.276 100.188 1.00 97.51 758 VAL A O 1
ATOM 5974 N N . VAL A 1 757 ? 114.963 119.307 100.619 1.00 92.63 759 VAL A N 1
ATOM 5975 C CA . VAL A 1 757 ? 114.906 120.446 101.521 1.00 92.63 759 VAL A CA 1
ATOM 5976 C C . VAL A 1 757 ? 115.981 121.442 101.136 1.00 92.63 759 VAL A C 1
ATOM 5977 O O . VAL A 1 757 ? 117.135 121.062 100.913 1.00 92.63 759 VAL A O 1
ATOM 5981 N N . CYS A 1 758 ? 115.606 122.709 101.069 1.00 93.75 760 CYS A N 1
ATOM 5982 C CA . CYS A 1 758 ? 116.513 123.795 100.728 1.00 93.75 760 CYS A CA 1
ATOM 5983 C C . CYS A 1 758 ? 116.632 124.681 101.956 1.00 93.75 760 CYS A C 1
ATOM 5984 O O . CYS A 1 758 ? 115.907 125.670 102.084 1.00 93.75 760 CYS A O 1
ATOM 5987 N N . TYR A 1 759 ? 117.546 124.336 102.853 1.00 90.11 761 TYR A N 1
ATOM 5988 C CA . TYR A 1 759 ? 117.673 125.031 104.121 1.00 90.11 761 TYR A CA 1
ATOM 5989 C C . TYR A 1 759 ? 118.767 126.082 104.033 1.00 90.11 761 TYR A C 1
ATOM 5990 O O . TYR A 1 759 ? 119.737 125.931 103.291 1.00 90.11 761 TYR A O 1
ATOM 5999 N N . ASN A 1 760 ? 118.598 127.154 104.796 1.00 91.19 762 ASN A N 1
ATOM 6000 C CA . ASN A 1 760 ? 119.647 128.153 104.899 1.00 91.19 762 ASN A CA 1
ATOM 6001 C C . ASN A 1 760 ? 120.877 127.534 105.532 1.00 91.19 762 ASN A C 1
ATOM 6002 O O . ASN A 1 760 ? 120.793 126.876 106.569 1.00 91.19 762 ASN A O 1
ATOM 6007 N N . ASN A 1 761 ? 122.031 127.759 104.915 1.00 93.46 763 ASN A N 1
ATOM 6008 C CA . ASN A 1 761 ? 123.242 127.116 105.402 1.00 93.46 763 ASN A CA 1
ATOM 6009 C C . ASN A 1 761 ? 123.671 127.684 106.745 1.00 93.46 763 ASN A C 1
ATOM 6010 O O . ASN A 1 761 ? 124.127 126.941 107.619 1.00 93.46 763 ASN A O 1
ATOM 6015 N N . ASP A 1 762 ? 123.537 128.997 106.932 1.00 94.86 764 ASP A N 1
ATOM 6016 C CA . ASP A 1 762 ? 124.010 129.610 108.168 1.00 94.86 764 ASP A CA 1
ATOM 6017 C C . ASP A 1 762 ? 123.200 129.134 109.365 1.00 94.86 764 ASP A C 1
ATOM 6018 O O . ASP A 1 762 ? 123.762 128.686 110.370 1.00 94.86 764 ASP A O 1
ATOM 6023 N N . TYR A 1 763 ? 121.873 129.214 109.273 1.00 94.17 765 TYR A N 1
ATOM 6024 C CA . TYR A 1 763 ? 121.037 128.796 110.390 1.00 94.17 765 TYR A CA 1
ATOM 6025 C C . TYR A 1 763 ? 121.196 127.314 110.681 1.00 94.17 765 TYR A C 1
ATOM 6026 O O . TYR A 1 763 ? 120.971 126.877 111.815 1.00 94.17 765 TYR A O 1
ATOM 6035 N N . ALA A 1 764 ? 121.558 126.522 109.677 1.00 94.24 766 ALA A N 1
ATOM 6036 C CA . ALA A 1 764 ? 121.824 125.113 109.922 1.00 94.24 766 ALA A CA 1
ATOM 6037 C C . ALA A 1 764 ? 123.159 124.916 110.622 1.00 94.24 766 ALA A C 1
ATOM 6038 O O . ALA A 1 764 ? 123.268 124.091 111.534 1.00 94.24 766 ALA A O 1
ATOM 6040 N N . SER A 1 765 ? 124.182 125.665 110.214 1.00 99.71 767 SER A N 1
ATOM 6041 C CA . SER A 1 765 ? 125.506 125.469 110.789 1.00 99.71 767 SER A CA 1
ATOM 6042 C C . SER A 1 765 ? 125.504 125.756 112.281 1.00 99.71 767 SER A C 1
ATOM 6043 O O . SER A 1 765 ? 126.121 125.024 113.062 1.00 99.71 767 SER A O 1
ATOM 6046 N N . LEU A 1 766 ? 124.823 126.814 112.696 1.00 97.83 768 LEU A N 1
ATOM 6047 C CA . LEU A 1 766 ? 124.712 127.140 114.109 1.00 97.83 768 LEU A CA 1
ATOM 6048 C C . LEU A 1 766 ? 123.604 126.365 114.799 1.00 97.83 768 LEU A C 1
ATOM 6049 O O . LEU A 1 766 ? 123.235 126.705 115.925 1.00 97.83 768 LEU A O 1
ATOM 6054 N N . GLY A 1 767 ? 123.063 125.339 114.153 1.00 95.87 769 GLY A N 1
ATOM 6055 C CA . GLY A 1 767 ? 122.075 124.504 114.794 1.00 95.87 769 GLY A CA 1
ATOM 6056 C C . GLY A 1 767 ? 120.725 125.144 114.980 1.00 95.87 769 GLY A C 1
ATOM 6057 O O . GLY A 1 767 ? 119.976 124.725 115.865 1.00 95.87 769 GLY A O 1
ATOM 6058 N N . TYR A 1 768 ? 120.381 126.147 114.182 1.00 94.80 770 TYR A N 1
ATOM 6059 C CA . TYR A 1 768 ? 119.072 126.768 114.292 1.00 94.80 770 TYR A CA 1
ATOM 6060 C C . TYR A 1 768 ? 118.021 126.093 113.424 1.00 94.80 770 TYR A C 1
ATOM 6061 O O . TYR A 1 768 ? 116.844 126.450 113.516 1.00 94.80 770 TYR A O 1
ATOM 6070 N N . VAL A 1 769 ? 118.410 125.136 112.584 1.00 91.33 771 VAL A N 1
ATOM 6071 C CA . VAL A 1 769 ? 117.469 124.389 111.758 1.00 91.33 771 VAL A CA 1
ATOM 6072 C C . VAL A 1 769 ? 118.029 122.995 111.534 1.00 91.33 771 VAL A C 1
ATOM 6073 O O . VAL A 1 769 ? 119.221 122.745 111.715 1.00 91.33 771 VAL A O 1
ATOM 6077 N N . ALA A 1 770 ? 117.160 122.086 111.116 1.00 92.96 772 ALA A N 1
ATOM 6078 C CA . ALA A 1 770 ? 117.460 120.661 111.169 1.00 92.96 772 ALA A CA 1
ATOM 6079 C C . ALA A 1 770 ? 118.404 120.275 110.040 1.00 92.96 772 ALA A C 1
ATOM 6080 O O . ALA A 1 770 ? 117.975 120.071 108.903 1.00 92.96 772 ALA A O 1
ATOM 6082 N N . ASP A 1 771 ? 119.686 120.151 110.358 1.00 98.57 773 ASP A N 1
ATOM 6083 C CA . ASP A 1 771 ? 120.646 119.561 109.443 1.00 98.57 773 ASP A CA 1
ATOM 6084 C C . ASP A 1 771 ? 120.421 118.050 109.391 1.00 98.57 773 ASP A C 1
ATOM 6085 O O . ASP A 1 771 ? 119.541 117.505 110.061 1.00 98.57 773 ASP A O 1
ATOM 6090 N N . LEU A 1 772 ? 121.222 117.355 108.582 1.00 97.61 774 LEU A N 1
ATOM 6091 C CA . LEU A 1 772 ? 121.099 115.904 108.496 1.00 97.61 774 LEU A CA 1
ATOM 6092 C C . LEU A 1 772 ? 121.186 115.249 109.866 1.00 97.61 774 LEU A C 1
ATOM 6093 O O . LEU A 1 772 ? 120.361 114.394 110.205 1.00 97.61 774 LEU A O 1
ATOM 6098 N N . ASN A 1 773 ? 122.169 115.642 110.675 1.00 97.46 775 ASN A N 1
ATOM 6099 C CA . ASN A 1 773 ? 122.342 115.001 111.973 1.00 97.46 775 ASN A CA 1
ATOM 6100 C C . ASN A 1 773 ? 121.040 115.010 112.757 1.00 97.46 775 ASN A C 1
ATOM 6101 O O . ASN A 1 773 ? 120.713 114.044 113.461 1.00 97.46 775 ASN A O 1
ATOM 6106 N N . ALA A 1 774 ? 120.269 116.088 112.631 1.00 92.17 776 ALA A N 1
ATOM 6107 C CA . ALA A 1 774 ? 118.970 116.126 113.283 1.00 92.17 776 ALA A CA 1
ATOM 6108 C C . ALA A 1 774 ? 118.080 115.003 112.777 1.00 92.17 776 ALA A C 1
ATOM 6109 O O . ALA A 1 774 ? 117.382 114.351 113.563 1.00 92.17 776 ALA A O 1
ATOM 6111 N N . PHE A 1 775 ? 118.086 114.762 111.468 1.00 92.90 777 PHE A N 1
ATOM 6112 C CA . PHE A 1 775 ? 117.282 113.674 110.928 1.00 92.90 777 PHE A CA 1
ATOM 6113 C C . PHE A 1 775 ? 117.770 112.328 111.428 1.00 92.90 777 PHE A C 1
ATOM 6114 O O . PHE A 1 775 ? 116.964 111.450 111.748 1.00 92.90 777 PHE A O 1
ATOM 6122 N N . LYS A 1 776 ? 119.085 112.129 111.475 1.00 96.01 778 LYS A N 1
ATOM 6123 C CA . LYS A 1 776 ? 119.603 110.894 112.043 1.00 96.01 778 LYS A CA 1
ATOM 6124 C C . LYS A 1 776 ? 119.002 110.670 113.417 1.00 96.01 778 LYS A C 1
ATOM 6125 O O . LYS A 1 776 ? 118.427 109.613 113.698 1.00 96.01 778 LYS A O 1
ATOM 6131 N N . ALA A 1 777 ? 119.079 111.688 114.271 1.00 89.18 779 ALA A N 1
ATOM 6132 C CA . ALA A 1 777 ? 118.589 111.540 115.635 1.00 89.18 779 ALA A CA 1
ATOM 6133 C C . ALA A 1 777 ? 117.103 111.221 115.656 1.00 89.18 779 ALA A C 1
ATOM 6134 O O . ALA A 1 777 ? 116.660 110.298 116.355 1.00 89.18 779 ALA A O 1
ATOM 6136 N N . VAL A 1 778 ? 116.310 111.989 114.914 1.00 86.63 780 VAL A N 1
ATOM 6137 C CA . VAL A 1 778 ? 114.863 111.839 114.996 1.00 86.63 780 VAL A CA 1
ATOM 6138 C C . VAL A 1 778 ? 114.437 110.482 114.468 1.00 86.63 780 VAL A C 1
ATOM 6139 O O . VAL A 1 778 ? 113.609 109.797 115.074 1.00 86.63 780 VAL A O 1
ATOM 6143 N N . LEU A 1 779 ? 114.975 110.075 113.321 1.00 89.74 781 LEU A N 1
ATOM 6144 C CA . LEU A 1 779 ? 114.661 108.745 112.825 1.00 89.74 781 LEU A CA 1
ATOM 6145 C C . LEU A 1 779 ? 115.083 107.688 113.822 1.00 89.74 781 LEU A C 1
ATOM 6146 O O . LEU A 1 779 ? 114.385 106.685 113.994 1.00 89.74 781 LEU A O 1
ATOM 6151 N N . TYR A 1 780 ? 116.209 107.895 114.502 1.00 86.02 782 TYR A N 1
ATOM 6152 C CA . TYR A 1 780 ? 116.663 106.891 115.447 1.00 86.02 782 TYR A CA 1
ATOM 6153 C C . TYR A 1 780 ? 115.657 106.707 116.569 1.00 86.02 782 TYR A C 1
ATOM 6154 O O . TYR A 1 780 ? 115.223 105.583 116.841 1.00 86.02 782 TYR A O 1
ATOM 6163 N N . TYR A 1 781 ? 115.255 107.791 117.230 1.00 87.32 783 TYR A N 1
ATOM 6164 C CA . TYR A 1 781 ? 114.462 107.584 118.438 1.00 87.32 783 TYR A CA 1
ATOM 6165 C C . TYR A 1 781 ? 112.964 107.648 118.197 1.00 87.32 783 TYR A C 1
ATOM 6166 O O . TYR A 1 781 ? 112.201 107.444 119.143 1.00 87.32 783 TYR A O 1
ATOM 6175 N N . GLN A 1 782 ? 112.514 107.934 116.983 1.00 86.34 784 GLN A N 1
ATOM 6176 C CA . GLN A 1 782 ? 111.086 107.998 116.703 1.00 86.34 784 GLN A CA 1
ATOM 6177 C C . GLN A 1 782 ? 110.662 107.018 115.626 1.00 86.34 784 GLN A C 1
ATOM 6178 O O . GLN A 1 782 ? 109.660 106.315 115.792 1.00 86.34 784 GLN A O 1
ATOM 6184 N N . ASN A 1 783 ? 111.386 106.964 114.513 1.00 88.90 785 ASN A N 1
ATOM 6185 C CA . ASN A 1 783 ? 111.140 105.929 113.524 1.00 88.90 785 ASN A CA 1
ATOM 6186 C C . ASN A 1 783 ? 111.763 104.605 113.927 1.00 88.90 785 ASN A C 1
ATOM 6187 O O . ASN A 1 783 ? 111.427 103.572 113.345 1.00 88.90 785 ASN A O 1
ATOM 6192 N N . ASN A 1 784 ? 112.658 104.615 114.909 1.00 87.07 786 ASN A N 1
ATOM 6193 C CA . ASN A 1 784 ? 113.277 103.403 115.424 1.00 87.07 786 ASN A CA 1
ATOM 6194 C C . ASN A 1 784 ? 114.104 102.688 114.368 1.00 87.07 786 ASN A C 1
ATOM 6195 O O . ASN A 1 784 ? 114.256 101.468 114.415 1.00 87.07 786 ASN A O 1
ATOM 6200 N N . VAL A 1 785 ? 114.645 103.433 113.408 1.00 90.61 787 VAL A N 1
ATOM 6201 C CA . VAL A 1 785 ? 115.572 102.891 112.427 1.00 90.61 787 VAL A CA 1
ATOM 6202 C C . VAL A 1 785 ? 116.674 103.910 112.211 1.00 90.61 787 VAL A C 1
ATOM 6203 O O . VAL A 1 785 ? 116.570 105.069 112.611 1.00 90.61 787 VAL A O 1
ATOM 6207 N N . PHE A 1 786 ? 117.735 103.462 111.566 1.00 93.36 788 PHE A N 1
ATOM 6208 C CA . PHE A 1 786 ? 118.943 104.252 111.411 1.00 93.36 788 PHE A CA 1
ATOM 6209 C C . PHE A 1 786 ? 119.099 104.652 109.953 1.00 93.36 788 PHE A C 1
ATOM 6210 O O . PHE A 1 786 ? 119.072 103.794 109.066 1.00 93.36 788 PHE A O 1
ATOM 6218 N N . MET A 1 787 ? 119.264 105.947 109.708 1.00 97.01 789 MET A N 1
ATOM 6219 C CA . MET A 1 787 ? 119.404 106.461 108.350 1.00 97.01 789 MET A CA 1
ATOM 6220 C C . MET A 1 787 ? 120.865 106.349 107.949 1.00 97.01 789 MET A C 1
ATOM 6221 O O . MET A 1 787 ? 121.685 107.196 108.303 1.00 97.01 789 MET A O 1
ATOM 6226 N N . SER A 1 788 ? 121.194 105.300 107.203 1.00 103.45 790 SER A N 1
ATOM 6227 C CA . SER A 1 788 ? 122.569 105.100 106.775 1.00 103.45 790 SER A CA 1
ATOM 6228 C C . SER A 1 788 ? 123.059 106.320 106.010 1.00 103.45 790 SER A C 1
ATOM 6229 O O . SER A 1 788 ? 122.434 106.752 105.038 1.00 103.45 790 SER A O 1
ATOM 6232 N N . ALA A 1 789 ? 124.199 106.862 106.438 1.00 105.59 791 ALA A N 1
ATOM 6233 C CA . ALA A 1 789 ? 124.674 108.121 105.881 1.00 105.59 791 ALA A CA 1
ATOM 6234 C C . ALA A 1 789 ? 124.894 108.042 104.379 1.00 105.59 791 ALA A C 1
ATOM 6235 O O . ALA A 1 789 ? 124.899 109.079 103.709 1.00 105.59 791 ALA A O 1
ATOM 6237 N N . SER A 1 790 ? 125.077 106.840 103.835 1.00 108.23 792 SER A N 1
ATOM 6238 C CA . SER A 1 790 ? 125.332 106.712 102.407 1.00 108.23 792 SER A CA 1
ATOM 6239 C C . SER A 1 790 ? 124.154 107.192 101.572 1.00 108.23 792 SER A C 1
ATOM 6240 O O . SER A 1 790 ? 124.350 107.899 100.578 1.00 108.23 792 SER A O 1
ATOM 6243 N N . LYS A 1 791 ? 122.935 106.825 101.952 1.00 106.56 793 LYS A N 1
ATOM 6244 C CA . LYS A 1 791 ? 121.779 107.056 101.097 1.00 106.56 793 LYS A CA 1
ATOM 6245 C C . LYS A 1 791 ? 121.344 108.514 101.064 1.00 106.56 793 LYS A C 1
ATOM 6246 O O . LYS A 1 791 ? 120.897 108.991 100.015 1.00 106.56 793 LYS A O 1
ATOM 6252 N N . CYS A 1 792 ? 121.450 109.234 102.176 1.00 105.53 794 CYS A N 1
ATOM 6253 C CA . CYS A 1 792 ? 121.159 110.657 102.162 1.00 105.53 794 CYS A CA 1
ATOM 6254 C C . CYS A 1 792 ? 122.264 111.403 101.420 1.00 105.53 794 CYS A C 1
ATOM 6255 O O . CYS A 1 792 ? 123.195 110.806 100.875 1.00 105.53 794 CYS A O 1
ATOM 6258 N N . TRP A 1 793 ? 122.160 112.728 101.398 1.00 100.29 795 TRP A N 1
ATOM 6259 C CA . TRP A 1 793 ? 123.117 113.532 100.652 1.00 100.29 795 TRP A CA 1
ATOM 6260 C C . TRP A 1 793 ? 122.834 115.004 100.893 1.00 100.29 795 TRP A C 1
ATOM 6261 O O . TRP A 1 793 ? 121.755 115.379 101.354 1.00 100.29 795 TRP A O 1
ATOM 6272 N N . ILE A 1 794 ? 123.818 115.836 100.561 1.00 99.73 796 ILE A N 1
ATOM 6273 C CA . ILE A 1 794 ? 123.670 117.281 100.608 1.00 99.73 796 ILE A CA 1
ATOM 6274 C C . ILE A 1 794 ? 124.243 117.859 99.326 1.00 99.73 796 ILE A C 1
ATOM 6275 O O . ILE A 1 794 ? 125.040 117.227 98.633 1.00 99.73 796 ILE A O 1
ATOM 6280 N N . GLU A 1 795 ? 123.831 119.087 99.021 1.00 105.00 797 GLU A N 1
ATOM 6281 C CA . GLU A 1 795 ? 124.255 119.774 97.805 1.00 105.00 797 GLU A CA 1
ATOM 6282 C C . GLU A 1 795 ? 124.486 121.244 98.131 1.00 105.00 797 GLU A C 1
ATOM 6283 O O . GLU A 1 795 ? 123.522 122.020 98.231 1.00 105.00 797 GLU A O 1
ATOM 6289 N N . PRO A 1 796 ? 125.739 121.667 98.300 1.00 106.52 798 PRO A N 1
ATOM 6290 C CA . PRO A 1 796 ? 126.021 123.061 98.658 1.00 106.52 798 PRO A CA 1
ATOM 6291 C C . PRO A 1 796 ? 125.928 124.051 97.508 1.00 106.52 798 PRO A C 1
ATOM 6292 O O . PRO A 1 796 ? 126.417 125.174 97.652 1.00 106.52 798 PRO A O 1
ATOM 6296 N N . ASP A 1 797 ? 125.339 123.678 96.374 1.00 111.06 799 ASP A N 1
ATOM 6297 C CA . ASP A 1 797 ? 125.118 124.610 95.270 1.00 111.06 799 ASP A CA 1
ATOM 6298 C C . ASP A 1 797 ? 123.794 124.261 94.607 1.00 111.06 799 ASP A C 1
ATOM 6299 O O . ASP A 1 797 ? 123.644 123.168 94.055 1.00 111.06 799 ASP A O 1
ATOM 6304 N N . ILE A 1 798 ? 122.844 125.195 94.644 1.00 105.31 800 ILE A N 1
ATOM 6305 C CA . ILE A 1 798 ? 121.532 124.929 94.067 1.00 105.31 800 ILE A CA 1
ATOM 6306 C C . ILE A 1 798 ? 121.625 124.736 92.563 1.00 105.31 800 ILE A C 1
ATOM 6307 O O . ILE A 1 798 ? 120.847 123.971 91.980 1.00 105.31 800 ILE A O 1
ATOM 6312 N N . ASN A 1 799 ? 122.568 125.415 91.906 1.00 110.80 801 ASN A N 1
ATOM 6313 C CA . ASN A 1 799 ? 122.635 125.343 90.451 1.00 110.80 801 ASN A CA 1
ATOM 6314 C C . ASN A 1 799 ? 122.625 123.901 89.977 1.00 110.80 801 ASN A C 1
ATOM 6315 O O . ASN A 1 799 ? 121.878 123.545 89.060 1.00 110.80 801 ASN A O 1
ATOM 6320 N N . LYS A 1 800 ? 123.431 123.048 90.604 1.00 111.11 802 LYS A N 1
ATOM 6321 C CA . LYS A 1 800 ? 123.443 121.645 90.224 1.00 111.11 802 LYS A CA 1
ATOM 6322 C C . LYS A 1 800 ? 122.128 120.953 90.550 1.00 111.11 802 LYS A C 1
ATOM 6323 O O . LYS A 1 800 ? 121.872 119.861 90.036 1.00 111.11 802 LYS A O 1
ATOM 6329 N N . GLY A 1 801 ? 121.291 121.555 91.385 1.00 102.06 803 GLY A N 1
ATOM 6330 C CA . GLY A 1 801 ? 120.014 120.976 91.714 1.00 102.06 803 GLY A CA 1
ATOM 6331 C C . GLY A 1 801 ? 120.167 119.749 92.585 1.00 102.06 803 GLY A C 1
ATOM 6332 O O . GLY A 1 801 ? 121.278 119.331 92.917 1.00 102.06 803 GLY A O 1
ATOM 6333 N N . PRO A 1 802 ? 119.049 119.141 92.965 1.00 99.36 804 PRO A N 1
ATOM 6334 C CA . PRO A 1 802 ? 119.113 117.968 93.838 1.00 99.36 804 PRO A CA 1
ATOM 6335 C C . PRO A 1 802 ? 119.903 116.837 93.202 1.00 99.36 804 PRO A C 1
ATOM 6336 O O . PRO A 1 802 ? 119.871 116.633 91.989 1.00 99.36 804 PRO A O 1
ATOM 6340 N N . HIS A 1 803 ? 120.624 116.095 94.042 1.00 105.60 805 HIS A N 1
ATOM 6341 C CA . HIS A 1 803 ? 121.305 114.904 93.552 1.00 105.60 805 HIS A CA 1
ATOM 6342 C C . HIS A 1 803 ? 120.313 113.864 93.067 1.00 105.60 805 HIS A C 1
ATOM 6343 O O . HIS A 1 803 ? 120.607 113.125 92.123 1.00 105.60 805 HIS A O 1
ATOM 6350 N N . GLU A 1 804 ? 119.152 113.772 93.705 1.00 104.32 806 GLU A N 1
ATOM 6351 C CA . GLU A 1 804 ? 118.083 112.924 93.204 1.00 104.32 806 GLU A CA 1
ATOM 6352 C C . GLU A 1 804 ? 116.819 113.213 93.991 1.00 104.32 806 GLU A C 1
ATOM 6353 O O . GLU A 1 804 ? 116.868 113.379 95.209 1.00 104.32 806 GLU A O 1
ATOM 6359 N N . PHE A 1 805 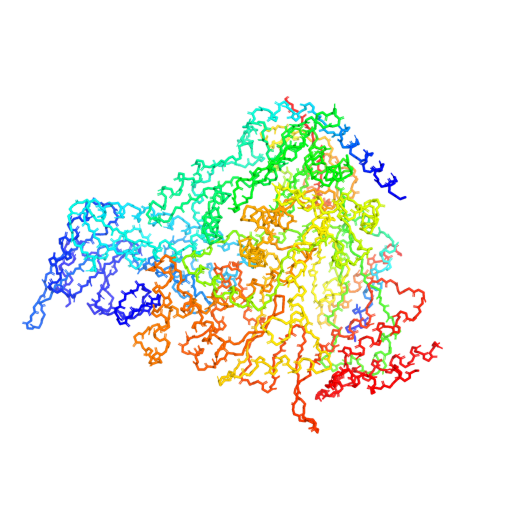? 115.696 113.258 93.290 1.00 99.32 807 PHE A N 1
ATOM 6360 C CA . PHE A 1 805 ? 114.390 113.366 93.913 1.00 99.32 807 PHE A CA 1
ATOM 6361 C C . PHE A 1 805 ? 113.424 112.517 93.112 1.00 99.32 807 PHE A C 1
ATOM 6362 O O . PHE A 1 805 ? 113.446 112.537 91.880 1.00 99.32 807 PHE A O 1
ATOM 6370 N N . CYS A 1 806 ? 112.590 111.758 93.808 1.00 104.84 808 CYS A N 1
ATOM 6371 C CA . CYS A 1 806 ? 111.617 110.908 93.140 1.00 104.84 808 CYS A CA 1
ATOM 6372 C C . CYS A 1 806 ? 112.313 109.995 92.138 1.00 104.84 808 CYS A C 1
ATOM 6373 O O . CYS A 1 806 ? 111.817 109.749 91.040 1.00 104.84 808 CYS A O 1
ATOM 6376 N N . SER A 1 807 ? 113.490 109.505 92.518 1.00 105.59 809 SER A N 1
ATOM 6377 C CA . SER A 1 807 ? 114.231 108.527 91.729 1.00 105.59 809 SER A CA 1
ATOM 6378 C C . SER A 1 807 ? 114.678 109.092 90.388 1.00 105.59 809 SER A C 1
ATOM 6379 O O . SER A 1 807 ? 114.843 108.349 89.421 1.00 105.59 809 SER A O 1
ATOM 6382 N N . GLN A 1 808 ? 114.877 110.404 90.306 1.00 104.70 810 GLN A N 1
ATOM 6383 C CA . GLN A 1 808 ? 115.338 111.021 89.071 1.00 104.70 810 GLN A CA 1
ATOM 6384 C C . GLN A 1 808 ? 116.314 112.136 89.391 1.00 104.70 810 GLN A C 1
ATOM 6385 O O . GLN A 1 808 ? 116.072 112.934 90.297 1.00 104.70 810 GLN A O 1
ATOM 6391 N N . HIS A 1 809 ? 117.403 112.198 88.639 1.00 105.12 811 HIS A N 1
ATOM 6392 C CA . HIS A 1 809 ? 118.391 113.250 88.818 1.00 105.12 811 HIS A CA 1
ATOM 6393 C C . HIS A 1 809 ? 117.804 114.562 88.316 1.00 105.12 811 HIS A C 1
ATOM 6394 O O . HIS A 1 809 ? 116.624 114.657 87.974 1.00 105.12 811 HIS A O 1
ATOM 6401 N N . THR A 1 810 ? 118.625 115.606 88.287 1.00 105.47 812 THR A N 1
ATOM 6402 C CA . THR A 1 810 ? 118.201 116.880 87.733 1.00 105.47 812 THR A CA 1
ATOM 6403 C C . THR A 1 810 ? 119.419 117.625 87.222 1.00 105.47 812 THR A C 1
ATOM 6404 O O . THR A 1 810 ? 120.480 117.594 87.849 1.00 105.47 812 THR A O 1
ATOM 6408 N N . MET A 1 811 ? 119.258 118.294 86.087 1.00 115.18 813 MET A N 1
ATOM 6409 C CA . MET A 1 811 ? 120.330 119.053 85.470 1.00 115.18 813 MET A CA 1
ATOM 6410 C C . MET A 1 811 ? 119.804 120.408 85.028 1.00 115.18 813 MET A C 1
ATOM 6411 O O . MET A 1 811 ? 118.613 120.582 84.763 1.00 115.18 813 MET A O 1
ATOM 6416 N N . GLN A 1 812 ? 120.718 121.367 84.942 1.00 117.11 814 GLN A N 1
ATOM 6417 C CA . GLN A 1 812 ? 120.399 122.744 84.602 1.00 117.11 814 GLN A CA 1
ATOM 6418 C C . GLN A 1 812 ? 120.885 123.036 83.192 1.00 117.11 814 GLN A C 1
ATOM 6419 O O . GLN A 1 812 ? 122.035 122.739 82.856 1.00 117.11 814 GLN A O 1
ATOM 6425 N N . ILE A 1 813 ? 120.013 123.618 82.376 1.00 119.05 815 ILE A N 1
ATOM 6426 C CA . ILE A 1 813 ? 120.318 123.924 80.986 1.00 119.05 815 ILE A CA 1
ATOM 6427 C C . ILE A 1 813 ? 119.986 125.382 80.717 1.00 119.05 815 ILE A C 1
ATOM 6428 O O . ILE A 1 813 ? 118.922 125.870 81.112 1.00 119.05 815 ILE A O 1
ATOM 6433 N N . VAL A 1 814 ? 120.895 126.073 80.037 1.00 130.46 816 VAL A N 1
ATOM 6434 C CA . VAL A 1 814 ? 120.744 127.488 79.719 1.00 130.46 816 VAL A CA 1
ATOM 6435 C C . VAL A 1 814 ? 120.424 127.605 78.237 1.00 130.46 816 VAL A C 1
ATOM 6436 O O . VAL A 1 814 ? 121.180 127.116 77.388 1.00 130.46 816 VAL A O 1
ATOM 6440 N N . ASP A 1 815 ? 119.307 128.260 77.926 1.00 137.29 817 ASP A N 1
ATOM 6441 C CA . ASP A 1 815 ? 118.856 128.407 76.549 1.00 137.29 817 ASP A CA 1
ATOM 6442 C C . ASP A 1 815 ? 118.359 129.823 76.304 1.00 137.29 817 ASP A C 1
ATOM 6443 O O . ASP A 1 815 ? 118.542 130.707 77.146 1.00 137.29 817 ASP A O 1
ATOM 6448 N N . LYS A 1 816 ? 117.725 130.048 75.151 1.00 143.80 818 LYS A N 1
ATOM 6449 C CA . LYS A 1 816 ? 117.031 131.311 74.937 1.00 143.80 818 LYS A CA 1
ATOM 6450 C C . LYS A 1 816 ? 115.991 131.546 76.021 1.00 143.80 818 LYS A C 1
ATOM 6451 O O . LYS A 1 816 ? 115.790 132.686 76.455 1.00 143.80 818 LYS A O 1
ATOM 6457 N N . ASP A 1 817 ? 115.326 130.481 76.472 1.00 140.64 819 ASP A N 1
ATOM 6458 C CA . ASP A 1 817 ? 114.422 130.570 77.609 1.00 140.64 819 ASP A CA 1
ATOM 6459 C C . ASP A 1 817 ? 115.153 130.857 78.911 1.00 140.64 819 ASP A C 1
ATOM 6460 O O . ASP A 1 817 ? 114.500 131.173 79.911 1.00 140.64 819 ASP A O 1
ATOM 6465 N N . GLY A 1 818 ? 116.474 130.758 78.922 1.00 134.80 820 GLY A N 1
ATOM 6466 C CA . GLY A 1 818 ? 117.251 130.961 80.122 1.00 134.80 820 GLY A CA 1
ATOM 6467 C C . GLY A 1 818 ? 117.620 129.654 80.791 1.00 134.80 820 GLY A C 1
ATOM 6468 O O . GLY A 1 818 ? 117.603 128.576 80.193 1.00 134.80 820 GLY A O 1
ATOM 6469 N N . THR A 1 819 ? 117.966 129.766 82.068 1.00 127.73 821 THR A N 1
ATOM 6470 C CA . THR A 1 819 ? 118.334 128.600 82.855 1.00 127.73 821 THR A CA 1
ATOM 6471 C C . THR A 1 819 ? 117.085 127.957 83.438 1.00 127.73 821 THR A C 1
ATOM 6472 O O . THR A 1 819 ? 116.226 128.643 83.997 1.00 127.73 821 THR A O 1
ATOM 6476 N N . TYR A 1 820 ? 116.980 126.640 83.302 1.00 118.51 822 TYR A N 1
ATOM 6477 C CA . TYR A 1 820 ? 115.904 125.911 83.951 1.00 118.51 822 TYR A CA 1
ATOM 6478 C C . TYR A 1 820 ? 116.328 124.457 84.069 1.00 118.51 822 TYR A C 1
ATOM 6479 O O . TYR A 1 820 ? 117.249 124.005 83.385 1.00 118.51 822 TYR A O 1
ATOM 6488 N N . TYR A 1 821 ? 115.652 123.735 84.954 1.00 111.69 823 TYR A N 1
ATOM 6489 C CA . TYR A 1 821 ? 116.059 122.391 85.328 1.00 111.69 823 TYR A CA 1
ATOM 6490 C C . TYR A 1 821 ? 115.251 121.345 84.572 1.00 111.69 823 TYR A C 1
ATOM 6491 O O . TYR A 1 821 ? 114.085 121.557 84.234 1.00 111.69 823 TYR A O 1
ATOM 6500 N N . LEU A 1 822 ? 115.892 120.207 84.311 1.00 113.55 824 LEU A N 1
ATOM 6501 C CA . LEU A 1 822 ? 115.268 119.089 83.626 1.00 113.55 824 LEU A CA 1
ATOM 6502 C C . LEU A 1 822 ? 115.594 117.802 84.372 1.00 113.55 824 LEU A C 1
ATOM 6503 O O . LEU A 1 822 ? 116.768 117.559 84.697 1.00 113.55 824 LEU A O 1
ATOM 6508 N N . PRO A 1 823 ? 114.613 116.957 84.658 1.00 104.81 825 PRO A N 1
ATOM 6509 C CA . PRO A 1 823 ? 114.917 115.633 85.198 1.00 104.81 825 PRO A CA 1
ATOM 6510 C C . PRO A 1 823 ? 115.422 114.702 84.110 1.00 104.81 825 PRO A C 1
ATOM 6511 O O . PRO A 1 823 ? 115.169 114.898 82.924 1.00 104.81 825 PRO A O 1
ATOM 6515 N N . TYR A 1 824 ? 116.154 113.680 84.530 1.00 109.50 826 TYR A N 1
ATOM 6516 C CA . TYR A 1 824 ? 116.563 112.651 83.584 1.00 109.50 826 TYR A CA 1
ATOM 6517 C C . TYR A 1 824 ? 116.839 111.342 84.311 1.00 109.50 826 TYR A C 1
ATOM 6518 O O . TYR A 1 824 ? 117.781 111.265 85.106 1.00 109.50 826 TYR A O 1
ATOM 6527 N N . PRO A 1 825 ? 116.054 110.294 84.074 1.00 115.36 827 PRO A N 1
ATOM 6528 C CA . PRO A 1 825 ? 116.266 109.045 84.809 1.00 115.36 827 PRO A CA 1
ATOM 6529 C C . PRO A 1 825 ? 117.653 108.487 84.549 1.00 115.36 827 PRO A C 1
ATOM 6530 O O . PRO A 1 825 ? 118.373 108.917 83.648 1.00 115.36 827 PRO A O 1
ATOM 6534 N N . ASP A 1 826 ? 118.029 107.516 85.366 1.00 121.82 828 ASP A N 1
ATOM 6535 C CA . ASP A 1 826 ? 119.324 106.873 85.226 1.00 121.82 828 ASP A CA 1
ATOM 6536 C C . ASP A 1 826 ? 119.371 106.086 83.923 1.00 121.82 828 ASP A C 1
ATOM 6537 O O . ASP A 1 826 ? 118.465 105.280 83.667 1.00 121.82 828 ASP A O 1
ATOM 6542 N N . PRO A 1 827 ? 120.390 106.267 83.085 1.00 122.06 829 PRO A N 1
ATOM 6543 C CA . PRO A 1 827 ? 120.370 105.585 81.784 1.00 122.06 829 PRO A CA 1
ATOM 6544 C C . PRO A 1 827 ? 120.234 104.079 81.905 1.00 122.06 829 PRO A C 1
ATOM 6545 O O . PRO A 1 827 ? 119.482 103.455 81.142 1.00 122.06 829 PRO A O 1
ATOM 6549 N N . SER A 1 828 ? 120.929 103.480 82.870 1.00 125.91 830 SER A N 1
ATOM 6550 C CA . SER A 1 828 ? 120.911 102.030 82.999 1.00 125.91 830 SER A CA 1
ATOM 6551 C C . SER A 1 828 ? 119.503 101.531 83.275 1.00 125.91 830 SER A C 1
ATOM 6552 O O . SER A 1 828 ? 119.077 100.508 82.730 1.00 125.91 830 SER A O 1
ATOM 6555 N N . ARG A 1 829 ? 118.764 102.242 84.124 1.00 121.79 831 ARG A N 1
ATOM 6556 C CA . ARG A 1 829 ? 117.405 101.822 84.434 1.00 121.79 831 ARG A CA 1
ATOM 6557 C C . ARG A 1 829 ? 116.544 101.811 83.181 1.00 121.79 831 ARG A C 1
ATOM 6558 O O . ARG A 1 829 ? 115.755 100.886 82.961 1.00 121.79 831 ARG A O 1
ATOM 6566 N N . ILE A 1 830 ? 116.679 102.840 82.346 1.00 123.68 832 ILE A N 1
ATOM 6567 C CA . ILE A 1 830 ? 115.869 102.916 81.135 1.00 123.68 832 ILE A CA 1
ATOM 6568 C C . ILE A 1 830 ? 116.236 101.788 80.181 1.00 123.68 832 ILE A C 1
ATOM 6569 O O . ILE A 1 830 ? 115.362 101.092 79.646 1.00 123.68 832 ILE A O 1
ATOM 6574 N N . LEU A 1 831 ? 117.534 101.589 79.950 1.00 127.53 833 LEU A N 1
ATOM 6575 C CA . LEU A 1 831 ? 117.948 100.497 79.079 1.00 127.53 833 LEU A CA 1
ATOM 6576 C C . LEU A 1 831 ? 117.384 99.176 79.577 1.00 127.53 833 LEU A C 1
ATOM 6577 O O . LEU A 1 831 ? 116.810 98.396 78.807 1.00 127.53 833 LEU A O 1
ATOM 6582 N N . SER A 1 832 ? 117.521 98.917 80.876 1.00 129.52 834 SER A N 1
ATOM 6583 C CA . SER A 1 832 ? 117.020 97.668 81.427 1.00 129.52 834 SER A CA 1
ATOM 6584 C C . SER A 1 832 ? 115.526 97.529 81.196 1.00 129.52 834 SER A C 1
ATOM 6585 O O . SER A 1 832 ? 115.061 96.495 80.703 1.00 129.52 834 SER A O 1
ATOM 6588 N N . ALA A 1 833 ? 114.755 98.563 81.532 1.00 125.07 835 ALA A N 1
ATOM 6589 C CA . ALA A 1 833 ? 113.319 98.496 81.302 1.00 125.07 835 ALA A CA 1
ATOM 6590 C C . ALA A 1 833 ? 113.019 98.187 79.848 1.00 125.07 835 ALA A C 1
ATOM 6591 O O . ALA A 1 833 ? 112.014 97.535 79.542 1.00 125.07 835 ALA A O 1
ATOM 6593 N N . GLY A 1 834 ? 113.874 98.647 78.943 1.00 132.39 836 GLY A N 1
ATOM 6594 C CA . GLY A 1 834 ? 113.717 98.320 77.543 1.00 132.39 836 GLY A CA 1
ATOM 6595 C C . GLY A 1 834 ? 113.988 96.860 77.244 1.00 132.39 836 GLY A C 1
ATOM 6596 O O . GLY A 1 834 ? 113.293 96.250 76.427 1.00 132.39 836 GLY A O 1
ATOM 6597 N N . VAL A 1 835 ? 114.992 96.285 77.905 1.00 136.18 837 VAL A N 1
ATOM 6598 C CA . VAL A 1 835 ? 115.417 94.936 77.541 1.00 136.18 837 VAL A CA 1
ATOM 6599 C C . VAL A 1 835 ? 114.463 93.879 78.079 1.00 136.18 837 VAL A C 1
ATOM 6600 O O . VAL A 1 835 ? 114.014 93.009 77.326 1.00 136.18 837 VAL A O 1
ATOM 6604 N N . PHE A 1 836 ? 114.134 93.926 79.366 1.00 134.82 838 PHE A N 1
ATOM 6605 C CA . PHE A 1 836 ? 113.382 92.867 80.023 1.00 134.82 838 PHE A CA 1
ATOM 6606 C C . PHE A 1 836 ? 111.918 93.253 80.145 1.00 134.82 838 PHE A C 1
ATOM 6607 O O . PHE A 1 836 ? 111.589 94.425 80.344 1.00 134.82 838 PHE A O 1
ATOM 6615 N N . VAL A 1 837 ? 111.041 92.257 80.024 1.00 139.81 839 VAL A N 1
ATOM 6616 C CA . VAL A 1 837 ? 109.607 92.454 80.162 1.00 139.81 839 VAL A CA 1
ATOM 6617 C C . VAL A 1 837 ? 109.063 91.388 81.101 1.00 139.81 839 VAL A C 1
ATOM 6618 O O . VAL A 1 837 ? 109.547 90.256 81.143 1.00 139.81 839 VAL A O 1
ATOM 6622 N N . ASP A 1 838 ? 108.021 91.764 81.846 1.00 144.09 840 ASP A N 1
ATOM 6623 C CA . ASP A 1 838 ? 107.552 90.929 82.949 1.00 144.09 840 ASP A CA 1
ATOM 6624 C C . ASP A 1 838 ? 107.119 89.554 82.462 1.00 144.09 840 ASP A C 1
ATOM 6625 O O . ASP A 1 838 ? 107.454 88.533 83.073 1.00 144.09 840 ASP A O 1
ATOM 6630 N N . ASP A 1 839 ? 106.366 89.504 81.369 1.00 145.03 841 ASP A N 1
ATOM 6631 C CA . ASP A 1 839 ? 105.904 88.249 80.801 1.00 145.03 841 ASP A CA 1
ATOM 6632 C C . ASP A 1 839 ? 106.118 88.277 79.296 1.00 145.03 841 ASP A C 1
ATOM 6633 O O . ASP A 1 839 ? 106.496 89.299 78.718 1.00 145.03 841 ASP A O 1
ATOM 6638 N N . VAL A 1 840 ? 105.864 87.133 78.663 1.00 145.37 842 VAL A N 1
ATOM 6639 C CA . VAL A 1 840 ? 106.034 87.004 77.221 1.00 145.37 842 VAL A CA 1
ATOM 6640 C C . VAL A 1 840 ? 105.216 88.092 76.544 1.00 145.37 842 VAL A C 1
ATOM 6641 O O . VAL A 1 840 ? 104.034 88.280 76.853 1.00 145.37 842 VAL A O 1
ATOM 6645 N N . VAL A 1 841 ? 105.845 88.823 75.622 1.00 148.32 843 VAL A N 1
ATOM 6646 C CA . VAL A 1 841 ? 105.158 89.918 74.953 1.00 148.32 843 VAL A CA 1
ATOM 6647 C C . VAL A 1 841 ? 103.904 89.390 74.280 1.00 148.32 843 VAL A C 1
ATOM 6648 O O . VAL A 1 841 ? 103.894 88.295 73.707 1.00 148.32 843 VAL A O 1
ATOM 6652 N N . LYS A 1 842 ? 102.833 90.173 74.354 1.00 155.31 844 LYS A N 1
ATOM 6653 C CA . LYS A 1 842 ? 101.587 89.784 73.718 1.00 155.31 844 LYS A CA 1
ATOM 6654 C C . LYS A 1 842 ? 101.750 89.781 72.201 1.00 155.31 844 LYS A C 1
ATOM 6655 O O . LYS A 1 842 ? 102.741 90.271 71.653 1.00 155.31 844 LYS A O 1
ATOM 6661 N N . THR A 1 843 ? 100.753 89.214 71.519 1.00 163.00 845 THR A N 1
ATOM 6662 C CA . THR A 1 843 ? 100.873 89.006 70.080 1.00 163.00 845 THR A CA 1
ATOM 6663 C C . THR A 1 843 ? 101.057 90.319 69.330 1.00 163.00 845 THR A C 1
ATOM 6664 O O . THR A 1 843 ? 101.873 90.392 68.403 1.00 163.00 845 THR A O 1
ATOM 6668 N N . ASP A 1 844 ? 100.325 91.362 69.709 1.00 159.49 846 ASP A N 1
ATOM 6669 C CA . ASP A 1 844 ? 100.382 92.631 68.993 1.00 159.49 846 ASP A CA 1
ATOM 6670 C C . ASP A 1 844 ? 101.690 93.336 69.326 1.00 159.49 846 ASP A C 1
ATOM 6671 O O . ASP A 1 844 ? 101.932 93.700 70.481 1.00 159.49 846 ASP A O 1
ATOM 6676 N N . ALA A 1 845 ? 102.532 93.536 68.312 1.00 153.32 847 ALA A N 1
ATOM 6677 C CA . ALA A 1 845 ? 103.767 94.282 68.514 1.00 153.32 847 ALA A CA 1
ATOM 6678 C C . ALA A 1 845 ? 103.500 95.739 68.860 1.00 153.32 847 ALA A C 1
ATOM 6679 O O . ALA A 1 845 ? 104.394 96.415 69.379 1.00 153.32 847 ALA A O 1
ATOM 6681 N N . VAL A 1 846 ? 102.289 96.235 68.596 1.00 150.32 848 VAL A N 1
ATOM 6682 C CA . VAL A 1 846 ? 101.976 97.623 68.919 1.00 150.32 848 VAL A CA 1
ATOM 6683 C C . VAL A 1 846 ? 102.256 97.897 70.387 1.00 150.32 848 VAL A C 1
ATOM 6684 O O . VAL A 1 846 ? 102.770 98.964 70.740 1.00 150.32 848 VAL A O 1
ATOM 6688 N N . VAL A 1 847 ? 101.957 96.935 71.259 1.00 147.80 849 VAL A N 1
ATOM 6689 C CA . VAL A 1 847 ? 102.271 97.097 72.674 1.00 147.80 849 VAL A CA 1
ATOM 6690 C C . VAL A 1 847 ? 103.732 97.481 72.841 1.00 147.80 849 VAL A C 1
ATOM 6691 O O . VAL A 1 847 ? 104.076 98.362 73.641 1.00 147.80 849 VAL A O 1
ATOM 6695 N N . LEU A 1 848 ? 104.615 96.836 72.078 1.00 145.05 850 LEU A N 1
ATOM 6696 C CA . LEU A 1 848 ? 106.024 97.204 72.112 1.00 145.05 850 LEU A CA 1
ATOM 6697 C C . LEU A 1 848 ? 106.210 98.664 71.721 1.00 145.05 850 LEU A C 1
ATOM 6698 O O . LEU A 1 848 ? 107.048 99.370 72.291 1.00 145.05 850 LEU A O 1
ATOM 6703 N N . LEU A 1 849 ? 105.441 99.134 70.738 1.00 143.67 851 LEU A N 1
ATOM 6704 C CA . LEU A 1 849 ? 105.569 100.524 70.322 1.00 143.67 851 LEU A CA 1
ATOM 6705 C C . LEU A 1 849 ? 105.236 101.464 71.471 1.00 143.67 851 LEU A C 1
ATOM 6706 O O . LEU A 1 849 ? 105.946 102.446 71.708 1.00 143.67 851 LEU A O 1
ATOM 6711 N N . GLU A 1 850 ? 104.161 101.177 72.205 1.00 138.89 852 GLU A N 1
ATOM 6712 C CA . GLU A 1 850 ? 103.833 102.014 73.353 1.00 138.89 852 GLU A CA 1
ATOM 6713 C C . GLU A 1 850 ? 104.931 101.950 74.402 1.00 138.89 852 GLU A C 1
ATOM 6714 O O . GLU A 1 850 ? 105.345 102.982 74.944 1.00 138.89 852 GLU A O 1
ATOM 6720 N N . ARG A 1 851 ? 105.422 100.748 74.700 1.00 135.98 853 ARG A N 1
ATOM 6721 C CA . ARG A 1 851 ? 106.484 100.623 75.688 1.00 135.98 853 ARG A CA 1
ATOM 6722 C C . ARG A 1 851 ? 107.659 101.511 75.314 1.00 135.98 853 ARG A C 1
ATOM 6723 O O . ARG A 1 851 ? 108.130 102.328 76.115 1.00 135.98 853 ARG A O 1
ATOM 6731 N N . TYR A 1 852 ? 108.129 101.378 74.077 1.00 134.66 854 TYR A N 1
ATOM 6732 C CA . TYR A 1 852 ? 109.351 102.061 73.684 1.00 134.66 854 TYR A CA 1
ATOM 6733 C C . TYR A 1 852 ? 109.139 103.559 73.528 1.00 134.66 854 TYR A C 1
ATOM 6734 O O . TYR A 1 852 ? 110.032 104.341 73.865 1.00 134.66 854 TYR A O 1
ATOM 6743 N N . VAL A 1 853 ? 107.976 103.991 73.046 1.00 132.80 855 VAL A N 1
ATOM 6744 C CA . VAL A 1 853 ? 107.740 105.425 72.946 1.00 132.80 855 VAL A CA 1
ATOM 6745 C C . VAL A 1 853 ? 107.671 106.040 74.336 1.00 132.80 855 VAL A C 1
ATOM 6746 O O . VAL A 1 853 ? 108.205 107.130 74.572 1.00 132.80 855 VAL A O 1
ATOM 6750 N N . SER A 1 854 ? 107.023 105.358 75.281 1.00 127.14 856 SER A N 1
ATOM 6751 C CA . SER A 1 854 ? 106.969 105.880 76.639 1.00 127.14 856 SER A CA 1
ATOM 6752 C C . SER A 1 854 ? 108.365 105.958 77.241 1.00 127.14 856 SER A C 1
ATOM 6753 O O . SER A 1 854 ? 108.716 106.939 77.908 1.00 127.14 856 SER A O 1
ATOM 6756 N N . LEU A 1 855 ? 109.182 104.932 77.010 1.00 125.35 857 LEU A N 1
ATOM 6757 C CA . LEU A 1 855 ? 110.550 104.984 77.511 1.00 125.35 857 LEU A CA 1
ATOM 6758 C C . LEU A 1 855 ? 111.317 106.141 76.886 1.00 125.35 857 LEU A C 1
ATOM 6759 O O . LEU A 1 855 ? 112.072 106.836 77.571 1.00 125.35 857 LEU A O 1
ATOM 6764 N N . ALA A 1 856 ? 111.138 106.367 75.586 1.00 125.26 858 ALA A N 1
ATOM 6765 C CA . ALA A 1 856 ? 111.814 107.490 74.952 1.00 125.26 858 ALA A CA 1
ATOM 6766 C C . ALA A 1 856 ? 111.387 108.803 75.585 1.00 125.26 858 ALA A C 1
ATOM 6767 O O . ALA A 1 856 ? 112.227 109.657 75.890 1.00 125.26 858 ALA A O 1
ATOM 6769 N N . ILE A 1 857 ? 110.083 108.973 75.808 1.00 125.19 859 ILE A N 1
ATOM 6770 C CA . ILE A 1 857 ? 109.596 110.180 76.467 1.00 125.19 859 ILE A CA 1
ATOM 6771 C C . ILE A 1 857 ? 110.286 110.360 77.806 1.00 125.19 859 ILE A C 1
ATOM 6772 O O . ILE A 1 857 ? 110.759 111.453 78.137 1.00 125.19 859 ILE A O 1
ATOM 6777 N N . ASP A 1 858 ? 110.354 109.293 78.601 1.00 124.26 860 ASP A N 1
ATOM 6778 C CA . ASP A 1 858 ? 111.023 109.386 79.892 1.00 124.26 860 ASP A CA 1
ATOM 6779 C C . ASP A 1 858 ? 112.527 109.551 79.751 1.00 124.26 860 ASP A C 1
ATOM 6780 O O . ASP A 1 858 ? 113.197 109.864 80.739 1.00 124.26 860 ASP A O 1
ATOM 6785 N N . ALA A 1 859 ? 113.069 109.346 78.554 1.00 120.69 861 ALA A N 1
ATOM 6786 C CA . ALA A 1 859 ? 114.503 109.409 78.329 1.00 120.69 861 ALA A CA 1
ATOM 6787 C C . ALA A 1 859 ? 114.936 110.626 77.528 1.00 120.69 861 ALA A C 1
ATOM 6788 O O . ALA A 1 859 ? 116.141 110.854 77.389 1.00 120.69 861 ALA A O 1
ATOM 6790 N N . TYR A 1 860 ? 113.997 111.411 77.008 1.00 119.37 862 TYR A N 1
ATOM 6791 C CA . TYR A 1 860 ? 114.359 112.547 76.163 1.00 119.37 862 TYR A CA 1
ATOM 6792 C C . TYR A 1 860 ? 115.376 113.475 76.806 1.00 119.37 862 TYR A C 1
ATOM 6793 O O . TYR A 1 860 ? 116.322 113.888 76.118 1.00 119.37 862 TYR A O 1
ATOM 6802 N N . PRO A 1 861 ? 115.255 113.839 78.076 1.00 115.55 863 PRO A N 1
ATOM 6803 C CA . PRO A 1 861 ? 116.161 114.852 78.630 1.00 115.55 863 PRO A CA 1
ATOM 6804 C C . PRO A 1 861 ? 117.622 114.508 78.477 1.00 115.55 863 PRO A C 1
ATOM 6805 O O . PRO A 1 861 ? 118.451 115.419 78.371 1.00 115.55 863 PRO A O 1
ATOM 6809 N N . LEU A 1 862 ? 117.975 113.223 78.443 1.00 120.34 864 LEU A N 1
ATOM 6810 C CA . LEU A 1 862 ? 119.382 112.872 78.310 1.00 120.34 864 LEU A CA 1
ATOM 6811 C C . LEU A 1 862 ? 119.978 113.472 77.051 1.00 120.34 864 LEU A C 1
ATOM 6812 O O . LEU A 1 862 ? 121.194 113.672 76.971 1.00 120.34 864 LEU A O 1
ATOM 6817 N N . SER A 1 863 ? 119.140 113.775 76.060 1.00 120.11 865 SER A N 1
ATOM 6818 C CA . SER A 1 863 ? 119.640 114.403 74.847 1.00 120.11 865 SER A CA 1
ATOM 6819 C C . SER A 1 863 ? 120.478 115.628 75.175 1.00 120.11 865 SER A C 1
ATOM 6820 O O . SER A 1 863 ? 121.524 115.859 74.560 1.00 120.11 865 SER A O 1
ATOM 6823 N N . LYS A 1 864 ? 120.042 116.419 76.152 1.00 117.46 866 LYS A N 1
ATOM 6824 C CA . LYS A 1 864 ? 120.777 117.612 76.545 1.00 117.46 866 LYS A CA 1
ATOM 6825 C C . LYS A 1 864 ? 121.955 117.303 77.457 1.00 117.46 866 LYS A C 1
ATOM 6826 O O . LYS A 1 864 ? 122.787 118.187 77.686 1.00 117.46 866 LYS A O 1
ATOM 6832 N N . HIS A 1 865 ? 122.052 116.081 77.970 1.00 121.44 867 HIS A N 1
ATOM 6833 C CA . HIS A 1 865 ? 123.047 115.771 78.981 1.00 121.44 867 HIS A CA 1
ATOM 6834 C C . HIS A 1 865 ? 124.457 115.983 78.446 1.00 121.44 867 HIS A C 1
ATOM 6835 O O . HIS A 1 865 ? 124.714 115.931 77.242 1.00 121.44 867 HIS A O 1
ATOM 6842 N N . GLU A 1 866 ? 125.380 116.237 79.373 1.00 131.46 868 GLU A N 1
ATOM 6843 C CA . GLU A 1 866 ? 126.756 116.522 78.986 1.00 131.46 868 GLU A CA 1
ATOM 6844 C C . GLU A 1 866 ? 127.476 115.268 78.507 1.00 131.46 868 GLU A C 1
ATOM 6845 O O . GLU A 1 866 ? 128.164 115.296 77.481 1.00 131.46 868 GLU A O 1
ATOM 6851 N N . ASN A 1 867 ? 127.336 114.168 79.232 1.00 129.38 869 ASN A N 1
ATOM 6852 C CA . ASN A 1 867 ? 128.067 112.952 78.913 1.00 129.38 869 ASN A CA 1
ATOM 6853 C C . ASN A 1 867 ? 127.741 112.483 77.499 1.00 129.38 869 ASN A C 1
ATOM 6854 O O . ASN A 1 867 ? 126.562 112.254 77.190 1.00 129.38 869 ASN A O 1
ATOM 6859 N N . PRO A 1 868 ? 128.733 112.308 76.623 1.00 129.35 870 PRO A N 1
ATOM 6860 C CA . PRO A 1 868 ? 128.411 111.836 75.268 1.00 129.35 870 PRO A CA 1
ATOM 6861 C C . PRO A 1 868 ? 127.675 110.513 75.265 1.00 129.35 870 PRO A C 1
ATOM 6862 O O . PRO A 1 868 ? 126.743 110.323 74.475 1.00 129.35 870 PRO A O 1
ATOM 6866 N N . GLU A 1 869 ? 128.061 109.593 76.146 1.00 134.14 871 GLU A N 1
ATOM 6867 C CA . GLU A 1 869 ? 127.467 108.263 76.125 1.00 134.14 871 GLU A CA 1
ATOM 6868 C C . GLU A 1 869 ? 126.001 108.314 76.524 1.00 134.14 871 GLU A C 1
ATOM 6869 O O . GLU A 1 869 ? 125.167 107.619 75.935 1.00 134.14 871 GLU A O 1
ATOM 6875 N N . TYR A 1 870 ? 125.666 109.137 77.517 1.00 126.51 872 TYR A N 1
ATOM 6876 C CA . TYR A 1 870 ? 124.269 109.266 77.908 1.00 126.51 872 TYR A CA 1
ATOM 6877 C C . TYR A 1 870 ? 123.425 109.733 76.734 1.00 126.51 872 TYR A C 1
ATOM 6878 O O . TYR A 1 870 ? 122.342 109.193 76.484 1.00 126.51 872 TYR A O 1
ATOM 6887 N N . LYS A 1 871 ? 123.918 110.721 75.988 1.00 125.87 873 LYS A N 1
ATOM 6888 C CA . LYS A 1 871 ? 123.171 111.222 74.842 1.00 125.87 873 LYS A CA 1
ATOM 6889 C C . LYS A 1 871 ? 122.822 110.093 73.886 1.00 125.87 873 LYS A C 1
ATOM 6890 O O . LYS A 1 871 ? 121.715 110.051 73.338 1.00 125.87 873 LYS A O 1
ATOM 6896 N N . LYS A 1 872 ? 123.749 109.158 73.687 1.00 130.97 874 LYS A N 1
ATOM 6897 C CA . LYS A 1 872 ? 123.481 108.040 72.792 1.00 130.97 874 LYS A CA 1
ATOM 6898 C C . LYS A 1 872 ? 122.219 107.296 73.196 1.00 130.97 874 LYS A C 1
ATOM 6899 O O . LYS A 1 872 ? 121.515 106.756 72.336 1.00 130.97 874 LYS A O 1
ATOM 6905 N N . VAL A 1 873 ? 121.912 107.263 74.492 1.00 127.84 875 VAL A N 1
ATOM 6906 C CA . VAL A 1 873 ? 120.801 106.448 74.970 1.00 127.84 875 VAL A CA 1
ATOM 6907 C C . VAL A 1 873 ? 119.506 106.880 74.301 1.00 127.84 875 VAL A C 1
ATOM 6908 O O . VAL A 1 873 ? 118.761 106.060 73.755 1.00 127.84 875 VAL A O 1
ATOM 6912 N N . PHE A 1 874 ? 119.221 108.179 74.331 1.00 128.08 876 PHE A N 1
ATOM 6913 C CA . PHE A 1 874 ? 117.959 108.651 73.780 1.00 128.08 876 PHE A CA 1
ATOM 6914 C C . PHE A 1 874 ? 117.885 108.387 72.285 1.00 128.08 876 PHE A C 1
ATOM 6915 O O . PHE A 1 874 ? 116.891 107.849 71.786 1.00 128.08 876 PHE A O 1
ATOM 6923 N N . TYR A 1 875 ? 118.934 108.756 71.549 1.00 130.20 877 TYR A N 1
ATOM 6924 C CA . TYR A 1 875 ? 118.902 108.582 70.103 1.00 130.20 877 TYR A CA 1
ATOM 6925 C C . TYR A 1 875 ? 118.803 107.112 69.731 1.00 130.20 877 TYR A C 1
ATOM 6926 O O . TYR A 1 875 ? 118.144 106.756 68.750 1.00 130.20 877 TYR A O 1
ATOM 6935 N N . VAL A 1 876 ? 119.457 106.242 70.496 1.00 132.63 878 VAL A N 1
ATOM 6936 C CA . VAL A 1 876 ? 119.389 104.814 70.204 1.00 132.63 878 VAL A CA 1
ATOM 6937 C C . VAL A 1 876 ? 117.964 104.310 70.377 1.00 132.63 878 VAL A C 1
ATOM 6938 O O . VAL A 1 876 ? 117.451 103.541 69.556 1.00 132.63 878 VAL A O 1
ATOM 6942 N N . LEU A 1 877 ? 117.303 104.732 71.452 1.00 128.44 879 LEU A N 1
ATOM 6943 C CA . LEU A 1 877 ? 115.917 104.335 71.655 1.00 128.44 879 LEU A CA 1
ATOM 6944 C C . LEU A 1 877 ? 115.034 104.882 70.543 1.00 128.44 879 LEU A C 1
ATOM 6945 O O . LEU A 1 877 ? 114.110 104.205 70.073 1.00 128.44 879 LEU A O 1
ATOM 6950 N N . LEU A 1 878 ? 115.311 106.109 70.107 1.00 134.71 880 LEU A N 1
ATOM 6951 C CA . LEU A 1 878 ? 114.582 106.683 68.985 1.00 134.71 880 LEU A CA 1
ATOM 6952 C C . LEU A 1 878 ? 114.743 105.823 67.740 1.00 134.71 880 LEU A C 1
ATOM 6953 O O . LEU A 1 878 ? 113.773 105.533 67.034 1.00 134.71 880 LEU A O 1
ATOM 6958 N N . ASP A 1 879 ? 115.975 105.414 67.450 1.00 137.28 881 ASP A N 1
ATOM 6959 C CA . ASP A 1 879 ? 116.215 104.592 66.272 1.00 137.28 881 ASP A CA 1
ATOM 6960 C C . ASP A 1 879 ? 115.495 103.260 66.395 1.00 137.28 881 ASP A C 1
ATOM 6961 O O . ASP A 1 879 ? 114.961 102.734 65.413 1.00 137.28 881 ASP A O 1
ATOM 6966 N N . TRP A 1 880 ? 115.479 102.691 67.598 1.00 136.00 882 TRP A N 1
ATOM 6967 C CA . TRP A 1 880 ? 114.783 101.426 67.784 1.00 136.00 882 TRP A CA 1
ATOM 6968 C C . TRP A 1 880 ? 113.297 101.579 67.509 1.00 136.00 882 TRP A C 1
ATOM 6969 O O . TRP A 1 880 ? 112.679 100.712 66.884 1.00 136.00 882 TRP A O 1
ATOM 6980 N N . VAL A 1 881 ? 112.692 102.663 67.994 1.00 135.09 883 VAL A N 1
ATOM 6981 C CA . VAL A 1 881 ? 111.269 102.836 67.728 1.00 135.09 883 VAL A CA 1
ATOM 6982 C C . VAL A 1 881 ? 111.037 103.078 66.245 1.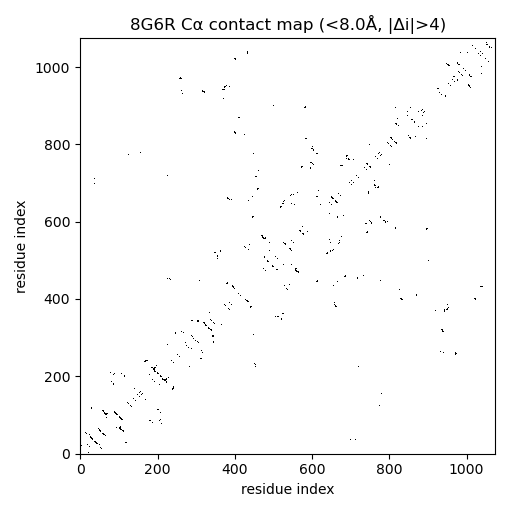00 135.09 883 VAL A C 1
ATOM 6983 O O . VAL A 1 881 ? 110.042 102.604 65.680 1.00 135.09 883 VAL A O 1
ATOM 6987 N N . LYS A 1 882 ? 111.937 103.810 65.587 1.00 140.20 884 LYS A N 1
ATOM 6988 C CA . LYS A 1 882 ? 111.849 103.959 64.139 1.00 140.20 884 LYS A CA 1
ATOM 6989 C C . LYS A 1 882 ? 111.813 102.596 63.467 1.00 140.20 884 LYS A C 1
ATOM 6990 O O . LYS A 1 882 ? 110.953 102.314 62.626 1.00 140.20 884 LYS A O 1
ATOM 6996 N N . HIS A 1 883 ? 112.760 101.736 63.838 1.00 140.09 885 HIS A N 1
ATOM 6997 C CA . HIS A 1 883 ? 112.848 100.411 63.240 1.00 140.09 885 HIS A CA 1
ATOM 6998 C C . HIS A 1 883 ? 111.581 99.610 63.500 1.00 140.09 885 HIS A C 1
ATOM 6999 O O . HIS A 1 883 ? 111.040 98.965 62.595 1.00 140.09 885 HIS A O 1
ATOM 7006 N N . LEU A 1 884 ? 111.095 99.638 64.739 1.00 140.59 886 LEU A N 1
ATOM 7007 C CA . LEU A 1 884 ? 109.904 98.870 65.072 1.00 140.59 886 LEU A CA 1
ATOM 7008 C C . LEU A 1 884 ? 108.715 99.329 64.247 1.00 140.59 886 LEU A C 1
ATOM 7009 O O . LEU A 1 884 ? 107.999 98.506 63.666 1.00 140.59 886 LEU A O 1
ATOM 7014 N N . TYR A 1 885 ? 108.499 100.640 64.160 1.00 144.94 887 TYR A N 1
ATOM 7015 C CA . TYR A 1 885 ? 107.377 101.125 63.371 1.00 144.94 887 TYR A CA 1
ATOM 7016 C C . TYR A 1 885 ? 107.550 100.738 61.909 1.00 144.94 887 TYR A C 1
ATOM 7017 O O . TYR A 1 885 ? 106.598 100.288 61.261 1.00 144.94 887 TYR A O 1
ATOM 7026 N N . LYS A 1 886 ? 108.766 100.879 61.379 1.00 146.77 888 LYS A N 1
ATOM 7027 C CA . LYS A 1 886 ? 109.002 100.533 59.983 1.00 146.77 888 LYS A CA 1
ATOM 7028 C C . LYS A 1 886 ? 108.648 99.077 59.719 1.00 146.77 888 LYS A C 1
ATOM 7029 O O . LYS A 1 886 ? 108.008 98.755 58.711 1.00 146.77 888 LYS A O 1
ATOM 7035 N N . THR A 1 887 ? 109.051 98.180 60.620 1.00 146.99 889 THR A N 1
ATOM 7036 C CA . THR A 1 887 ? 108.651 96.784 60.486 1.00 146.99 889 THR A CA 1
ATOM 7037 C C . THR A 1 887 ? 107.135 96.655 60.492 1.00 146.99 889 THR A C 1
ATOM 7038 O O . THR A 1 887 ? 106.580 95.718 59.906 1.00 146.99 889 THR A O 1
ATOM 7042 N N . LEU A 1 888 ? 106.450 97.585 61.147 1.00 147.11 890 LEU A N 1
ATOM 7043 C CA . LEU A 1 888 ? 104.997 97.595 61.166 1.00 147.11 890 LEU A CA 1
ATOM 7044 C C . LEU A 1 888 ? 104.458 98.563 60.123 1.00 147.11 890 LEU A C 1
ATOM 7045 O O . LEU A 1 888 ? 104.566 98.317 58.922 1.00 147.11 890 LEU A O 1
ATOM 7050 N N . THR A 1 905 ? 103.359 109.220 61.723 1.00 147.13 907 THR A N 1
ATOM 7051 C CA . THR A 1 905 ? 104.642 108.758 62.236 1.00 147.13 907 THR A CA 1
ATOM 7052 C C . THR A 1 905 ? 105.352 109.866 62.996 1.00 147.13 907 THR A C 1
ATOM 7053 O O . THR A 1 905 ? 106.050 109.607 63.971 1.00 147.13 907 THR A O 1
ATOM 7057 N N . ALA A 1 906 ? 105.161 111.108 62.547 1.00 145.77 908 ALA A N 1
ATOM 7058 C CA . ALA A 1 906 ? 105.826 112.234 63.191 1.00 145.77 908 ALA A CA 1
ATOM 7059 C C . ALA A 1 906 ? 105.513 112.272 64.680 1.00 145.77 908 ALA A C 1
ATOM 7060 O O . ALA A 1 906 ? 106.335 112.723 65.485 1.00 145.77 908 ALA A O 1
ATOM 7062 N N . LYS A 1 907 ? 104.330 111.791 65.065 1.00 145.52 909 LYS A N 1
ATOM 7063 C CA . LYS A 1 907 ? 103.994 111.714 66.481 1.00 145.52 909 LYS A CA 1
ATOM 7064 C C . LYS A 1 907 ? 105.017 110.877 67.233 1.00 145.52 909 LYS A C 1
ATOM 7065 O O . LYS A 1 907 ? 105.200 111.041 68.443 1.00 145.52 909 LYS A O 1
ATOM 7071 N N . PHE A 1 908 ? 105.679 109.961 66.534 1.00 145.39 910 PHE A N 1
ATOM 7072 C CA . PHE A 1 908 ? 106.714 109.115 67.108 1.00 145.39 910 PHE A CA 1
ATOM 7073 C C . PHE A 1 908 ? 108.057 109.271 66.420 1.00 145.39 910 PHE A C 1
ATOM 7074 O O . PHE A 1 908 ? 109.088 109.259 67.092 1.00 145.39 910 PHE A O 1
ATOM 7082 N N . TRP A 1 909 ? 108.064 109.425 65.097 1.00 145.94 911 TRP A N 1
ATOM 7083 C CA . TRP A 1 909 ? 109.311 109.502 64.350 1.00 145.94 911 TRP A CA 1
ATOM 7084 C C . TRP A 1 909 ? 110.173 110.653 64.846 1.00 145.94 911 TRP A C 1
ATOM 7085 O O . TRP A 1 909 ? 111.384 110.503 65.038 1.00 145.94 911 TRP A O 1
ATOM 7096 N N . ASP A 1 910 ? 109.560 111.813 65.059 1.00 142.49 912 ASP A N 1
ATOM 7097 C CA . ASP A 1 910 ? 110.291 113.056 65.252 1.00 142.49 912 ASP A CA 1
ATOM 7098 C C . ASP A 1 910 ? 110.683 113.239 66.711 1.00 142.49 912 ASP A C 1
ATOM 7099 O O . ASP A 1 910 ? 109.899 112.940 67.616 1.00 142.49 912 ASP A O 1
ATOM 7104 N N . GLU A 1 911 ? 111.901 113.736 66.929 1.00 136.48 913 GLU A N 1
ATOM 7105 C CA . GLU A 1 911 ? 112.339 114.072 68.278 1.00 136.48 913 GLU A CA 1
ATOM 7106 C C . GLU A 1 911 ? 111.565 115.261 68.827 1.00 136.48 913 GLU A C 1
ATOM 7107 O O . GLU A 1 911 ? 111.326 115.354 70.036 1.00 136.48 913 GLU A O 1
ATOM 7113 N N . SER A 1 912 ? 111.169 116.186 67.953 1.00 135.82 914 SER A N 1
ATOM 7114 C CA . SER A 1 912 ? 110.483 117.385 68.415 1.00 135.82 914 SER A CA 1
ATOM 7115 C C . SER A 1 912 ? 109.259 117.029 69.243 1.00 135.82 914 SER A C 1
ATOM 7116 O O . SER A 1 912 ? 108.894 117.757 70.172 1.00 135.82 914 SER A O 1
ATOM 7119 N N . PHE A 1 913 ? 108.612 115.908 68.926 1.00 135.84 915 PHE A N 1
ATOM 7120 C CA . PHE A 1 913 ? 107.440 115.506 69.690 1.00 135.84 915 PHE A CA 1
ATOM 7121 C C . PHE A 1 913 ? 107.795 115.284 71.152 1.00 135.84 915 PHE A C 1
ATOM 7122 O O . PHE A 1 913 ? 107.035 115.664 72.049 1.00 135.84 915 PHE A O 1
ATOM 7130 N N . TYR A 1 914 ? 108.945 114.665 71.415 1.00 129.89 916 TYR A N 1
ATOM 7131 C CA . TYR A 1 914 ? 109.432 114.587 72.787 1.00 129.89 916 TYR A CA 1
ATOM 7132 C C . TYR A 1 914 ? 109.905 115.941 73.287 1.00 129.89 916 TYR A C 1
ATOM 7133 O O . TYR A 1 914 ? 109.826 116.219 74.486 1.00 129.89 916 TYR A O 1
ATOM 7142 N N . ALA A 1 915 ? 110.401 116.791 72.391 1.00 125.87 917 ALA A N 1
ATOM 7143 C CA . ALA A 1 915 ? 110.905 118.090 72.819 1.00 125.87 917 ALA A CA 1
ATOM 7144 C C . ALA A 1 915 ? 109.806 118.914 73.474 1.00 125.87 917 ALA A C 1
ATOM 7145 O O . ALA A 1 915 ? 110.023 119.546 74.514 1.00 125.87 917 ALA A O 1
ATOM 7147 N N . ASN A 1 916 ? 108.611 118.917 72.884 1.00 125.37 918 ASN A N 1
ATOM 7148 C CA . ASN A 1 916 ? 107.537 119.737 73.431 1.00 125.37 918 ASN A CA 1
ATOM 7149 C C . ASN A 1 916 ? 107.092 119.239 74.797 1.00 125.37 918 ASN A C 1
ATOM 7150 O O . ASN A 1 916 ? 106.548 120.012 75.592 1.00 125.37 918 ASN A O 1
ATOM 7155 N N . MET A 1 917 ? 107.307 117.957 75.092 1.00 122.79 919 MET A N 1
ATOM 7156 C CA . MET A 1 917 ? 106.887 117.430 76.385 1.00 122.79 919 MET A CA 1
ATOM 7157 C C . MET A 1 917 ? 107.594 118.135 77.529 1.00 122.79 919 MET A C 1
ATOM 7158 O O . MET A 1 917 ? 107.052 118.216 78.635 1.00 122.79 919 MET A O 1
ATOM 7163 N N . TYR A 1 918 ? 108.791 118.654 77.289 1.00 113.84 920 TYR A N 1
ATOM 7164 C CA . TYR A 1 918 ? 109.571 119.326 78.318 1.00 113.84 920 TYR A CA 1
ATOM 7165 C C . TYR A 1 918 ? 109.726 120.810 78.015 1.00 113.84 920 TYR A C 1
ATOM 7166 O O . TYR A 1 918 ? 110.807 121.375 78.179 1.00 113.84 920 TYR A O 1
ATOM 7175 N N . GLU A 1 919 ? 108.652 121.447 77.564 1.00 122.08 921 GLU A N 1
ATOM 7176 C CA . GLU A 1 919 ? 108.641 122.880 77.317 1.00 122.08 921 GLU A CA 1
ATOM 7177 C C . GLU A 1 919 ? 107.451 123.498 78.031 1.00 122.08 921 GLU A C 1
ATOM 7178 O O . GLU A 1 919 ? 106.373 122.902 78.092 1.00 122.08 921 GLU A O 1
ATOM 7184 N N . LYS A 1 920 ? 107.651 124.699 78.561 1.00 123.70 922 LYS A N 1
ATOM 7185 C CA . LYS A 1 920 ? 106.613 125.335 79.358 1.00 123.70 922 LYS A CA 1
ATOM 7186 C C . LYS A 1 920 ? 105.375 125.594 78.512 1.00 123.70 922 LYS A C 1
ATOM 7187 O O . LYS A 1 920 ? 105.468 125.991 77.348 1.00 123.70 922 LYS A O 1
ATOM 7193 N N . SER A 1 921 ? 104.210 125.364 79.110 1.00 127.54 923 SER A N 1
ATOM 7194 C CA . SER A 1 921 ? 102.936 125.604 78.444 1.00 127.54 923 SER A CA 1
ATOM 7195 C C . SER A 1 921 ? 102.898 124.930 77.079 1.00 127.54 923 SER A C 1
ATOM 7196 O O . SER A 1 921 ? 103.160 125.565 76.059 1.00 127.54 923 SER A O 1
ATOM 7199 N N . ARG B 2 1 ? 73.723 89.325 86.982 1.00 167.58 79 ARG B N 1
ATOM 7200 C CA . ARG B 2 1 ? 74.969 89.546 87.768 1.00 167.58 79 ARG B CA 1
ATOM 7201 C C . ARG B 2 1 ? 74.650 89.743 89.244 1.00 167.58 79 ARG B C 1
ATOM 7202 O O . ARG B 2 1 ? 75.257 89.113 90.109 1.00 167.58 79 ARG B O 1
ATOM 7210 N N . LYS B 2 2 ? 73.688 90.624 89.526 1.00 168.27 80 LYS B N 1
ATOM 7211 C CA . LYS B 2 2 ? 73.330 90.909 90.912 1.00 168.27 80 LYS B CA 1
ATOM 7212 C C . LYS B 2 2 ? 72.841 89.652 91.618 1.00 168.27 80 LYS B C 1
ATOM 7213 O O . LYS B 2 2 ? 73.219 89.380 92.762 1.00 168.27 80 LYS B O 1
ATOM 7219 N N . SER B 2 3 ? 71.988 88.875 90.950 1.00 174.37 81 SER B N 1
ATOM 7220 C CA . SER B 2 3 ? 71.506 87.635 91.546 1.00 174.37 81 SER B CA 1
ATOM 7221 C C . SER B 2 3 ? 72.644 86.643 91.748 1.00 174.37 81 SER B C 1
ATOM 7222 O O . SER B 2 3 ? 72.734 85.992 92.796 1.00 174.37 81 SER B O 1
ATOM 7225 N N . LYS B 2 4 ? 73.525 86.513 90.754 1.00 171.24 82 LYS B N 1
ATOM 7226 C CA . LYS B 2 4 ? 74.589 85.518 90.839 1.00 171.24 82 LYS B CA 1
ATOM 7227 C C . LYS B 2 4 ? 75.555 85.830 91.976 1.00 171.24 82 LYS B C 1
ATOM 7228 O O . LYS B 2 4 ? 75.956 84.928 92.720 1.00 171.24 82 LYS B O 1
ATOM 7234 N N . VAL B 2 5 ? 75.935 87.099 92.133 1.00 167.68 83 VAL B N 1
ATOM 7235 C CA . VAL B 2 5 ? 76.924 87.446 93.149 1.00 167.68 83 VAL B CA 1
ATOM 7236 C C . VAL B 2 5 ? 76.352 87.250 94.548 1.00 167.68 83 VAL B C 1
ATOM 7237 O O . VAL B 2 5 ? 77.017 86.696 95.431 1.00 167.68 83 VAL B O 1
ATOM 7241 N N . VAL B 2 6 ? 75.117 87.699 94.778 1.00 168.19 84 VAL B N 1
ATOM 7242 C CA . VAL B 2 6 ? 74.525 87.550 96.104 1.00 168.19 84 VAL B CA 1
ATOM 7243 C C . VAL B 2 6 ? 74.285 86.078 96.416 1.00 168.19 84 VAL B C 1
ATOM 7244 O O . VAL B 2 6 ? 74.454 85.636 97.558 1.00 168.19 84 VAL B O 1
ATOM 7248 N N . SER B 2 7 ? 73.887 85.294 95.411 1.00 171.35 85 SER B N 1
ATOM 7249 C CA . SER B 2 7 ? 73.716 83.860 95.624 1.00 171.35 85 SER B CA 1
ATOM 7250 C C . SER B 2 7 ? 75.040 83.194 95.975 1.00 171.35 85 SER B C 1
ATOM 7251 O O . SER B 2 7 ? 75.096 82.337 96.865 1.00 171.35 85 SER B O 1
ATOM 7254 N N . ALA B 2 8 ? 76.117 83.566 95.280 1.00 168.66 86 ALA B N 1
ATOM 7255 C CA . ALA B 2 8 ? 77.425 83.005 95.602 1.00 168.66 86 ALA B CA 1
ATOM 7256 C C . ALA B 2 8 ? 77.855 83.398 97.008 1.00 168.66 86 ALA B C 1
ATOM 7257 O O . ALA B 2 8 ? 78.435 82.587 97.740 1.00 168.66 86 ALA B O 1
ATOM 7259 N N . MET B 2 9 ? 77.588 84.645 97.401 1.00 162.29 87 MET B N 1
ATOM 7260 C CA . MET B 2 9 ? 77.902 85.070 98.761 1.00 162.29 87 MET B CA 1
ATOM 7261 C C . MET B 2 9 ? 77.114 84.258 99.780 1.00 162.29 87 MET B C 1
ATOM 7262 O O . MET B 2 9 ? 77.657 83.843 100.812 1.00 162.29 87 MET B O 1
ATOM 7267 N N . HIS B 2 10 ? 75.831 84.018 99.506 1.00 165.60 88 HIS B N 1
ATOM 7268 C CA . HIS B 2 10 ? 75.026 83.173 100.381 1.00 165.60 88 HIS B CA 1
ATOM 7269 C C . HIS B 2 10 ? 75.634 81.781 100.494 1.00 165.60 88 HIS B C 1
ATOM 7270 O O . HIS B 2 10 ? 75.728 81.215 101.588 1.00 165.60 88 HIS B O 1
ATOM 7277 N N . SER B 2 11 ? 76.043 81.211 99.359 1.00 166.22 89 SER B N 1
ATOM 7278 C CA . SER B 2 11 ? 76.605 79.865 99.367 1.00 166.22 89 SER B CA 1
ATOM 7279 C C . SER B 2 11 ? 77.891 79.808 100.181 1.00 166.22 89 SER B C 1
ATOM 7280 O O . SER B 2 11 ? 78.092 78.880 100.973 1.00 166.22 89 SER B O 1
ATOM 7283 N N . LEU B 2 12 ? 78.777 80.788 99.999 1.00 164.85 90 LEU B N 1
ATOM 7284 C CA . LEU B 2 12 ? 80.014 80.808 100.774 1.00 164.85 90 LEU B CA 1
ATOM 7285 C C . LEU B 2 12 ? 79.732 80.979 102.262 1.00 164.85 90 LEU B C 1
ATOM 7286 O O . LEU B 2 12 ? 80.364 80.324 103.099 1.00 164.85 90 LEU B O 1
ATOM 7291 N N . LEU B 2 13 ? 78.787 81.852 102.613 1.00 161.30 91 LEU B N 1
ATOM 7292 C CA . LEU B 2 13 ? 78.449 82.039 104.020 1.00 161.30 91 LEU B CA 1
ATOM 7293 C C . LEU B 2 13 ? 77.904 80.752 104.628 1.00 161.30 91 LEU B C 1
ATOM 7294 O O . LEU B 2 13 ? 78.249 80.391 105.761 1.00 161.30 91 LEU B O 1
ATOM 7299 N N . PHE B 2 14 ? 77.053 80.043 103.887 1.00 165.23 92 PHE B N 1
ATOM 7300 C CA . PHE B 2 14 ? 76.517 78.786 104.392 1.00 165.23 92 PHE B CA 1
ATOM 7301 C C . PHE B 2 14 ? 77.610 77.731 104.508 1.00 165.23 92 PHE B C 1
ATOM 7302 O O . PHE B 2 14 ? 77.596 76.917 105.436 1.00 165.23 92 PHE B O 1
ATOM 7310 N N . GLY B 2 15 ? 78.575 77.737 103.588 1.00 163.38 93 GLY B N 1
ATOM 7311 C CA . GLY B 2 15 ? 79.714 76.845 103.731 1.00 163.38 93 GLY B CA 1
ATOM 7312 C C . GLY B 2 15 ? 80.509 77.131 104.991 1.00 163.38 93 GLY B C 1
ATOM 7313 O O . GLY B 2 15 ? 80.916 76.211 105.708 1.00 163.38 93 GLY B O 1
ATOM 7314 N N . MET B 2 16 ? 80.739 78.413 105.279 1.00 159.15 94 MET B N 1
ATOM 7315 C CA . MET B 2 16 ? 81.425 78.770 106.517 1.00 159.15 94 MET B CA 1
ATOM 7316 C C . MET B 2 16 ? 80.649 78.273 107.727 1.00 159.15 94 MET B C 1
ATOM 7317 O O . MET B 2 16 ? 81.227 77.674 108.642 1.00 159.15 94 MET B O 1
ATOM 7322 N N . LEU B 2 17 ? 79.335 78.500 107.745 1.00 159.88 95 LEU B N 1
ATOM 7323 C CA . LEU B 2 17 ? 78.518 77.952 108.824 1.00 159.88 95 LEU B CA 1
ATOM 7324 C C . LEU B 2 17 ? 78.697 76.444 108.930 1.00 159.88 95 LEU B C 1
ATOM 7325 O O . LEU B 2 17 ? 78.777 75.893 110.034 1.00 159.88 95 LEU B O 1
ATOM 7330 N N . ARG B 2 18 ? 78.763 75.761 107.787 1.00 164.80 96 ARG B N 1
ATOM 7331 C CA . ARG B 2 18 ? 78.933 74.314 107.791 1.00 164.80 96 ARG B CA 1
ATOM 7332 C C . ARG B 2 18 ? 80.245 73.907 108.445 1.00 164.80 96 ARG B C 1
ATOM 7333 O O . ARG B 2 18 ? 80.281 72.942 109.216 1.00 164.80 96 ARG B O 1
ATOM 7341 N N . ARG B 2 19 ? 81.330 74.624 108.155 1.00 160.47 97 ARG B N 1
ATOM 7342 C CA . ARG B 2 19 ? 82.639 74.301 108.706 1.00 160.47 97 ARG B CA 1
ATOM 7343 C C . ARG B 2 19 ? 82.952 75.099 109.967 1.00 160.47 97 ARG B C 1
ATOM 7344 O O . ARG B 2 19 ? 84.124 75.230 110.335 1.00 160.47 97 ARG B O 1
ATOM 7352 N N . LEU B 2 20 ? 81.931 75.633 110.641 1.00 152.75 98 LEU B N 1
ATOM 7353 C CA . LEU B 2 20 ? 82.179 76.557 111.742 1.00 152.75 98 LEU B CA 1
ATOM 7354 C C . LEU B 2 20 ? 82.596 75.850 113.026 1.00 152.75 98 LEU B C 1
ATOM 7355 O O . LEU B 2 20 ? 83.298 76.447 113.849 1.00 152.75 98 LEU B O 1
ATOM 7360 N N . ASP B 2 21 ? 82.179 74.600 113.228 1.00 157.25 99 ASP B N 1
ATOM 7361 C CA . ASP B 2 21 ? 82.368 73.919 114.508 1.00 157.25 99 ASP B CA 1
ATOM 7362 C C . ASP B 2 21 ? 81.659 74.702 115.614 1.00 157.25 99 ASP B C 1
ATOM 7363 O O . ASP B 2 21 ? 82.263 75.194 116.569 1.00 157.25 99 ASP B O 1
ATOM 7368 N N . MET B 2 22 ? 80.341 74.801 115.453 1.00 159.30 100 MET B N 1
ATOM 7369 C CA . MET B 2 22 ? 79.551 75.751 116.225 1.00 159.30 100 MET B CA 1
ATOM 7370 C C . MET B 2 22 ? 79.599 75.439 117.716 1.00 159.30 100 MET B C 1
ATOM 7371 O O . MET B 2 22 ? 79.775 76.341 118.543 1.00 159.30 100 MET B O 1
ATOM 7376 N N . SER B 2 23 ? 79.445 74.165 118.080 1.00 160.39 101 SER B N 1
ATOM 7377 C CA . SER B 2 23 ? 79.322 73.812 119.491 1.00 160.39 101 SER B CA 1
ATOM 7378 C C . SER B 2 23 ? 80.587 74.152 120.268 1.00 160.39 101 SER B C 1
ATOM 7379 O O . SER B 2 23 ? 80.516 74.686 121.381 1.00 160.39 101 SER B O 1
ATOM 7382 N N . SER B 2 24 ? 81.756 73.849 119.700 1.00 153.37 102 SER B N 1
ATOM 7383 C CA . SER B 2 24 ? 83.005 74.064 120.424 1.00 153.37 102 SER B CA 1
ATOM 7384 C C . SER B 2 24 ? 83.176 75.528 120.808 1.00 153.37 102 SER B C 1
ATOM 7385 O O . SER B 2 24 ? 83.641 75.838 121.911 1.00 153.37 102 SER B O 1
ATOM 7388 N N . VAL B 2 25 ? 82.807 76.443 119.912 1.00 149.43 103 VAL B N 1
ATOM 7389 C CA . VAL B 2 25 ? 83.006 77.865 120.177 1.00 149.43 103 VAL B CA 1
ATOM 7390 C C . VAL B 2 25 ? 82.193 78.299 121.390 1.00 149.43 103 VAL B C 1
ATOM 7391 O O . VAL B 2 25 ? 82.716 78.923 122.320 1.00 149.43 103 VAL B O 1
ATOM 7395 N N . ASP B 2 26 ? 80.902 77.965 121.403 1.00 154.43 104 ASP B N 1
ATOM 7396 C CA . ASP B 2 26 ? 80.029 78.460 122.462 1.00 154.43 104 ASP B CA 1
ATOM 7397 C C . ASP B 2 26 ? 80.435 77.902 123.819 1.00 154.43 104 ASP B C 1
ATOM 7398 O O . ASP B 2 26 ? 80.328 78.592 124.840 1.00 154.43 104 ASP B O 1
ATOM 7403 N N . THR B 2 27 ? 80.904 76.652 123.853 1.00 156.45 105 THR B N 1
ATOM 7404 C CA . THR B 2 27 ? 81.301 76.043 125.117 1.00 156.45 105 THR B CA 1
ATOM 7405 C C . THR B 2 27 ? 82.369 76.854 125.835 1.00 156.45 105 THR B C 1
ATOM 7406 O O . THR B 2 27 ? 82.419 76.837 127.069 1.00 156.45 105 THR B O 1
ATOM 7410 N N . ILE B 2 28 ? 83.221 77.558 125.093 1.00 147.27 106 ILE B N 1
ATOM 7411 C CA . ILE B 2 28 ? 84.240 78.405 125.687 1.00 147.27 106 ILE B CA 1
ATOM 7412 C C . ILE B 2 28 ? 83.921 79.886 125.528 1.00 147.27 106 ILE B C 1
ATOM 7413 O O . ILE B 2 28 ? 84.380 80.697 126.341 1.00 147.27 106 ILE B O 1
ATOM 7418 N N . LEU B 2 29 ? 83.138 80.261 124.517 1.00 148.61 107 LEU B N 1
ATOM 7419 C CA . LEU B 2 29 ? 82.887 81.673 124.258 1.00 148.61 107 LEU B CA 1
ATOM 7420 C C . LEU B 2 29 ? 82.158 82.332 125.421 1.00 148.61 107 LEU B C 1
ATOM 7421 O O . LEU B 2 29 ? 82.509 83.444 125.832 1.00 148.61 107 LEU B O 1
ATOM 7426 N N . ASN B 2 30 ? 81.148 81.662 125.974 1.00 152.73 108 ASN B N 1
ATOM 7427 C CA . ASN B 2 30 ? 80.288 82.286 126.971 1.00 152.73 108 ASN B CA 1
ATOM 7428 C C . ASN B 2 30 ? 80.897 82.315 128.370 1.00 152.73 108 ASN B C 1
ATOM 7429 O O . ASN B 2 30 ? 80.287 82.895 129.275 1.00 152.73 108 ASN B O 1
ATOM 7434 N N . LEU B 2 31 ? 82.069 81.709 128.580 1.00 150.41 109 LEU B N 1
ATOM 7435 C CA . LEU B 2 31 ? 82.750 81.859 129.863 1.00 150.41 109 LEU B CA 1
ATOM 7436 C C . LEU B 2 31 ? 83.358 83.245 130.036 1.00 150.41 109 LEU B C 1
ATOM 7437 O O . LEU B 2 31 ? 83.343 83.786 131.147 1.00 150.41 109 LEU B O 1
ATOM 7442 N N . ALA B 2 32 ? 83.889 83.832 128.968 1.00 142.42 110 ALA B N 1
ATOM 7443 C CA . ALA B 2 32 ? 84.600 85.095 129.082 1.00 142.42 110 ALA B CA 1
ATOM 7444 C C . ALA B 2 32 ? 83.628 86.219 129.435 1.00 142.42 110 ALA B C 1
ATOM 7445 O O . ALA B 2 32 ? 82.419 86.018 129.580 1.00 142.42 110 ALA B O 1
ATOM 7447 N N . LYS B 2 33 ? 84.173 87.425 129.579 1.00 139.21 111 LYS B N 1
ATOM 7448 C CA . LYS B 2 33 ? 83.361 88.579 129.936 1.00 139.21 111 LYS B CA 1
ATOM 7449 C C . LYS B 2 33 ? 82.300 88.822 128.873 1.00 139.21 111 LYS B C 1
ATOM 7450 O O . LYS B 2 33 ? 82.621 89.024 127.698 1.00 139.21 111 LYS B O 1
ATOM 7456 N N . ASP B 2 34 ? 81.035 88.800 129.287 1.00 141.91 112 ASP B N 1
ATOM 7457 C CA . ASP B 2 34 ? 79.919 89.061 128.381 1.00 141.91 112 ASP B CA 1
ATOM 7458 C C . ASP B 2 34 ? 80.020 88.211 127.119 1.00 141.91 112 ASP B C 1
ATOM 7459 O O . ASP B 2 34 ? 79.565 88.610 126.046 1.00 141.91 112 ASP B O 1
ATOM 7464 N N . GLY B 2 35 ? 80.626 87.033 127.240 1.00 140.05 113 GLY B N 1
ATOM 7465 C CA . GLY B 2 35 ? 80.757 86.145 126.099 1.00 140.05 113 GLY B CA 1
ATOM 7466 C C . GLY B 2 35 ? 81.512 86.747 124.938 1.00 140.05 113 GLY B C 1
ATOM 7467 O O . GLY B 2 35 ? 81.153 86.505 123.782 1.00 140.05 113 GLY B O 1
ATOM 7468 N N . VAL B 2 36 ? 82.554 87.524 125.212 1.00 126.64 114 VAL B N 1
ATOM 7469 C CA . VAL B 2 36 ? 83.324 88.205 124.180 1.00 126.64 114 VAL B CA 1
ATOM 7470 C C . VAL B 2 36 ? 84.754 87.696 124.241 1.00 126.64 114 VAL B C 1
ATOM 7471 O O . VAL B 2 36 ? 85.422 87.821 125.274 1.00 126.64 114 VAL B O 1
ATOM 7475 N N . VAL B 2 37 ? 85.226 87.140 123.132 1.00 124.65 115 VAL B N 1
ATOM 7476 C CA . VAL B 2 37 ? 86.568 86.576 123.050 1.00 124.65 115 VAL B CA 1
ATOM 7477 C C . VAL B 2 37 ? 87.251 87.128 121.806 1.00 124.65 115 VAL B C 1
ATOM 7478 O O . VAL B 2 37 ? 86.623 87.191 120.742 1.00 124.65 115 VAL B O 1
ATOM 7482 N N . PRO B 2 38 ? 88.517 87.528 121.876 1.00 116.86 116 PRO B N 1
ATOM 7483 C CA . PRO B 2 38 ? 89.175 88.043 120.676 1.00 116.86 116 PRO B CA 1
ATOM 7484 C C . PRO B 2 38 ? 89.130 87.015 119.566 1.00 116.86 116 PRO B C 1
ATOM 7485 O O . PRO B 2 38 ? 89.354 85.826 119.790 1.00 116.86 116 PRO B O 1
ATOM 7489 N N . LEU B 2 39 ? 88.837 87.483 118.357 1.00 122.77 117 LEU B N 1
ATOM 7490 C CA . LEU B 2 39 ? 88.831 86.585 117.214 1.00 122.77 117 LEU B CA 1
ATOM 7491 C C . LEU B 2 39 ? 90.203 85.984 116.969 1.00 122.77 117 LEU B C 1
ATOM 7492 O O . LEU B 2 39 ? 90.307 84.936 116.327 1.00 122.77 117 LEU B O 1
ATOM 7497 N N . SER B 2 40 ? 91.254 86.617 117.480 1.00 115.41 118 SER B N 1
ATOM 7498 C CA . SER B 2 40 ? 92.608 86.169 117.213 1.00 115.41 118 SER B CA 1
ATOM 7499 C C . SER B 2 40 ? 92.955 84.866 117.915 1.00 115.41 118 SER B C 1
ATOM 7500 O O . SER B 2 40 ? 94.022 84.310 117.642 1.00 115.41 118 SER B O 1
ATOM 7503 N N . VAL B 2 41 ? 92.106 84.368 118.811 1.00 121.17 119 VAL B N 1
ATOM 7504 C CA . VAL B 2 41 ? 92.447 83.181 119.586 1.00 121.17 119 VAL B CA 1
ATOM 7505 C C . VAL B 2 41 ? 91.325 82.155 119.564 1.00 121.17 119 VAL B C 1
ATOM 7506 O O . VAL B 2 41 ? 91.478 81.054 120.103 1.00 121.17 119 VAL B O 1
ATOM 7510 N N . ILE B 2 42 ? 90.190 82.491 118.949 1.00 127.19 120 ILE B N 1
ATOM 7511 C CA . ILE B 2 42 ? 89.058 81.564 118.946 1.00 127.19 120 ILE B CA 1
ATOM 7512 C C . ILE B 2 42 ? 89.421 80.227 118.321 1.00 127.19 120 ILE B C 1
ATOM 7513 O O . ILE B 2 42 ? 89.020 79.189 118.868 1.00 127.19 120 ILE B O 1
ATOM 7518 N N . PRO B 2 43 ? 90.156 80.151 117.206 1.00 125.34 121 PRO B N 1
ATOM 7519 C CA . PRO B 2 43 ? 90.455 78.816 116.673 1.00 125.34 121 PRO B CA 1
ATOM 7520 C C . PRO B 2 43 ? 91.370 78.021 117.579 1.00 125.34 121 PRO B C 1
ATOM 7521 O O . PRO B 2 43 ? 91.126 76.832 117.815 1.00 125.34 121 PRO B O 1
ATOM 7525 N N . ALA B 2 44 ? 92.416 78.655 118.110 1.00 128.05 122 ALA B N 1
ATOM 7526 C CA . ALA B 2 44 ? 93.367 77.935 118.946 1.00 128.05 122 ALA B CA 1
ATOM 7527 C C . ALA B 2 44 ? 92.688 77.305 120.150 1.00 128.05 122 ALA B C 1
ATOM 7528 O O . ALA B 2 44 ? 93.176 76.303 120.681 1.00 128.05 122 ALA B O 1
ATOM 7530 N N . VAL B 2 45 ? 91.568 77.866 120.595 1.00 132.03 123 VAL B N 1
ATOM 7531 C CA . VAL B 2 45 ? 90.886 77.321 121.760 1.00 132.03 123 VAL B CA 1
ATOM 7532 C C . VAL B 2 45 ? 89.735 76.398 121.373 1.00 132.03 123 VAL B C 1
ATOM 7533 O O . VAL B 2 45 ? 89.373 75.510 122.151 1.00 132.03 123 VAL B O 1
ATOM 7537 N N . SER B 2 46 ? 89.144 76.582 120.192 1.00 140.04 124 SER B N 1
ATOM 7538 C CA . SER B 2 46 ? 87.982 75.800 119.798 1.00 140.04 124 SER B CA 1
ATOM 7539 C C . SER B 2 46 ? 88.226 74.860 118.630 1.00 140.04 124 SER B C 1
ATOM 7540 O O . SER B 2 46 ? 87.468 73.899 118.469 1.00 140.04 124 SER B O 1
ATOM 7543 N N . ALA B 2 47 ? 89.247 75.103 117.817 1.00 133.58 125 ALA B N 1
ATOM 7544 C CA . ALA B 2 47 ? 89.480 74.266 116.651 1.00 133.58 125 ALA B CA 1
ATOM 7545 C C . ALA B 2 47 ? 89.847 72.849 117.071 1.00 133.58 125 ALA B C 1
ATOM 7546 O O . ALA B 2 47 ? 90.339 72.612 118.176 1.00 133.58 125 ALA B O 1
ATOM 7548 N N . THR B 2 48 ? 89.594 71.898 116.173 1.00 135.99 126 THR B N 1
ATOM 7549 C CA . THR B 2 48 ? 89.913 70.500 116.432 1.00 135.99 126 THR B CA 1
ATOM 7550 C C . THR B 2 48 ? 91.237 70.088 115.808 1.00 135.99 126 THR B C 1
ATOM 7551 O O . THR B 2 48 ? 91.993 69.321 116.412 1.00 135.99 126 THR B O 1
ATOM 7555 N N . LYS B 2 49 ? 91.528 70.574 114.608 1.00 132.41 127 LYS B N 1
ATOM 7556 C CA . LYS B 2 49 ? 92.772 70.271 113.920 1.00 132.41 127 LYS B CA 1
ATOM 7557 C C . LYS B 2 49 ? 93.735 71.437 114.068 1.00 132.41 127 LYS B C 1
ATOM 7558 O O . LYS B 2 49 ? 93.324 72.599 114.058 1.00 132.41 127 LYS B O 1
ATOM 7564 N N . LEU B 2 50 ? 95.017 71.121 114.211 1.00 133.95 128 LEU B N 1
ATOM 7565 C CA . LEU B 2 50 ? 96.057 72.130 114.329 1.00 133.95 128 LEU B CA 1
ATOM 7566 C C . LEU B 2 50 ? 97.160 71.821 113.333 1.00 133.95 128 LEU B C 1
ATOM 7567 O O . LEU B 2 50 ? 97.648 70.689 113.277 1.00 133.95 128 LEU B O 1
ATOM 7572 N N . ASN B 2 51 ? 97.553 72.826 112.560 1.00 130.42 129 ASN B N 1
ATOM 7573 C CA . ASN B 2 51 ? 98.677 72.724 111.644 1.00 130.42 129 ASN B CA 1
ATOM 7574 C C . ASN B 2 51 ? 99.795 73.628 112.134 1.00 130.42 129 ASN B C 1
ATOM 7575 O O . ASN B 2 51 ? 99.542 74.737 112.612 1.00 130.42 129 ASN B O 1
ATOM 7580 N N . ILE B 2 52 ? 101.028 73.148 112.026 1.00 135.73 130 ILE B N 1
ATOM 7581 C CA . ILE B 2 52 ? 102.201 73.921 112.405 1.00 135.73 130 ILE B CA 1
ATOM 7582 C C . ILE B 2 52 ? 103.252 73.782 111.319 1.00 135.73 130 ILE B C 1
ATOM 7583 O O . ILE B 2 52 ? 103.417 72.706 110.735 1.00 135.73 130 ILE B O 1
ATOM 7588 N N . VAL B 2 53 ? 103.961 74.871 111.053 1.00 135.45 131 VAL B N 1
ATOM 7589 C CA . VAL B 2 53 ? 104.976 74.931 110.011 1.00 135.45 131 VAL B CA 1
ATOM 7590 C C . VAL B 2 53 ? 106.319 75.149 110.688 1.00 135.45 131 VAL B C 1
ATOM 7591 O O . VAL B 2 53 ? 106.635 76.265 111.117 1.00 135.45 131 VAL B O 1
ATOM 7595 N N . THR B 2 54 ? 107.113 74.090 110.780 1.00 140.51 132 THR B N 1
ATOM 7596 C CA . THR B 2 54 ? 108.427 74.182 111.393 1.00 140.51 132 THR B CA 1
ATOM 7597 C C . THR B 2 54 ? 109.419 74.825 110.438 1.00 140.51 132 THR B C 1
ATOM 7598 O O . THR B 2 54 ? 109.196 74.893 109.228 1.00 140.51 132 THR B O 1
ATOM 7602 N N . SER B 2 55 ? 110.530 75.296 110.998 1.00 141.83 133 SER B N 1
ATOM 7603 C CA . SER B 2 55 ? 111.602 75.861 110.191 1.00 141.83 133 SER B CA 1
ATOM 7604 C C . SER B 2 55 ? 112.751 74.886 109.985 1.00 141.83 133 SER B C 1
ATOM 7605 O O . SER B 2 55 ? 113.476 74.998 108.990 1.00 141.83 133 SER B O 1
ATOM 7608 N N . ASP B 2 56 ? 112.939 73.944 110.899 1.00 147.50 134 ASP B N 1
ATOM 7609 C CA . ASP B 2 56 ? 113.982 72.931 110.776 1.00 147.50 134 ASP B CA 1
ATOM 7610 C C . ASP B 2 56 ? 113.746 71.889 111.861 1.00 147.50 134 ASP B C 1
ATOM 7611 O O . ASP B 2 56 ? 112.788 71.976 112.636 1.00 147.50 134 ASP B O 1
ATOM 7616 N N . ILE B 2 57 ? 114.645 70.907 111.925 1.00 148.02 135 ILE B N 1
ATOM 7617 C CA . ILE B 2 57 ? 114.476 69.817 112.879 1.00 148.02 135 ILE B CA 1
ATOM 7618 C C . ILE B 2 57 ? 114.494 70.335 114.309 1.00 148.02 135 ILE B C 1
ATOM 7619 O O . ILE B 2 57 ? 113.866 69.749 115.197 1.00 148.02 135 ILE B O 1
ATOM 7624 N N . ASP B 2 58 ? 115.219 71.422 114.565 1.00 147.65 136 ASP B N 1
ATOM 7625 C CA . ASP B 2 58 ? 115.299 71.939 115.926 1.00 147.65 136 ASP B CA 1
ATOM 7626 C C . ASP B 2 58 ? 113.936 72.416 116.412 1.00 147.65 136 ASP B C 1
ATOM 7627 O O . ASP B 2 58 ? 113.567 72.197 117.573 1.00 147.65 136 ASP B O 1
ATOM 7632 N N . SER B 2 59 ? 113.179 73.082 115.539 1.00 144.61 137 SER B N 1
ATOM 7633 C CA . SER B 2 59 ? 111.817 73.461 115.892 1.00 144.61 137 SER B CA 1
ATOM 7634 C C . SER B 2 59 ? 110.969 72.228 116.162 1.00 144.61 137 SER B C 1
ATOM 7635 O O . SER B 2 59 ? 110.165 72.210 117.100 1.00 144.61 137 SER B O 1
ATOM 7638 N N . TYR B 2 60 ? 111.128 71.190 115.341 1.00 145.46 138 TYR B N 1
ATOM 7639 C CA . TYR B 2 60 ? 110.465 69.924 115.621 1.00 145.46 138 TYR B CA 1
ATOM 7640 C C . TYR B 2 60 ? 110.776 69.446 117.031 1.00 145.46 138 TYR B C 1
ATOM 7641 O O . TYR B 2 60 ? 109.875 69.038 117.772 1.00 145.46 138 TYR B O 1
ATOM 7650 N N . ASN B 2 61 ? 112.048 69.494 117.420 1.00 146.68 139 ASN B N 1
ATOM 7651 C CA . ASN B 2 61 ? 112.430 69.046 118.752 1.00 146.68 139 ASN B CA 1
ATOM 7652 C C . ASN B 2 61 ? 111.739 69.875 119.824 1.00 146.68 139 ASN B C 1
ATOM 7653 O O . ASN B 2 61 ? 111.159 69.328 120.769 1.00 146.68 139 ASN B O 1
ATOM 7658 N N . ARG B 2 62 ? 111.781 71.200 119.690 1.00 146.97 140 ARG B N 1
ATOM 7659 C CA . ARG B 2 62 ? 111.183 72.047 120.719 1.00 146.97 140 ARG B CA 1
ATOM 7660 C C . ARG B 2 62 ? 109.682 71.819 120.828 1.00 146.97 140 ARG B C 1
ATOM 7661 O O . ARG B 2 62 ? 109.145 71.705 121.935 1.00 146.97 140 ARG B O 1
ATOM 7669 N N . ILE B 2 63 ? 108.987 71.749 119.695 1.00 142.90 141 ILE B N 1
ATOM 7670 C CA . ILE B 2 63 ? 107.531 71.804 119.725 1.00 142.90 141 ILE B CA 1
ATOM 7671 C C . ILE B 2 63 ? 106.950 70.530 120.321 1.00 142.90 141 ILE B C 1
ATOM 7672 O O . ILE B 2 63 ? 106.036 70.582 121.152 1.00 142.90 141 ILE B O 1
ATOM 7677 N N . GLN B 2 64 ? 107.455 69.373 119.910 1.00 145.15 142 GLN B N 1
ATOM 7678 C CA . GLN B 2 64 ? 106.951 68.095 120.386 1.00 145.15 142 GLN B CA 1
ATOM 7679 C C . GLN B 2 64 ? 108.055 67.356 121.121 1.00 145.15 142 GLN B C 1
ATOM 7680 O O . GLN B 2 64 ? 109.242 67.552 120.851 1.00 145.15 142 GLN B O 1
ATOM 7686 N N . ARG B 2 65 ? 107.648 66.505 122.054 1.00 148.10 143 ARG B N 1
ATOM 7687 C CA . ARG B 2 65 ? 108.573 65.679 122.819 1.00 148.10 143 ARG B CA 1
ATOM 7688 C C . ARG B 2 65 ? 108.374 64.191 122.593 1.00 148.10 143 ARG B C 1
ATOM 7689 O O . ARG B 2 65 ? 109.355 63.445 122.559 1.00 148.10 143 ARG B O 1
ATOM 7697 N N . GLU B 2 66 ? 107.134 63.733 122.434 1.00 148.37 144 GLU B N 1
ATOM 7698 C CA . GLU B 2 66 ? 106.851 62.314 122.240 1.00 148.37 144 GLU B CA 1
ATOM 7699 C C . GLU B 2 66 ? 105.781 62.130 121.177 1.00 148.37 144 GLU B C 1
ATOM 7700 O O . GLU B 2 66 ? 104.911 61.260 121.285 1.00 148.37 144 GLU B O 1
ATOM 7706 N N . GLY B 2 67 ? 105.840 62.937 120.124 1.00 146.22 145 GLY B N 1
ATOM 7707 C CA . GLY B 2 67 ? 104.815 62.903 119.105 1.00 146.22 145 GLY B CA 1
ATOM 7708 C C . GLY B 2 67 ? 103.583 63.709 119.431 1.00 146.22 145 GLY B C 1
ATOM 7709 O O . GLY B 2 67 ? 102.601 63.641 118.684 1.00 146.22 145 GLY B O 1
ATOM 7710 N N . CYS B 2 68 ? 103.598 64.467 120.523 1.00 146.14 146 CYS B N 1
ATOM 7711 C CA . CYS B 2 68 ? 102.493 65.335 120.891 1.00 146.14 146 CYS B CA 1
ATOM 7712 C C . CYS B 2 68 ? 103.029 66.733 121.155 1.00 146.14 146 CYS B C 1
ATOM 7713 O O . CYS B 2 68 ? 104.222 66.927 121.404 1.00 146.14 146 CYS B O 1
ATOM 7716 N N . VAL B 2 69 ? 102.130 67.710 121.090 1.00 143.73 147 VAL B N 1
ATOM 7717 C CA . VAL B 2 69 ? 102.487 69.119 121.178 1.00 143.73 147 VAL B CA 1
ATOM 7718 C C . VAL B 2 69 ? 101.567 69.807 122.173 1.00 143.73 147 VAL B C 1
ATOM 7719 O O . VAL B 2 69 ? 100.370 69.508 122.238 1.00 143.73 147 VAL B O 1
ATOM 7723 N N . HIS B 2 70 ? 102.130 70.731 122.943 1.00 143.56 148 HIS B N 1
ATOM 7724 C CA . HIS B 2 70 ? 101.373 71.541 123.886 1.00 143.56 148 HIS B CA 1
ATOM 7725 C C . HIS B 2 70 ? 101.232 72.948 123.324 1.00 143.56 148 HIS B C 1
ATOM 7726 O O . HIS B 2 70 ? 102.232 73.590 122.988 1.00 143.56 148 HIS B O 1
ATOM 7733 N N . TYR B 2 71 ? 99.994 73.421 123.226 1.00 136.49 149 TYR B N 1
ATOM 7734 C CA . TYR B 2 71 ? 99.726 74.725 122.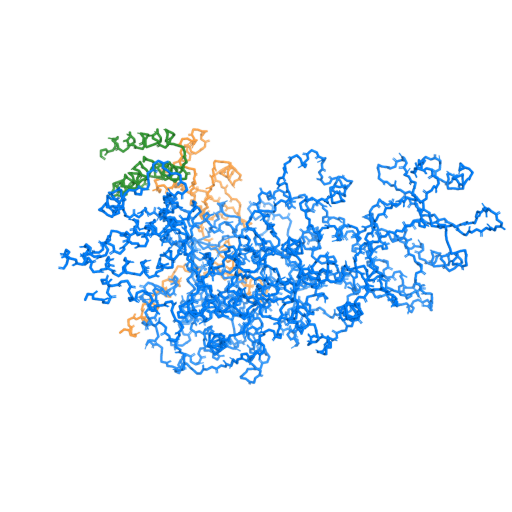645 1.00 136.49 149 TYR B CA 1
ATOM 7735 C C . TYR B 2 71 ? 98.400 75.232 123.180 1.00 136.49 149 TYR B C 1
ATOM 7736 O O . TYR B 2 71 ? 97.442 74.466 123.301 1.00 136.49 149 TYR B O 1
ATOM 7745 N N . ALA B 2 72 ? 98.356 76.521 123.502 1.00 135.76 150 ALA B N 1
ATOM 7746 C CA . ALA B 2 72 ? 97.131 77.151 123.981 1.00 135.76 150 ALA B CA 1
ATOM 7747 C C . ALA B 2 72 ? 96.543 76.372 125.152 1.00 135.76 150 ALA B C 1
ATOM 7748 O O . ALA B 2 72 ? 95.336 76.140 125.230 1.00 135.76 150 ALA B O 1
ATOM 7750 N N . GLY B 2 73 ? 97.410 75.947 126.064 1.00 137.79 151 GLY B N 1
ATOM 7751 C CA . GLY B 2 73 ? 96.949 75.203 127.221 1.00 137.79 151 GLY B CA 1
ATOM 7752 C C . GLY B 2 73 ? 96.244 73.915 126.868 1.00 137.79 151 GLY B C 1
ATOM 7753 O O . GLY B 2 73 ? 95.289 73.530 127.549 1.00 137.79 151 GLY B O 1
ATOM 7754 N N . THR B 2 74 ? 96.685 73.239 125.811 1.00 136.56 152 THR B N 1
ATOM 7755 C CA . THR B 2 74 ? 96.107 71.963 125.423 1.00 136.56 152 THR B CA 1
ATOM 7756 C C . THR B 2 74 ? 97.188 71.123 124.763 1.00 136.56 152 THR B C 1
ATOM 7757 O O . THR B 2 74 ? 98.195 71.642 124.278 1.00 136.56 152 THR B O 1
ATOM 7761 N N . ILE B 2 75 ? 96.961 69.813 124.745 1.00 139.54 153 ILE B N 1
ATOM 7762 C CA . ILE B 2 75 ? 97.913 68.849 124.205 1.00 139.54 153 ILE B CA 1
ATOM 7763 C C . ILE B 2 75 ? 97.429 68.409 122.832 1.00 139.54 153 ILE B C 1
ATOM 7764 O O . ILE B 2 75 ? 96.240 68.124 122.644 1.00 139.54 153 ILE B O 1
ATOM 7769 N N . TRP B 2 76 ? 98.350 68.363 121.877 1.00 138.26 154 TRP B N 1
ATOM 7770 C CA . TRP B 2 76 ? 98.044 68.079 120.486 1.00 138.26 154 TRP B CA 1
ATOM 7771 C C . TRP B 2 76 ? 98.905 66.915 120.023 1.00 138.26 154 TRP B C 1
ATOM 7772 O O . TRP B 2 76 ? 100.122 66.923 120.222 1.00 138.26 154 TRP B O 1
ATOM 7783 N N . ASN B 2 77 ? 98.283 65.918 119.400 1.00 143.97 155 ASN B N 1
ATOM 7784 C CA . ASN B 2 77 ? 99.019 64.766 118.896 1.00 143.97 155 ASN B CA 1
ATOM 7785 C C . ASN B 2 77 ? 99.294 64.927 117.407 1.00 143.97 155 ASN B C 1
ATOM 7786 O O . ASN B 2 77 ? 98.438 65.390 116.648 1.00 143.97 155 ASN B O 1
ATOM 7791 N N . ILE B 2 78 ? 100.499 64.549 116.996 1.00 142.12 156 ILE B N 1
ATOM 7792 C CA . ILE B 2 78 ? 100.900 64.663 115.598 1.00 142.12 156 ILE B CA 1
ATOM 7793 C C . ILE B 2 78 ? 100.356 63.463 114.839 1.00 142.12 156 ILE B C 1
ATOM 7794 O O . ILE B 2 78 ? 100.689 62.316 115.151 1.00 142.12 156 ILE B O 1
ATOM 7799 N N . ILE B 2 79 ? 99.522 63.725 113.840 1.00 143.26 157 ILE B N 1
ATOM 7800 C CA . ILE B 2 79 ? 98.919 62.658 113.050 1.00 143.26 157 ILE B CA 1
ATOM 7801 C C . ILE B 2 79 ? 99.718 62.391 111.785 1.00 143.26 157 ILE B C 1
ATOM 7802 O O . ILE B 2 79 ? 100.168 61.267 111.550 1.00 143.26 157 ILE B O 1
ATOM 7807 N N . ASP B 2 80 ? 99.909 63.412 110.952 1.00 144.63 158 ASP B N 1
ATOM 7808 C CA . ASP B 2 80 ? 100.611 63.251 109.689 1.00 144.63 158 ASP B CA 1
ATOM 7809 C C . ASP B 2 80 ? 101.583 64.410 109.525 1.00 144.63 158 ASP B C 1
ATOM 7810 O O . ASP B 2 80 ? 101.364 65.504 110.050 1.00 144.63 158 ASP B O 1
ATOM 7815 N N . ILE B 2 81 ? 102.654 64.156 108.776 1.00 145.79 159 ILE B N 1
ATOM 7816 C CA . ILE B 2 81 ? 103.704 65.136 108.527 1.00 145.79 159 ILE B CA 1
ATOM 7817 C C . ILE B 2 81 ? 103.880 65.280 107.024 1.00 145.79 159 ILE B C 1
ATOM 7818 O O . ILE B 2 81 ? 104.063 64.282 106.318 1.00 145.79 159 ILE B O 1
ATOM 7823 N N . LYS B 2 82 ? 103.830 66.515 106.538 1.00 147.63 160 LYS B N 1
ATOM 7824 C CA . LYS B 2 82 ? 104.060 66.831 105.136 1.00 147.63 160 LYS B CA 1
ATOM 7825 C C . LYS B 2 82 ? 105.289 67.718 105.021 1.00 147.63 160 LYS B C 1
ATOM 7826 O O . LYS B 2 82 ? 105.534 68.568 105.882 1.00 147.63 160 LYS B O 1
ATOM 7832 N N . ASP B 2 83 ? 106.061 67.516 103.961 1.00 148.78 161 ASP B N 1
ATOM 7833 C CA . ASP B 2 83 ? 107.200 68.374 103.679 1.00 148.78 161 ASP B CA 1
ATOM 7834 C C . ASP B 2 83 ? 106.756 69.504 102.754 1.00 148.78 161 ASP B C 1
ATOM 7835 O O . ASP B 2 83 ? 105.564 69.700 102.504 1.00 148.78 161 ASP B O 1
ATOM 7840 N N . ASN B 2 84 ? 107.720 70.256 102.225 1.00 149.04 162 ASN B N 1
ATOM 7841 C CA . ASN B 2 84 ? 107.387 71.343 101.312 1.00 149.04 162 ASN B CA 1
ATOM 7842 C C . ASN B 2 84 ? 106.546 70.844 100.149 1.00 149.04 162 ASN B C 1
ATOM 7843 O O . ASN B 2 84 ? 105.514 71.437 99.817 1.00 149.04 162 ASN B O 1
ATOM 7848 N N . ASP B 2 85 ? 106.964 69.747 99.530 1.00 152.35 163 ASP B N 1
ATOM 7849 C CA . ASP B 2 85 ? 106.333 69.256 98.316 1.00 152.35 163 ASP B CA 1
ATOM 7850 C C . ASP B 2 85 ? 104.966 68.637 98.568 1.00 152.35 163 ASP B C 1
ATOM 7851 O O . ASP B 2 85 ? 104.269 68.306 97.604 1.00 152.35 163 ASP B O 1
ATOM 7856 N N . GLY B 2 86 ? 104.568 68.471 99.825 1.00 150.69 164 GLY B N 1
ATOM 7857 C CA . GLY B 2 86 ? 103.312 67.832 100.141 1.00 150.69 164 GLY B CA 1
ATOM 7858 C C . GLY B 2 86 ? 103.360 66.322 100.149 1.00 150.69 164 GLY B C 1
ATOM 7859 O O . GLY B 2 86 ? 102.332 65.688 100.415 1.00 150.69 164 GLY B O 1
ATOM 7860 N N . LYS B 2 87 ? 104.511 65.725 99.858 1.00 150.45 165 LYS B N 1
ATOM 7861 C CA . LYS B 2 87 ? 104.637 64.280 99.929 1.00 150.45 165 LYS B CA 1
ATOM 7862 C C . LYS B 2 87 ? 104.620 63.818 101.381 1.00 150.45 165 LYS B C 1
ATOM 7863 O O . LYS B 2 87 ? 105.071 64.523 102.287 1.00 150.45 165 LYS B O 1
ATOM 7869 N N . VAL B 2 88 ? 104.089 62.613 101.596 1.00 149.92 166 VAL B N 1
ATOM 7870 C CA . VAL B 2 88 ? 104.071 62.047 102.937 1.00 149.92 166 VAL B CA 1
ATOM 7871 C C . VAL B 2 88 ? 105.500 61.844 103.415 1.00 149.92 166 VAL B C 1
ATOM 7872 O O . VAL B 2 88 ? 106.370 61.383 102.665 1.00 149.92 166 VAL B O 1
ATOM 7876 N N . VAL B 2 89 ? 105.753 62.202 104.669 1.00 149.16 167 VAL B N 1
ATOM 7877 C CA . VAL B 2 89 ? 107.025 61.931 105.324 1.00 149.16 167 VAL B CA 1
ATOM 7878 C C . VAL B 2 89 ? 106.719 61.282 106.662 1.00 149.16 167 VAL B C 1
ATOM 7879 O O . VAL B 2 89 ? 106.015 61.869 107.492 1.00 149.16 167 VAL B O 1
ATOM 7883 N N . HIS B 2 90 ? 107.242 60.082 106.874 1.00 152.93 168 HIS B N 1
ATOM 7884 C CA . HIS B 2 90 ? 106.941 59.338 108.085 1.00 152.93 168 HIS B CA 1
ATOM 7885 C C . HIS B 2 90 ? 107.852 59.778 109.224 1.00 152.93 168 HIS B C 1
ATOM 7886 O O . HIS B 2 90 ? 108.944 60.312 109.015 1.00 152.93 168 HIS B O 1
ATOM 7893 N N . VAL B 2 91 ? 107.387 59.527 110.448 1.00 154.10 169 VAL B N 1
ATOM 7894 C CA . VAL B 2 91 ? 108.090 60.018 111.628 1.00 154.10 169 VAL B CA 1
ATOM 7895 C C . VAL B 2 91 ? 109.483 59.418 111.722 1.00 154.10 169 VAL B C 1
ATOM 7896 O O . VAL B 2 91 ? 110.380 60.004 112.339 1.00 154.10 169 VAL B O 1
ATOM 7900 N N . LYS B 2 92 ? 109.694 58.245 111.124 1.00 155.67 170 LYS B N 1
ATOM 7901 C CA . LYS B 2 92 ? 111.001 57.606 111.225 1.00 155.67 170 LYS B CA 1
ATOM 7902 C C . LYS B 2 92 ? 112.090 58.488 110.629 1.00 155.67 170 LYS B C 1
ATOM 7903 O O . LYS B 2 92 ? 113.173 58.627 111.207 1.00 155.67 170 LYS B O 1
ATOM 7909 N N . GLU B 2 93 ? 111.819 59.099 109.476 1.00 158.62 171 GLU B N 1
ATOM 7910 C CA . GLU B 2 93 ? 112.848 59.874 108.795 1.00 158.62 171 GLU B CA 1
ATOM 7911 C C . GLU B 2 93 ? 113.174 61.151 109.560 1.00 158.62 171 GLU B C 1
ATOM 7912 O O . GLU B 2 93 ? 114.348 61.473 109.780 1.00 158.62 171 GLU B O 1
ATOM 7918 N N . VAL B 2 94 ? 112.146 61.891 109.977 1.00 153.65 172 VAL B N 1
ATOM 7919 C CA . VAL B 2 94 ? 112.380 63.168 110.645 1.00 153.65 172 VAL B CA 1
ATOM 7920 C C . VAL B 2 94 ? 113.144 62.955 111.942 1.00 153.65 172 VAL B C 1
ATOM 7921 O O . VAL B 2 94 ? 114.077 63.702 112.261 1.00 153.65 172 VAL B O 1
ATOM 7925 N N . THR B 2 95 ? 112.763 61.936 112.712 1.00 157.10 173 THR B N 1
ATOM 7926 C CA . THR B 2 95 ? 113.448 61.676 113.972 1.00 157.10 173 THR B CA 1
ATOM 7927 C C . THR B 2 95 ? 114.940 61.471 113.749 1.00 157.10 173 THR B C 1
ATOM 7928 O O . THR B 2 95 ? 115.768 62.043 114.467 1.00 157.10 173 THR B O 1
ATOM 7932 N N . ALA B 2 96 ? 115.300 60.674 112.749 1.00 161.15 174 ALA B N 1
ATOM 7933 C CA . ALA B 2 96 ? 116.706 60.434 112.463 1.00 161.15 174 ALA B CA 1
ATOM 7934 C C . ALA B 2 96 ? 117.389 61.726 112.037 1.00 161.15 174 ALA B C 1
ATOM 7935 O O . ALA B 2 96 ? 116.787 62.585 111.386 1.00 161.15 174 ALA B O 1
ATOM 7937 N N . GLN B 2 97 ? 118.661 61.861 112.414 1.00 161.89 175 GLN B N 1
ATOM 7938 C CA . GLN B 2 97 ? 119.432 63.035 112.026 1.00 161.89 175 GLN B CA 1
ATOM 7939 C C . GLN B 2 97 ? 119.519 63.190 110.516 1.00 161.89 175 GLN B C 1
ATOM 7940 O O . GLN B 2 97 ? 119.725 64.305 110.030 1.00 161.89 175 GLN B O 1
ATOM 7946 N N . ASN B 2 98 ? 119.362 62.101 109.763 1.00 161.14 176 ASN B N 1
ATOM 7947 C CA . ASN B 2 98 ? 119.455 62.166 108.310 1.00 161.14 176 ASN B CA 1
ATOM 7948 C C . ASN B 2 98 ? 118.480 63.161 107.695 1.00 161.14 176 ASN B C 1
ATOM 7949 O O . ASN B 2 98 ? 118.597 63.456 106.500 1.00 161.14 176 ASN B O 1
ATOM 7954 N N . ALA B 2 99 ? 117.530 63.687 108.472 1.00 159.00 177 ALA B N 1
ATOM 7955 C CA . ALA B 2 99 ? 116.602 64.682 107.951 1.00 159.00 177 ALA B CA 1
ATOM 7956 C C . ALA B 2 99 ? 117.316 65.893 107.365 1.00 159.00 177 ALA B C 1
ATOM 7957 O O . ALA B 2 99 ? 116.681 66.693 106.669 1.00 159.00 177 ALA B O 1
ATOM 7959 N N . GLU B 2 100 ? 118.615 66.050 107.631 1.00 158.56 178 GLU B N 1
ATOM 7960 C CA . GLU B 2 100 ? 119.366 67.126 106.997 1.00 158.56 178 GLU B CA 1
ATOM 7961 C C . GLU B 2 100 ? 119.164 67.109 105.490 1.00 158.56 178 GLU B C 1
ATOM 7962 O O . GLU B 2 100 ? 119.051 68.167 104.862 1.00 158.56 178 GLU B O 1
ATOM 7968 N N . SER B 2 101 ? 119.111 65.917 104.896 1.00 155.93 179 SER B N 1
ATOM 7969 C CA . SER B 2 101 ? 118.893 65.784 103.463 1.00 155.93 179 SER B CA 1
ATOM 7970 C C . SER B 2 101 ? 117.464 66.104 103.051 1.00 155.93 179 SER B C 1
ATOM 7971 O O . SER B 2 101 ? 117.191 66.186 101.850 1.00 155.93 179 SER B O 1
ATOM 7974 N N . LEU B 2 102 ? 116.554 66.280 104.001 1.00 155.36 180 LEU B N 1
ATOM 7975 C CA . LEU B 2 102 ? 115.153 66.501 103.685 1.00 155.36 180 LEU B CA 1
ATOM 7976 C C . LEU B 2 102 ? 114.837 67.992 103.632 1.00 155.36 180 LEU B C 1
ATOM 7977 O O . LEU B 2 102 ? 115.514 68.821 104.245 1.00 155.36 180 LEU B O 1
ATOM 7982 N N . SER B 2 103 ? 113.790 68.324 102.881 1.00 150.83 181 SER B N 1
ATOM 7983 C CA . SER B 2 103 ? 113.337 69.705 102.796 1.00 150.83 181 SER B CA 1
ATOM 7984 C C . SER B 2 103 ? 112.946 70.198 104.183 1.00 150.83 181 SER B C 1
ATOM 7985 O O . SER B 2 103 ? 112.268 69.493 104.935 1.00 150.83 181 SER B O 1
ATOM 7988 N N . TRP B 2 104 ? 113.377 71.418 104.526 1.00 153.63 182 TRP B N 1
ATOM 7989 C CA . TRP B 2 104 ? 113.336 71.829 105.931 1.00 153.63 182 TRP B CA 1
ATOM 7990 C C . TRP B 2 104 ? 111.931 72.171 106.405 1.00 153.63 182 TRP B C 1
ATOM 7991 O O . TRP B 2 104 ? 111.464 71.564 107.385 1.00 153.63 182 TRP B O 1
ATOM 8002 N N . PRO B 2 105 ? 111.204 73.112 105.789 1.00 145.12 183 PRO B N 1
ATOM 8003 C CA . PRO B 2 105 ? 109.955 73.565 106.416 1.00 145.12 183 PRO B CA 1
ATOM 8004 C C . PRO B 2 105 ? 108.873 72.499 106.420 1.00 145.12 183 PRO B C 1
ATOM 8005 O O . PRO B 2 105 ? 107.907 72.567 105.654 1.00 145.12 183 PRO B O 1
ATOM 8009 N N . LEU B 2 106 ? 109.030 71.507 107.290 1.00 145.46 184 LEU B N 1
ATOM 8010 C CA . LEU B 2 106 ? 107.998 70.499 107.467 1.00 145.46 184 LEU B CA 1
ATOM 8011 C C . LEU B 2 106 ? 106.745 71.132 108.053 1.00 145.46 184 LEU B C 1
ATOM 8012 O O . LEU B 2 106 ? 106.811 72.065 108.855 1.00 145.46 184 LEU B O 1
ATOM 8017 N N . VAL B 2 107 ? 105.591 70.614 107.646 1.00 141.93 185 VAL B N 1
ATOM 8018 C CA . VAL B 2 107 ? 104.307 71.028 108.195 1.00 141.93 185 VAL B CA 1
ATOM 8019 C C . VAL B 2 107 ? 103.624 69.798 108.770 1.00 141.93 185 VAL B C 1
ATOM 8020 O O . VAL B 2 107 ? 103.559 68.754 108.112 1.00 141.93 185 VAL B O 1
ATOM 8024 N N . LEU B 2 108 ? 103.121 69.923 109.993 1.00 140.07 186 LEU B N 1
ATOM 8025 C CA . LEU B 2 108 ? 102.546 68.808 110.730 1.00 140.07 186 LEU B CA 1
ATOM 8026 C C . LEU B 2 108 ? 101.053 69.023 110.912 1.00 140.07 186 LEU B C 1
ATOM 8027 O O . LEU B 2 108 ? 100.623 70.112 111.304 1.00 140.07 186 LEU B O 1
ATOM 8032 N N . GLY B 2 109 ? 100.272 67.985 110.634 1.00 139.90 187 GLY B N 1
ATOM 8033 C CA . GLY B 2 109 ? 98.845 68.030 110.877 1.00 139.90 187 GLY B CA 1
ATOM 8034 C C . GLY B 2 109 ? 98.496 67.406 112.210 1.00 139.90 187 GLY B C 1
ATOM 8035 O O . GLY B 2 109 ? 98.466 66.179 112.337 1.00 139.90 187 GLY B O 1
ATOM 8036 N N . CYS B 2 110 ? 98.222 68.240 113.209 1.00 141.03 188 CYS B N 1
ATOM 8037 C CA . CYS B 2 110 ? 97.991 67.788 114.571 1.00 141.03 188 CYS B CA 1
ATOM 8038 C C . CYS B 2 110 ? 96.512 67.886 114.909 1.00 141.03 188 CYS B C 1
ATOM 8039 O O . CYS B 2 110 ? 95.784 68.714 114.353 1.00 141.03 188 CYS B O 1
ATOM 8042 N N . GLU B 2 111 ? 96.076 67.037 115.837 1.00 141.74 189 GLU B N 1
ATOM 8043 C CA . GLU B 2 111 ? 94.676 66.945 116.219 1.00 141.74 189 GLU B CA 1
ATOM 8044 C C . GLU B 2 111 ? 94.559 67.039 117.734 1.00 141.74 189 GLU B C 1
ATOM 8045 O O . GLU B 2 111 ? 95.459 66.611 118.463 1.00 141.74 189 GLU B O 1
ATOM 8051 N N . ARG B 2 112 ? 93.454 67.610 118.202 1.00 138.86 190 ARG B N 1
ATOM 8052 C CA . ARG B 2 112 ? 93.261 67.806 119.632 1.00 138.86 190 ARG B CA 1
ATOM 8053 C C . ARG B 2 112 ? 92.954 66.488 120.326 1.00 138.86 190 ARG B C 1
ATOM 8054 O O . ARG B 2 112 ? 92.063 65.745 119.907 1.00 138.86 190 ARG B O 1
ATOM 8062 N N . ILE B 2 113 ? 93.669 66.214 121.411 1.00 142.44 191 ILE B N 1
ATOM 8063 C CA . ILE B 2 113 ? 93.351 65.110 122.305 1.00 142.44 191 ILE B CA 1
ATOM 8064 C C . ILE B 2 113 ? 93.112 65.688 123.691 1.00 142.44 191 ILE B C 1
ATOM 8065 O O . ILE B 2 113 ? 93.969 66.397 124.230 1.00 142.44 191 ILE B O 1
ATOM 8070 N N . VAL B 2 114 ? 91.949 65.390 124.257 1.00 144.55 192 VAL B N 1
ATOM 8071 C CA . VAL B 2 114 ? 91.571 65.926 125.556 1.00 144.55 192 VAL B CA 1
ATOM 8072 C C . VAL B 2 114 ? 91.952 64.937 126.647 1.00 144.55 192 VAL B C 1
ATOM 8073 O O . VAL B 2 114 ? 91.961 63.727 126.422 1.00 144.55 192 VAL B O 1
ATOM 8077 N N . LYS C 3 1 ? 130.123 91.616 77.623 1.00 154.48 2 LYS C N 1
ATOM 8078 C CA . LYS C 3 1 ? 130.436 90.276 78.194 1.00 154.48 2 LYS C CA 1
ATOM 8079 C C . LYS C 3 1 ? 129.484 89.947 79.332 1.00 154.48 2 LYS C C 1
ATOM 8080 O O . LYS C 3 1 ? 128.705 88.999 79.253 1.00 154.48 2 LYS C O 1
ATOM 8086 N N . LEU C 3 2 ? 129.558 90.742 80.399 1.00 155.23 3 LEU C N 1
ATOM 8087 C CA . LEU C 3 2 ? 128.686 90.525 81.545 1.00 155.23 3 LEU C CA 1
ATOM 8088 C C . LEU C 3 2 ? 127.235 90.465 81.097 1.00 155.23 3 LEU C C 1
ATOM 8089 O O . LEU C 3 2 ? 126.515 89.503 81.380 1.00 155.23 3 LEU C O 1
ATOM 8094 N N . THR C 3 3 ? 126.805 91.485 80.357 1.00 147.76 4 THR C N 1
ATOM 8095 C CA . THR C 3 3 ? 125.444 91.509 79.843 1.00 147.76 4 THR C CA 1
ATOM 8096 C C . THR C 3 3 ? 125.154 90.255 79.036 1.00 147.76 4 THR C C 1
ATOM 8097 O O . THR C 3 3 ? 124.075 89.664 79.143 1.00 147.76 4 THR C O 1
ATOM 8101 N N . ASP C 3 4 ? 126.122 89.829 78.225 1.00 152.53 5 ASP C N 1
ATOM 8102 C CA . ASP C 3 4 ? 125.924 88.659 77.381 1.00 152.53 5 ASP C CA 1
ATOM 8103 C C . ASP C 3 4 ? 125.554 87.451 78.230 1.00 152.53 5 ASP C C 1
ATOM 8104 O O . ASP C 3 4 ? 124.545 86.780 77.987 1.00 152.53 5 ASP C O 1
ATOM 8109 N N . ILE C 3 5 ? 126.368 87.168 79.244 1.00 153.65 6 ILE C N 1
ATOM 8110 C CA . ILE C 3 5 ? 126.064 86.077 80.161 1.00 153.65 6 ILE C CA 1
ATOM 8111 C C . ILE C 3 5 ? 124.886 86.445 81.053 1.00 153.65 6 ILE C C 1
ATOM 8112 O O . ILE C 3 5 ? 124.016 85.613 81.333 1.00 153.65 6 ILE C O 1
ATOM 8117 N N . LYS C 3 6 ? 124.830 87.702 81.500 1.00 148.80 7 LYS C N 1
ATOM 8118 C CA . LYS C 3 6 ? 123.793 88.096 82.447 1.00 148.80 7 LYS C CA 1
ATOM 8119 C C . LYS C 3 6 ? 122.408 87.896 81.851 1.00 148.80 7 LYS C C 1
ATOM 8120 O O . LYS C 3 6 ? 121.520 87.331 82.495 1.00 148.80 7 LYS C O 1
ATOM 8126 N N . CYS C 3 7 ? 122.203 88.344 80.614 1.00 149.23 8 CYS C N 1
ATOM 8127 C CA . CYS C 3 7 ? 120.927 88.082 79.961 1.00 149.23 8 CYS C CA 1
ATOM 8128 C C . CYS C 3 7 ? 120.736 86.590 79.734 1.00 149.23 8 CYS C C 1
ATOM 8129 O O . CYS C 3 7 ? 119.632 86.061 79.905 1.00 149.23 8 CYS C O 1
ATOM 8132 N N . SER C 3 8 ? 121.811 85.893 79.364 1.00 150.88 9 SER C N 1
ATOM 8133 C CA . SER C 3 8 ? 121.702 84.479 79.029 1.00 150.88 9 SER C CA 1
ATOM 8134 C C . SER C 3 8 ? 121.087 83.677 80.168 1.00 150.88 9 SER C C 1
ATOM 8135 O O . SER C 3 8 ? 120.443 82.649 79.935 1.00 150.88 9 SER C O 1
ATOM 8138 N N . ASN C 3 9 ? 121.283 84.118 81.411 1.00 150.55 10 ASN C N 1
ATOM 8139 C CA . ASN C 3 9 ? 120.709 83.381 82.532 1.00 150.55 10 ASN C CA 1
ATOM 8140 C C . ASN C 3 9 ? 119.187 83.402 82.478 1.00 150.55 10 ASN C C 1
ATOM 8141 O O . ASN C 3 9 ? 118.533 82.393 82.763 1.00 150.55 10 ASN C O 1
ATOM 8146 N N . VAL C 3 10 ? 118.605 84.544 82.105 1.00 146.08 11 VAL C N 1
ATOM 8147 C CA . VAL C 3 10 ? 117.155 84.700 82.184 1.00 146.08 11 VAL C CA 1
ATOM 8148 C C . VAL C 3 10 ? 116.465 83.646 81.332 1.00 146.08 11 VAL C C 1
ATOM 8149 O O . VAL C 3 10 ? 115.487 83.019 81.754 1.00 146.08 11 VAL C O 1
ATOM 8153 N N . VAL C 3 11 ? 116.965 83.436 80.115 1.00 148.79 12 VAL C N 1
ATOM 8154 C CA . VAL C 3 11 ? 116.344 82.452 79.234 1.00 148.79 12 VAL C CA 1
ATOM 8155 C C . VAL C 3 11 ? 116.402 81.070 79.869 1.00 148.79 12 VAL C C 1
ATOM 8156 O O . VAL C 3 11 ? 115.476 80.264 79.725 1.00 148.79 12 VAL C O 1
ATOM 8160 N N . LEU C 3 12 ? 117.493 80.770 80.575 1.00 153.76 13 LEU C N 1
ATOM 8161 C CA . LEU C 3 12 ? 117.629 79.457 81.192 1.00 153.76 13 LEU C CA 1
ATOM 8162 C C . LEU C 3 12 ? 116.506 79.202 82.188 1.00 153.76 13 LEU C C 1
ATOM 8163 O O . LEU C 3 12 ? 115.858 78.150 82.155 1.00 153.76 13 LEU C O 1
ATOM 8168 N N . LEU C 3 13 ? 116.256 80.161 83.082 1.00 149.97 14 LEU C N 1
ATOM 8169 C CA . LEU C 3 13 ? 115.164 79.996 84.034 1.00 149.97 14 LEU C CA 1
ATOM 8170 C C . LEU C 3 13 ? 113.839 79.820 83.312 1.00 149.97 14 LEU C C 1
ATOM 8171 O O . LEU C 3 13 ? 113.037 78.950 83.672 1.00 149.97 14 LEU C O 1
ATOM 8176 N N . GLY C 3 14 ? 113.595 80.628 82.283 1.00 154.06 15 GLY C N 1
ATOM 8177 C CA . GLY C 3 14 ? 112.372 80.472 81.520 1.00 154.06 15 GLY C CA 1
ATOM 8178 C C . GLY C 3 14 ? 112.220 79.066 80.983 1.00 154.06 15 GLY C C 1
ATOM 8179 O O . GLY C 3 14 ? 111.141 78.474 81.054 1.00 154.06 15 GLY C O 1
ATOM 8180 N N . CYS C 3 15 ? 113.306 78.503 80.457 1.00 158.31 16 CYS C N 1
ATOM 8181 C CA . CYS C 3 15 ? 113.274 77.112 80.029 1.00 158.31 16 CYS C CA 1
ATOM 8182 C C . CYS C 3 15 ? 112.901 76.206 81.192 1.00 158.31 16 CYS C C 1
ATOM 8183 O O . CYS C 3 15 ? 112.024 75.343 81.070 1.00 158.31 16 CYS C O 1
ATOM 8186 N N . LEU C 3 16 ? 113.548 76.402 82.339 1.00 159.42 17 LEU C N 1
ATOM 8187 C CA . LEU C 3 16 ? 113.229 75.590 83.506 1.00 159.42 17 LEU C CA 1
ATOM 8188 C C . LEU C 3 16 ? 111.794 75.820 83.952 1.00 159.42 17 LEU C C 1
ATOM 8189 O O . LEU C 3 16 ? 111.063 74.864 84.237 1.00 159.42 17 LEU C O 1
ATOM 8194 N N . SER C 3 17 ? 111.365 77.082 83.999 1.00 159.63 18 SER C N 1
ATOM 8195 C CA . SER C 3 17 ? 110.014 77.387 84.452 1.00 159.63 18 SER C CA 1
ATOM 8196 C C . SER C 3 17 ? 108.978 76.609 83.653 1.00 159.63 18 SER C C 1
ATOM 8197 O O . SER C 3 17 ? 107.965 76.162 84.202 1.00 159.63 18 SER C O 1
ATOM 8200 N N . SER C 3 18 ? 109.213 76.442 82.351 1.00 161.15 19 SER C N 1
ATOM 8201 C CA . SER C 3 18 ? 108.298 75.653 81.536 1.00 161.15 19 SER C CA 1
ATOM 8202 C C . SER C 3 18 ? 108.234 74.209 82.012 1.00 161.15 19 SER C C 1
ATOM 8203 O O . SER C 3 18 ? 107.215 73.536 81.822 1.00 161.15 19 SER C O 1
ATOM 8206 N N . MET C 3 19 ? 109.307 73.718 82.632 1.00 164.84 20 MET C N 1
ATOM 8207 C CA . MET C 3 19 ? 109.399 72.332 83.071 1.00 164.84 20 MET C CA 1
ATOM 8208 C C . MET C 3 19 ? 108.892 72.133 84.494 1.00 164.84 20 MET C C 1
ATOM 8209 O O . MET C 3 19 ? 109.263 71.147 85.141 1.00 164.84 20 MET C O 1
ATOM 8214 N N . ASN C 3 20 ? 108.073 73.058 84.999 1.00 166.34 21 ASN C N 1
ATOM 8215 C CA . ASN C 3 20 ? 107.527 73.014 86.355 1.00 166.34 21 ASN C CA 1
ATOM 8216 C C . ASN C 3 20 ? 108.556 72.508 87.361 1.00 166.34 21 ASN C C 1
ATOM 8217 O O . ASN C 3 20 ? 108.225 71.741 88.270 1.00 166.34 21 ASN C O 1
ATOM 8222 N N . VAL C 3 21 ? 109.804 72.961 87.220 1.00 162.55 22 VAL C N 1
ATOM 8223 C CA . VAL C 3 21 ? 110.861 72.552 88.135 1.00 162.55 22 VAL C CA 1
ATOM 8224 C C . VAL C 3 21 ? 110.547 72.964 89.563 1.00 162.55 22 VAL C C 1
ATOM 8225 O O . VAL C 3 21 ? 111.140 72.432 90.507 1.00 162.55 22 VAL C O 1
ATOM 8229 N N . SER C 3 22 ? 109.620 73.902 89.749 1.00 157.96 23 SER C N 1
ATOM 8230 C CA . SER C 3 22 ? 109.243 74.324 91.088 1.00 157.96 23 SER C CA 1
ATOM 8231 C C . SER C 3 22 ? 108.523 73.232 91.866 1.00 157.96 23 SER C C 1
ATOM 8232 O O . SER C 3 22 ? 108.338 73.384 93.078 1.00 157.96 23 SER C O 1
ATOM 8235 N N . ALA C 3 23 ? 108.118 72.141 91.211 1.00 159.22 24 ALA C N 1
ATOM 8236 C CA . ALA C 3 23 ? 107.437 71.065 91.924 1.00 159.22 24 ALA C CA 1
ATOM 8237 C C . ALA C 3 23 ? 108.257 70.575 93.109 1.00 159.22 24 ALA C C 1
ATOM 8238 O O . ALA C 3 23 ? 107.691 70.195 94.139 1.00 159.22 24 ALA C O 1
ATOM 8240 N N . ASN C 3 24 ? 109.580 70.570 92.985 1.00 159.88 25 ASN C N 1
ATOM 8241 C CA . ASN C 3 24 ? 110.474 70.295 94.100 1.00 159.88 25 ASN C CA 1
ATOM 8242 C C . ASN C 3 24 ? 111.111 71.606 94.535 1.00 159.88 25 ASN C C 1
ATOM 8243 O O . ASN C 3 24 ? 111.679 72.331 93.712 1.00 159.88 25 ASN C O 1
ATOM 8248 N N . SER C 3 25 ? 111.003 71.913 95.826 1.00 156.32 26 SER C N 1
ATOM 8249 C CA . SER C 3 25 ? 111.451 73.213 96.306 1.00 156.32 26 SER C CA 1
ATOM 8250 C C . SER C 3 25 ? 112.966 73.344 96.269 1.00 156.32 26 SER C C 1
ATOM 8251 O O . SER C 3 25 ? 113.483 74.434 96.012 1.00 156.32 26 SER C O 1
ATOM 8254 N N . THR C 3 26 ? 113.692 72.256 96.526 1.00 157.38 27 THR C N 1
ATOM 8255 C CA . THR C 3 26 ? 115.140 72.356 96.675 1.00 157.38 27 THR C CA 1
ATOM 8256 C C . THR C 3 26 ? 115.801 72.837 95.388 1.00 157.38 27 THR C C 1
ATOM 8257 O O . THR C 3 26 ? 116.578 73.800 95.396 1.00 157.38 27 THR C O 1
ATOM 8261 N N . GLU C 3 27 ? 115.510 72.170 94.270 1.00 159.49 28 GLU C N 1
ATOM 8262 C CA . GLU C 3 27 ? 116.142 72.544 93.010 1.00 159.49 28 GLU C CA 1
ATOM 8263 C C . GLU C 3 27 ? 115.756 73.957 92.606 1.00 159.49 28 GLU C C 1
ATOM 8264 O O . GLU C 3 27 ? 116.599 74.734 92.140 1.00 159.49 28 GLU C O 1
ATOM 8270 N N . TRP C 3 28 ? 114.480 74.300 92.761 1.00 150.29 29 TRP C N 1
ATOM 8271 C CA . TRP C 3 28 ? 114.031 75.628 92.376 1.00 150.29 29 TRP C CA 1
ATOM 8272 C C . TRP C 3 28 ? 114.730 76.694 93.203 1.00 150.29 29 TRP C C 1
ATOM 8273 O O . TRP C 3 28 ? 115.161 77.721 92.669 1.00 150.29 29 TRP C O 1
ATOM 8284 N N . ALA C 3 29 ? 114.867 76.461 94.508 1.00 149.93 30 ALA C N 1
ATOM 8285 C CA . ALA C 3 29 ? 115.570 77.415 95.357 1.00 149.93 30 ALA C CA 1
ATOM 8286 C C . ALA C 3 29 ? 117.028 77.539 94.947 1.00 149.93 30 ALA C C 1
ATOM 8287 O O . ALA C 3 29 ? 117.575 78.646 94.897 1.00 149.93 30 ALA C O 1
ATOM 8289 N N . TYR C 3 30 ? 117.678 76.412 94.657 1.00 153.19 31 TYR C N 1
ATOM 8290 C CA . TYR C 3 30 ? 119.073 76.457 94.233 1.00 153.19 31 TYR C CA 1
ATOM 8291 C C . TYR C 3 30 ? 119.226 77.300 92.974 1.00 153.19 31 TYR C C 1
ATOM 8292 O O . TYR C 3 30 ? 120.083 78.193 92.900 1.00 153.19 31 TYR C O 1
ATOM 8301 N N . CYS C 3 31 ? 118.387 77.034 91.974 1.00 154.34 32 CYS C N 1
ATOM 8302 C CA . CYS C 3 31 ? 118.474 77.771 90.720 1.00 154.34 32 CYS C CA 1
ATOM 8303 C C . CYS C 3 31 ? 118.201 79.250 90.938 1.00 154.34 32 CYS C C 1
ATOM 8304 O O . CYS C 3 31 ? 118.898 80.108 90.383 1.00 154.34 32 CYS C O 1
ATOM 8307 N N . VAL C 3 32 ? 117.183 79.568 91.738 1.00 146.88 33 VAL C N 1
ATOM 8308 C CA . VAL C 3 32 ? 116.833 80.963 91.970 1.00 146.88 33 VAL C CA 1
ATOM 8309 C C . VAL C 3 32 ? 117.984 81.687 92.647 1.00 146.88 33 VAL C C 1
ATOM 8310 O O . VAL C 3 32 ? 118.336 82.811 92.273 1.00 146.88 33 VAL C O 1
ATOM 8314 N N . ASP C 3 33 ? 118.586 81.061 93.657 1.00 150.20 34 ASP C N 1
ATOM 8315 C CA . ASP C 3 33 ? 119.717 81.685 94.328 1.00 150.20 34 ASP C CA 1
ATOM 8316 C C . ASP C 3 33 ? 120.850 81.933 93.350 1.00 150.20 34 ASP C C 1
ATOM 8317 O O . ASP C 3 33 ? 121.427 83.027 93.314 1.00 150.20 34 ASP C O 1
ATOM 8322 N N . LEU C 3 34 ? 121.186 80.927 92.544 1.00 153.80 35 LEU C N 1
ATOM 8323 C CA . LEU C 3 34 ? 122.302 81.089 91.620 1.00 153.80 35 LEU C CA 1
ATOM 8324 C C . LEU C 3 34 ? 122.033 82.226 90.642 1.00 153.80 35 LEU C C 1
ATOM 8325 O O . LEU C 3 34 ? 122.891 83.091 90.420 1.00 153.80 35 LEU C O 1
ATOM 8330 N N . HIS C 3 35 ? 120.830 82.258 90.069 1.00 148.29 36 HIS C N 1
ATOM 8331 C CA . HIS C 3 35 ? 120.481 83.314 89.127 1.00 148.29 36 HIS C CA 1
ATOM 8332 C C . HIS C 3 35 ? 120.569 84.685 89.782 1.00 148.29 36 HIS C C 1
ATOM 8333 O O . HIS C 3 35 ? 121.214 85.606 89.262 1.00 148.29 36 HIS C O 1
ATOM 8340 N N . ASN C 3 36 ? 119.924 84.839 90.936 1.00 144.11 37 ASN C N 1
ATOM 8341 C CA . ASN C 3 36 ? 119.898 86.139 91.586 1.00 144.11 37 ASN C CA 1
ATOM 8342 C C . ASN C 3 36 ? 121.305 86.610 91.906 1.00 144.11 37 ASN C C 1
ATOM 8343 O O . ASN C 3 36 ? 121.622 87.793 91.744 1.00 144.11 37 ASN C O 1
ATOM 8348 N N . LYS C 3 37 ? 122.171 85.702 92.351 1.00 149.83 38 LYS C N 1
ATOM 8349 C CA . LYS C 3 37 ? 123.500 86.137 92.752 1.00 149.83 38 LYS C CA 1
ATOM 8350 C C . LYS C 3 37 ? 124.368 86.454 91.543 1.00 149.83 38 LYS C C 1
ATOM 8351 O O . LYS C 3 37 ? 125.213 87.353 91.614 1.00 149.83 38 LYS C O 1
ATOM 8357 N N . ILE C 3 38 ? 124.183 85.748 90.423 1.00 152.29 39 ILE C N 1
ATOM 8358 C CA . ILE C 3 38 ? 124.957 86.094 89.233 1.00 152.29 39 ILE C CA 1
ATOM 8359 C C . ILE C 3 38 ? 124.514 87.439 88.681 1.00 152.29 39 ILE C C 1
ATOM 8360 O O . ILE C 3 38 ? 125.338 88.220 88.194 1.00 152.29 39 ILE C O 1
ATOM 8365 N N . ASN C 3 39 ? 123.215 87.737 88.738 1.00 147.15 40 ASN C N 1
ATOM 8366 C CA . ASN C 3 39 ? 122.763 89.032 88.242 1.00 147.15 40 ASN C CA 1
ATOM 8367 C C . ASN C 3 39 ? 123.511 90.167 88.929 1.00 147.15 40 ASN C C 1
ATOM 8368 O O . ASN C 3 39 ? 124.050 91.060 88.267 1.00 147.15 40 ASN C O 1
ATOM 8373 N N . LEU C 3 40 ? 123.573 90.140 90.260 1.00 145.40 41 LEU C N 1
ATOM 8374 C CA . LEU C 3 40 ? 124.320 91.164 90.978 1.00 145.40 41 LEU C CA 1
ATOM 8375 C C . LEU C 3 40 ? 125.821 91.054 90.768 1.00 145.40 41 LEU C C 1
ATOM 8376 O O . LEU C 3 40 ? 126.544 91.993 91.113 1.00 145.40 41 LEU C O 1
ATOM 8381 N N . CYS C 3 41 ? 126.305 89.945 90.217 1.00 157.80 42 CYS C N 1
ATOM 8382 C CA . CYS C 3 41 ? 127.739 89.775 90.047 1.00 157.80 42 CYS C CA 1
ATOM 8383 C C . CYS C 3 41 ? 128.303 90.900 89.191 1.00 157.80 42 CYS C C 1
ATOM 8384 O O . CYS C 3 41 ? 127.676 91.346 88.227 1.00 157.80 42 CYS C O 1
ATOM 8387 N N . ASN C 3 42 ? 129.495 91.367 89.558 1.00 158.87 43 ASN C N 1
ATOM 8388 C CA . ASN C 3 42 ? 130.152 92.462 88.863 1.00 158.87 43 ASN C CA 1
ATOM 8389 C C . ASN C 3 42 ? 131.409 92.036 88.120 1.00 158.87 43 ASN C C 1
ATOM 8390 O O . ASN C 3 42 ? 131.795 92.712 87.162 1.00 158.87 43 ASN C O 1
ATOM 8395 N N . ASP C 3 43 ? 132.042 90.942 88.518 1.00 165.53 44 ASP C N 1
ATOM 8396 C CA . ASP C 3 43 ? 133.260 90.467 87.891 1.00 165.53 44 ASP C CA 1
ATOM 8397 C C . ASP C 3 43 ? 132.956 89.250 87.023 1.00 165.53 44 ASP C C 1
ATOM 8398 O O . ASP C 3 43 ? 132.340 88.291 87.502 1.00 165.53 44 ASP C O 1
ATOM 8403 N N . PRO C 3 44 ? 133.373 89.247 85.750 1.00 164.10 45 PRO C N 1
ATOM 8404 C CA . PRO C 3 44 ? 132.842 88.249 84.808 1.00 164.10 45 PRO C CA 1
ATOM 8405 C C . PRO C 3 44 ? 133.073 86.792 85.180 1.00 164.10 45 PRO C C 1
ATOM 8406 O O . PRO C 3 44 ? 132.101 86.060 85.378 1.00 164.10 45 PRO C O 1
ATOM 8410 N N . GLU C 3 45 ? 134.329 86.353 85.289 1.00 167.63 46 GLU C N 1
ATOM 8411 C CA . GLU C 3 45 ? 134.599 84.916 85.313 1.00 167.63 46 GLU C CA 1
ATOM 8412 C C . GLU C 3 45 ? 133.791 84.197 86.392 1.00 167.63 46 GLU C C 1
ATOM 8413 O O . GLU C 3 45 ? 133.374 83.047 86.199 1.00 167.63 46 GLU C O 1
ATOM 8419 N N . LYS C 3 46 ? 133.549 84.846 87.531 1.00 165.07 47 LYS C N 1
ATOM 8420 C CA . LYS C 3 46 ? 132.661 84.249 88.525 1.00 165.07 47 LYS C CA 1
ATOM 8421 C C . LYS C 3 46 ? 131.255 84.057 87.962 1.00 165.07 47 LYS C C 1
ATOM 8422 O O . LYS C 3 46 ? 130.652 82.984 88.103 1.00 165.07 47 LYS C O 1
ATOM 8428 N N . ALA C 3 47 ? 130.712 85.089 87.316 1.00 160.73 48 ALA C N 1
ATOM 8429 C CA . ALA C 3 47 ? 129.408 84.943 86.683 1.00 160.73 48 ALA C CA 1
ATOM 8430 C C . ALA C 3 47 ? 129.435 83.815 85.664 1.00 160.73 48 ALA C C 1
ATOM 8431 O O . ALA C 3 47 ? 128.483 83.034 85.556 1.00 160.73 48 ALA C O 1
ATOM 8433 N N . GLN C 3 48 ? 130.535 83.708 84.923 1.00 162.69 49 GLN C N 1
ATOM 8434 C CA . GLN C 3 48 ? 130.665 82.664 83.918 1.00 162.69 49 GLN C CA 1
ATOM 8435 C C . GLN C 3 48 ? 130.575 81.288 84.565 1.00 162.69 49 GLN C C 1
ATOM 8436 O O . GLN C 3 48 ? 129.868 80.401 84.076 1.00 162.69 49 GLN C O 1
ATOM 8442 N N . GLU C 3 49 ? 131.277 81.095 85.682 1.00 161.02 50 GLU C N 1
ATOM 8443 C CA . GLU C 3 49 ? 131.287 79.776 86.307 1.00 161.02 50 GLU C CA 1
ATOM 8444 C C . GLU C 3 49 ? 129.928 79.435 86.908 1.00 161.02 50 GLU C C 1
ATOM 8445 O O . GLU C 3 49 ? 129.472 78.287 86.810 1.00 161.02 50 GLU C O 1
ATOM 8451 N N . MET C 3 50 ? 129.254 80.406 87.532 1.00 158.69 51 MET C N 1
ATOM 8452 C CA . MET C 3 50 ? 127.901 80.105 87.997 1.00 158.69 51 MET C CA 1
ATOM 8453 C C . MET C 3 50 ? 126.979 79.785 86.826 1.00 158.69 51 MET C C 1
ATOM 8454 O O . MET C 3 50 ? 126.090 78.931 86.940 1.00 158.69 51 MET C O 1
ATOM 8459 N N . LEU C 3 51 ? 127.160 80.469 85.697 1.00 158.17 52 LEU C N 1
ATOM 8460 C CA . LEU C 3 51 ? 126.366 80.148 84.520 1.00 158.17 52 LEU C CA 1
ATOM 8461 C C . LEU C 3 51 ? 126.638 78.725 84.058 1.00 158.17 52 LEU C C 1
ATOM 8462 O O . LEU C 3 51 ? 125.719 78.008 83.644 1.00 158.17 52 LEU C O 1
ATOM 8467 N N . LEU C 3 52 ? 127.902 78.308 84.104 1.00 160.78 53 LEU C N 1
ATOM 8468 C CA . LEU C 3 52 ? 128.238 76.932 83.760 1.00 160.78 53 LEU C CA 1
ATOM 8469 C C . LEU C 3 52 ? 127.533 75.959 84.689 1.00 160.78 53 LEU C C 1
ATOM 8470 O O . LEU C 3 52 ? 127.030 74.920 84.250 1.00 160.78 53 LEU C O 1
ATOM 8475 N N . ALA C 3 53 ? 127.501 76.274 85.983 1.00 159.82 54 ALA C N 1
ATOM 8476 C CA . ALA C 3 53 ? 126.797 75.416 86.930 1.00 159.82 54 ALA C CA 1
ATOM 8477 C C . ALA C 3 53 ? 125.318 75.318 86.574 1.00 159.82 54 ALA C C 1
ATOM 8478 O O . ALA C 3 53 ? 124.740 74.224 86.548 1.00 159.82 54 ALA C O 1
ATOM 8480 N N . LEU C 3 54 ? 124.690 76.460 86.286 1.00 158.51 55 LEU C N 1
ATOM 8481 C CA . LEU C 3 54 ? 123.302 76.451 85.838 1.00 158.51 55 LEU C CA 1
ATOM 8482 C C . LEU C 3 54 ? 123.121 75.535 84.641 1.00 158.51 55 LEU C C 1
ATOM 8483 O O . LEU C 3 54 ? 122.267 74.641 84.643 1.00 158.51 55 LEU C O 1
ATOM 8488 N N . LEU C 3 55 ? 123.934 75.740 83.608 1.00 162.43 56 LEU C N 1
ATOM 8489 C CA . LEU C 3 55 ? 123.776 74.968 82.384 1.00 162.43 56 LEU C CA 1
ATOM 8490 C C . LEU C 3 55 ? 123.931 73.483 82.664 1.00 162.43 56 LEU C C 1
ATOM 8491 O O . LEU C 3 55 ? 123.152 72.663 82.164 1.00 162.43 56 LEU C O 1
ATOM 8496 N N . ALA C 3 56 ? 124.916 73.120 83.484 1.00 162.76 57 ALA C N 1
ATOM 8497 C CA . ALA C 3 56 ? 125.086 71.722 83.851 1.00 162.76 57 ALA C CA 1
ATOM 8498 C C . ALA C 3 56 ? 123.835 71.186 84.527 1.00 162.76 57 ALA C C 1
ATOM 8499 O O . ALA C 3 56 ? 123.383 70.075 84.225 1.00 162.76 57 ALA C O 1
ATOM 8501 N N . PHE C 3 57 ? 123.251 71.964 85.440 1.00 162.42 58 PHE C N 1
ATOM 8502 C CA . PHE C 3 57 ? 122.034 71.508 86.099 1.00 162.42 58 PHE C CA 1
ATOM 8503 C C . PHE C 3 57 ? 120.907 71.313 85.095 1.00 162.42 58 PHE C C 1
ATOM 8504 O O . PHE C 3 57 ? 120.205 70.295 85.126 1.00 162.42 58 PHE C O 1
ATOM 8512 N N . PHE C 3 58 ? 120.719 72.276 84.191 1.00 163.26 59 PHE C N 1
ATOM 8513 C CA . PHE C 3 58 ? 119.630 72.172 83.226 1.00 163.26 59 PHE C CA 1
ATOM 8514 C C . PHE C 3 58 ? 119.800 70.944 82.345 1.00 163.26 59 PHE C C 1
ATOM 8515 O O . PHE C 3 58 ? 118.845 70.194 82.112 1.00 163.26 59 PHE C O 1
ATOM 8523 N N . LEU C 3 59 ? 121.017 70.717 81.852 1.00 167.89 60 LEU C N 1
ATOM 8524 C CA . LEU C 3 59 ? 121.256 69.581 80.972 1.00 167.89 60 LEU C CA 1
ATOM 8525 C C . LEU C 3 59 ? 120.878 68.264 81.631 1.00 167.89 60 LEU C C 1
ATOM 8526 O O . LEU C 3 59 ? 120.534 67.308 80.928 1.00 167.89 60 LEU C O 1
ATOM 8531 N N . SER C 3 60 ? 120.921 68.196 82.961 1.00 168.19 61 SER C N 1
ATOM 8532 C CA . SER C 3 60 ? 120.529 66.971 83.646 1.00 168.19 61 SER C CA 1
ATOM 8533 C C . SER C 3 60 ? 119.079 66.617 83.345 1.00 168.19 61 SER C C 1
ATOM 8534 O O . SER C 3 60 ? 118.757 65.453 83.079 1.00 168.19 61 SER C O 1
ATOM 8537 N N . LYS C 3 61 ? 118.193 67.606 83.374 1.00 168.89 62 LYS C N 1
ATOM 8538 C CA . LYS C 3 61 ? 116.780 67.390 83.102 1.00 168.89 62 LYS C CA 1
ATOM 8539 C C . LYS C 3 61 ? 116.437 67.514 81.626 1.00 168.89 62 LYS C C 1
ATOM 8540 O O . LYS C 3 61 ? 115.270 67.343 81.263 1.00 168.89 62 LYS C O 1
ATOM 8546 N N . ASN C 3 62 ? 117.414 67.809 80.775 1.00 169.49 63 ASN C N 1
ATOM 8547 C CA . ASN C 3 62 ? 117.166 68.000 79.351 1.00 169.49 63 ASN C CA 1
ATOM 8548 C C . ASN C 3 62 ? 116.223 69.177 79.128 1.00 169.49 63 ASN C C 1
ATOM 8549 O O . ASN C 3 62 ? 115.791 69.828 80.080 1.00 169.49 63 ASN C O 1
#

Foldseek 3Di:
DVVVCVVVCPVLVNQKAFDVPQFFDFDKAFDQDFDPQAGFGAIDTDRQKGKIARNPDPFFIKIKGFADQVCLVVVVVVCVLQVVFPQAFDWDWDWDDDDPDITIMIMTTRFGDHFQSRALVLLFLDDLPPSVSVLVVLVVLPLDPNVCCVPSCSQFCVVHVCVLVSLLSCLVLVQLLLLSVVRSQVSCLQSAKE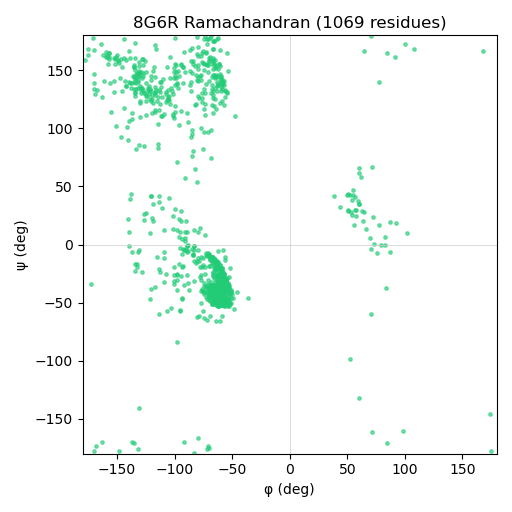EEDARNQAGSNNHGYDCRPIDHDDGNRYDYAHLCPVLSSQLSNQSNLHVLVLAPDDDDPPDPPDDPCVLVDQACLCVLVVVCCSRVVRNPDDADQAQLPPDDPLNLLVNLLSLLSCLVNYDPSSFAFDWAWAQDPNDTAIGTFWGADSRRGTDGFQDDDPCLVPVLVLFFCRRVLVPFAADDDPLAPFFFRGFHPVGFFFAWADWFDFFVVLVVLCVVLPPPDPDDDFDFQKTQAIDDRHLQVNLLSVLVLQRAGRNRSLLQSLLLLLLLVLQPPFAFAFDQLVPFDDPAQPVAAADSPRVVGGLNVVVVVDDRVSLRVSLVSLLRGARFGEWAKDFDRDMDRDNRTDIFTQFHNNCQSNVCSHQVRSVVRVLPDPLGQEHANFDQWQQRVLVLLCSQQPQADLWKKKWAFFVVQQNLPHQSLLLSLLCSSNVNNPPNGDPSSSVSNSVNNCSRFAFGWYDYSRIIGTRNGGGGRNHPCQLVSLQSVQSSLQVSLQLVLLSNLRSSPDDPVLSSVLNSLSSCQRRVDDDHDVVSSVVVSVVCVNAWRWRTTRGITMIIGNPVCVVSSNHRDVSSSQSSCCSGSVGGGPPVRMDMGSDCQLPDCDTPQWGKHWDQDPVGITIHTAHDLSVLSNQLGTDSYDDDPDCVVVLVSLQVSLLNHLVLCVPDDPVSVVSNVSSLVVSVVSVVVVVCCRNPSVVSVSRHHHD/DVVVVVVVVVVVVVVCVVVVLPPQQQVPQPVDDNSDDDPVCSCVRRPFKDKDWFQALVSVVVQDPPQWGADPNFIKHFDFKAAPVRDGDDPVCSVDPVCVPPHGGMMTIIGGDD/DLCVLLVVLVVLVVVVVVVVVVVPVPVVVVSVVLNVVLNPDDDPPVNVVSSVVSVVVSVVVD

Solvent-accessible surface area: 43146 Å² total; per-residue (Å²): 97,126,50,18,17,66,105,4,85,64,98,18,85,43,129,17,86,55,37,123,24,22,93,20,56,140,41,134,20,0,21,11,62,75,63,156,107,16,0,0,7,3,69,30,82,100,61,49,31,3,31,8,74,5,60,100,94,141,17,8,24,16,8,3,30,57,52,56,93,93,27,12,107,58,13,72,38,0,23,72,48,1,54,172,29,51,0,13,5,67,11,26,37,21,64,72,168,86,78,244,72,83,46,0,0,4,2,12,26,44,4,10,22,31,10,0,1,3,0,0,33,8,0,3,41,4,38,43,121,136,10,101,37,1,70,22,1,0,69,71,45,52,7,8,107,129,60,41,17,107,69,153,49,9,19,15,6,34,103,23,80,55,0,36,119,0,4,41,74,0,3,82,12,0,13,93,0,0,59,54,0,20,118,0,0,65,17,0,35,110,46,0,0,49,14,52,0,19,2,17,12,0,1,10,70,0,17,0,21,40,10,35,100,2,70,66,60,127,121,26,118,7,94,16,75,1,42,12,0,0,0,13,0,0,1,0,0,9,8,0,47,3,2,46,90,50,56,94,38,186,36,64,55,61,18,111,104,27,119,34,128,34,12,5,56,9,60,16,24,130,40,3,44,60,10,19,87,97,4,1,116,34,4,80,88,125,16,28,24,32,0,67,91,18,100,79,46,42,38,10,5,14,0,0,0,0,1,1,4,0,6,50,3,8,30,84,7,0,9,0,3,0,0,82,58,34,190,17,95,74,35,30,3,4,16,17,15,1,1,1,2,25,2,0,0,20,3,132,17,71,54,136,77,106,44,17,82,34,6,12,19,22,0,16,0,2,8,26,0,9,12,7,21,1,6,18,10,57,56,5,122,9,40,10,6,0,2,22,60,118,24,59,88,66,99,34,12,123,17,4,72,15,13,137,118,4,15,90,36,0,59,123,52,48,12,14,69,120,52,96,120,19,31,1,110,41,7,29,18,0,12,66,17,31,1,4,3,104,5,3,17,54,19,74,22,13,45,40,8,2,4,2,5,4,7,5,31,0,1,6,34,0,0,39,64,10,0,76,95,12,120,12,13,39,21,74,0,143,108,26,92,49,105,96,116,42,162,62,2,3,34,15,0,56,116,48,21,88,3,8,22,5,30,108,14,10,65,95,112,54,11,63,84,8,9,49,48,3,43,108,1,3,11,2,1,0,1,45,15,54,30,108,128,37,30,29,35,113,61,88,11,123,26,36,8,24,12,0,4,4,5,22,7,7,4,46,5,8,1,18,82,4,9,92,27,1,40,101,41,143,52,17,16,5,14,35,20,35,75,37,58,108,5,9,7,2,80,20,0,117,72,12,23,101,44,12,85,91,39,6,0,0,1,3,46,4,25,54,15,42,41,3,0,2,4,1,0,4,0,0,0,4,9,0,1,3,22,45,3,108,131,59,4,63,57,75,24,39,16,15,2,15,0,6,3,4,0,5,2,1,11,2,6,5,17,3,26,7,2,0,3,12,3,29,0,0,2,6,50,28,13,34,1,24,37,33,1,8,0,0,1,0,0,1,1,0,0,4,0,2,0,14,53,1,2,31,16,43,1,108,90,7,146,51,128,90,0,56,94,7,0,44,61,0,7,46,4,1,8,121,47,108,108,16,43,103,109,1,2,72,81,2,36,36,20,1,111,87,10,1,17,11,6,0,43,23,44,22,1,0,0,0,6,5,74,76,28,6,91,108,10,17,1,0,34,23,77,6,1,24,2,1,0,2,2,5,1,11,1,14,0,53,54,104,78,10,34,85,12,106,65,43,76,90,0,0,81,53,1,50,97,24,60,0,25,66,16,111,57,201,74,25,77,18,19,3,2,18,12,57,10,12,85,11,6,0,18,0,0,4,10,67,78,108,41,148,145,72,28,69,56,30,15,85,67,4,20,54,24,0,29,40,0,16,0,0,15,83,27,139,30,87,82,49,79,91,1,0,86,4,7,10,48,17,3,53,90,19,94,154,86,117,86,63,147,75,98,59,86,58,55,0,37,72,39,9,76,76,145,182,120,83,150,9,30,61,26,3,64,63,72,5,93,17,29,16,208,137,4,54,65,86,25,10,35,88,56,10,92,117,13,112,104,12,6,2,0,2,6,3,2,2,10,14,5,11,66,98,1,27,3,4,2,54,43,34,69,2,10,82,135,4,19,104,118,28,32,3,40,18,1,29,36,70,0,37,24,108,56,4,53,8,41,68,41,112,101,10,121,59,147,38,3,86,36,138,62,7,84,105,46,13,104,38,18,25,3,20,1,64,46,79,163,119,32,4,66,30,15,8,33,0,8,68,27,2,31,56,4,37,94,68,110,8,46,77,41,36,83,49,8,35,111,2,0,77,15,0,4,88,4,1,92,20,125,58,47,100,82,2,71,94,24,24,98,40,10,69,64,41,37,114,74,87,136

Radius of gyration: 32.32 Å; Cα contacts (8 Å, |Δi|>4): 1989; chains: 3; bounding box: 77×80×97 Å

Secondary structure (DSSP, 8-state):
-HHHHHHHHHHHTT-EEESSTTSPP-EEEE--EE-SS-EE-SEEEE-SEEEEEESSSSS-EEEEE---GGGHHHHHHHHHHHHTSTTB--EEEEEEEETTEEEEEEEEEEE-SSBHHHHHHHHSS--SSS-HHHHHHHHHHTSS-GGGGGSTTTT-TTT-THHHHHHHHHHHHHHHHHHHHHHHHHHHHHHT-BEE--GGGBBTTS-B---TT-B--STT---EE-HHHHHHHHHHHHHTTTTGGG-S--S-SSSSS--TGGGG----HHHHHHHHHHH-TT--S---SSGGG--SHHHHHHHHHHHHHHHTTS-TTT-EEEEEEEEETTEEEEEEEEEEETTTEEEE-SS---HHHHHHHHHSHHHHHHTS-EEEESS-SS-EEEE-TT-------PPPEE-HHHHHHHHHHTTT-S-SS-----B-----TTHHHHHHGGGGG-------HHHHHHHHHHHHHTTSSS------GGG-----S-S---HHHHTT--HHHHHHHS-HHHHHHHHHHHTTS-----B--EE----BSSS---EE--B-HHHHHHHHHHHHHHHHHHHH--SSSB-TT--STTTHHHHHHHHHHSS-SSEEEEE---TTHHHHS-TTHHHHHHHHHHTT-TTTS-HHHHHHHHHHHHHHHTS-EE--TTEEEE--SS--TTSTTHHHHHHHHHHHHHHHHHHHHHHTS-GGG---HHHHHHHHHHHHHHTS-SSPPHHHHHHHHHHHHHHEEEEEETTEEEEEEEHHHHHTTSS--HHHHHHHIIIII-S---TTT-EEES-GGG--S-BTTBEEEEEEETTEEEEEEE--HHHHHHHHHEESSPPPS-THHHHHHHHHHHHHHGGGGG-SSHHHHHHHHHHHHHHHHHHHH--HHHH-HHHHHHHTS--/-HHHHHHHHHHHHHHHHHTS-HHHHHHHHTTSGGGEEETTTHHHHH-SEEEEE-SSHHHHHHHBSSSEEEETTEEEEEEEEE-TT--B--HHHHHSGGGGGS-S--EEEEEE--/-HHHHHHHHHHHHHHHHHTTGGGSHHHHHHHHHHHHHHHH--SHHHHHHHHHHHHHHHHHH-

Nearest PDB structures (foldseek):
  8g6r-assembly1_A  TM=1.001E+00  e=0.000E+00  Porcine epidemic diarrhea virus
  8urb-assembly1_A  TM=9.913E-01  e=0.000E+00  Porcine epidemic diarrhea virus
  7doi-assembly1_A  TM=9.742E-01  e=1.198E-102  Severe acute respiratory syndrome coronavirus 2
  7bv1-assembly1_A  TM=9.661E-01  e=1.259E-95  Severe acute respiratory syndrome coronavirus 2
  7b3b-assembly1_A  TM=9.770E-01  e=1.470E-93  Severe acute respiratory syndrome coronavirus 2

InterPro domains:
  IPR001205 RNA-directed RNA polymerase, C-terminal domain [PF00680] (4582-4895)
  IPR002589 Macro domain [PF01661] (1318-1421)
  IPR002589 Macro domain [PS51154] (1286-1465)
  IPR002589 Macro domain [SM00506] (1298-1423)
  IPR008740 Peptidase C30, coronavirus [PF05409] (3026-3308)
  IPR008740 Peptidase C30, coronavirus [PS51442] (2998-3299)
  IPR009003 Peptidase S1, PA clan [SSF50494] (2998-3297)
  IPR009461 Non-structural protein NSP16, coronavirus-like [PF06460] (6482-6779)
  IPR009466 Non-structural protein 14, coronavirus [PF06471] (5628-6137)
  IPR009469 RNA-dependent RNA polymerase, N-terminal, coronavirus [PF06478] (4113-4461)
  IPR011050 Pectin lyase fold/virulence factor [SSF51126] (2178-2303)
  IPR013016 Peptidase C16, coronavirus [PF08715] (1631-1932)
  IPR013016 Peptidase C16, coronavirus [PS51124] (1057-1296)
  IPR013016 Peptidase C16, coronavirus [PS51124] (1691-1951)
  IPR014822 Non-structural protein NSP9, coronavirus [PF08710] (3858-3965)
  IPR014822 Non-structural protein NSP9, coronavirus [PS51951] (3858-3965)
  IPR014828 Non-structural protein NSP7, coronavirus [PF08716] (3580-3662)
  IPR014828 Non-structural protein NSP7, coronavirus [PS51949] (3580-3662)
  IPR014829 Non-structural protein NSP8, coronavirus [PF08717] (3663-3857)
  IPR014829 Non-structural protein NSP8, coronavirus [PS51950] (3663-3857)

Organism: Porcine epidemic diarrhea virus (NCBI:txid28295)

B-factor: mean 132.15, std 41.46, range [84.06, 325.33]

Sequence (1075 aa):
DMAYLNRVRGSSAARLEPCNGTDTQHVYRAFDIYNKDVACLGKFLKVNCVRLKNLDKHDAFYVVKRCTKSAMEHEQSIYSRLEKCGAVAEHDFFTWKDGRAIYGNVCRKDLTEYTMMDLCYALRNFDENNCDVLKSILIKVGACEESYFNNKVWFDPVENEDIHRVYALLGTIVSRAMLKCVKFCDAMVEQGIVGVVTLDNQDLNGDFYDFGDFTCSIKGMGIPICTSYYSYMMPVMGMTNCLASECFVKSDIFGEDFKSYDLLEYDFTEHKTALFNKYFKYWGLQYHPNCVDCSDEQCIVHCANFNTLFSTTIPITAFGPLCRKCWIDGVPLVTTAGYHFKQLGIVWNNDLNSINELLQFCSDPALLIASSPALVDQRTVCFSVAALGTGMTNQTVKPGHFNKEFYDFLLEQGFFSEGSELTLKHFFFAQKGDAAVKDFDYYRYNRPTVLDICQARVVYQIVQRYFDIYEGGCITAKEVVVTNLNKSAGYPLNKFGKAGLYYESLSYEEQDELYAYTKRNILPTMTQLNLKYAISGKERARTVGGVSLLSTMTTRQYHQKHLKSIVNTRGASVVIGTTKFYGGWDNMLKNLIDGVENPCLMGWDYPKCDRALPNMIRMISAMILGSKHTTCCSSTDRFFRLCNELAQVLTEVVYSNGGFYLKPGGTTSGDATTAYANSVFNIFQAVSANVNKLLSVDSNVCHNLEVKQLQRKLYECCYRSTTVDDQFVVEYYGYLRKHFSMMILSDDGVVCYNNDYASLGYVADLNAFKAVLYYQNNVFMSASKCWIEPDINKGPHEFCSQHTMQIVDKDGTYYLPYPDPSRILSAGVFVDDVVKTDAVVLLERYVSLAIDAYPLSKHENPEYKKVFYVLLDWVKHLYKTLTAKFWDESFYANMYEKSRKSKVVSAMHSLLFGMLRRLDMSSVDTILNLAKDGVVPLSVIPAVSATKLNIVTSDIDSYNRIQREGCVHYAGTIWNIIDIKDNDGKVVHVKEVTAQNAESLSWPLVLGCERIVKLTDIKCSNVVLLGCLSSMNVSANSTEWAYCVDLHNKINLCNDPEKAQEMLLALLAFFLSKN